Protein AF-A0A1V5GRF0-F1 (afdb_monomer_lite)

Sequence (786 aa):
MNFKKTIAGISALSMLLSASAVSAVNAFAADEETTNYTDKTINAYLYSNDNVDTMTARFYNDKPNIPYLRISEFYKKWLDQDLEITNKNDGTYDVKVPFGTVGTFDVEKDTIHSDDVGKFFIPEDDANSTSAASDLFIREEEAEEKAVDMTFDFGAYNIDFLGDENDIWLPAPTLCDLFAGTDKQSLYLDGSMYFCGYLLSDYSRLSIPQTQEHITNLIEDFKDGRPADLIKYNYDEFCFLMDSGYGYPGRIPFNDLMKEKGFDAMLEEGNETTKKIKELLNSTDLYEYCAGLELLNGYFFDGGHTSFLPIPYTYDANFEILDGEFAAKVDEVIEGLGELKDNVDLKLEEKNLEASIIGVENARKAMAETADYTEELSSSVYYEKGDVAVLMFDTFVIDLDSWDGYYHNGAELPEDEVTDFYKAVQKADSNPAIKKLVFDVATNTGGNMMTAMYMMNLIKGLNSVSLKNTSVMAGDSEDGLITDDFKTDRNFDKVIDEKDDAIKFDLQYGVITSKMSFSCGNWFPSLCKDNNIVVIGERSGGGSCAVDLSVLPDGMIYSYSTGITLVDSKGESIDLGIQPDYENVKIAEDGSKDFSETFNFDNISKIFDEFYGNTTTTPAETETTTTTTTTSATTSTTTSSTNTSTDTTTTTTAATSTKSEETTTAAATAKAEDKTIGTNDEITKMVEKDYFVKTGKNAASSETNVNKDGTLTVELKDENGNVIDKYTVDPETGKGTDADGNEVDLPQTGINSLGTAGAAVGAVMLMLAGAAAVHGSGVLRKKEND

Structure (mmCIF, N/CA/C/O backbone):
data_AF-A0A1V5GRF0-F1
#
_entry.id   AF-A0A1V5GRF0-F1
#
loop_
_atom_site.group_PDB
_atom_site.id
_atom_site.type_symbol
_atom_site.label_atom_id
_atom_site.label_alt_id
_atom_site.label_comp_id
_atom_site.label_asym_id
_atom_site.label_entity_id
_atom_site.label_seq_id
_atom_site.pdbx_PDB_ins_code
_atom_site.Cartn_x
_atom_site.Cartn_y
_atom_site.Cartn_z
_atom_site.occupancy
_atom_site.B_iso_or_equiv
_atom_site.auth_seq_id
_atom_site.auth_comp_id
_atom_site.auth_asym_id
_atom_site.auth_atom_id
_atom_site.pdbx_PDB_model_num
ATOM 1 N N . MET A 1 1 ? -23.897 -12.452 33.810 1.00 24.33 1 MET A N 1
ATOM 2 C CA . MET A 1 1 ? -25.138 -11.965 34.457 1.00 24.33 1 MET A CA 1
ATOM 3 C C . MET A 1 1 ? -25.567 -10.787 33.602 1.00 24.33 1 MET A C 1
ATOM 5 O O . MET A 1 1 ? -24.957 -9.738 33.713 1.00 24.33 1 MET A O 1
ATOM 9 N N . ASN A 1 2 ? -26.458 -11.036 32.636 1.00 25.25 2 ASN A N 1
ATOM 10 C CA . ASN A 1 2 ? -26.746 -10.132 31.517 1.00 25.25 2 ASN A CA 1
ATOM 11 C C . ASN A 1 2 ? -27.544 -8.922 32.008 1.00 25.25 2 ASN A C 1
ATOM 13 O O . ASN A 1 2 ? -28.731 -9.051 32.317 1.00 25.25 2 ASN A O 1
ATOM 17 N N . PHE A 1 3 ? -26.889 -7.768 32.101 1.00 30.88 3 PHE A N 1
ATOM 18 C CA . PHE A 1 3 ? -27.584 -6.489 32.167 1.00 30.88 3 PHE A CA 1
ATOM 19 C C . PHE A 1 3 ? -27.999 -6.119 30.739 1.00 30.88 3 PHE A C 1
ATOM 21 O O . PHE A 1 3 ? -27.215 -6.250 29.807 1.00 30.88 3 PHE A O 1
ATOM 28 N N . LYS A 1 4 ? -29.279 -5.784 30.568 1.00 34.84 4 LYS A N 1
ATOM 29 C CA . LYS A 1 4 ? -29.923 -5.515 29.278 1.00 34.84 4 LYS A CA 1
ATOM 30 C C . LYS A 1 4 ? -29.198 -4.368 28.549 1.00 34.84 4 LYS A C 1
ATOM 32 O O . LYS A 1 4 ? -29.119 -3.284 29.117 1.00 34.84 4 LYS A O 1
ATOM 37 N N . LYS A 1 5 ? -28.711 -4.616 27.324 1.00 49.50 5 LYS A N 1
ATOM 38 C CA . LYS A 1 5 ? -28.012 -3.646 26.448 1.00 49.50 5 LYS A CA 1
ATOM 39 C C . LYS A 1 5 ? -28.940 -2.616 25.774 1.00 49.50 5 LYS A C 1
ATOM 41 O O . LYS A 1 5 ? -28.470 -1.691 25.127 1.00 49.50 5 LYS A O 1
ATOM 46 N N . THR A 1 6 ? -30.256 -2.722 25.956 1.00 40.47 6 THR A N 1
ATOM 47 C CA . THR A 1 6 ? -31.239 -1.735 25.485 1.00 40.47 6 THR A CA 1
ATOM 48 C C . THR A 1 6 ? -31.558 -0.729 26.594 1.00 40.47 6 THR A C 1
ATOM 50 O O . THR A 1 6 ? -32.255 -1.059 27.562 1.00 40.47 6 THR A O 1
ATOM 53 N N . ILE A 1 7 ? -31.070 0.510 26.468 1.00 41.66 7 ILE A N 1
ATOM 54 C CA . ILE A 1 7 ? -31.485 1.614 27.345 1.00 41.66 7 ILE A CA 1
ATOM 55 C C . ILE A 1 7 ? -32.864 2.079 26.870 1.00 41.66 7 ILE A C 1
ATOM 57 O O . ILE A 1 7 ? -32.999 2.850 25.923 1.00 41.66 7 ILE A O 1
ATOM 61 N N . ALA A 1 8 ? -33.915 1.588 27.525 1.00 27.28 8 ALA A N 1
ATOM 62 C CA . ALA A 1 8 ? -35.257 2.121 27.341 1.00 27.28 8 ALA A CA 1
ATOM 63 C C . ALA A 1 8 ? -35.342 3.518 27.982 1.00 27.28 8 ALA A C 1
ATOM 65 O O . ALA A 1 8 ? -35.420 3.621 29.202 1.00 27.28 8 ALA A O 1
ATOM 66 N N . GLY A 1 9 ? -35.301 4.548 27.131 1.00 30.11 9 GLY A N 1
ATOM 67 C CA . GLY A 1 9 ? -35.938 5.863 27.258 1.00 30.11 9 GLY A CA 1
ATOM 68 C C . GLY A 1 9 ? -35.888 6.609 28.593 1.00 30.11 9 GLY A C 1
ATOM 69 O O . GLY A 1 9 ? -36.528 6.200 29.554 1.00 30.11 9 GLY A O 1
ATOM 70 N N . ILE A 1 10 ? -35.278 7.801 28.593 1.00 26.56 10 ILE A N 1
ATOM 71 C CA . ILE A 1 10 ? -35.920 9.069 29.001 1.00 26.56 10 ILE A CA 1
ATOM 72 C C . ILE A 1 10 ? -35.031 10.243 28.550 1.00 26.56 10 ILE A C 1
ATOM 74 O O . ILE A 1 10 ? -33.880 10.397 28.945 1.00 26.56 10 ILE A O 1
ATOM 78 N N . SER A 1 11 ? -35.625 11.103 27.729 1.00 29.52 11 SER A N 1
ATOM 79 C CA . SER A 1 11 ? -35.162 12.426 27.311 1.00 29.52 11 SER A CA 1
ATOM 80 C C . SER A 1 11 ? -34.732 13.334 28.477 1.00 29.52 11 SER A C 1
ATOM 82 O O . SER A 1 11 ? -35.531 13.568 29.387 1.00 29.52 11 SER A O 1
ATOM 84 N N . ALA A 1 12 ? -33.549 13.955 28.391 1.00 24.69 12 ALA A N 1
ATOM 85 C CA . ALA A 1 12 ? -33.164 15.089 29.234 1.00 24.69 12 ALA A CA 1
ATOM 86 C C . ALA A 1 12 ? -32.648 16.267 28.388 1.00 24.69 12 ALA A C 1
ATOM 88 O O . ALA A 1 12 ? -31.563 16.258 27.820 1.00 24.69 12 ALA A O 1
ATOM 89 N N . LEU A 1 13 ? -33.499 17.288 28.328 1.00 26.36 13 LEU A N 1
ATOM 90 C CA . LEU A 1 13 ? -33.303 18.609 27.747 1.00 26.36 13 LEU A CA 1
ATOM 91 C C . LEU A 1 13 ? -32.262 19.405 28.565 1.00 26.36 13 LEU A C 1
ATOM 93 O O . LEU A 1 13 ? -32.567 19.828 29.681 1.00 26.36 13 LEU A O 1
ATOM 97 N N . SER A 1 14 ? -31.066 19.664 28.032 1.00 26.70 14 SER A N 1
ATOM 98 C CA . SER A 1 14 ? -30.090 20.590 28.632 1.00 26.70 14 SER A CA 1
ATOM 99 C C . SER A 1 14 ? -30.271 22.005 28.064 1.00 26.70 14 SER A C 1
ATOM 101 O O . SER A 1 14 ? -29.641 22.428 27.100 1.00 26.70 14 SER A O 1
ATOM 103 N N . MET A 1 15 ? -31.187 22.764 28.674 1.00 26.50 15 MET A N 1
ATOM 104 C CA . MET A 1 15 ? -31.340 24.205 28.438 1.00 26.50 15 MET A CA 1
ATOM 105 C C . MET A 1 15 ? -30.363 25.021 29.302 1.00 26.50 15 MET A C 1
ATOM 107 O O . MET A 1 15 ? -30.151 24.726 30.477 1.00 26.50 15 MET A O 1
ATOM 111 N N . LEU A 1 16 ? -29.824 26.079 28.688 1.00 27.34 16 LEU A N 1
ATOM 112 C CA . LEU A 1 16 ? -28.874 27.074 29.192 1.00 27.34 16 LEU A CA 1
ATOM 113 C C . LEU A 1 16 ? -29.014 27.464 30.679 1.00 27.34 16 LEU A C 1
ATOM 115 O O . LEU A 1 16 ? -30.077 27.881 31.141 1.00 27.34 16 LEU A O 1
ATOM 119 N N . LEU A 1 17 ? -27.878 27.507 31.382 1.00 27.00 17 LEU A N 1
ATOM 120 C CA . LEU A 1 17 ? -27.732 28.197 32.665 1.00 27.00 17 LEU A CA 1
ATOM 121 C C . LEU A 1 17 ? -27.311 29.659 32.449 1.00 27.00 17 LEU A C 1
ATOM 123 O O . LEU A 1 17 ? -26.164 29.947 32.121 1.00 27.00 17 LEU A O 1
ATOM 127 N N . SER A 1 18 ? -28.216 30.596 32.744 1.00 30.03 18 SER A N 1
ATOM 128 C CA . SER A 1 18 ? -27.858 31.976 33.088 1.00 30.03 18 SER A CA 1
ATOM 129 C C . SER A 1 18 ? -28.407 32.347 34.472 1.00 30.03 18 SER A C 1
ATOM 131 O O . SER A 1 18 ? -29.613 32.457 34.664 1.00 30.03 18 SER A O 1
ATOM 133 N N . ALA A 1 19 ? -27.475 32.532 35.407 1.00 32.53 19 ALA A N 1
ATOM 134 C CA . ALA A 1 19 ? -27.480 33.354 36.622 1.00 32.53 19 ALA A CA 1
ATOM 135 C C . ALA A 1 19 ? -28.738 33.487 37.530 1.00 32.53 19 ALA A C 1
ATOM 137 O O . ALA A 1 19 ? -29.709 34.175 37.227 1.00 32.53 19 ALA A O 1
ATOM 138 N N . SER A 1 20 ? -28.515 33.076 38.790 1.00 30.84 20 SER A N 1
ATOM 139 C CA . SER A 1 20 ? -28.946 33.695 40.065 1.00 30.84 20 SER A CA 1
ATOM 140 C C . SER A 1 20 ? -30.422 33.648 40.509 1.00 30.84 20 SER A C 1
ATOM 142 O O . SER A 1 20 ? -31.242 34.435 40.056 1.00 30.84 20 SER A O 1
ATOM 144 N N . ALA A 1 21 ? -30.715 32.845 41.546 1.00 29.75 21 ALA A N 1
ATOM 145 C CA . ALA A 1 21 ? -31.135 33.297 42.890 1.00 29.75 21 ALA A CA 1
ATOM 146 C C . ALA A 1 21 ? -31.731 32.147 43.735 1.00 29.75 21 ALA A C 1
ATOM 148 O O . ALA A 1 21 ? -32.480 31.303 43.262 1.00 29.75 21 ALA A O 1
ATOM 149 N N . VAL A 1 22 ? -31.384 32.156 45.022 1.00 36.62 22 VAL A N 1
ATOM 150 C CA . VAL A 1 22 ? -31.718 31.190 46.081 1.00 36.62 22 VAL A CA 1
ATOM 151 C C . VAL A 1 22 ? -33.215 31.162 46.419 1.00 36.62 22 VAL A C 1
ATOM 153 O O . VAL A 1 22 ? -33.793 32.225 46.641 1.00 36.62 22 VAL A O 1
ATOM 156 N N . SER A 1 23 ? -33.799 29.968 46.612 1.00 29.86 23 SER A N 1
ATOM 157 C CA . SER A 1 23 ? -34.695 29.621 47.741 1.00 29.86 23 SER A CA 1
ATOM 158 C C . SER A 1 23 ? -35.017 28.121 47.764 1.00 29.86 23 SER A C 1
ATOM 160 O O . SER A 1 23 ? -35.458 27.550 46.775 1.00 29.86 23 SER A O 1
ATOM 162 N N . ALA A 1 24 ? -34.787 27.498 48.920 1.00 35.72 24 ALA A N 1
ATOM 163 C CA . ALA A 1 24 ? -35.065 26.097 49.218 1.00 35.72 24 ALA A CA 1
ATOM 164 C C . ALA A 1 24 ? -36.568 25.755 49.165 1.00 35.72 24 ALA A C 1
ATOM 166 O O . ALA A 1 24 ? -37.392 26.615 49.473 1.00 35.72 24 ALA A O 1
ATOM 167 N N . VAL A 1 25 ? -36.903 24.483 48.890 1.00 29.58 25 VAL A N 1
ATOM 168 C CA . VAL A 1 25 ? -37.642 23.569 49.796 1.00 29.58 25 VAL A CA 1
ATOM 169 C C . VAL A 1 25 ? -38.044 22.266 49.067 1.00 29.58 25 VAL A C 1
ATOM 171 O O . VAL A 1 25 ? -38.706 22.290 48.038 1.00 29.58 25 VAL A O 1
ATOM 174 N N . ASN A 1 26 ? -37.710 21.155 49.735 1.00 31.19 26 ASN A N 1
ATOM 175 C CA . ASN A 1 26 ? -38.215 19.776 49.652 1.00 31.19 26 ASN A CA 1
ATOM 176 C C . ASN A 1 26 ? -37.754 18.837 48.527 1.00 31.19 26 ASN A C 1
ATOM 178 O O . ASN A 1 26 ? -38.315 18.769 47.439 1.00 31.19 26 ASN A O 1
ATOM 182 N N . ALA A 1 27 ? -36.805 17.995 48.943 1.00 34.72 27 ALA A N 1
ATOM 183 C CA . ALA A 1 27 ? -36.467 16.697 48.396 1.00 34.72 27 ALA A CA 1
ATOM 184 C C . ALA A 1 27 ? -37.699 15.803 48.169 1.00 34.72 27 ALA A C 1
ATOM 186 O O . ALA A 1 27 ? -38.419 15.459 49.109 1.00 34.72 27 ALA A O 1
ATOM 187 N N . PHE A 1 28 ? -37.859 15.361 46.927 1.00 31.52 28 PHE A N 1
ATOM 188 C CA . PHE A 1 28 ? -38.250 13.993 46.628 1.00 31.52 28 PHE A CA 1
ATOM 189 C C . PHE A 1 28 ? -36.996 13.323 46.076 1.00 31.52 28 PHE A C 1
ATOM 191 O O . PHE A 1 28 ? -36.531 13.686 45.002 1.00 31.52 28 PHE A O 1
ATOM 198 N N . ALA A 1 29 ? -36.419 12.405 46.849 1.00 33.91 29 ALA A N 1
ATOM 199 C CA . ALA A 1 29 ? -35.436 11.473 46.326 1.00 33.91 29 ALA A CA 1
ATOM 200 C C . ALA A 1 29 ? -36.184 10.542 45.362 1.00 33.91 29 ALA A C 1
ATOM 202 O O . ALA A 1 29 ? -36.873 9.618 45.795 1.00 33.91 29 ALA A O 1
ATOM 203 N N . ALA A 1 30 ? -36.140 10.869 44.073 1.00 33.84 30 ALA A N 1
ATOM 204 C CA . ALA A 1 30 ? -36.127 9.834 43.058 1.00 33.84 30 ALA A CA 1
ATOM 205 C C . ALA A 1 30 ? -34.784 9.119 43.228 1.00 33.84 30 ALA A C 1
ATOM 207 O O . ALA A 1 30 ? -33.770 9.794 43.409 1.00 33.84 30 ALA A O 1
ATOM 208 N N . ASP A 1 31 ? -34.790 7.789 43.267 1.00 35.00 31 ASP A N 1
ATOM 209 C CA . ASP A 1 31 ? -33.559 7.020 43.126 1.00 35.00 31 ASP A CA 1
ATOM 210 C C . ASP A 1 31 ? -32.894 7.493 41.824 1.00 35.00 31 ASP A C 1
ATOM 212 O O . ASP A 1 31 ? -33.415 7.251 40.736 1.00 35.00 31 ASP A O 1
ATOM 216 N N . GLU A 1 32 ? -31.803 8.255 41.938 1.00 40.16 32 GLU A N 1
ATOM 217 C CA . GLU A 1 32 ? -30.884 8.483 40.830 1.00 40.16 32 GLU A CA 1
ATOM 218 C C . GLU A 1 32 ? -30.309 7.104 40.497 1.00 40.16 32 GLU A C 1
ATOM 220 O O . GLU A 1 32 ? -29.390 6.626 41.165 1.00 40.16 32 GLU A O 1
ATOM 225 N N . GLU A 1 33 ? -30.887 6.422 39.504 1.00 46.53 33 GLU A N 1
ATOM 226 C CA . GLU A 1 33 ? -30.139 5.408 38.770 1.00 46.53 33 GLU A CA 1
ATOM 227 C C . GLU A 1 33 ? -28.896 6.122 38.247 1.00 46.53 33 GLU A C 1
ATOM 229 O O . GLU A 1 33 ? -28.969 6.966 37.356 1.00 46.53 33 GLU A O 1
ATOM 234 N N . THR A 1 34 ? -27.760 5.866 38.892 1.00 52.75 34 THR A N 1
ATOM 235 C CA . THR A 1 34 ? -26.471 6.409 38.483 1.00 52.75 34 THR A CA 1
ATOM 236 C C . THR A 1 34 ? -26.253 6.011 37.033 1.00 52.75 34 THR A C 1
ATOM 238 O O . THR A 1 34 ? -26.085 4.821 36.753 1.00 52.75 34 THR A O 1
ATOM 241 N N . THR A 1 35 ? -26.276 6.985 36.123 1.00 67.25 35 THR A N 1
ATOM 242 C CA . THR A 1 35 ? -25.890 6.769 34.731 1.00 67.25 35 THR A CA 1
ATOM 243 C C . THR A 1 35 ? -24.515 6.106 34.729 1.00 67.25 35 THR A C 1
ATOM 245 O O . THR A 1 35 ? -23.584 6.565 35.394 1.00 67.25 35 THR A O 1
ATOM 248 N N . ASN A 1 36 ? -24.386 4.979 34.034 1.00 88.56 36 ASN A N 1
ATOM 249 C CA . ASN A 1 36 ? -23.150 4.195 33.980 1.00 88.56 36 ASN A CA 1
ATOM 250 C C . ASN A 1 36 ? -22.114 4.785 33.006 1.00 88.56 36 ASN A C 1
ATOM 252 O O . ASN A 1 36 ? -21.173 4.092 32.629 1.00 88.56 36 ASN A O 1
ATOM 256 N N . TYR A 1 37 ? -22.300 6.041 32.600 1.00 91.88 37 TYR A N 1
ATOM 257 C CA . TYR A 1 37 ? -21.474 6.753 31.642 1.00 91.88 37 TYR A CA 1
ATOM 258 C C . TYR A 1 37 ? -21.412 8.251 31.954 1.00 91.88 37 TYR A C 1
ATOM 260 O O . TYR A 1 37 ? -22.230 8.788 32.709 1.00 91.88 37 TYR A O 1
ATOM 268 N N . THR A 1 38 ? -20.450 8.922 31.323 1.00 94.56 38 THR A N 1
ATOM 269 C CA . THR A 1 38 ? -20.291 10.378 31.287 1.00 94.56 38 THR A CA 1
ATOM 270 C C . THR A 1 38 ? -20.214 10.849 29.839 1.00 94.56 38 THR A C 1
ATOM 272 O O . THR A 1 38 ? -19.383 10.356 29.081 1.00 94.56 38 THR A O 1
ATOM 275 N N . ASP A 1 39 ? -21.033 11.834 29.477 1.00 95.12 39 ASP A N 1
ATOM 276 C CA . ASP A 1 39 ? -20.946 12.506 28.178 1.00 95.12 39 ASP A CA 1
ATOM 277 C C . ASP A 1 39 ? -19.970 13.691 28.276 1.00 95.12 39 ASP A C 1
ATOM 279 O O . ASP A 1 39 ? -20.007 14.468 29.237 1.00 95.12 39 ASP A O 1
ATOM 283 N N . LYS A 1 40 ? -19.090 13.832 27.284 1.00 96.19 40 LYS A N 1
ATOM 284 C CA . LYS A 1 40 ? -18.165 14.957 27.127 1.00 96.19 40 LYS A CA 1
ATOM 285 C C . LYS A 1 40 ? -18.324 15.557 25.736 1.00 96.19 40 LYS A C 1
ATOM 287 O O . LYS A 1 40 ? -18.511 14.842 24.757 1.00 96.19 40 LYS A O 1
ATOM 292 N N . THR A 1 41 ? -18.206 16.874 25.654 1.00 97.75 41 THR A N 1
ATOM 293 C CA . THR A 1 41 ? -18.035 17.561 24.374 1.00 97.75 41 THR A CA 1
ATOM 294 C C . THR A 1 41 ? -16.576 17.444 23.957 1.00 97.75 41 THR A C 1
ATOM 296 O O . THR A 1 41 ? -15.696 17.807 24.740 1.00 97.75 41 THR A O 1
ATOM 299 N N . ILE A 1 42 ? -16.339 16.943 22.750 1.00 97.62 42 ILE A N 1
ATOM 300 C CA . ILE A 1 42 ? -15.018 16.856 22.123 1.00 97.62 42 ILE A CA 1
ATOM 301 C C . ILE A 1 42 ? -14.964 17.761 20.894 1.00 97.62 42 ILE A C 1
ATOM 303 O O . ILE A 1 42 ? -16.007 18.092 20.320 1.00 97.62 42 ILE A O 1
ATOM 307 N N . ASN A 1 43 ? -13.759 18.164 20.497 1.00 97.81 43 ASN A N 1
ATOM 308 C CA . ASN A 1 43 ? -13.556 18.886 19.245 1.00 97.81 43 ASN A CA 1
ATOM 309 C C . ASN A 1 43 ? -13.685 17.923 18.062 1.00 97.81 43 ASN A C 1
ATOM 311 O O . ASN A 1 43 ? -13.293 16.759 18.157 1.00 97.81 43 ASN A O 1
ATOM 315 N N . ALA A 1 44 ? -14.213 18.431 16.954 1.00 97.44 44 ALA A N 1
ATOM 316 C CA . ALA A 1 44 ? -14.255 17.756 15.668 1.00 97.44 44 ALA A CA 1
ATOM 317 C C . ALA A 1 44 ? -13.653 18.679 14.607 1.00 97.44 44 ALA A C 1
ATOM 319 O O . ALA A 1 44 ? -14.258 19.685 14.240 1.00 97.44 44 ALA A O 1
ATOM 320 N N . TYR A 1 45 ? -12.454 18.353 14.140 1.00 95.62 45 TYR A N 1
ATOM 321 C CA . TYR A 1 45 ? -11.785 19.078 13.069 1.00 95.62 45 TYR A CA 1
ATOM 322 C C . TYR A 1 45 ? -12.276 18.530 11.726 1.00 95.62 45 TYR A C 1
ATOM 324 O O . TYR A 1 45 ? -12.163 17.335 11.461 1.00 95.62 45 TYR A O 1
ATOM 332 N N . LEU A 1 46 ? -12.886 19.387 10.910 1.00 93.81 46 LEU A N 1
ATOM 333 C CA . LEU A 1 46 ? -13.575 19.009 9.676 1.00 93.81 46 LEU A CA 1
ATOM 334 C C . LEU A 1 46 ? -12.713 19.366 8.467 1.00 93.81 46 LEU A C 1
ATOM 336 O O . LEU A 1 46 ? -12.836 20.459 7.907 1.00 93.81 46 LEU A O 1
ATOM 340 N N . TYR A 1 47 ? -11.833 18.445 8.081 1.00 88.31 47 TYR A N 1
ATOM 341 C CA . TYR A 1 47 ? -10.897 18.541 6.957 1.00 88.31 47 TYR A CA 1
ATOM 342 C C . TYR A 1 47 ? -9.900 19.709 7.043 1.00 88.31 47 TYR A C 1
ATOM 344 O O . TYR A 1 47 ? -9.024 19.838 6.200 1.00 88.31 47 TYR A O 1
ATOM 352 N N . SER A 1 48 ? -9.957 20.556 8.064 1.00 87.50 48 SER A N 1
ATOM 353 C CA . SER A 1 48 ? -9.045 21.683 8.237 1.00 87.50 48 SER A CA 1
ATOM 354 C C . SER A 1 48 ? -8.801 21.944 9.716 1.00 87.50 48 SER A C 1
ATOM 356 O O . SER A 1 48 ? -9.654 21.644 10.556 1.00 87.50 48 SER A O 1
ATOM 358 N N . ASN A 1 49 ? -7.634 22.502 10.041 1.00 86.12 49 ASN A N 1
ATOM 359 C CA . ASN A 1 49 ? -7.320 22.935 11.406 1.00 86.12 49 ASN A CA 1
ATOM 360 C C . ASN A 1 49 ? -8.173 24.140 11.834 1.00 86.12 49 ASN A C 1
ATOM 362 O O . ASN A 1 49 ? -8.434 24.318 13.023 1.00 86.12 49 ASN A O 1
ATOM 366 N N . ASP A 1 50 ? -8.643 24.934 10.868 1.00 91.12 50 ASP A N 1
ATOM 367 C CA . ASP A 1 50 ? -9.439 26.140 11.108 1.00 91.12 50 ASP A CA 1
ATOM 368 C C . ASP A 1 50 ? -10.952 25.865 11.112 1.00 91.12 50 ASP A C 1
ATOM 370 O O . ASP A 1 50 ? -11.739 26.670 11.620 1.00 91.12 50 ASP A O 1
ATOM 374 N N . ASN A 1 51 ? -11.380 24.723 10.566 1.00 93.31 51 ASN A N 1
ATOM 375 C CA . ASN A 1 51 ? -12.780 24.313 10.525 1.00 93.31 51 ASN A CA 1
ATOM 376 C C . ASN A 1 51 ? -13.101 23.366 11.687 1.00 93.31 51 ASN A C 1
ATOM 378 O O . ASN A 1 51 ? -13.113 22.145 11.534 1.00 93.31 51 ASN A O 1
ATOM 382 N N . VAL A 1 52 ? -13.338 23.946 12.862 1.00 95.88 52 VAL A N 1
ATOM 383 C CA . VAL A 1 52 ? -13.585 23.195 14.099 1.00 95.88 52 VAL A CA 1
ATOM 384 C C . VAL A 1 52 ? -15.057 23.264 14.488 1.00 95.88 52 VAL A C 1
ATOM 386 O O . VAL A 1 52 ? -15.620 24.345 14.673 1.00 95.88 52 VAL A O 1
ATOM 389 N N . ASP A 1 53 ? -15.658 22.097 14.679 1.00 96.50 53 ASP A N 1
ATOM 390 C CA . ASP A 1 53 ? -16.968 21.908 15.294 1.00 96.50 53 ASP A CA 1
ATOM 391 C C . ASP A 1 53 ? -16.819 21.078 16.584 1.00 96.50 53 ASP A C 1
ATOM 393 O O . ASP A 1 53 ? -15.719 20.837 17.087 1.00 96.50 53 ASP A O 1
ATOM 397 N N . THR A 1 54 ? -17.935 20.651 17.159 1.00 97.25 54 THR A N 1
ATOM 398 C CA . THR A 1 54 ? -17.982 19.826 18.362 1.00 97.25 54 THR A CA 1
ATOM 399 C C . THR A 1 54 ? -18.843 18.591 18.153 1.00 97.25 54 THR A C 1
ATOM 401 O O . THR A 1 54 ? -19.774 18.599 17.343 1.00 97.25 54 THR A O 1
ATOM 404 N N . MET A 1 55 ? -18.536 17.540 18.911 1.00 96.81 55 MET A N 1
ATOM 405 C CA . MET A 1 55 ? -19.318 16.305 18.972 1.00 96.81 55 MET A CA 1
ATOM 406 C C . MET A 1 55 ? -19.519 15.846 20.415 1.00 96.81 55 MET A C 1
ATOM 408 O O . MET A 1 55 ? -18.755 16.219 21.313 1.00 96.81 55 MET A O 1
ATOM 412 N N . THR A 1 56 ? -20.543 15.024 20.656 1.00 96.25 56 THR A N 1
ATOM 413 C CA . THR A 1 56 ? -20.741 14.378 21.963 1.00 96.25 56 THR A CA 1
ATOM 414 C C . THR A 1 56 ? -20.096 12.996 21.986 1.00 96.25 56 THR A C 1
ATOM 416 O O . THR A 1 56 ? -20.543 12.089 21.291 1.00 96.25 56 THR A O 1
ATOM 419 N N . ALA A 1 57 ? -19.097 12.812 22.848 1.00 97.44 57 ALA A N 1
ATOM 420 C CA . ALA A 1 57 ? -18.496 11.512 23.129 1.00 97.44 57 ALA A CA 1
ATOM 421 C C . ALA A 1 57 ? -18.935 10.985 24.494 1.00 97.44 57 ALA A C 1
ATOM 423 O O . ALA A 1 57 ? -18.868 11.688 25.507 1.00 97.44 57 ALA A O 1
ATOM 424 N N . ARG A 1 58 ? -19.362 9.726 24.530 1.00 96.31 58 ARG A N 1
ATOM 425 C CA . ARG A 1 58 ? -19.781 9.031 25.745 1.00 96.31 58 ARG A CA 1
ATOM 426 C C . ARG A 1 58 ? -18.681 8.105 26.247 1.00 96.31 58 ARG A C 1
ATOM 428 O O . ARG A 1 58 ? -18.157 7.301 25.490 1.00 96.31 58 ARG A O 1
ATOM 435 N N . PHE A 1 59 ? -18.382 8.180 27.539 1.00 95.56 59 PHE A N 1
ATOM 436 C CA . PHE A 1 59 ? -17.388 7.342 28.212 1.00 95.56 59 PHE A CA 1
ATOM 437 C C . PHE A 1 59 ? -18.072 6.500 29.283 1.00 95.56 59 PHE A C 1
ATOM 439 O O . PHE A 1 59 ? -18.679 7.049 30.206 1.00 95.56 59 PHE A O 1
ATOM 446 N N . TYR A 1 60 ? -17.986 5.178 29.174 1.00 93.31 60 TYR A N 1
ATOM 447 C CA . TYR A 1 60 ? -18.619 4.260 30.121 1.00 93.31 60 TYR A CA 1
ATOM 448 C C . TYR A 1 60 ? -17.726 4.006 31.335 1.00 93.31 60 TYR A C 1
ATOM 450 O O . TYR A 1 60 ? -16.504 3.985 31.234 1.00 93.31 60 TYR A O 1
ATOM 458 N N . ASN A 1 61 ? -18.324 3.798 32.508 1.00 91.81 61 ASN A N 1
ATOM 459 C CA . ASN A 1 61 ? -17.574 3.647 33.760 1.00 91.81 61 ASN A CA 1
ATOM 460 C C . ASN A 1 61 ? -16.669 2.402 33.781 1.00 91.81 61 ASN A C 1
ATOM 462 O O . ASN A 1 61 ? -15.681 2.385 34.512 1.00 91.81 61 ASN A O 1
ATOM 466 N N . ASP A 1 62 ? -17.017 1.356 33.028 1.00 91.19 62 ASP A N 1
ATOM 467 C CA . ASP A 1 62 ? -16.217 0.138 32.858 1.00 91.19 62 ASP A CA 1
ATOM 468 C C . ASP A 1 62 ? -15.154 0.255 31.753 1.00 91.19 62 ASP A C 1
ATOM 470 O O . ASP A 1 62 ? -14.227 -0.551 31.743 1.00 91.19 62 ASP A O 1
ATOM 474 N N . LYS A 1 63 ? -15.269 1.255 30.865 1.00 93.25 63 LYS A N 1
ATOM 475 C CA . LYS A 1 63 ? -14.336 1.546 29.761 1.00 93.25 63 LYS A CA 1
ATOM 476 C C . LYS A 1 63 ? -14.086 3.064 29.631 1.00 93.25 63 LYS A C 1
ATOM 478 O O . LYS A 1 63 ? -14.473 3.673 28.630 1.00 93.25 63 LYS A O 1
ATOM 483 N N . PRO A 1 64 ? -13.530 3.721 30.666 1.00 94.81 64 PRO A N 1
ATOM 484 C CA . PRO A 1 64 ? -13.455 5.181 30.741 1.00 94.81 64 PRO A CA 1
ATOM 485 C C . PRO A 1 64 ? -12.544 5.846 29.700 1.00 94.81 64 PRO A C 1
ATOM 487 O O . PRO A 1 64 ? -12.618 7.069 29.562 1.00 94.81 64 PRO A O 1
ATOM 490 N N . ASN A 1 65 ? -11.701 5.088 28.995 1.00 95.25 65 ASN A N 1
ATOM 491 C CA . ASN A 1 65 ? -10.779 5.594 27.976 1.00 95.25 65 ASN A CA 1
ATOM 492 C C . ASN A 1 65 ? -11.264 5.348 26.541 1.00 95.25 65 ASN A C 1
ATOM 494 O O . ASN A 1 65 ? -10.630 5.829 25.609 1.00 95.25 65 ASN A O 1
ATOM 498 N N . ILE A 1 66 ? -12.390 4.648 26.353 1.00 96.75 66 ILE A N 1
ATOM 499 C CA . ILE A 1 66 ? -12.940 4.352 25.024 1.00 96.75 66 ILE A CA 1
ATOM 500 C C . ILE A 1 66 ? -14.124 5.286 24.746 1.00 96.75 66 ILE A C 1
ATOM 502 O O . ILE A 1 66 ? -15.160 5.161 25.409 1.00 96.75 66 ILE A O 1
ATOM 506 N N . PRO A 1 67 ? -13.999 6.243 23.809 1.00 97.25 67 PRO A N 1
ATOM 507 C CA . PRO A 1 67 ? -15.099 7.126 23.439 1.00 97.25 67 PRO A CA 1
ATOM 508 C C . PRO A 1 67 ? -16.126 6.381 22.582 1.00 97.25 67 PRO A C 1
ATOM 510 O O . PRO A 1 67 ? -15.770 5.691 21.633 1.00 97.25 67 PRO A O 1
ATOM 513 N N . TYR A 1 68 ? -17.407 6.576 22.874 1.00 97.81 68 TYR A N 1
ATOM 514 C CA . TYR A 1 68 ? -18.509 6.115 22.035 1.00 97.81 68 TYR A CA 1
ATOM 515 C C . TYR A 1 68 ? -19.176 7.314 21.370 1.00 97.81 68 TYR A C 1
ATOM 517 O O . TYR A 1 68 ? -19.494 8.298 22.047 1.00 97.81 68 TYR A O 1
ATOM 525 N N . LEU A 1 69 ? -19.421 7.219 20.066 1.00 98.00 69 LEU A N 1
ATOM 526 C CA . LEU A 1 69 ? -20.093 8.242 19.269 1.00 98.00 69 LEU A CA 1
ATOM 527 C C . LEU A 1 69 ? -21.401 7.701 18.707 1.00 98.00 69 LEU A C 1
ATOM 529 O O . LEU A 1 69 ? -21.536 6.510 18.427 1.00 98.00 69 LEU A O 1
ATOM 533 N N . ARG A 1 70 ? -22.356 8.607 18.515 1.00 97.44 70 ARG A N 1
ATOM 534 C CA . ARG A 1 70 ? -23.566 8.325 17.748 1.00 97.44 70 ARG A CA 1
ATOM 535 C C . ARG A 1 70 ? -23.232 8.164 16.277 1.00 97.44 70 ARG A C 1
ATOM 537 O O . ARG A 1 70 ? -22.588 9.046 15.708 1.00 97.44 70 ARG A O 1
ATOM 544 N N . ILE A 1 71 ? -23.740 7.105 15.651 1.00 97.06 71 ILE A N 1
ATOM 545 C CA . ILE A 1 71 ? -23.502 6.880 14.221 1.00 97.06 71 ILE A CA 1
ATOM 546 C C . ILE A 1 71 ? -24.106 7.996 13.366 1.00 97.06 71 ILE A C 1
ATOM 548 O O . ILE A 1 71 ? -23.488 8.409 12.391 1.00 97.06 71 ILE A O 1
ATOM 552 N N . SER A 1 72 ? -25.267 8.544 13.754 1.00 96.50 72 SER A N 1
ATOM 553 C CA . SER A 1 72 ? -25.898 9.631 12.996 1.00 96.50 72 SER A CA 1
ATOM 554 C C . SER A 1 72 ? -25.081 10.924 13.044 1.00 96.50 72 SER A C 1
ATOM 556 O O . SER A 1 72 ? -24.907 11.584 12.022 1.00 96.50 72 SER A O 1
ATOM 558 N N . GLU A 1 73 ? -24.537 11.271 14.215 1.00 96.94 73 GLU A N 1
ATOM 559 C CA . GLU A 1 73 ? -23.712 12.466 14.397 1.00 96.94 73 GLU A CA 1
ATOM 560 C C . GLU A 1 73 ? -22.376 12.318 13.668 1.00 96.94 73 GLU A C 1
ATOM 562 O O . GLU A 1 73 ? -21.978 13.235 12.952 1.00 96.94 73 GLU A O 1
ATOM 567 N N . PHE A 1 74 ? -21.723 11.157 13.794 1.00 97.31 74 PHE A N 1
ATOM 568 C CA . PHE A 1 74 ? -20.495 10.844 13.066 1.00 97.31 74 PHE A CA 1
ATOM 569 C C . PHE A 1 74 ? -20.701 10.956 11.550 1.00 97.31 74 PHE A C 1
ATOM 571 O O . PHE A 1 74 ? -20.004 11.732 10.900 1.00 97.31 74 PHE A O 1
ATOM 578 N N . TYR A 1 75 ? -21.707 10.269 10.997 1.00 94.94 75 TYR A N 1
ATOM 579 C CA . TYR A 1 75 ? -21.970 10.259 9.554 1.00 94.94 75 TYR A CA 1
ATOM 580 C C . TYR A 1 75 ? -22.306 11.660 9.026 1.00 94.94 75 TYR A C 1
ATOM 582 O O . TYR A 1 75 ? -21.849 12.061 7.954 1.00 94.94 75 TYR A O 1
ATOM 590 N N . LYS A 1 76 ? -23.030 12.459 9.823 1.00 94.94 76 LYS A N 1
ATOM 591 C CA . LYS A 1 76 ? -23.326 13.856 9.494 1.00 94.94 76 LYS A CA 1
ATOM 592 C C . LYS A 1 76 ? -22.073 14.729 9.452 1.00 94.94 76 LYS A C 1
ATOM 594 O O . LYS A 1 76 ? -21.994 15.602 8.597 1.00 94.94 76 LYS A O 1
ATOM 599 N N . LYS A 1 77 ? -21.094 14.533 10.340 1.00 95.06 77 LYS A N 1
ATOM 600 C CA . LYS A 1 77 ? -19.811 15.262 10.271 1.00 95.06 77 LYS A CA 1
ATOM 601 C C . LYS A 1 77 ? -18.925 14.773 9.130 1.00 95.06 77 LYS A C 1
ATOM 603 O O . LYS A 1 77 ? -18.217 15.577 8.533 1.00 95.06 77 LYS A O 1
ATOM 608 N N . TRP A 1 78 ? -19.001 13.483 8.821 1.00 92.50 78 TRP A N 1
ATOM 609 C CA . TRP A 1 78 ? -18.200 12.852 7.785 1.00 92.50 78 TRP A CA 1
ATOM 610 C C . TRP A 1 78 ? -18.613 13.287 6.373 1.00 92.50 78 TRP A C 1
ATOM 612 O O . TRP A 1 78 ? -17.769 13.772 5.619 1.00 92.50 78 TRP A O 1
ATOM 622 N N . LEU A 1 79 ? -19.906 13.182 6.036 1.00 89.94 79 LEU A N 1
ATOM 623 C CA . LEU A 1 79 ? -20.420 13.391 4.671 1.00 89.94 79 LEU A CA 1
ATOM 624 C C . LEU A 1 79 ? -21.418 14.552 4.528 1.00 89.94 79 LEU A C 1
ATOM 626 O O . LEU A 1 79 ? -21.946 14.770 3.443 1.00 89.94 79 LEU A O 1
ATOM 630 N N . ASP A 1 80 ? -21.721 15.286 5.602 1.00 90.75 80 ASP A N 1
ATOM 631 C CA . ASP A 1 80 ? -22.812 16.279 5.640 1.00 90.75 80 ASP A CA 1
ATOM 632 C C . ASP A 1 80 ? -24.186 15.705 5.224 1.00 90.75 80 ASP A C 1
ATOM 634 O O . ASP A 1 80 ? -25.090 16.411 4.771 1.00 90.75 80 ASP A O 1
ATOM 638 N N . GLN A 1 81 ? -24.393 14.408 5.453 1.00 91.56 81 GLN A N 1
ATOM 639 C CA . GLN A 1 81 ? -25.615 13.680 5.113 1.00 91.56 81 GLN A CA 1
ATOM 640 C C . GLN A 1 81 ? -26.275 13.073 6.357 1.00 91.56 81 GLN A C 1
ATOM 642 O O . GLN A 1 81 ? -25.605 12.731 7.327 1.00 91.56 81 GLN A O 1
ATOM 647 N N . ASP A 1 82 ? -27.601 12.947 6.331 1.00 93.38 82 ASP A N 1
ATOM 648 C CA . ASP A 1 82 ? -28.366 12.347 7.427 1.00 93.38 82 ASP A CA 1
ATOM 649 C C . ASP A 1 82 ? -28.635 10.858 7.154 1.00 93.38 82 ASP A C 1
ATOM 651 O O . ASP A 1 82 ? -29.009 10.480 6.041 1.00 93.38 82 ASP A O 1
ATOM 655 N N . LEU A 1 83 ? -28.504 10.026 8.190 1.00 94.38 83 LEU A N 1
ATOM 656 C CA . LEU A 1 83 ? -28.905 8.616 8.159 1.00 94.38 83 LEU A CA 1
ATOM 657 C C . LEU A 1 83 ? -30.392 8.452 8.501 1.00 94.38 83 LEU A C 1
ATOM 659 O O . LEU A 1 83 ? -30.920 9.123 9.390 1.00 94.38 83 LEU A O 1
ATOM 663 N N . GLU A 1 84 ? -31.064 7.498 7.852 1.00 95.25 84 GLU A N 1
ATOM 664 C CA . GLU A 1 84 ? -32.398 7.042 8.261 1.00 95.25 84 GLU A CA 1
ATOM 665 C C . GLU A 1 84 ? -32.245 5.823 9.186 1.00 95.25 84 GLU A C 1
ATOM 667 O O . GLU A 1 84 ? -31.932 4.726 8.729 1.00 95.25 84 GLU A O 1
ATOM 672 N N . ILE A 1 85 ? -32.460 6.017 10.495 1.00 96.56 85 ILE A N 1
ATOM 673 C CA . ILE A 1 85 ? -32.330 4.965 11.517 1.00 96.56 85 ILE A CA 1
ATOM 674 C C . ILE A 1 85 ? -33.713 4.542 12.019 1.00 96.56 85 ILE A C 1
ATOM 676 O O . ILE A 1 85 ? -34.494 5.357 12.513 1.00 96.56 85 ILE A O 1
ATOM 680 N N . THR A 1 86 ? -34.012 3.246 11.933 1.00 95.69 86 THR A N 1
ATOM 681 C CA . THR A 1 86 ? -35.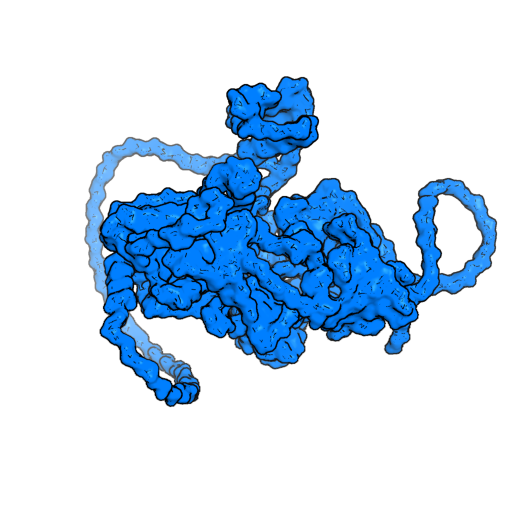258 2.641 12.416 1.00 95.69 86 THR A CA 1
ATOM 682 C C . THR A 1 86 ? -34.974 1.628 13.521 1.00 95.69 86 THR A C 1
ATOM 684 O O . THR A 1 86 ? -34.540 0.510 13.255 1.00 95.69 86 THR A O 1
ATOM 687 N N . ASN A 1 87 ? -35.288 1.988 14.768 1.00 95.75 87 ASN A N 1
ATOM 688 C CA . ASN A 1 87 ? -35.260 1.063 15.903 1.00 95.75 87 ASN A CA 1
ATOM 689 C C . ASN A 1 87 ? -36.447 0.081 15.831 1.00 95.75 87 ASN A C 1
ATOM 691 O O . ASN A 1 87 ? -37.615 0.486 15.897 1.00 95.75 87 ASN A O 1
ATOM 695 N N . LYS A 1 88 ? -36.164 -1.222 15.729 1.00 94.25 88 LYS A N 1
ATOM 696 C CA . LYS A 1 88 ? -37.184 -2.286 15.648 1.00 94.25 88 LYS A CA 1
ATOM 697 C C . LYS A 1 88 ? -37.795 -2.656 17.004 1.00 94.25 88 LYS A C 1
ATOM 699 O O . LYS A 1 88 ? -38.790 -3.378 17.053 1.00 94.25 88 LYS A O 1
ATOM 704 N N . ASN A 1 89 ? -37.294 -2.078 18.096 1.00 90.75 89 ASN A N 1
ATOM 705 C CA . ASN A 1 89 ? -37.701 -2.310 19.487 1.00 90.75 89 ASN A CA 1
ATOM 706 C C . ASN A 1 89 ? -37.458 -3.746 19.983 1.00 90.75 89 ASN A C 1
ATOM 708 O O . ASN A 1 89 ? -38.117 -4.203 20.920 1.00 90.75 89 ASN A O 1
ATOM 712 N N . ASP A 1 90 ? -36.516 -4.455 19.368 1.00 92.06 90 ASP A N 1
ATOM 713 C CA . ASP A 1 90 ? -36.114 -5.822 19.716 1.00 92.06 90 ASP A CA 1
ATOM 714 C C . ASP A 1 90 ? -34.590 -5.976 19.870 1.00 92.06 90 ASP A C 1
ATOM 716 O O . ASP A 1 90 ? -34.093 -7.096 19.896 1.00 92.06 90 ASP A O 1
ATOM 720 N N . GLY A 1 91 ? -33.863 -4.856 19.990 1.00 92.00 91 GLY A N 1
ATOM 721 C CA . GLY A 1 91 ? -32.398 -4.835 20.014 1.00 92.00 91 GLY A CA 1
ATOM 722 C C . GLY A 1 91 ? -31.759 -4.685 18.633 1.00 92.00 91 GLY A C 1
ATOM 723 O O . GLY A 1 91 ? -30.538 -4.588 18.548 1.00 92.00 91 GLY A O 1
ATOM 724 N N . THR A 1 92 ? -32.560 -4.613 17.565 1.00 96.81 92 THR A N 1
ATOM 725 C CA . THR A 1 92 ? -32.060 -4.389 16.207 1.00 96.81 92 THR A CA 1
ATOM 726 C C . THR A 1 92 ? -32.462 -3.027 15.636 1.00 96.81 92 THR A C 1
ATOM 728 O O . THR A 1 92 ? -33.512 -2.463 15.969 1.00 96.81 92 THR A O 1
ATOM 731 N N . TYR A 1 93 ? -31.609 -2.492 14.768 1.00 97.88 93 TYR A N 1
ATOM 732 C CA . TYR A 1 93 ? -31.763 -1.200 14.110 1.00 97.88 93 TYR A CA 1
ATOM 733 C C . TYR A 1 93 ? -31.500 -1.366 12.618 1.00 97.88 93 TYR A C 1
ATOM 735 O O . TYR A 1 93 ? -30.483 -1.939 12.242 1.00 97.88 93 TYR A O 1
ATOM 743 N N . ASP A 1 94 ? -32.387 -0.839 11.777 1.00 96.94 94 ASP A N 1
ATOM 744 C CA . ASP A 1 94 ? -32.085 -0.660 10.356 1.00 96.94 94 ASP A CA 1
ATOM 745 C C . ASP A 1 94 ? -31.523 0.739 10.149 1.00 96.94 94 ASP A C 1
ATOM 747 O O . ASP A 1 94 ? -32.185 1.729 10.468 1.00 96.94 94 ASP A O 1
ATOM 751 N N . VAL A 1 95 ? -30.309 0.808 9.623 1.00 96.50 95 VAL A N 1
ATOM 752 C CA . VAL A 1 95 ? -29.608 2.037 9.270 1.00 96.50 95 VAL A CA 1
ATOM 753 C C . VAL A 1 95 ? -29.549 2.089 7.759 1.00 96.50 95 VAL A C 1
ATOM 755 O O . VAL A 1 95 ? -28.903 1.261 7.125 1.00 96.50 95 VAL A O 1
ATOM 758 N N . LYS A 1 96 ? -30.242 3.049 7.166 1.00 94.31 96 LYS A N 1
ATOM 759 C CA . LYS A 1 96 ? -30.237 3.246 5.724 1.00 94.31 96 LYS A CA 1
ATOM 760 C C . LYS A 1 96 ? -29.353 4.433 5.376 1.00 94.31 96 LYS A C 1
ATOM 762 O O . LYS A 1 96 ? -29.618 5.558 5.813 1.00 94.31 96 LYS A O 1
ATOM 767 N N . VAL A 1 97 ? -28.327 4.160 4.577 1.00 90.56 97 VAL A N 1
ATOM 768 C CA . VAL A 1 97 ? -27.452 5.191 4.013 1.00 90.56 97 VAL A CA 1
ATOM 769 C C . VAL A 1 97 ? -28.144 5.880 2.829 1.00 90.56 97 VAL A C 1
ATOM 771 O O . VAL A 1 97 ? -29.015 5.277 2.190 1.00 90.56 97 VAL A O 1
ATOM 774 N N . PRO A 1 98 ? -27.796 7.137 2.504 1.00 84.88 98 PRO A N 1
ATOM 775 C CA . PRO A 1 98 ? -28.438 7.897 1.428 1.00 84.88 98 PRO A CA 1
ATOM 776 C C . PRO A 1 98 ? -28.432 7.204 0.058 1.00 84.88 98 PRO A C 1
ATOM 778 O O . PRO A 1 98 ? -29.431 7.287 -0.657 1.00 84.88 98 PRO A O 1
ATOM 781 N N . PHE A 1 99 ? -27.384 6.432 -0.254 1.00 75.19 99 PHE A N 1
ATOM 782 C CA . PHE A 1 99 ? -27.267 5.647 -1.490 1.00 75.19 99 PHE A CA 1
ATOM 783 C C . PHE A 1 99 ? -28.138 4.367 -1.520 1.00 75.19 99 PHE A C 1
ATOM 785 O O . PHE A 1 99 ? -28.182 3.633 -2.503 1.00 75.19 99 PHE A O 1
ATOM 792 N N . GLY A 1 100 ? -28.934 4.120 -0.473 1.00 67.81 100 GLY A N 1
ATOM 793 C CA . GLY A 1 100 ? -30.105 3.243 -0.541 1.00 67.81 100 GLY A CA 1
ATOM 794 C C . GLY A 1 100 ? -29.903 1.789 -0.120 1.00 67.81 100 GLY A C 1
ATOM 795 O O . GLY A 1 100 ? -30.892 1.052 -0.123 1.00 67.81 100 GLY A O 1
ATOM 796 N N . THR A 1 101 ? -28.698 1.382 0.289 1.00 87.31 101 THR A N 1
ATOM 797 C CA . THR A 1 101 ? -28.503 0.105 0.996 1.00 87.31 101 THR A CA 1
ATOM 798 C C . THR A 1 101 ? -28.791 0.250 2.499 1.00 87.31 101 THR A C 1
ATOM 800 O O . THR A 1 101 ? -28.903 1.362 3.029 1.00 87.31 101 THR A O 1
ATOM 803 N N . VAL A 1 102 ? -29.004 -0.875 3.181 1.00 93.75 102 VAL A N 1
ATOM 804 C CA . VAL A 1 102 ? -29.414 -0.929 4.590 1.00 93.75 102 VAL A CA 1
ATOM 805 C C . VAL A 1 102 ? -28.476 -1.844 5.359 1.00 93.75 102 VAL A C 1
ATOM 807 O O . VAL A 1 102 ? -28.354 -3.019 5.033 1.00 93.75 102 VAL A O 1
ATOM 810 N N . GLY A 1 103 ? -27.889 -1.311 6.426 1.00 95.31 103 GLY A N 1
ATOM 811 C CA . GLY A 1 103 ? -27.198 -2.086 7.443 1.00 95.31 103 GLY A CA 1
ATOM 812 C C . GLY A 1 103 ? -28.139 -2.384 8.608 1.00 95.31 103 GLY A C 1
ATOM 813 O O . GLY A 1 103 ? -28.709 -1.470 9.206 1.00 95.31 103 GLY A O 1
ATOM 814 N N . THR A 1 104 ? -28.308 -3.655 8.958 1.00 97.12 104 THR A N 1
ATOM 815 C CA . THR A 1 104 ? -28.987 -4.085 10.181 1.00 97.12 104 THR A CA 1
ATOM 816 C C . THR A 1 104 ? -27.966 -4.266 11.302 1.00 97.12 104 THR A C 1
ATOM 818 O O . THR A 1 104 ? -27.132 -5.168 11.264 1.00 97.12 104 THR A O 1
ATOM 821 N N . PHE A 1 105 ? -28.075 -3.434 12.333 1.00 97.69 105 PHE A N 1
ATOM 822 C CA . PHE A 1 105 ? -27.264 -3.497 13.546 1.00 97.69 105 PHE A CA 1
ATOM 823 C C . PHE A 1 105 ? -28.032 -4.259 14.623 1.00 97.69 105 PHE A C 1
ATOM 825 O O . PHE A 1 105 ? -29.183 -3.932 14.910 1.00 97.69 105 PHE A O 1
ATOM 832 N N . ASP A 1 106 ? -27.400 -5.244 15.250 1.00 97.69 106 ASP A N 1
ATOM 833 C CA . ASP A 1 106 ? -27.919 -5.962 16.417 1.00 97.69 106 ASP A CA 1
ATOM 834 C C . ASP A 1 106 ? -27.054 -5.598 17.627 1.00 97.69 106 ASP A C 1
ATOM 836 O O . ASP A 1 106 ? -25.913 -6.041 17.728 1.00 97.69 106 ASP A O 1
ATOM 840 N N . VAL A 1 107 ? -27.581 -4.780 18.543 1.00 96.75 107 VAL A N 1
ATOM 841 C CA . VAL A 1 107 ? -26.833 -4.324 19.733 1.00 96.75 107 VAL A CA 1
ATOM 842 C C . VAL A 1 107 ? -26.849 -5.345 20.872 1.00 96.75 107 VAL A C 1
ATOM 844 O O . VAL A 1 107 ? -26.221 -5.137 21.905 1.00 96.75 107 VAL A O 1
ATOM 847 N N . GLU A 1 108 ? -27.608 -6.438 20.743 1.00 94.38 108 GLU A N 1
ATOM 848 C CA . GLU A 1 108 ? -27.563 -7.540 21.709 1.00 94.38 108 GLU A CA 1
ATOM 849 C C . GLU A 1 108 ? -26.488 -8.565 21.350 1.00 94.38 108 GLU A C 1
ATOM 851 O O . GLU A 1 108 ? -25.927 -9.188 22.257 1.00 94.38 108 GLU A O 1
ATOM 856 N N . LYS A 1 109 ? -26.224 -8.744 20.051 1.00 96.56 109 LYS A N 1
ATOM 857 C CA . LYS A 1 109 ? -25.161 -9.614 19.530 1.00 96.56 109 LYS A CA 1
ATOM 858 C C . LYS A 1 109 ? -23.891 -8.876 19.112 1.00 96.56 109 LYS A C 1
ATOM 860 O O . LYS A 1 109 ? -22.899 -9.543 18.865 1.00 96.56 109 LYS A O 1
ATOM 865 N N . ASP A 1 110 ? -23.943 -7.550 19.027 1.00 97.88 110 ASP A N 1
ATOM 866 C CA . ASP A 1 110 ? -22.862 -6.701 18.526 1.00 97.88 110 ASP A CA 1
ATOM 867 C C . ASP A 1 110 ? -22.474 -7.078 17.083 1.00 97.88 110 ASP A C 1
ATOM 869 O O . ASP A 1 110 ? -21.325 -7.368 16.765 1.00 97.88 110 ASP A O 1
ATOM 873 N N . THR A 1 111 ? -23.471 -7.132 16.193 1.00 96.88 111 THR A N 1
ATOM 874 C CA . THR A 1 111 ? -23.264 -7.500 14.782 1.00 96.88 111 THR A CA 1
ATOM 875 C C . THR A 1 111 ? -23.799 -6.445 13.826 1.00 96.88 111 THR A C 1
ATOM 877 O O . THR A 1 111 ? -24.840 -5.845 14.103 1.00 96.88 111 THR A O 1
ATOM 880 N N . ILE A 1 112 ? -23.153 -6.288 12.669 1.00 95.38 112 ILE A N 1
ATOM 881 C CA . ILE A 1 112 ? -23.654 -5.486 11.540 1.00 95.38 112 ILE A CA 1
ATOM 882 C C . ILE A 1 112 ? -23.829 -6.407 10.341 1.00 95.38 112 ILE A C 1
ATOM 884 O O . ILE A 1 112 ? -22.887 -7.093 9.961 1.00 95.38 112 ILE A O 1
ATOM 888 N N . HIS A 1 113 ? -25.008 -6.407 9.732 1.00 95.06 113 HIS A N 1
ATOM 889 C CA . HIS A 1 113 ? -25.290 -7.141 8.502 1.00 95.06 113 HIS A CA 1
ATOM 890 C C . HIS A 1 113 ? -25.751 -6.191 7.400 1.00 95.06 113 HIS A C 1
ATOM 892 O O . HIS A 1 113 ? -26.572 -5.319 7.664 1.00 95.06 113 HIS A O 1
ATOM 898 N N . SER A 1 114 ? -25.266 -6.373 6.175 1.00 92.56 114 SER A N 1
ATOM 899 C CA . SER A 1 114 ? -25.793 -5.719 4.973 1.00 92.56 114 SER A CA 1
ATOM 900 C C . SER A 1 114 ? -25.834 -6.736 3.837 1.00 92.56 114 SER A C 1
ATOM 902 O O . SER A 1 114 ? -24.933 -7.567 3.725 1.00 92.56 114 SER A O 1
ATOM 904 N N . ASP A 1 115 ? -26.850 -6.636 2.979 1.00 89.94 115 ASP A N 1
ATOM 905 C CA . ASP A 1 115 ? -26.924 -7.394 1.721 1.00 89.94 115 ASP A CA 1
ATOM 906 C C . ASP A 1 115 ? -25.895 -6.883 0.685 1.00 89.94 115 ASP A C 1
ATOM 908 O O . ASP A 1 115 ? -25.654 -7.530 -0.334 1.00 89.94 115 ASP A O 1
ATOM 912 N N . ASP A 1 116 ? -25.318 -5.701 0.933 1.00 86.25 116 ASP A N 1
ATOM 913 C CA . ASP A 1 116 ? -24.249 -5.086 0.148 1.00 86.25 116 ASP A CA 1
ATOM 914 C C . ASP A 1 116 ? -23.368 -4.231 1.077 1.00 86.25 116 ASP A C 1
ATOM 916 O O . ASP A 1 116 ? -23.686 -3.069 1.363 1.00 86.25 116 ASP A O 1
ATOM 920 N N . VAL A 1 117 ? -22.317 -4.829 1.648 1.00 82.00 117 VAL A N 1
ATOM 921 C CA . VAL A 1 117 ? -21.382 -4.114 2.542 1.00 82.00 117 VAL A CA 1
ATOM 922 C C . VAL A 1 117 ? -20.494 -3.129 1.789 1.00 82.00 117 VAL A C 1
ATOM 924 O O . VAL A 1 117 ? -20.195 -2.071 2.340 1.00 82.00 117 VAL A O 1
ATOM 927 N N . GLY A 1 118 ? -20.168 -3.422 0.523 1.00 76.19 118 GLY A N 1
ATOM 928 C CA . GLY A 1 118 ? -19.385 -2.541 -0.342 1.00 76.19 118 GLY A CA 1
ATOM 929 C C . GLY A 1 118 ? -20.039 -1.171 -0.478 1.00 76.19 118 GLY A C 1
ATOM 930 O O . GLY A 1 118 ? -19.381 -0.162 -0.287 1.00 76.19 118 GLY A O 1
ATOM 931 N N . LYS A 1 119 ? -21.364 -1.118 -0.661 1.00 81.25 119 LYS A N 1
ATOM 932 C CA . LYS A 1 119 ? -22.117 0.150 -0.753 1.00 81.25 119 LYS A CA 1
ATOM 933 C C . LYS A 1 119 ? -22.555 0.748 0.580 1.00 81.25 119 LYS A C 1
ATOM 935 O O . LYS A 1 119 ? -23.095 1.853 0.594 1.00 81.25 119 LYS A O 1
ATOM 940 N N . PHE A 1 120 ? -22.433 0.011 1.685 1.00 88.94 120 PHE A N 1
ATOM 941 C CA . PHE A 1 120 ? -22.920 0.475 2.988 1.00 88.94 120 PHE A CA 1
ATOM 942 C C . PHE A 1 120 ? -21.887 1.330 3.723 1.00 88.94 120 PHE A C 1
ATOM 944 O O . PHE A 1 120 ? -22.258 2.295 4.390 1.00 88.94 120 PHE A O 1
ATOM 951 N N . PHE A 1 121 ? -20.609 0.973 3.609 1.00 87.12 121 PHE A N 1
ATOM 952 C CA . PHE A 1 121 ? -19.529 1.584 4.383 1.00 87.12 121 PHE A CA 1
ATOM 953 C C . PHE A 1 121 ? -18.782 2.708 3.657 1.00 87.12 121 PHE A C 1
ATOM 955 O O . PHE A 1 121 ? -18.157 3.531 4.324 1.00 87.12 121 PHE A O 1
ATOM 962 N N . ILE A 1 122 ? -18.887 2.791 2.326 1.00 81.56 122 ILE A N 1
ATOM 963 C CA . ILE A 1 122 ? -18.176 3.794 1.519 1.00 81.56 122 ILE A CA 1
ATOM 964 C C . ILE A 1 122 ? -19.089 4.961 1.095 1.00 81.56 122 ILE A C 1
ATOM 966 O O . ILE A 1 122 ? -20.308 4.786 0.980 1.00 81.56 122 ILE A O 1
ATOM 970 N N . PRO A 1 123 ? -18.530 6.160 0.840 1.00 81.44 123 PRO A N 1
ATOM 971 C CA . PRO A 1 123 ? -19.277 7.288 0.283 1.00 81.44 123 PRO A CA 1
ATOM 972 C C . PRO A 1 123 ? -19.894 6.987 -1.095 1.00 81.44 123 PRO A C 1
ATOM 974 O O . PRO A 1 123 ? -19.351 6.211 -1.875 1.00 81.44 123 PRO A O 1
ATOM 977 N N . GLU A 1 124 ? -21.002 7.660 -1.435 1.00 77.94 124 GLU A N 1
ATOM 978 C CA . GLU A 1 124 ? -21.655 7.531 -2.754 1.00 77.94 124 GLU A CA 1
ATOM 979 C C . GLU A 1 124 ? -20.713 7.888 -3.912 1.00 77.94 124 GLU A C 1
ATOM 981 O O . GLU A 1 124 ? -20.759 7.242 -4.958 1.00 77.94 124 GLU A O 1
ATOM 986 N N . ASP A 1 125 ? -19.869 8.903 -3.722 1.00 73.69 125 ASP A N 1
ATOM 987 C CA . ASP A 1 125 ? -18.917 9.342 -4.740 1.00 73.69 125 ASP A CA 1
ATOM 988 C C . ASP A 1 125 ? -17.878 8.248 -5.017 1.00 73.69 125 ASP A C 1
ATOM 990 O O . ASP A 1 125 ? -17.615 7.972 -6.178 1.00 73.69 125 ASP A O 1
ATOM 994 N N . ASP A 1 126 ? -17.378 7.557 -3.987 1.00 72.75 126 ASP A N 1
ATOM 995 C CA . ASP A 1 126 ? -16.466 6.413 -4.125 1.00 72.75 126 ASP A CA 1
ATOM 996 C C . ASP A 1 126 ? -17.170 5.207 -4.771 1.00 72.75 126 ASP A C 1
ATOM 998 O O . ASP A 1 126 ? -16.607 4.567 -5.652 1.00 72.75 126 ASP A O 1
ATOM 1002 N N . ALA A 1 127 ? -18.421 4.923 -4.388 1.00 68.44 127 ALA A N 1
ATOM 1003 C CA . ALA A 1 127 ? -19.200 3.806 -4.934 1.00 68.44 127 ALA A CA 1
ATOM 1004 C C . ALA A 1 127 ? -19.591 3.979 -6.413 1.00 68.44 127 ALA A C 1
ATOM 1006 O O . ALA A 1 127 ? -19.881 2.999 -7.095 1.00 68.44 127 ALA A O 1
ATOM 1007 N N . ASN A 1 128 ? -19.682 5.222 -6.895 1.00 62.69 128 ASN A N 1
ATOM 1008 C CA . ASN A 1 128 ? -20.026 5.536 -8.286 1.00 62.69 128 ASN A CA 1
ATOM 1009 C C . ASN A 1 128 ? -18.831 6.057 -9.095 1.00 62.69 128 ASN A C 1
ATOM 1011 O O . ASN A 1 128 ? -18.962 6.284 -10.299 1.00 62.69 128 ASN A O 1
ATOM 1015 N N . SER A 1 129 ? -17.692 6.281 -8.444 1.00 54.22 129 SER A N 1
ATOM 1016 C CA . SER A 1 129 ? -16.442 6.675 -9.074 1.00 54.22 129 SER A CA 1
ATOM 1017 C C . SER A 1 129 ? -15.855 5.458 -9.778 1.00 54.22 129 SER A C 1
ATOM 1019 O O . SER A 1 129 ? -15.347 4.545 -9.133 1.00 54.22 129 SER A O 1
ATOM 1021 N N . THR A 1 130 ? -15.787 5.491 -11.106 1.00 51.34 130 THR A N 1
ATOM 1022 C CA . THR A 1 130 ? -14.636 4.876 -11.773 1.00 51.34 130 THR A CA 1
ATOM 1023 C C . THR A 1 130 ? -13.398 5.644 -11.288 1.00 51.34 130 THR A C 1
ATOM 1025 O O . THR A 1 130 ? -13.493 6.860 -11.132 1.00 51.34 130 THR A O 1
ATOM 1028 N N . SER A 1 131 ? -12.279 4.978 -10.957 1.00 51.44 131 SER A N 1
ATOM 1029 C CA . SER A 1 131 ? -11.113 5.608 -10.291 1.00 51.44 131 SER A CA 1
ATOM 1030 C C . SER A 1 131 ? -10.811 7.013 -10.847 1.00 51.44 131 SER A C 1
ATOM 1032 O O . SER A 1 131 ? -10.965 7.216 -12.046 1.00 51.44 131 SER A O 1
ATOM 1034 N N . ALA A 1 132 ? -10.367 7.994 -10.048 1.00 45.44 132 ALA A N 1
ATOM 1035 C CA . ALA A 1 132 ? -10.180 9.388 -10.511 1.00 45.44 132 ALA A CA 1
ATOM 1036 C C . ALA A 1 132 ? -9.337 9.552 -11.807 1.00 45.44 132 ALA A C 1
ATOM 1038 O O . ALA A 1 132 ? -9.360 10.607 -12.434 1.00 45.44 132 ALA A O 1
ATOM 1039 N N . ALA A 1 133 ? -8.615 8.508 -12.233 1.00 48.28 133 ALA A N 1
ATOM 1040 C CA . ALA A 1 133 ? -7.869 8.442 -13.486 1.00 48.28 133 ALA A CA 1
ATOM 1041 C C . ALA A 1 133 ? -8.495 7.606 -14.628 1.00 48.28 133 ALA A C 1
ATOM 1043 O O . ALA A 1 133 ? -8.021 7.693 -15.760 1.00 48.28 133 ALA A O 1
ATOM 1044 N N . SER A 1 134 ? -9.573 6.861 -14.382 1.00 53.59 134 SER A N 1
ATOM 1045 C CA . SER A 1 134 ? -10.361 6.104 -15.377 1.00 53.59 134 SER A CA 1
ATOM 1046 C C . SER A 1 134 ? -11.108 6.971 -16.414 1.00 53.59 134 SER A C 1
ATOM 1048 O O . SER A 1 134 ? -11.671 6.450 -17.381 1.00 53.59 134 SER A O 1
ATOM 1050 N N . ASP A 1 135 ? -11.100 8.294 -16.235 1.00 63.53 135 ASP A N 1
ATOM 1051 C CA . ASP A 1 135 ? -11.594 9.275 -17.209 1.00 63.53 135 ASP A CA 1
ATOM 1052 C C . ASP A 1 135 ? -10.469 10.071 -17.900 1.00 63.53 135 ASP A C 1
ATOM 1054 O O . ASP A 1 135 ? -10.744 10.956 -18.716 1.00 63.53 135 ASP A O 1
ATOM 1058 N N . LEU A 1 136 ? -9.205 9.719 -17.627 1.00 80.00 136 LEU A N 1
ATOM 1059 C CA . LEU A 1 136 ? -8.014 10.327 -18.222 1.00 80.00 136 LEU A CA 1
ATOM 1060 C C . LEU A 1 136 ? -7.565 9.511 -19.450 1.00 80.00 136 LEU A C 1
ATOM 1062 O O . LEU A 1 136 ? -8.312 9.337 -20.412 1.00 80.00 136 LEU A O 1
ATOM 1066 N N . PHE A 1 137 ? -6.329 9.002 -19.442 1.00 85.81 137 PHE A N 1
ATOM 1067 C CA . PHE A 1 137 ? -5.762 8.220 -20.546 1.00 85.81 137 PHE A CA 1
ATOM 1068 C C . PHE A 1 137 ? -6.056 6.720 -20.470 1.00 85.81 137 PHE A C 1
ATOM 1070 O O . PHE A 1 137 ? -5.689 5.983 -21.386 1.00 85.81 137 PHE A O 1
ATOM 1077 N N . ILE A 1 138 ? -6.689 6.247 -19.401 1.00 87.38 138 ILE A N 1
ATOM 1078 C CA . ILE A 1 138 ? -7.173 4.877 -19.255 1.00 87.38 138 ILE A CA 1
ATOM 1079 C C . ILE A 1 138 ? -8.663 4.932 -18.962 1.00 87.38 138 ILE A C 1
ATOM 1081 O O . ILE A 1 138 ? -9.102 5.837 -18.271 1.00 87.38 138 ILE A O 1
ATOM 1085 N N . ARG A 1 139 ? -9.430 3.987 -19.500 1.00 84.38 139 ARG A N 1
ATOM 1086 C CA . ARG A 1 139 ? -10.846 3.807 -19.198 1.00 84.38 139 ARG A CA 1
ATOM 1087 C C . ARG A 1 139 ? -11.114 2.349 -18.906 1.00 84.38 139 ARG A C 1
ATOM 1089 O O . ARG A 1 139 ? -11.018 1.517 -19.810 1.00 84.38 139 ARG A O 1
ATOM 1096 N N . GLU A 1 140 ? -11.448 2.071 -17.659 1.00 77.25 140 GLU A N 1
ATOM 1097 C CA . GLU A 1 140 ? -11.947 0.773 -17.219 1.00 77.25 140 GLU A CA 1
ATOM 1098 C C . GLU A 1 140 ? -13.357 0.573 -17.789 1.00 77.25 140 GLU A C 1
ATOM 1100 O O . GLU A 1 140 ? -14.155 1.512 -17.876 1.00 77.25 140 GLU A O 1
ATOM 1105 N N . GLU A 1 141 ? -13.651 -0.627 -18.277 1.00 73.19 141 GLU A N 1
ATOM 1106 C CA . GLU A 1 141 ? -15.008 -0.969 -18.695 1.00 73.19 141 GLU A CA 1
ATOM 1107 C C . GLU A 1 141 ? -15.828 -1.335 -17.453 1.00 73.19 141 GLU A C 1
ATOM 1109 O O . GLU A 1 141 ? -15.364 -2.107 -16.619 1.00 73.19 141 GLU A O 1
ATOM 1114 N N . GLU A 1 142 ? -17.040 -0.777 -17.322 1.00 61.75 142 GLU A N 1
ATOM 1115 C CA . GLU A 1 142 ? -17.922 -1.052 -16.179 1.00 61.75 142 GLU A CA 1
ATOM 1116 C C . GLU A 1 142 ? -18.127 -2.566 -16.005 1.00 61.75 142 GLU A C 1
ATOM 1118 O O . GLU A 1 142 ? -18.815 -3.217 -16.802 1.00 61.75 142 GLU A O 1
ATOM 1123 N N . ALA A 1 143 ? -17.557 -3.122 -14.938 1.00 60.09 143 ALA A N 1
ATOM 1124 C CA . ALA A 1 143 ? -17.906 -4.447 -14.460 1.00 60.09 143 ALA A CA 1
ATOM 1125 C C . ALA A 1 143 ? -19.202 -4.361 -13.635 1.00 60.09 143 ALA A C 1
ATOM 1127 O O . ALA A 1 143 ? -19.410 -3.417 -12.874 1.00 60.09 143 ALA A O 1
ATOM 1128 N N . GLU A 1 144 ? -20.094 -5.352 -13.761 1.00 58.94 144 GLU A N 1
ATOM 1129 C CA . GLU A 1 144 ? -21.215 -5.477 -12.823 1.00 58.94 144 GLU A CA 1
ATOM 1130 C C . GLU A 1 144 ? -20.653 -5.791 -11.428 1.00 58.94 144 GLU A C 1
ATOM 1132 O O . GLU A 1 144 ? -20.292 -6.936 -11.143 1.00 58.94 144 GLU A O 1
ATOM 1137 N N . GLU A 1 145 ? -20.600 -4.789 -10.546 1.00 64.00 145 GLU A N 1
ATOM 1138 C CA . GLU A 1 145 ? -20.286 -5.020 -9.138 1.00 64.00 145 GLU A CA 1
ATOM 1139 C C . GLU A 1 145 ? -21.338 -5.932 -8.510 1.00 64.00 145 GLU A C 1
ATOM 1141 O O . GLU A 1 145 ? -22.541 -5.635 -8.458 1.00 64.00 145 GLU A O 1
ATOM 1146 N N . LYS A 1 146 ? -20.873 -7.072 -8.008 1.00 70.31 146 LYS A N 1
ATOM 1147 C CA . LYS A 1 146 ? -21.719 -8.020 -7.302 1.00 70.31 146 LYS A CA 1
ATOM 1148 C C . LYS A 1 146 ? -21.897 -7.548 -5.863 1.00 70.31 146 LYS A C 1
ATOM 1150 O O . LYS A 1 146 ? -20.920 -7.386 -5.144 1.00 70.31 146 LYS A O 1
ATOM 1155 N N . ALA A 1 147 ? -23.150 -7.414 -5.436 1.00 78.50 147 ALA A N 1
ATOM 1156 C CA . ALA A 1 147 ? -23.473 -7.133 -4.042 1.00 78.50 147 ALA A CA 1
ATOM 1157 C C . ALA A 1 147 ? -22.843 -8.179 -3.105 1.00 78.50 147 ALA A C 1
ATOM 1159 O O . ALA A 1 147 ? -22.934 -9.392 -3.354 1.00 78.50 147 ALA A O 1
ATOM 1160 N N . VAL A 1 148 ? -22.225 -7.690 -2.032 1.00 79.50 148 VAL A N 1
ATOM 1161 C CA . VAL A 1 148 ? -21.571 -8.509 -1.011 1.00 79.50 148 VAL A CA 1
ATOM 1162 C C . VAL A 1 148 ? -22.471 -8.607 0.217 1.00 79.50 148 VAL A C 1
ATOM 1164 O O . VAL A 1 148 ? -22.519 -7.692 1.037 1.00 79.50 148 VAL A O 1
ATOM 1167 N N . ASP A 1 149 ? -23.163 -9.738 0.346 1.00 87.19 149 ASP A N 1
ATOM 1168 C CA . ASP A 1 149 ? -23.938 -10.092 1.540 1.00 87.19 149 ASP A CA 1
ATOM 1169 C C . ASP A 1 149 ? -22.986 -10.565 2.644 1.00 87.19 149 ASP A C 1
ATOM 1171 O O . ASP A 1 149 ? -22.281 -11.569 2.486 1.00 87.19 149 ASP A O 1
ATOM 1175 N N . MET A 1 150 ? -22.950 -9.831 3.758 1.00 88.06 150 MET A N 1
ATOM 1176 C CA . MET A 1 150 ? -22.042 -10.126 4.859 1.00 88.06 150 MET A CA 1
ATOM 1177 C C . MET A 1 150 ? -22.596 -9.715 6.225 1.00 88.06 150 MET A C 1
ATOM 1179 O O . MET A 1 150 ? -23.426 -8.815 6.355 1.00 88.06 150 MET A O 1
ATOM 1183 N N . THR A 1 151 ? -22.132 -10.412 7.267 1.00 92.06 151 THR A N 1
ATOM 1184 C CA . THR A 1 151 ? -22.322 -10.055 8.677 1.00 92.06 151 THR A CA 1
ATOM 1185 C C . THR A 1 151 ? -20.969 -9.966 9.379 1.00 92.06 151 THR A C 1
ATOM 1187 O O . THR A 1 151 ? -20.232 -10.949 9.408 1.00 92.06 151 THR A O 1
ATOM 1190 N N . PHE A 1 152 ? -20.684 -8.824 9.997 1.00 92.19 152 PHE A N 1
ATOM 1191 C CA . PHE A 1 152 ? -19.554 -8.629 10.903 1.00 92.19 152 PHE A CA 1
ATOM 1192 C C . PHE A 1 152 ? -19.980 -8.924 12.340 1.00 92.19 152 PHE A C 1
ATOM 1194 O O . PHE A 1 152 ? -20.993 -8.393 12.802 1.00 92.19 152 PHE A O 1
ATOM 1201 N N . ASP A 1 153 ? -19.213 -9.764 13.038 1.00 95.00 153 ASP A N 1
ATOM 1202 C CA . ASP A 1 153 ? -19.439 -10.142 14.438 1.00 95.00 153 ASP A CA 1
ATOM 1203 C C . ASP A 1 153 ? -18.398 -9.478 15.344 1.00 95.00 153 ASP A C 1
ATOM 1205 O O . ASP A 1 153 ? -17.322 -10.019 15.587 1.00 95.00 153 ASP A O 1
ATOM 1209 N N . PHE A 1 154 ? -18.721 -8.281 15.832 1.00 96.75 154 PHE A N 1
ATOM 1210 C CA . PHE A 1 154 ? -17.878 -7.504 16.746 1.00 96.75 154 PHE A CA 1
ATOM 1211 C C . PHE A 1 154 ? -17.926 -8.071 18.170 1.00 96.75 154 PHE A C 1
ATOM 1213 O O . PHE A 1 154 ? -16.963 -7.952 18.934 1.00 96.75 154 PHE A O 1
ATOM 1220 N N . GLY A 1 155 ? -19.014 -8.768 18.512 1.00 96.94 155 GLY A N 1
ATOM 1221 C CA . GLY A 1 155 ? -19.184 -9.461 19.786 1.00 96.94 155 GLY A CA 1
ATOM 1222 C C . GLY A 1 155 ? -18.144 -10.560 19.999 1.00 96.94 155 GLY A C 1
ATOM 1223 O O . GLY A 1 155 ? -17.671 -10.742 21.125 1.00 96.94 155 GLY A O 1
ATOM 1224 N N . ALA A 1 156 ? -17.712 -11.234 18.927 1.00 96.19 156 ALA A N 1
ATOM 1225 C CA . ALA A 1 156 ? -16.600 -12.190 18.955 1.00 96.19 156 ALA A CA 1
ATOM 1226 C C . ALA A 1 156 ? -15.279 -11.572 19.456 1.00 96.19 156 ALA A C 1
ATOM 1228 O O . ALA A 1 156 ? -14.463 -12.278 20.052 1.00 96.19 156 ALA A O 1
ATOM 1229 N N . TYR A 1 157 ? -15.113 -10.257 19.291 1.00 97.19 157 TYR A N 1
ATOM 1230 C CA . TYR A 1 157 ? -13.937 -9.492 19.706 1.00 97.19 157 TYR A CA 1
ATOM 1231 C C . TYR A 1 157 ? -14.181 -8.667 20.977 1.00 97.19 157 TYR A C 1
ATOM 1233 O O . TYR A 1 157 ? -13.287 -7.977 21.432 1.00 97.19 157 TYR A O 1
ATOM 1241 N N . ASN A 1 158 ? -15.339 -8.771 21.639 1.00 96.31 158 ASN A N 1
ATOM 1242 C CA . ASN A 1 158 ? -15.712 -7.933 22.796 1.00 96.31 158 ASN A CA 1
ATOM 1243 C C . ASN A 1 158 ? -15.844 -6.428 22.485 1.00 96.31 158 ASN A C 1
ATOM 1245 O O . ASN A 1 158 ? -15.695 -5.592 23.384 1.00 96.31 158 ASN A O 1
ATOM 1249 N N . ILE A 1 159 ? -16.146 -6.081 21.236 1.00 97.00 159 ILE A N 1
ATOM 1250 C CA . ILE A 1 159 ? -16.464 -4.713 20.829 1.00 97.00 159 ILE A CA 1
ATOM 1251 C C . ILE A 1 159 ? -17.981 -4.550 20.954 1.00 97.00 159 ILE A C 1
ATOM 1253 O O . ILE A 1 159 ? -18.751 -5.162 20.221 1.00 97.00 159 ILE A O 1
ATOM 1257 N N . ASP A 1 160 ? -18.409 -3.772 21.948 1.00 95.00 160 ASP A N 1
ATOM 1258 C CA . ASP A 1 160 ? -19.820 -3.635 22.312 1.00 95.00 160 ASP A CA 1
ATOM 1259 C C . ASP A 1 160 ? -20.510 -2.521 21.511 1.00 95.00 160 ASP A C 1
ATOM 1261 O O . ASP A 1 160 ? -19.976 -1.419 21.374 1.00 95.00 160 ASP A O 1
ATOM 1265 N N . PHE A 1 161 ? -21.754 -2.753 21.094 1.00 95.50 161 PHE A N 1
ATOM 1266 C CA . PHE A 1 161 ? -22.656 -1.724 20.576 1.00 95.50 161 PHE A CA 1
ATOM 1267 C C . PHE A 1 161 ? -23.732 -1.386 21.595 1.00 95.50 161 PHE A C 1
ATOM 1269 O O . PHE A 1 161 ? -24.183 -2.229 22.376 1.00 95.50 161 PHE A O 1
ATOM 1276 N N . LEU A 1 162 ? -24.176 -0.131 21.592 1.00 93.81 162 LEU A N 1
ATOM 1277 C CA . LEU A 1 162 ? -25.187 0.338 22.533 1.00 93.81 162 LEU A CA 1
ATOM 1278 C C . LEU A 1 162 ? -26.269 1.118 21.799 1.00 93.81 162 LEU A C 1
ATOM 1280 O O . LEU A 1 162 ? -25.985 1.992 20.993 1.00 93.81 162 LEU A O 1
ATOM 1284 N N . GLY A 1 163 ? -27.527 0.801 22.081 1.00 90.69 163 GLY A N 1
ATOM 1285 C CA . GLY A 1 163 ? -28.674 1.425 21.428 1.00 90.69 163 GLY A CA 1
ATOM 1286 C C . GLY A 1 163 ? -29.482 2.300 22.381 1.00 90.69 163 GLY A C 1
ATOM 1287 O O . GLY A 1 163 ? -29.703 1.933 23.542 1.00 90.69 163 GLY A O 1
ATOM 1288 N N . ASP A 1 164 ? -29.966 3.438 21.881 1.00 88.31 164 ASP A N 1
ATOM 1289 C CA . ASP A 1 164 ? -31.027 4.221 22.519 1.00 88.31 164 ASP A CA 1
ATOM 1290 C C . ASP A 1 164 ? -32.277 4.315 21.618 1.00 88.31 164 ASP A C 1
ATOM 1292 O O . ASP A 1 164 ? -32.396 3.611 20.612 1.00 88.31 164 ASP A O 1
ATOM 1296 N N . GLU A 1 165 ? -33.283 5.102 22.010 1.00 85.50 165 GLU A N 1
ATOM 1297 C CA . GLU A 1 165 ? -34.539 5.209 21.249 1.00 85.50 165 GLU A CA 1
ATOM 1298 C C . GLU A 1 165 ? -34.340 5.737 19.820 1.00 85.50 165 GLU A C 1
ATOM 1300 O O . GLU A 1 165 ? -35.143 5.410 18.948 1.00 85.50 165 GLU A O 1
ATOM 1305 N N . ASN A 1 166 ? -33.295 6.536 19.583 1.00 86.25 166 ASN A N 1
ATOM 1306 C CA . ASN A 1 166 ? -33.106 7.270 18.333 1.00 86.25 166 ASN A CA 1
ATOM 1307 C C . ASN A 1 166 ? -31.845 6.858 17.570 1.00 86.25 166 ASN A C 1
ATOM 1309 O O . ASN A 1 166 ? -31.759 7.150 16.382 1.00 86.25 166 ASN A O 1
ATOM 1313 N N . ASP A 1 167 ? -30.870 6.239 18.237 1.00 95.00 167 ASP A N 1
ATOM 1314 C CA . ASP A 1 167 ? -29.538 6.068 17.662 1.00 95.00 167 ASP A CA 1
ATOM 1315 C C . ASP A 1 167 ? -28.783 4.849 18.204 1.00 95.00 167 ASP A C 1
ATOM 1317 O O . ASP A 1 167 ? -29.204 4.189 19.163 1.00 95.00 167 ASP A O 1
ATOM 1321 N N . ILE A 1 168 ? -27.631 4.601 17.587 1.00 96.62 168 ILE A N 1
ATOM 1322 C CA . ILE A 1 168 ? -26.662 3.570 17.936 1.00 96.62 168 ILE A CA 1
ATOM 1323 C C . ILE A 1 168 ? -25.345 4.255 18.304 1.00 96.62 168 ILE A C 1
ATOM 1325 O O . ILE A 1 168 ? -24.919 5.214 17.663 1.00 96.62 168 ILE A O 1
ATOM 1329 N N . TRP A 1 169 ? -24.711 3.757 19.355 1.00 96.38 169 TRP A N 1
ATOM 1330 C CA . TRP A 1 169 ? -23.436 4.210 19.881 1.00 96.38 169 TRP A CA 1
ATOM 1331 C C . TRP A 1 169 ? -22.390 3.128 19.651 1.00 96.38 169 TRP A C 1
ATOM 1333 O O . TRP A 1 169 ? -22.537 2.011 20.158 1.00 96.38 169 TRP A O 1
ATOM 1343 N N . LEU A 1 170 ? -21.338 3.479 18.917 1.00 97.69 170 LEU A N 1
ATOM 1344 C CA . LEU A 1 170 ? -20.186 2.622 18.641 1.00 97.69 170 LEU A CA 1
ATOM 1345 C C . LEU A 1 170 ? -18.907 3.297 19.151 1.00 97.69 170 LEU A C 1
ATOM 1347 O O . LEU A 1 170 ? -18.871 4.531 19.228 1.00 97.69 170 LEU A O 1
ATOM 1351 N N . PRO A 1 171 ? -17.857 2.526 19.479 1.00 97.81 171 PRO A N 1
ATOM 1352 C CA . PRO A 1 171 ? -16.533 3.081 19.718 1.00 97.81 171 PRO A CA 1
ATOM 1353 C C . PRO A 1 171 ? -16.065 3.968 18.556 1.00 97.81 171 PRO A C 1
ATOM 1355 O O . PRO A 1 171 ? -16.240 3.615 17.389 1.00 97.81 171 PRO A O 1
ATOM 1358 N N . ALA A 1 172 ? -15.474 5.123 18.868 1.00 97.50 172 ALA A N 1
ATOM 1359 C CA . ALA A 1 172 ? -15.016 6.062 17.845 1.00 97.50 172 ALA A CA 1
ATOM 1360 C C . ALA A 1 172 ? -13.956 5.460 16.904 1.00 97.50 172 ALA A C 1
ATOM 1362 O O . ALA A 1 172 ? -14.119 5.645 15.701 1.00 97.50 172 ALA A O 1
ATOM 1363 N N . PRO A 1 173 ? -12.928 4.724 17.387 1.00 95.31 173 PRO A N 1
ATOM 1364 C CA . PRO A 1 173 ? -11.950 4.086 16.501 1.00 95.31 173 PRO A CA 1
ATOM 1365 C C . PRO A 1 173 ? -12.609 3.115 15.511 1.00 95.31 173 PRO A C 1
ATOM 1367 O O . PRO A 1 173 ? -12.444 3.287 14.308 1.00 95.31 173 PRO A O 1
ATOM 1370 N N . THR A 1 174 ? -13.512 2.245 15.984 1.00 95.50 174 THR A N 1
ATOM 1371 C CA . THR A 1 174 ? -14.250 1.318 15.110 1.00 95.50 174 THR A CA 1
ATOM 1372 C C . THR A 1 174 ? -15.078 2.059 14.061 1.00 95.50 174 THR A C 1
ATOM 1374 O O . THR A 1 174 ? -15.155 1.623 12.919 1.00 95.50 174 THR A O 1
ATOM 1377 N N . LEU A 1 175 ? -15.691 3.201 14.399 1.00 95.50 175 LEU A N 1
ATOM 1378 C CA . LEU A 1 175 ? -16.389 4.020 13.400 1.00 95.50 175 LEU A CA 1
ATOM 1379 C C . LEU A 1 175 ? -15.443 4.600 12.348 1.00 95.50 175 LEU A C 1
ATOM 1381 O O . LEU A 1 175 ? -15.818 4.642 11.180 1.00 95.50 175 LEU A O 1
ATOM 1385 N N . CYS A 1 176 ? -14.244 5.023 12.751 1.00 94.00 176 CYS A N 1
ATOM 1386 C CA . CYS A 1 176 ? -13.231 5.548 11.836 1.00 94.00 176 CYS A CA 1
ATOM 1387 C C . CYS A 1 176 ? -12.725 4.483 10.856 1.00 94.00 176 CYS A C 1
ATOM 1389 O O . CYS A 1 176 ? -12.387 4.812 9.721 1.00 94.00 176 CYS A O 1
ATOM 1391 N N . ASP A 1 177 ? -12.661 3.226 11.296 1.00 89.56 177 ASP A N 1
ATOM 1392 C CA . ASP A 1 177 ? -12.247 2.096 10.462 1.00 89.56 177 ASP A CA 1
ATOM 1393 C C . ASP A 1 177 ? -13.372 1.584 9.560 1.00 89.56 177 ASP A C 1
ATOM 1395 O O . ASP A 1 177 ? -13.121 1.235 8.411 1.00 89.56 177 ASP A O 1
ATOM 1399 N N . LEU A 1 178 ? -14.617 1.563 10.048 1.00 88.81 178 LEU A N 1
ATOM 1400 C CA . LEU A 1 178 ? -15.759 1.093 9.262 1.00 88.81 178 LEU A CA 1
ATOM 1401 C C . LEU A 1 178 ? -16.198 2.087 8.192 1.00 88.81 178 LEU A C 1
ATOM 1403 O O . LEU A 1 178 ? -16.574 1.674 7.105 1.00 88.81 178 LEU A O 1
ATOM 1407 N N . PHE A 1 179 ? -16.209 3.380 8.504 1.00 89.31 179 PHE A N 1
ATOM 1408 C CA . PHE A 1 179 ? -16.678 4.423 7.597 1.00 89.31 179 PHE A CA 1
ATOM 1409 C C . PHE A 1 179 ? -15.488 5.228 7.085 1.00 89.31 179 PHE A C 1
ATOM 1411 O O . PHE A 1 179 ? -15.113 6.265 7.642 1.00 89.31 179 PHE A O 1
ATOM 1418 N N . ALA A 1 180 ? -14.896 4.714 6.012 1.00 84.25 180 ALA A N 1
ATOM 1419 C CA . ALA A 1 180 ? -13.755 5.303 5.340 1.00 84.25 180 ALA A CA 1
ATOM 1420 C C . ALA A 1 180 ? -13.955 5.268 3.819 1.00 84.25 180 ALA A C 1
ATOM 1422 O O . ALA A 1 180 ? -14.525 4.334 3.263 1.00 84.25 180 ALA A O 1
ATOM 1423 N N . GLY A 1 181 ? -13.478 6.315 3.156 1.00 76.31 181 GLY A N 1
ATOM 1424 C CA . GLY A 1 181 ? -13.361 6.416 1.706 1.00 76.31 181 GLY A CA 1
ATOM 1425 C C . GLY A 1 181 ? -12.030 7.060 1.330 1.00 76.31 181 GLY A C 1
ATOM 1426 O O . GLY A 1 181 ? -11.316 7.580 2.195 1.00 76.31 181 GLY A O 1
ATOM 1427 N N . THR A 1 182 ? -11.716 7.063 0.041 1.00 69.31 182 THR A N 1
ATOM 1428 C CA . THR A 1 182 ? -10.430 7.507 -0.525 1.00 69.31 182 THR A CA 1
ATOM 1429 C C . THR A 1 182 ? -10.070 8.927 -0.075 1.00 69.31 182 THR A C 1
ATOM 1431 O O . THR A 1 182 ? -8.972 9.173 0.419 1.00 69.31 182 THR A O 1
ATOM 1434 N N . ASP A 1 183 ? -11.032 9.852 -0.145 1.00 72.69 183 ASP A N 1
ATOM 1435 C CA . ASP A 1 183 ? -10.880 11.262 0.257 1.00 72.69 183 ASP A CA 1
ATOM 1436 C C . ASP A 1 183 ? -11.713 11.643 1.489 1.00 72.69 183 ASP A C 1
ATOM 1438 O O . ASP A 1 183 ? -11.972 12.826 1.760 1.00 72.69 183 ASP A O 1
ATOM 1442 N N . LYS A 1 184 ? -12.206 10.635 2.206 1.00 85.44 184 LYS A N 1
ATOM 1443 C CA . LYS A 1 184 ? -13.170 10.772 3.299 1.00 85.44 184 LYS A CA 1
ATOM 1444 C C . LYS A 1 184 ? -12.778 9.810 4.410 1.00 85.44 184 LYS A C 1
ATOM 1446 O O . LYS A 1 184 ? -13.407 8.781 4.614 1.00 85.44 184 LYS A O 1
ATOM 1451 N N . GLN A 1 185 ? -11.737 10.154 5.146 1.00 88.50 185 GLN A N 1
ATOM 1452 C CA . GLN A 1 185 ? -11.221 9.377 6.267 1.00 88.50 185 GLN A CA 1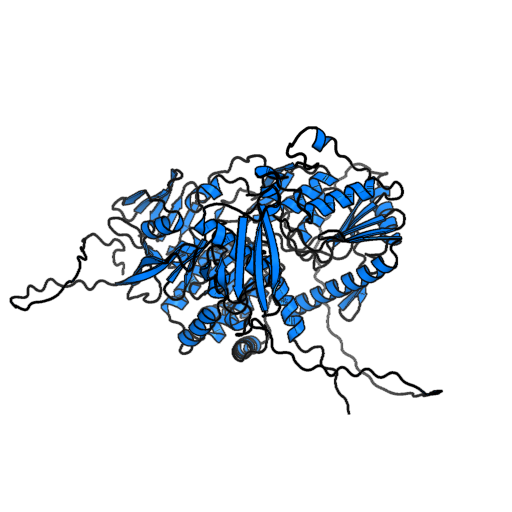
ATOM 1453 C C . GLN A 1 185 ? -11.532 10.067 7.597 1.00 88.50 185 GLN A C 1
ATOM 1455 O O . GLN A 1 185 ? -11.935 11.233 7.648 1.00 88.50 185 GLN A O 1
ATOM 1460 N N . SER A 1 186 ? -11.342 9.349 8.700 1.00 93.31 186 SER A N 1
ATOM 1461 C CA . SER A 1 186 ? -11.411 9.946 10.029 1.00 93.31 186 SER A CA 1
ATOM 1462 C C . SER A 1 186 ? -10.501 9.236 11.028 1.00 93.31 186 SER A C 1
ATOM 1464 O O . SER A 1 186 ? -9.985 8.151 10.763 1.00 93.31 186 SER A O 1
ATOM 1466 N N . LEU A 1 187 ? -10.256 9.896 12.157 1.00 93.88 187 LEU A N 1
ATOM 1467 C CA . LEU A 1 187 ? -9.431 9.414 13.256 1.00 93.88 187 LEU A CA 1
ATOM 1468 C C . LEU A 1 187 ? -9.906 10.043 14.570 1.00 93.88 187 LEU A C 1
ATOM 1470 O O . LEU A 1 187 ? -10.141 11.250 14.632 1.00 93.88 187 LEU A O 1
ATOM 1474 N N . TYR A 1 188 ? -9.972 9.252 15.639 1.00 94.81 188 TYR A N 1
ATOM 1475 C CA . TYR A 1 188 ? -10.027 9.769 17.006 1.00 94.81 188 TYR A CA 1
ATOM 1476 C C . TYR A 1 188 ? -8.627 9.732 17.620 1.00 94.81 188 TYR A C 1
ATOM 1478 O O . TYR A 1 188 ? -8.038 8.658 17.722 1.00 94.81 188 TYR A O 1
ATOM 1486 N N . LEU A 1 189 ? -8.107 10.880 18.057 1.00 93.38 189 LEU A N 1
ATOM 1487 C CA . LEU A 1 189 ? -6.803 10.965 18.716 1.00 93.38 189 LEU A CA 1
ATOM 1488 C C . LEU A 1 189 ? -6.772 12.115 19.722 1.00 93.38 189 LEU A C 1
ATOM 1490 O O . LEU A 1 189 ? -7.407 13.147 19.508 1.00 93.38 189 LEU A O 1
ATOM 1494 N N . ASP A 1 190 ? -6.064 11.931 20.838 1.00 91.12 190 ASP A N 1
ATOM 1495 C CA . ASP A 1 190 ? -5.816 12.964 21.857 1.00 91.12 190 ASP A CA 1
ATOM 1496 C C . ASP A 1 190 ? -7.085 13.721 22.313 1.00 91.12 190 ASP A C 1
ATOM 1498 O O . ASP A 1 190 ? -7.089 14.926 22.572 1.00 91.12 190 ASP A O 1
ATOM 1502 N N . GLY A 1 191 ? -8.210 13.003 22.417 1.00 92.81 191 GLY A N 1
ATOM 1503 C CA . GLY A 1 191 ? -9.485 13.565 22.871 1.00 92.81 191 GLY A CA 1
ATOM 1504 C C . GLY A 1 191 ? -10.282 14.331 21.812 1.00 92.81 191 GLY A C 1
ATOM 1505 O O . GLY A 1 191 ? -11.281 14.963 22.167 1.00 92.81 191 GLY A O 1
ATOM 1506 N N . SER A 1 192 ? -9.872 14.280 20.543 1.00 95.81 192 SER A N 1
ATOM 1507 C CA . SER A 1 192 ? -10.517 14.974 19.425 1.00 95.81 192 SER A CA 1
ATOM 1508 C C . SER A 1 192 ? -10.826 14.029 18.265 1.00 95.81 192 SER A C 1
ATOM 1510 O O . SER A 1 192 ? -10.134 13.038 18.045 1.00 95.81 192 SER A O 1
ATOM 1512 N N . MET A 1 193 ? -11.873 14.359 17.511 1.00 97.31 193 MET A N 1
ATOM 1513 C CA . MET A 1 193 ? -12.149 13.762 16.207 1.00 97.31 193 MET A CA 1
ATOM 1514 C C . MET A 1 193 ? -11.493 14.588 15.107 1.00 97.31 193 MET A C 1
ATOM 1516 O O . MET A 1 193 ? -11.611 15.814 15.090 1.00 97.31 193 MET A O 1
ATOM 1520 N N . TYR A 1 194 ? -10.878 13.906 14.156 1.00 95.12 194 TYR A N 1
ATOM 1521 C CA . TYR A 1 194 ? -10.342 14.470 12.929 1.00 95.12 194 TYR A CA 1
ATOM 1522 C C . TYR A 1 194 ? -11.048 13.798 11.762 1.00 95.12 194 TYR A C 1
ATOM 1524 O O . TYR A 1 194 ? -10.995 12.580 11.627 1.00 95.12 194 TYR A O 1
ATOM 1532 N N . PHE A 1 195 ? -11.717 14.582 10.930 1.00 94.00 195 PHE A N 1
ATOM 1533 C CA . PHE A 1 195 ? -12.196 14.152 9.622 1.00 94.00 195 PHE A CA 1
ATOM 1534 C C . PHE A 1 195 ? -11.188 14.673 8.610 1.00 94.00 195 PHE A C 1
ATOM 1536 O O . PHE A 1 195 ? -10.894 15.866 8.597 1.00 94.00 195 PHE A O 1
ATOM 1543 N N . CYS A 1 196 ? -10.604 13.785 7.825 1.00 86.50 196 CYS A N 1
ATOM 1544 C CA . CYS A 1 196 ? -9.467 14.075 6.963 1.00 86.50 196 CYS A CA 1
ATOM 1545 C C . CYS A 1 196 ? -9.693 13.503 5.563 1.00 86.50 196 CYS A C 1
ATOM 1547 O O . CYS A 1 196 ? -10.587 12.694 5.328 1.00 86.50 196 CYS A O 1
ATOM 1549 N N . GLY A 1 197 ? -8.901 13.961 4.604 1.00 70.19 197 GLY A N 1
ATOM 1550 C CA . GLY A 1 197 ? -8.988 13.536 3.212 1.00 70.19 197 GLY A CA 1
ATOM 1551 C C . GLY A 1 197 ? -7.651 13.750 2.529 1.00 70.19 197 GLY A C 1
ATOM 1552 O O . GLY A 1 197 ? -6.845 14.553 2.995 1.00 70.19 197 GLY A O 1
ATOM 1553 N N . TYR A 1 198 ? -7.401 13.018 1.452 1.00 55.03 198 TYR A N 1
ATOM 1554 C CA . TYR A 1 198 ? -6.109 13.037 0.789 1.00 55.03 198 TYR A CA 1
ATOM 1555 C C . TYR A 1 198 ? -5.903 14.330 -0.018 1.00 55.03 198 TYR A C 1
ATOM 1557 O O . TYR A 1 198 ? -4.878 14.989 0.137 1.00 55.03 198 TYR A O 1
ATOM 1565 N N . LEU A 1 199 ? -6.899 14.735 -0.816 1.00 52.88 199 LEU A N 1
ATOM 1566 C CA . LEU A 1 199 ? -6.854 15.974 -1.614 1.00 52.88 199 LEU A CA 1
ATOM 1567 C C . LEU A 1 199 ? -7.492 17.179 -0.916 1.00 52.88 199 LEU A C 1
ATOM 1569 O O . LEU A 1 199 ? -7.169 18.330 -1.201 1.00 52.88 199 LEU A O 1
ATOM 1573 N N . LEU A 1 200 ? -8.452 16.923 -0.028 1.00 59.16 200 LEU A N 1
ATOM 1574 C CA . LEU A 1 200 ? -9.401 17.937 0.439 1.00 59.16 200 LEU A CA 1
ATOM 1575 C C . LEU A 1 200 ? -9.145 18.405 1.878 1.00 59.16 200 LEU A C 1
ATOM 1577 O O . LEU A 1 200 ? -10.048 18.986 2.481 1.00 59.16 200 LEU A O 1
ATOM 1581 N N . SER A 1 201 ? -7.955 18.150 2.441 1.00 70.12 201 SER A N 1
ATOM 1582 C CA . SER A 1 201 ? -7.666 18.439 3.848 1.00 70.12 201 SER A CA 1
ATOM 1583 C C . SER A 1 201 ? -6.293 19.062 4.126 1.00 70.12 201 SER A C 1
ATOM 1585 O O . SER A 1 201 ? -5.337 18.831 3.396 1.00 70.12 201 SER A O 1
ATOM 1587 N N . ASP A 1 202 ? -6.189 19.824 5.225 1.00 77.69 202 ASP A N 1
ATOM 1588 C CA . ASP A 1 202 ? -4.917 20.358 5.752 1.00 77.69 202 ASP A CA 1
ATOM 1589 C C . ASP A 1 202 ? -3.986 19.261 6.314 1.00 77.69 202 ASP A C 1
ATOM 1591 O O . ASP A 1 202 ? -2.810 19.517 6.580 1.00 77.69 202 ASP A O 1
ATOM 1595 N N . TYR A 1 203 ? -4.518 18.061 6.559 1.00 79.50 203 TYR A N 1
ATOM 1596 C CA . TYR A 1 203 ? -3.818 16.927 7.158 1.00 79.50 203 TYR A CA 1
ATOM 1597 C C . TYR A 1 203 ? -4.410 15.603 6.662 1.00 79.50 203 TYR A C 1
ATOM 1599 O O . TYR A 1 203 ? -5.571 15.521 6.269 1.00 79.50 203 TYR A O 1
ATOM 1607 N N . SER A 1 204 ? -3.628 14.531 6.736 1.00 81.25 204 SER A N 1
ATOM 1608 C CA . SER A 1 204 ? -4.084 13.176 6.425 1.00 81.25 204 SER A CA 1
ATOM 1609 C C . SER A 1 204 ? -4.265 12.347 7.694 1.00 81.25 204 SER A C 1
ATOM 1611 O O . SER A 1 204 ? -3.771 12.697 8.770 1.00 81.25 204 SER A O 1
ATOM 1613 N N . ARG A 1 205 ? -4.930 11.193 7.566 1.00 83.12 205 ARG A N 1
ATOM 1614 C CA . ARG A 1 205 ? -5.021 10.193 8.641 1.00 83.12 205 ARG A CA 1
ATOM 1615 C C . ARG A 1 205 ? -3.642 9.746 9.155 1.00 83.12 205 ARG A C 1
ATOM 1617 O O . ARG A 1 205 ? -3.523 9.394 10.322 1.00 83.12 205 ARG A O 1
ATOM 1624 N N . LEU A 1 206 ? -2.605 9.817 8.313 1.00 79.31 206 LEU A N 1
ATOM 1625 C CA . LEU A 1 206 ? -1.224 9.459 8.658 1.00 79.31 206 LEU A CA 1
ATOM 1626 C C . LEU A 1 206 ? -0.450 10.580 9.344 1.00 79.31 206 LEU A C 1
ATOM 1628 O O . LEU A 1 206 ? 0.371 10.312 10.215 1.00 79.31 206 LEU A O 1
ATOM 1632 N N . SER A 1 207 ? -0.673 11.834 8.946 1.00 80.00 207 SER A N 1
ATOM 1633 C CA . SER A 1 207 ? 0.138 12.938 9.459 1.00 80.00 207 SER A CA 1
ATOM 1634 C C . SER A 1 207 ? -0.225 13.309 10.896 1.00 80.00 207 SER A C 1
ATOM 1636 O O . SER A 1 207 ? 0.611 13.860 11.606 1.00 80.00 207 SER A O 1
ATOM 1638 N N . ILE A 1 208 ? -1.459 13.026 11.338 1.00 83.81 208 ILE A N 1
ATOM 1639 C CA . ILE A 1 208 ? -1.937 13.399 12.680 1.00 83.81 208 ILE A CA 1
ATOM 1640 C C . ILE A 1 208 ? -1.174 12.643 13.788 1.00 83.81 208 ILE A C 1
ATOM 1642 O O . ILE A 1 208 ? -0.615 13.313 14.665 1.00 83.81 208 ILE A O 1
ATOM 1646 N N . PRO A 1 209 ? -1.058 11.296 13.764 1.00 86.56 209 PRO A N 1
ATOM 1647 C CA . PRO A 1 209 ? -0.328 10.583 14.814 1.00 86.56 209 PRO A CA 1
ATOM 1648 C C . PRO A 1 209 ? 1.191 10.796 14.761 1.00 86.56 209 PRO A C 1
ATOM 1650 O O . PRO A 1 209 ? 1.895 10.550 15.731 1.00 86.56 209 PRO A O 1
ATOM 1653 N N . GLN A 1 210 ? 1.727 11.289 13.647 1.00 81.81 210 GLN A N 1
ATOM 1654 C CA . GLN A 1 210 ? 3.162 11.555 13.502 1.00 81.81 210 GLN A CA 1
ATOM 1655 C C . GLN A 1 210 ? 3.591 12.915 14.072 1.00 81.81 210 GLN A C 1
ATOM 1657 O O . GLN A 1 210 ? 4.770 13.266 14.025 1.00 81.81 210 GLN A O 1
ATOM 1662 N N . THR A 1 211 ? 2.660 13.712 14.604 1.00 81.44 211 THR A N 1
ATOM 1663 C CA . THR A 1 211 ? 3.007 15.010 15.187 1.00 81.44 211 THR A CA 1
ATOM 1664 C C . THR A 1 211 ? 3.853 14.850 16.451 1.00 81.44 211 THR A C 1
ATOM 1666 O O . THR A 1 211 ? 3.598 13.997 17.302 1.00 81.44 211 THR A O 1
ATOM 1669 N N . GLN A 1 212 ? 4.836 15.738 16.633 1.00 79.69 212 GLN A N 1
ATOM 1670 C CA . GLN A 1 212 ? 5.670 15.733 17.838 1.00 79.69 212 GLN A CA 1
ATOM 1671 C C . GLN A 1 212 ? 4.851 15.934 19.123 1.00 79.69 212 GLN A C 1
ATOM 1673 O O . GLN A 1 212 ? 5.227 15.437 20.187 1.00 79.69 212 GLN A O 1
ATOM 1678 N N . GLU A 1 213 ? 3.742 16.672 19.033 1.00 84.88 213 GLU A N 1
ATOM 1679 C CA . GLU A 1 213 ? 2.801 16.855 20.137 1.00 84.88 213 GLU A CA 1
ATOM 1680 C C . GLU A 1 213 ? 2.175 15.521 20.547 1.00 84.88 213 GLU A C 1
ATOM 1682 O O . GLU A 1 213 ? 2.298 15.148 21.715 1.00 84.88 213 GLU A O 1
ATOM 1687 N N . HIS A 1 214 ? 1.621 14.766 19.592 1.00 87.50 214 HIS A N 1
ATOM 1688 C CA . HIS A 1 214 ? 1.058 13.447 19.867 1.00 87.50 214 HIS A CA 1
ATOM 1689 C C . HIS A 1 214 ? 2.099 12.498 20.469 1.00 87.50 214 HIS A C 1
ATOM 1691 O O . HIS A 1 214 ? 1.867 11.925 21.529 1.00 87.50 214 HIS A O 1
ATOM 1697 N N . ILE A 1 215 ? 3.287 12.391 19.861 1.00 85.56 215 ILE A N 1
ATOM 1698 C CA . ILE A 1 215 ? 4.365 11.516 20.358 1.00 85.56 215 ILE A CA 1
ATOM 1699 C C . ILE A 1 215 ? 4.737 11.870 21.806 1.00 85.56 215 ILE A C 1
ATOM 1701 O O . ILE A 1 215 ? 4.935 10.990 22.645 1.00 85.56 215 ILE A O 1
ATOM 1705 N N . THR A 1 216 ? 4.812 13.165 22.122 1.00 85.12 216 THR A N 1
ATOM 1706 C CA . THR A 1 216 ? 5.127 13.635 23.478 1.00 85.12 216 THR A CA 1
ATOM 1707 C C . THR A 1 216 ? 4.012 13.286 24.465 1.00 85.12 216 THR A C 1
ATOM 1709 O O . THR A 1 216 ? 4.311 12.793 25.556 1.00 85.12 216 THR A O 1
ATOM 1712 N N . ASN A 1 217 ? 2.749 13.509 24.088 1.00 88.94 217 ASN A N 1
ATOM 1713 C CA . ASN A 1 217 ? 1.584 13.184 24.913 1.00 88.94 217 ASN A CA 1
ATOM 1714 C C . ASN A 1 217 ? 1.497 11.679 25.169 1.00 88.94 217 ASN A C 1
ATOM 1716 O O . ASN A 1 217 ? 1.378 11.267 26.315 1.00 88.94 217 ASN A O 1
ATOM 1720 N N . LEU A 1 218 ? 1.676 10.859 24.135 1.00 90.50 218 LEU A N 1
ATOM 1721 C CA . LEU A 1 218 ? 1.658 9.402 24.214 1.00 90.50 218 LEU A CA 1
ATOM 1722 C C . LEU A 1 218 ? 2.684 8.858 25.223 1.00 90.50 218 LEU A C 1
ATOM 1724 O O . LEU A 1 218 ? 2.356 8.022 26.068 1.00 90.50 218 LEU A O 1
ATOM 1728 N N . ILE A 1 219 ? 3.929 9.349 25.168 1.00 89.88 219 ILE A N 1
ATOM 1729 C CA . ILE A 1 219 ? 4.989 8.946 26.108 1.00 89.88 219 ILE A CA 1
ATOM 1730 C C . ILE A 1 219 ? 4.655 9.399 27.534 1.00 89.88 219 ILE A C 1
ATOM 1732 O O . ILE A 1 219 ? 4.838 8.635 28.484 1.00 89.88 219 ILE A O 1
ATOM 1736 N N . GLU A 1 220 ? 4.196 10.639 27.703 1.00 90.06 220 GLU A N 1
ATOM 1737 C CA . GLU A 1 220 ? 3.909 11.220 29.017 1.00 90.06 220 GLU A CA 1
ATOM 1738 C C . GLU A 1 220 ? 2.672 10.592 29.677 1.00 90.06 220 GLU A C 1
ATOM 1740 O O . GLU A 1 220 ? 2.710 10.295 30.875 1.00 90.06 220 GLU A O 1
ATOM 1745 N N . ASP A 1 221 ? 1.611 10.338 28.913 1.00 91.69 221 ASP A N 1
ATOM 1746 C CA . ASP A 1 221 ? 0.350 9.767 29.391 1.00 91.69 221 ASP A CA 1
ATOM 1747 C C . ASP A 1 221 ? 0.516 8.304 29.816 1.00 91.69 221 ASP A C 1
ATOM 1749 O O . ASP A 1 221 ? -0.124 7.857 30.772 1.00 91.69 221 ASP A O 1
ATOM 1753 N N . PHE A 1 222 ? 1.413 7.557 29.161 1.00 94.50 222 PHE A N 1
ATOM 1754 C CA . PHE A 1 222 ? 1.639 6.133 29.437 1.00 94.50 222 PHE A CA 1
ATOM 1755 C C . PHE A 1 222 ? 2.911 5.828 30.232 1.00 94.50 222 PHE A C 1
ATOM 1757 O O . PHE A 1 222 ? 3.193 4.657 30.498 1.00 94.50 222 PHE A O 1
ATOM 1764 N N . LYS A 1 223 ? 3.653 6.841 30.700 1.00 90.62 223 LYS A N 1
ATOM 1765 C CA . LYS A 1 223 ? 4.881 6.647 31.501 1.00 90.62 223 LYS A CA 1
ATOM 1766 C C . LYS A 1 223 ? 4.679 5.826 32.782 1.00 90.62 223 LYS A C 1
ATOM 1768 O O . LYS A 1 223 ? 5.616 5.185 33.251 1.00 90.62 223 LYS A O 1
ATOM 1773 N N . ASP A 1 224 ? 3.476 5.881 33.358 1.00 93.88 224 ASP A N 1
ATOM 1774 C CA . ASP A 1 224 ? 3.090 5.180 34.592 1.00 93.88 224 ASP A CA 1
ATOM 1775 C C . ASP A 1 224 ? 2.237 3.923 34.308 1.00 93.88 224 ASP A C 1
ATOM 1777 O O . ASP A 1 224 ? 1.740 3.276 35.235 1.00 93.88 224 ASP A O 1
ATOM 1781 N N . GLY A 1 225 ? 2.093 3.564 33.031 1.00 96.38 225 GLY A N 1
ATOM 1782 C CA . GLY A 1 225 ? 1.384 2.387 32.550 1.00 96.38 225 GLY A CA 1
ATOM 1783 C C . GLY A 1 225 ? 0.146 2.717 31.715 1.00 96.38 225 GLY A C 1
ATOM 1784 O O . GLY A 1 225 ? -0.634 3.611 32.043 1.00 96.38 225 GLY A O 1
ATOM 1785 N N . ARG A 1 226 ? -0.060 1.942 30.648 1.00 96.88 226 ARG A N 1
ATOM 1786 C CA . ARG A 1 226 ? -1.227 2.027 29.761 1.00 96.88 226 ARG A CA 1
ATOM 1787 C C . ARG A 1 226 ? -2.523 1.645 30.510 1.00 96.88 226 ARG A C 1
ATOM 1789 O O . ARG A 1 226 ? -2.508 0.692 31.300 1.00 96.88 226 ARG A O 1
ATOM 1796 N N . PRO A 1 227 ? -3.658 2.335 30.279 1.00 96.88 227 PRO A N 1
ATOM 1797 C CA . PRO A 1 227 ? -4.935 1.992 30.910 1.00 96.88 227 PRO A CA 1
ATOM 1798 C C . PRO A 1 227 ? -5.452 0.605 30.503 1.00 96.88 227 PRO A C 1
ATOM 1800 O O . PRO A 1 227 ? -5.448 0.252 29.330 1.00 96.88 227 PRO A O 1
ATOM 1803 N N . ALA A 1 228 ? -5.946 -0.180 31.465 1.00 96.88 228 ALA A N 1
ATOM 1804 C CA . ALA A 1 228 ? -6.320 -1.580 31.235 1.00 96.88 228 ALA A CA 1
ATOM 1805 C C . ALA A 1 228 ? -7.474 -1.779 30.232 1.00 96.88 228 ALA A C 1
ATOM 1807 O O . ALA A 1 228 ? -7.480 -2.758 29.488 1.00 96.88 228 ALA A O 1
ATOM 1808 N N . ASP A 1 229 ? -8.454 -0.876 30.219 1.00 96.81 229 ASP A N 1
ATOM 1809 C CA . ASP A 1 229 ? -9.556 -0.887 29.254 1.00 96.81 229 ASP A CA 1
ATOM 1810 C C . ASP A 1 229 ? -9.085 -0.509 27.846 1.00 96.81 229 ASP A C 1
ATOM 1812 O O . ASP A 1 229 ? -9.528 -1.135 26.887 1.00 96.81 229 ASP A O 1
ATOM 1816 N N . LEU A 1 230 ? -8.143 0.436 27.734 1.00 96.62 230 LEU A N 1
ATOM 1817 C CA . LEU A 1 230 ? -7.510 0.783 26.462 1.00 96.62 230 LEU A CA 1
ATOM 1818 C C . LEU A 1 230 ? -6.684 -0.378 25.911 1.00 96.62 230 LEU A C 1
ATOM 1820 O O . LEU A 1 230 ? -6.870 -0.729 24.758 1.00 96.62 230 LEU A O 1
ATOM 1824 N N . ILE A 1 231 ? -5.840 -1.020 26.730 1.00 98.06 231 ILE A N 1
ATOM 1825 C CA . ILE A 1 231 ? -5.049 -2.194 26.313 1.00 98.06 231 ILE A CA 1
ATOM 1826 C C . ILE A 1 231 ? -5.960 -3.278 25.736 1.00 98.06 231 ILE A C 1
ATOM 1828 O O . ILE A 1 231 ? -5.698 -3.791 24.650 1.00 98.06 231 ILE A O 1
ATOM 1832 N N . LYS A 1 232 ? -7.030 -3.620 26.469 1.00 97.69 232 LYS A N 1
ATOM 1833 C CA . LYS A 1 232 ? -7.968 -4.656 26.038 1.00 97.69 232 LYS A CA 1
ATOM 1834 C C . LYS A 1 232 ? -8.631 -4.278 24.714 1.00 97.69 232 LYS A C 1
ATOM 1836 O O . LYS A 1 232 ? -8.628 -5.091 23.800 1.00 97.69 232 LYS A O 1
ATOM 1841 N N . TYR A 1 233 ? -9.172 -3.066 24.625 1.00 97.81 233 TYR A N 1
ATOM 1842 C CA . TYR A 1 233 ? -9.862 -2.606 23.427 1.00 97.81 233 TYR A CA 1
ATOM 1843 C C . TYR A 1 233 ? -8.922 -2.511 22.215 1.00 97.81 233 TYR A C 1
ATOM 1845 O O . TYR A 1 233 ? -9.278 -3.014 21.158 1.00 97.81 233 TYR A O 1
ATOM 1853 N N . ASN A 1 234 ? -7.702 -1.979 22.383 1.00 96.50 234 ASN A N 1
ATOM 1854 C CA . ASN A 1 234 ? -6.673 -1.961 21.336 1.00 96.50 234 ASN A CA 1
ATOM 1855 C C . ASN A 1 234 ? -6.439 -3.357 20.766 1.00 96.50 234 ASN A C 1
ATOM 1857 O O . ASN A 1 234 ? -6.405 -3.533 19.556 1.00 96.50 234 ASN A O 1
ATOM 1861 N N . TYR A 1 235 ? -6.234 -4.343 21.642 1.00 98.19 235 TYR A N 1
ATOM 1862 C CA . TYR A 1 235 ? -5.929 -5.704 21.216 1.00 98.19 235 TYR A CA 1
ATOM 1863 C C . TYR A 1 235 ? -7.124 -6.369 20.524 1.00 98.19 235 TYR A C 1
ATOM 1865 O O . TYR A 1 235 ? -6.958 -7.006 19.487 1.00 98.19 235 TYR A O 1
ATOM 1873 N N . ASP A 1 236 ? -8.320 -6.196 21.085 1.00 97.81 236 ASP A N 1
ATOM 1874 C CA . ASP A 1 236 ? -9.578 -6.712 20.547 1.00 97.81 236 ASP A CA 1
ATOM 1875 C C . ASP A 1 236 ? -9.875 -6.145 19.141 1.00 97.81 236 ASP A C 1
ATOM 1877 O O . ASP A 1 236 ? -10.151 -6.902 18.210 1.00 97.81 236 ASP A O 1
ATOM 1881 N N . GLU A 1 237 ? -9.768 -4.824 18.968 1.00 95.94 237 GLU A N 1
ATOM 1882 C CA . GLU A 1 237 ? -9.966 -4.147 17.680 1.00 95.94 237 GLU A CA 1
ATOM 1883 C C . GLU A 1 237 ? -8.878 -4.500 16.673 1.00 95.94 237 GLU A C 1
ATOM 1885 O O . GLU A 1 237 ? -9.174 -4.765 15.511 1.00 95.94 237 GLU A O 1
ATOM 1890 N N . PHE A 1 238 ? -7.629 -4.607 17.120 1.00 96.31 238 PHE A N 1
ATOM 1891 C CA . PHE A 1 238 ? -6.543 -5.031 16.250 1.00 96.31 238 PHE A CA 1
ATOM 1892 C C . PHE A 1 238 ? -6.753 -6.458 15.725 1.00 96.31 238 PHE A C 1
ATOM 1894 O O . PHE A 1 238 ? -6.539 -6.711 14.542 1.00 96.31 238 PHE A O 1
ATOM 1901 N N . CYS A 1 239 ? -7.243 -7.382 16.561 1.00 96.69 239 CYS A N 1
ATOM 1902 C CA . CYS A 1 239 ? -7.628 -8.720 16.103 1.00 96.69 239 CYS A CA 1
ATOM 1903 C C . CYS A 1 239 ? -8.751 -8.656 15.062 1.00 96.69 239 CYS A C 1
ATOM 1905 O O . CYS A 1 239 ? -8.641 -9.304 14.025 1.00 96.69 239 CYS A O 1
ATOM 1907 N N . PHE A 1 240 ? -9.793 -7.852 15.301 1.00 93.94 240 PHE A N 1
ATOM 1908 C CA . PHE A 1 240 ? -10.890 -7.675 14.347 1.00 93.94 240 PHE A CA 1
ATOM 1909 C C . PHE A 1 240 ? -10.398 -7.155 12.988 1.00 93.94 240 PHE A C 1
ATOM 1911 O O . PHE A 1 240 ? -10.767 -7.713 11.954 1.00 93.94 240 PHE A O 1
ATOM 1918 N N . LEU A 1 241 ? -9.552 -6.121 12.972 1.00 91.19 241 LEU A N 1
ATOM 1919 C CA . LEU A 1 241 ? -9.046 -5.512 11.737 1.00 91.19 241 LEU A CA 1
ATOM 1920 C C . LEU A 1 241 ? -8.132 -6.471 10.968 1.00 91.19 241 LEU A C 1
ATOM 1922 O O . LEU A 1 241 ? -8.296 -6.648 9.763 1.00 91.19 241 LEU A O 1
ATOM 1926 N N . MET A 1 242 ? -7.233 -7.173 11.663 1.00 91.06 242 MET A N 1
ATOM 1927 C CA . MET A 1 242 ? -6.374 -8.177 11.030 1.00 91.06 242 MET A CA 1
ATOM 1928 C C . MET A 1 242 ? -7.172 -9.369 10.484 1.00 91.06 242 MET A C 1
ATOM 1930 O O . MET A 1 242 ? -6.830 -9.884 9.425 1.00 91.06 242 MET A O 1
ATOM 1934 N N . ASP A 1 243 ? -8.242 -9.798 11.157 1.00 90.25 243 ASP A N 1
ATOM 1935 C CA . ASP A 1 243 ? -9.051 -10.948 10.725 1.00 90.25 243 ASP A CA 1
ATOM 1936 C C . ASP A 1 243 ? -10.063 -10.609 9.624 1.00 90.25 243 ASP A C 1
ATOM 1938 O O . ASP A 1 243 ? -10.513 -11.501 8.905 1.00 90.25 243 ASP A O 1
ATOM 1942 N N . SER A 1 244 ? -10.433 -9.335 9.482 1.00 84.31 244 SER A N 1
ATOM 1943 C CA . SER A 1 244 ? -11.402 -8.885 8.475 1.00 84.31 244 SER A CA 1
ATOM 1944 C C . SER A 1 244 ? -10.756 -8.237 7.248 1.00 84.31 244 SER A C 1
ATOM 1946 O O . SER A 1 244 ? -11.320 -8.324 6.155 1.00 84.31 244 SER A O 1
ATOM 1948 N N . GLY A 1 245 ? -9.585 -7.616 7.413 1.00 81.69 245 GLY A N 1
ATOM 1949 C CA . GLY A 1 245 ? -8.910 -6.845 6.369 1.00 81.69 245 GLY A CA 1
ATOM 1950 C C . GLY A 1 245 ? -7.693 -7.527 5.736 1.00 81.69 245 GLY A C 1
ATOM 1951 O O . GLY A 1 245 ? -7.421 -7.298 4.554 1.00 81.69 245 GLY A O 1
ATOM 1952 N N . TYR A 1 246 ? -6.944 -8.353 6.478 1.00 86.12 246 TYR A N 1
ATOM 1953 C CA . TYR A 1 246 ? -5.662 -8.878 5.995 1.00 86.12 246 TYR A CA 1
ATOM 1954 C C . TYR A 1 246 ? -5.818 -9.881 4.843 1.00 86.12 246 TYR A C 1
ATOM 1956 O O . TYR A 1 246 ? -6.618 -10.811 4.897 1.00 86.12 246 TYR A O 1
ATOM 1964 N N . GLY A 1 247 ? -5.010 -9.714 3.795 1.00 80.94 247 GLY A N 1
ATOM 1965 C CA . GLY A 1 247 ? -5.142 -10.435 2.529 1.00 80.94 247 GLY A CA 1
ATOM 1966 C C . GLY A 1 247 ? -4.417 -11.766 2.415 1.00 80.94 247 GLY A C 1
ATOM 1967 O O . GLY A 1 247 ? -4.604 -12.474 1.430 1.00 80.94 247 GLY A O 1
ATOM 1968 N N . TYR A 1 248 ? -3.611 -12.143 3.407 1.00 82.00 248 TYR A N 1
ATOM 1969 C CA . TYR A 1 248 ? -2.868 -13.409 3.415 1.00 82.00 248 TYR A CA 1
ATOM 1970 C C . TYR A 1 248 ? -1.939 -13.616 2.188 1.00 82.00 248 TYR A C 1
ATOM 1972 O O . TYR A 1 248 ? -2.052 -14.653 1.520 1.00 82.00 248 TYR A O 1
ATOM 1980 N N . PRO A 1 249 ? -0.967 -12.711 1.922 1.00 75.62 249 PRO A N 1
ATOM 1981 C CA . PRO A 1 249 ? -0.033 -12.739 0.775 1.00 75.62 249 PRO A CA 1
ATOM 1982 C C . PRO A 1 249 ? 0.860 -13.997 0.670 1.00 75.62 249 PRO A C 1
ATOM 1984 O O . PRO A 1 249 ? 1.735 -14.110 -0.187 1.00 75.62 249 PRO A O 1
ATOM 1987 N N . GLY A 1 250 ? 0.721 -14.970 1.576 1.00 73.12 250 GLY A N 1
ATOM 1988 C CA . GLY A 1 250 ? 1.397 -16.268 1.482 1.00 73.12 250 GLY A CA 1
ATOM 1989 C C . GLY A 1 250 ? 2.894 -16.253 1.811 1.00 73.12 250 GLY A C 1
ATOM 1990 O O . GLY A 1 250 ? 3.541 -17.296 1.735 1.00 73.12 250 GLY A O 1
ATOM 1991 N N . ARG A 1 251 ? 3.450 -15.100 2.203 1.00 79.00 251 ARG A N 1
ATOM 1992 C CA . ARG A 1 251 ? 4.833 -14.964 2.696 1.00 79.00 251 ARG A CA 1
ATOM 1993 C C . ARG A 1 251 ? 4.977 -15.247 4.188 1.00 79.00 251 ARG A C 1
ATOM 1995 O O . ARG A 1 251 ? 6.067 -15.605 4.633 1.00 79.00 251 ARG A O 1
ATOM 2002 N N . ILE A 1 252 ? 3.890 -15.120 4.947 1.00 80.00 252 ILE A N 1
ATOM 2003 C CA . ILE A 1 252 ? 3.945 -15.257 6.398 1.00 80.00 252 ILE A CA 1
ATOM 2004 C C . ILE A 1 252 ? 4.043 -16.742 6.808 1.00 80.00 252 ILE A C 1
ATOM 2006 O O . ILE A 1 252 ? 3.300 -17.580 6.285 1.00 80.00 252 ILE A O 1
ATOM 2010 N N . PRO A 1 253 ? 4.913 -17.107 7.767 1.00 82.62 253 PRO A N 1
ATOM 2011 C CA . PRO A 1 253 ? 5.092 -18.499 8.206 1.00 82.62 253 PRO A CA 1
ATOM 2012 C C . PRO A 1 253 ? 3.831 -19.154 8.790 1.00 82.62 253 PRO A C 1
ATOM 2014 O O . PRO A 1 253 ? 3.716 -20.380 8.797 1.00 82.62 253 PRO A O 1
ATOM 2017 N N . PHE A 1 254 ? 2.872 -18.343 9.243 1.00 89.44 254 PHE A N 1
ATOM 2018 C CA . PHE A 1 254 ? 1.631 -18.783 9.885 1.00 89.44 254 PHE A CA 1
ATOM 2019 C C . PHE A 1 254 ? 0.372 -18.451 9.072 1.00 89.44 254 PHE A C 1
ATOM 2021 O O . PHE A 1 254 ? -0.712 -18.348 9.641 1.00 89.44 254 PHE A O 1
ATOM 2028 N N . ASN A 1 255 ? 0.502 -18.303 7.748 1.00 87.12 255 ASN A N 1
ATOM 2029 C CA . ASN A 1 255 ? -0.584 -17.846 6.871 1.00 87.12 255 ASN A CA 1
ATOM 2030 C C . ASN A 1 255 ? -1.841 -18.710 7.001 1.00 87.12 255 ASN A C 1
ATOM 2032 O O . ASN A 1 255 ? -2.931 -18.196 7.232 1.00 87.12 255 ASN A O 1
ATOM 2036 N N . ASP A 1 256 ? -1.667 -20.031 6.928 1.00 88.44 256 ASP A N 1
ATOM 2037 C CA . ASP A 1 256 ? -2.774 -20.985 7.020 1.00 88.44 256 ASP A CA 1
ATOM 2038 C C . ASP A 1 256 ? -3.432 -20.968 8.407 1.00 88.44 256 ASP A C 1
ATOM 2040 O O . ASP A 1 256 ? -4.653 -21.035 8.513 1.00 88.44 256 ASP A O 1
ATOM 2044 N N . LEU A 1 257 ? -2.631 -20.836 9.473 1.00 92.12 257 LEU A N 1
ATOM 2045 C CA . LEU A 1 257 ? -3.131 -20.774 10.847 1.00 92.12 257 LEU A CA 1
ATOM 2046 C C . LEU A 1 257 ? -3.969 -19.511 11.071 1.00 92.12 257 LEU A C 1
ATOM 2048 O O . LEU A 1 257 ? -5.062 -19.598 11.627 1.00 92.12 257 LEU A O 1
ATOM 2052 N N . MET A 1 258 ? -3.471 -18.359 10.618 1.00 90.62 258 MET A N 1
ATOM 2053 C CA . MET A 1 258 ? -4.181 -17.086 10.725 1.00 90.62 258 MET A CA 1
ATOM 2054 C C . MET A 1 258 ? -5.460 -17.097 9.886 1.00 90.62 258 MET A C 1
ATOM 2056 O O . MET A 1 258 ? -6.505 -16.684 10.371 1.00 90.62 258 MET A O 1
ATOM 2060 N N . LYS A 1 259 ? -5.415 -17.643 8.667 1.00 87.38 259 LYS A N 1
ATOM 2061 C CA . LYS A 1 259 ? -6.600 -17.770 7.810 1.00 87.38 259 LYS A CA 1
ATOM 2062 C C . LYS A 1 259 ? -7.665 -18.705 8.394 1.00 87.38 259 LYS A C 1
ATOM 2064 O O . LYS A 1 259 ? -8.853 -18.475 8.204 1.00 87.38 259 LYS A O 1
ATOM 2069 N N . GLU A 1 260 ? -7.264 -19.779 9.078 1.00 89.44 260 GLU A N 1
ATOM 2070 C CA . GLU A 1 260 ? -8.205 -20.744 9.666 1.00 89.44 260 GLU A CA 1
ATOM 2071 C C . GLU A 1 260 ? -8.791 -20.268 11.003 1.00 89.44 260 GLU A C 1
ATOM 2073 O O . GLU A 1 260 ? -9.953 -20.558 11.298 1.00 89.44 260 GLU A O 1
ATOM 2078 N N . LYS A 1 261 ? -7.990 -19.597 11.839 1.00 93.62 261 LYS A N 1
ATOM 2079 C CA . LYS A 1 261 ? -8.327 -19.360 13.254 1.00 93.62 261 LYS A CA 1
ATOM 2080 C C . LYS A 1 261 ? -8.238 -17.908 13.722 1.00 93.62 261 LYS A C 1
ATOM 2082 O O . LYS A 1 261 ? -8.594 -17.648 14.870 1.00 93.62 261 LYS A O 1
ATOM 2087 N N . GLY A 1 262 ? -7.761 -17.005 12.877 1.00 93.25 262 GLY A N 1
ATOM 2088 C CA . GLY A 1 262 ? -7.576 -15.596 13.199 1.00 93.25 262 GLY A CA 1
ATOM 2089 C C . GLY A 1 262 ? -6.246 -15.261 13.881 1.00 93.25 262 GLY A C 1
ATOM 2090 O O . GLY A 1 262 ? -5.425 -16.126 14.214 1.00 93.25 262 GLY A O 1
ATOM 2091 N N . PHE A 1 263 ? -6.033 -13.966 14.079 1.00 95.75 263 PHE A N 1
ATOM 2092 C CA . PHE A 1 263 ? -4.802 -13.337 14.541 1.00 95.75 263 PHE A CA 1
ATOM 2093 C C . PHE A 1 263 ? -4.467 -13.698 15.991 1.00 95.75 263 PHE A C 1
ATOM 2095 O O . PHE A 1 263 ? -3.328 -14.069 16.283 1.00 95.75 263 PHE A O 1
ATOM 2102 N N . ASP A 1 264 ? -5.456 -13.680 16.893 1.00 97.81 264 ASP A N 1
ATOM 2103 C CA . ASP A 1 264 ? -5.261 -14.064 18.302 1.00 97.81 264 ASP A CA 1
ATOM 2104 C C . ASP A 1 264 ? -4.747 -15.506 18.425 1.00 97.81 264 ASP A C 1
ATOM 2106 O O . ASP A 1 264 ? -3.788 -15.781 19.156 1.00 97.81 264 ASP A O 1
ATOM 2110 N N . ALA A 1 265 ? -5.357 -16.420 17.665 1.00 97.25 265 ALA A N 1
ATOM 2111 C CA . ALA A 1 265 ? -4.978 -17.825 17.644 1.00 97.25 265 ALA A CA 1
ATOM 2112 C C . ALA A 1 265 ? -3.621 -18.037 16.970 1.00 97.25 265 ALA A C 1
ATOM 2114 O O . ALA A 1 265 ? -2.853 -18.885 17.420 1.00 97.25 265 ALA A O 1
ATOM 2115 N N . MET A 1 266 ? -3.290 -17.263 15.931 1.00 96.25 266 MET A N 1
ATOM 2116 C CA . MET A 1 266 ? -1.955 -17.283 15.334 1.00 96.25 266 MET A CA 1
ATOM 2117 C C . MET A 1 266 ? -0.891 -16.924 16.370 1.00 96.25 266 MET A C 1
ATOM 2119 O O . MET A 1 266 ? 0.083 -17.664 16.528 1.00 96.25 266 MET A O 1
ATOM 2123 N N . LEU A 1 267 ? -1.105 -15.852 17.135 1.00 97.56 267 LEU A N 1
ATOM 2124 C CA . LEU A 1 267 ? -0.154 -15.458 18.166 1.00 97.56 267 LEU A CA 1
ATOM 2125 C C . LEU A 1 267 ? -0.050 -16.507 19.282 1.00 97.56 267 LEU A C 1
ATOM 2127 O O . LEU A 1 267 ? 1.054 -16.838 19.712 1.00 97.56 267 LEU A O 1
ATOM 2131 N N . GLU A 1 268 ? -1.175 -17.073 19.718 1.00 97.75 268 GLU A N 1
ATOM 2132 C CA . GLU A 1 268 ? -1.225 -18.072 20.793 1.00 97.75 268 GLU A CA 1
ATOM 2133 C C . GLU A 1 268 ? -0.657 -19.442 20.388 1.00 97.75 268 GLU A C 1
ATOM 2135 O O . GLU A 1 268 ? 0.012 -20.105 21.180 1.00 97.75 268 GLU A O 1
ATOM 2140 N N . GLU A 1 269 ? -0.941 -19.912 19.175 1.00 96.69 269 GLU A N 1
ATOM 2141 C CA . GLU A 1 269 ? -0.635 -21.278 18.740 1.00 96.69 269 GLU A CA 1
ATOM 2142 C C . GLU A 1 269 ? 0.628 -21.383 17.873 1.00 96.69 269 GLU A C 1
ATOM 2144 O O . GLU A 1 269 ? 1.160 -22.488 17.749 1.00 96.69 269 GLU A O 1
ATOM 2149 N N . GLY A 1 270 ? 1.121 -20.273 17.306 1.00 94.44 270 GLY A N 1
ATOM 2150 C CA . GLY A 1 270 ? 2.249 -20.242 16.368 1.00 94.44 270 GLY A CA 1
ATOM 2151 C C . GLY A 1 270 ? 3.538 -20.815 16.958 1.00 94.44 270 GLY A C 1
ATOM 2152 O O . GLY A 1 270 ? 3.944 -21.936 16.640 1.00 94.44 270 GLY A O 1
ATOM 2153 N N . ASN A 1 271 ? 4.197 -20.063 17.839 1.00 94.88 271 ASN A N 1
ATOM 2154 C CA . ASN A 1 271 ? 5.347 -20.529 18.609 1.00 94.88 271 ASN A CA 1
ATOM 2155 C C . ASN A 1 271 ? 5.523 -19.735 19.924 1.00 94.88 271 ASN A C 1
ATOM 2157 O O . ASN A 1 271 ? 4.695 -18.919 20.313 1.00 94.88 271 ASN A O 1
ATOM 2161 N N . GLU A 1 272 ? 6.600 -20.003 20.666 1.00 94.50 272 GLU A N 1
ATOM 2162 C CA . GLU A 1 272 ? 6.854 -19.311 21.942 1.00 94.50 272 GLU A CA 1
ATOM 2163 C C . GLU A 1 272 ? 7.150 -17.812 21.765 1.00 94.50 272 GLU A C 1
ATOM 2165 O O . GLU A 1 272 ? 6.848 -17.023 22.657 1.00 94.50 272 GLU A O 1
ATOM 2170 N N . THR A 1 273 ? 7.710 -17.406 20.622 1.00 94.19 273 THR A N 1
ATOM 2171 C CA . THR A 1 273 ? 7.961 -15.997 20.313 1.00 94.19 273 THR A CA 1
ATOM 2172 C C . THR A 1 273 ? 6.658 -15.279 19.964 1.00 94.19 273 THR A C 1
ATOM 2174 O O . THR A 1 273 ? 6.422 -14.204 20.503 1.00 94.19 273 THR A O 1
ATOM 2177 N N . THR A 1 274 ? 5.766 -15.872 19.163 1.00 96.06 274 THR A N 1
ATOM 2178 C CA . THR A 1 274 ? 4.454 -15.269 18.855 1.00 96.06 274 THR A CA 1
ATOM 2179 C C . THR A 1 274 ? 3.574 -15.143 20.101 1.00 96.06 274 THR A C 1
ATOM 2181 O O . THR A 1 274 ? 2.934 -14.111 20.304 1.00 96.06 274 THR A O 1
ATOM 2184 N N . LYS A 1 275 ? 3.622 -16.125 21.014 1.00 97.25 275 LYS A N 1
ATOM 2185 C CA . LYS A 1 275 ? 2.968 -16.014 22.331 1.00 97.25 275 LYS A CA 1
ATOM 2186 C C . LYS A 1 275 ? 3.526 -14.849 23.129 1.00 97.25 275 LYS A C 1
ATOM 2188 O O . LYS A 1 275 ? 2.780 -14.111 23.765 1.00 97.25 275 LYS A O 1
ATOM 2193 N N . LYS A 1 276 ? 4.847 -14.662 23.083 1.00 97.56 276 LYS A N 1
ATOM 2194 C CA . LYS A 1 276 ? 5.481 -13.542 23.767 1.00 97.56 276 LYS A CA 1
ATOM 2195 C C . LYS A 1 276 ? 5.088 -12.203 23.148 1.00 97.56 276 LYS A C 1
ATOM 2197 O O . LYS A 1 276 ? 4.842 -11.266 23.897 1.00 97.56 276 LYS A O 1
ATOM 2202 N N . ILE A 1 277 ? 4.947 -12.126 21.825 1.00 97.88 277 ILE A N 1
ATOM 2203 C CA . ILE A 1 277 ? 4.406 -10.944 21.139 1.00 97.88 277 ILE A CA 1
ATOM 2204 C C . ILE A 1 277 ? 3.001 -10.626 21.657 1.00 97.88 277 ILE A C 1
ATOM 2206 O O . ILE A 1 277 ? 2.745 -9.487 22.027 1.00 97.88 277 ILE A O 1
ATOM 2210 N N . LYS A 1 278 ? 2.114 -11.618 21.797 1.00 98.44 278 LYS A N 1
ATOM 2211 C CA . LYS A 1 278 ? 0.786 -11.411 22.402 1.00 98.44 278 LYS A CA 1
ATOM 2212 C C . LYS A 1 278 ? 0.850 -10.841 23.818 1.00 98.44 278 LYS A C 1
ATOM 2214 O O . LYS A 1 278 ? 0.088 -9.927 24.136 1.00 98.44 278 LYS A O 1
ATOM 2219 N N . GLU A 1 279 ? 1.751 -11.351 24.659 1.00 98.44 279 GLU A N 1
ATOM 2220 C CA . GLU A 1 279 ? 1.976 -10.797 26.002 1.00 98.44 279 GLU A CA 1
ATOM 2221 C C . GLU A 1 279 ? 2.425 -9.330 25.944 1.00 98.44 279 GLU A C 1
ATOM 2223 O O . GLU A 1 279 ? 1.924 -8.513 26.711 1.00 98.44 279 GLU A O 1
ATOM 2228 N N . LEU A 1 280 ? 3.340 -8.999 25.027 1.00 98.50 280 LEU A N 1
ATOM 2229 C CA . LEU A 1 280 ? 3.867 -7.648 24.829 1.00 98.50 280 LEU A CA 1
ATOM 2230 C C . LEU A 1 280 ? 2.791 -6.678 24.321 1.00 98.50 280 LEU A C 1
ATOM 2232 O O . LEU A 1 280 ? 2.634 -5.599 24.885 1.00 98.50 280 LEU A O 1
ATOM 2236 N N . LEU A 1 281 ? 1.978 -7.084 23.339 1.00 98.31 281 LEU A N 1
ATOM 2237 C CA . LEU A 1 281 ? 0.853 -6.287 22.827 1.00 98.31 281 LEU A CA 1
ATOM 2238 C C . LEU A 1 281 ? -0.160 -5.932 23.935 1.00 98.31 281 LEU A C 1
ATOM 2240 O O . LEU A 1 281 ? -0.754 -4.851 23.932 1.00 98.31 281 LEU A O 1
ATOM 2244 N N . ASN A 1 282 ? -0.300 -6.821 24.923 1.00 98.31 282 ASN A N 1
ATOM 2245 C CA . ASN A 1 282 ? -1.148 -6.649 26.102 1.00 98.31 282 ASN A CA 1
ATOM 2246 C C . ASN A 1 282 ? -0.415 -6.036 27.315 1.00 98.31 282 ASN A C 1
ATOM 2248 O O . ASN A 1 282 ? -0.967 -6.017 28.421 1.00 98.31 282 ASN A O 1
ATOM 2252 N N . SER A 1 283 ? 0.821 -5.550 27.155 1.00 98.06 283 SER A N 1
ATOM 2253 C CA . SER A 1 283 ? 1.584 -4.989 28.268 1.00 98.06 283 SER A CA 1
ATOM 2254 C C . SER A 1 283 ? 1.062 -3.617 28.691 1.00 98.06 283 SER A C 1
ATOM 2256 O O . SER A 1 283 ? 0.643 -2.786 27.878 1.00 98.06 283 SER A O 1
ATOM 2258 N N . THR A 1 284 ? 1.124 -3.374 30.002 1.00 97.88 284 THR A N 1
ATOM 2259 C CA . THR A 1 284 ? 0.948 -2.039 30.578 1.00 97.88 284 THR A CA 1
ATOM 2260 C C . THR A 1 284 ? 2.167 -1.155 30.342 1.00 97.88 284 THR A C 1
ATOM 2262 O O . THR A 1 284 ? 2.033 0.060 30.404 1.00 97.88 284 THR A O 1
ATOM 2265 N N . ASP A 1 285 ? 3.348 -1.733 30.117 1.00 97.50 285 ASP A N 1
ATOM 2266 C CA . ASP A 1 285 ? 4.568 -0.980 29.835 1.00 97.50 285 ASP A CA 1
ATOM 2267 C C . ASP A 1 285 ? 4.611 -0.575 28.353 1.00 97.50 285 ASP A C 1
ATOM 2269 O O . ASP A 1 285 ? 4.426 -1.403 27.460 1.00 97.50 285 ASP A O 1
ATOM 2273 N N . LEU A 1 286 ? 4.823 0.718 28.091 1.00 95.19 286 LEU A N 1
ATOM 2274 C CA . LEU A 1 286 ? 4.814 1.266 26.734 1.00 95.19 286 LEU A CA 1
ATOM 2275 C C . LEU A 1 286 ? 5.976 0.729 25.879 1.00 95.19 286 LEU A C 1
ATOM 2277 O O . LEU A 1 286 ? 5.789 0.501 24.687 1.00 95.19 286 LEU A O 1
ATOM 2281 N N . TYR A 1 287 ? 7.153 0.494 26.464 1.00 95.12 287 TYR A N 1
ATOM 2282 C CA . TYR A 1 287 ? 8.304 -0.029 25.723 1.00 95.12 287 TYR A CA 1
ATOM 2283 C C . TYR A 1 287 ? 8.078 -1.489 25.332 1.00 95.12 287 TYR A C 1
ATOM 2285 O O . TYR A 1 287 ? 8.360 -1.870 24.198 1.00 95.12 287 TYR A O 1
ATOM 2293 N N . GLU A 1 288 ? 7.517 -2.291 26.240 1.00 97.75 288 GLU A N 1
ATOM 2294 C CA . GLU A 1 288 ? 7.103 -3.664 25.938 1.00 97.75 288 GLU A CA 1
ATOM 2295 C C . GLU A 1 288 ? 6.033 -3.708 24.843 1.00 97.75 288 GLU A C 1
ATOM 2297 O O . GLU A 1 288 ? 6.147 -4.504 23.914 1.00 97.75 288 GLU A O 1
ATOM 2302 N N . TYR A 1 289 ? 5.031 -2.830 24.904 1.00 97.62 289 TYR A N 1
ATOM 2303 C CA . TYR A 1 289 ? 4.003 -2.729 23.868 1.00 97.62 289 TYR A CA 1
ATOM 2304 C C . TYR A 1 289 ? 4.585 -2.387 22.490 1.00 97.62 289 TYR A C 1
ATOM 2306 O O . TYR A 1 289 ? 4.318 -3.103 21.521 1.00 97.62 289 TYR A O 1
ATOM 2314 N N . CYS A 1 290 ? 5.431 -1.355 22.407 1.00 94.81 290 CYS A N 1
ATOM 2315 C CA . CYS A 1 290 ? 6.111 -0.986 21.165 1.00 94.81 290 CYS A CA 1
ATOM 2316 C C . CYS A 1 290 ? 7.017 -2.112 20.647 1.00 94.81 290 CYS A C 1
ATOM 2318 O O . CYS A 1 290 ? 7.036 -2.360 19.445 1.00 94.81 290 CYS A O 1
ATOM 2320 N N . ALA A 1 291 ? 7.706 -2.843 21.534 1.00 95.50 291 ALA A N 1
ATOM 2321 C CA . ALA A 1 291 ? 8.479 -4.026 21.153 1.00 95.50 291 ALA A CA 1
ATOM 2322 C C . ALA A 1 291 ? 7.586 -5.124 20.554 1.00 95.50 291 ALA A C 1
ATOM 2324 O O . ALA A 1 291 ? 7.977 -5.782 19.595 1.00 95.50 291 ALA A O 1
ATOM 2325 N N . GLY A 1 292 ? 6.379 -5.315 21.095 1.00 96.94 292 GLY A N 1
ATOM 2326 C CA . GLY A 1 292 ? 5.386 -6.239 20.546 1.00 96.94 292 GLY A CA 1
ATOM 2327 C C . GLY A 1 292 ? 4.988 -5.892 19.111 1.00 96.94 292 GLY A C 1
ATOM 2328 O O . GLY A 1 292 ? 4.978 -6.784 18.266 1.00 96.94 292 GLY A O 1
ATOM 2329 N N . LEU A 1 293 ? 4.710 -4.613 18.833 1.00 95.25 293 LEU A N 1
ATOM 2330 C CA . LEU A 1 293 ? 4.400 -4.131 17.481 1.00 95.25 293 LEU A CA 1
ATOM 2331 C C . LEU A 1 293 ? 5.589 -4.304 16.529 1.00 95.25 293 LEU A C 1
ATOM 2333 O O . LEU A 1 293 ? 5.424 -4.873 15.456 1.00 95.25 293 LEU A O 1
ATOM 2337 N N . GLU A 1 294 ? 6.790 -3.895 16.942 1.00 90.94 294 GLU A N 1
ATOM 2338 C CA . GLU A 1 294 ? 8.000 -4.002 16.115 1.00 90.94 294 GLU A CA 1
ATOM 2339 C C . GLU A 1 294 ? 8.308 -5.456 15.729 1.00 90.94 294 GLU A C 1
ATOM 2341 O O . GLU A 1 294 ? 8.615 -5.770 14.580 1.00 90.94 294 GLU A O 1
ATOM 2346 N N . LEU A 1 295 ? 8.152 -6.388 16.672 1.00 92.94 295 LEU A N 1
ATOM 2347 C CA . LEU A 1 295 ? 8.390 -7.807 16.420 1.00 92.94 295 LEU A CA 1
ATOM 2348 C C . LEU A 1 295 ? 7.445 -8.401 15.369 1.00 92.94 295 LEU A C 1
ATOM 2350 O O . LEU A 1 295 ? 7.836 -9.362 14.702 1.00 92.94 295 LEU A O 1
ATOM 2354 N N . LEU A 1 296 ? 6.236 -7.854 15.189 1.00 93.69 296 LEU A N 1
ATOM 2355 C CA . LEU A 1 296 ? 5.307 -8.321 14.156 1.00 93.69 296 LEU A CA 1
ATOM 2356 C C . LEU A 1 296 ? 5.872 -8.124 12.743 1.00 93.69 296 LEU A C 1
ATOM 2358 O O . LEU A 1 296 ? 5.594 -8.963 11.885 1.00 93.69 296 LEU A O 1
ATOM 2362 N N . ASN A 1 297 ? 6.718 -7.112 12.504 1.00 89.62 297 ASN A N 1
ATOM 2363 C CA . ASN A 1 297 ? 7.320 -6.856 11.187 1.00 89.62 297 ASN A CA 1
ATOM 2364 C C . ASN A 1 297 ? 8.056 -8.093 10.641 1.00 89.62 297 ASN A C 1
ATOM 2366 O O . ASN A 1 297 ? 7.963 -8.410 9.458 1.00 89.62 297 ASN A O 1
ATOM 2370 N N . GLY A 1 298 ? 8.720 -8.867 11.508 1.00 88.25 298 GLY A N 1
ATOM 2371 C CA . GLY A 1 298 ? 9.411 -10.097 11.105 1.00 88.25 298 GLY A CA 1
ATOM 2372 C C . GLY A 1 298 ? 8.476 -11.264 10.758 1.00 88.25 298 GLY A C 1
ATOM 2373 O O . GLY A 1 298 ? 8.871 -12.157 10.010 1.00 88.25 298 GLY A O 1
ATOM 2374 N N . TYR A 1 299 ? 7.251 -11.285 11.286 1.00 91.06 299 TYR A N 1
ATOM 2375 C CA . TYR A 1 299 ? 6.263 -12.347 11.032 1.00 91.06 299 TYR A CA 1
ATOM 2376 C C . TYR A 1 299 ? 5.304 -12.012 9.895 1.00 91.06 299 TYR A C 1
ATOM 2378 O O . TYR A 1 299 ? 4.734 -12.924 9.300 1.00 91.06 299 TYR A O 1
ATOM 2386 N N . PHE A 1 300 ? 5.158 -10.724 9.593 1.00 88.81 300 PHE A N 1
ATOM 2387 C CA . PHE A 1 300 ? 4.275 -10.198 8.559 1.00 88.81 300 PHE A CA 1
ATOM 2388 C C . PHE A 1 300 ? 5.012 -9.666 7.333 1.00 88.81 300 PHE A C 1
ATOM 2390 O O . PHE A 1 300 ? 4.380 -9.110 6.441 1.00 88.81 300 PHE A O 1
ATOM 2397 N N . PHE A 1 301 ? 6.330 -9.869 7.253 1.00 85.56 301 PHE A N 1
ATOM 2398 C CA . PHE A 1 301 ? 7.118 -9.436 6.109 1.00 85.56 301 PHE A CA 1
ATOM 2399 C C . PHE A 1 301 ? 6.600 -10.059 4.806 1.00 85.56 301 PHE A C 1
ATOM 2401 O O . PHE A 1 301 ? 6.830 -11.230 4.496 1.00 85.56 301 PHE A O 1
ATOM 2408 N N . ASP A 1 302 ? 5.933 -9.235 4.010 1.00 78.62 302 ASP A N 1
ATOM 2409 C CA . ASP A 1 302 ? 5.390 -9.566 2.696 1.00 78.62 302 ASP A CA 1
ATOM 2410 C C . ASP A 1 302 ? 6.128 -8.833 1.566 1.00 78.62 302 ASP A C 1
ATOM 2412 O O . ASP A 1 302 ? 5.731 -8.860 0.404 1.00 78.62 302 ASP A O 1
ATOM 2416 N N . GLY A 1 303 ? 7.299 -8.276 1.876 1.00 72.19 303 GLY A N 1
ATOM 2417 C CA . GLY A 1 303 ? 8.072 -7.402 0.996 1.00 72.19 303 GLY A CA 1
ATOM 2418 C C . GLY A 1 303 ? 7.995 -5.931 1.391 1.00 72.19 303 GLY A C 1
ATOM 2419 O O . GLY A 1 303 ? 8.739 -5.147 0.817 1.00 72.19 303 GLY A O 1
ATOM 2420 N N . GLY A 1 304 ? 7.168 -5.581 2.383 1.00 71.75 304 GLY A N 1
ATOM 2421 C CA . GLY A 1 304 ? 7.108 -4.237 2.968 1.00 71.75 304 GLY A CA 1
ATOM 2422 C C . GLY A 1 304 ? 5.761 -3.534 2.801 1.00 71.75 304 GLY A C 1
ATOM 2423 O O . GLY A 1 304 ? 5.673 -2.346 3.086 1.00 71.75 304 GLY A O 1
ATOM 2424 N N . HIS A 1 305 ? 4.719 -4.234 2.339 1.00 80.06 305 HIS A N 1
ATOM 2425 C CA . HIS A 1 305 ? 3.351 -3.708 2.313 1.00 80.06 305 HIS A CA 1
ATOM 2426 C C . HIS A 1 305 ? 2.727 -3.748 3.707 1.00 80.06 305 HIS A C 1
ATOM 2428 O O . HIS A 1 305 ? 2.055 -2.798 4.111 1.00 80.06 305 HIS A O 1
ATOM 2434 N N . THR A 1 306 ? 2.991 -4.816 4.461 1.00 85.81 306 THR A N 1
ATOM 2435 C CA . THR A 1 306 ? 2.621 -4.893 5.874 1.00 85.81 306 THR A CA 1
ATOM 2436 C C . THR A 1 306 ? 3.758 -4.394 6.747 1.00 85.81 306 THR A C 1
ATOM 2438 O O . THR A 1 306 ? 4.869 -4.924 6.697 1.00 85.81 306 THR A O 1
ATOM 2441 N N . SER A 1 307 ? 3.464 -3.381 7.556 1.00 85.25 307 SER A N 1
ATOM 2442 C CA . SER A 1 307 ? 4.406 -2.784 8.491 1.00 85.25 307 SER A CA 1
ATOM 2443 C C . SER A 1 307 ? 3.678 -2.232 9.705 1.00 85.25 307 SER A C 1
ATOM 2445 O O . SER A 1 307 ? 2.672 -1.539 9.588 1.00 85.25 307 SER A O 1
ATOM 2447 N N . PHE A 1 308 ? 4.243 -2.463 10.879 1.00 87.88 308 PHE A N 1
ATOM 2448 C CA . PHE A 1 308 ? 3.789 -1.909 12.146 1.00 87.88 308 PHE A CA 1
ATOM 2449 C C . PHE A 1 308 ? 4.777 -0.827 12.561 1.00 87.88 308 PHE A C 1
ATOM 2451 O O . PHE A 1 308 ? 5.976 -1.087 12.658 1.00 87.88 308 PHE A O 1
ATOM 2458 N N . LEU A 1 309 ? 4.282 0.394 12.759 1.00 80.38 309 LEU A N 1
ATOM 2459 C CA . LEU A 1 309 ? 5.088 1.581 13.029 1.00 80.38 309 LEU A CA 1
ATOM 2460 C C . LEU A 1 309 ? 4.815 2.069 14.455 1.00 80.38 309 LEU A C 1
ATOM 2462 O O . LEU A 1 309 ? 3.931 2.907 14.671 1.00 80.38 309 LEU A O 1
ATOM 2466 N N . PRO A 1 310 ? 5.568 1.572 15.452 1.00 77.88 310 PRO A N 1
ATOM 2467 C CA . PRO A 1 310 ? 5.543 2.160 16.780 1.00 77.88 310 PRO A CA 1
ATOM 2468 C C . PRO A 1 310 ? 6.160 3.565 16.715 1.00 77.88 310 PRO A C 1
ATOM 2470 O O . PRO A 1 310 ? 7.369 3.726 16.805 1.00 77.88 310 PRO A O 1
ATOM 2473 N N . ILE A 1 311 ? 5.339 4.604 16.558 1.00 75.38 311 ILE A N 1
ATOM 2474 C CA . ILE A 1 311 ? 5.790 5.975 16.242 1.00 75.38 311 ILE A CA 1
ATOM 2475 C C . ILE A 1 311 ? 6.888 6.496 17.196 1.00 75.38 311 ILE A C 1
ATOM 2477 O O . ILE A 1 311 ? 7.883 7.040 16.711 1.00 75.38 311 ILE A O 1
ATOM 2481 N N . PRO A 1 312 ? 6.803 6.292 18.530 1.00 66.19 312 PRO A N 1
ATOM 2482 C CA . PRO A 1 312 ? 7.870 6.710 19.449 1.00 66.19 312 PRO A CA 1
ATOM 2483 C C . PRO A 1 312 ? 9.191 5.938 19.295 1.00 66.19 312 PRO A C 1
ATOM 2485 O O . PRO A 1 312 ? 10.232 6.398 19.761 1.00 66.19 312 PRO A O 1
ATOM 2488 N N . TYR A 1 313 ? 9.151 4.744 18.699 1.00 61.94 313 TYR A N 1
ATOM 2489 C CA . TYR A 1 313 ? 10.329 3.944 18.359 1.00 61.94 313 TYR A CA 1
ATOM 2490 C C . TYR A 1 313 ? 10.979 4.434 17.061 1.00 61.94 313 TYR A C 1
ATOM 2492 O O . TYR A 1 313 ? 12.201 4.380 16.933 1.00 61.94 313 TYR A O 1
ATOM 2500 N N . THR A 1 314 ? 10.180 4.951 16.124 1.00 62.31 314 THR A N 1
ATOM 2501 C CA . THR A 1 314 ? 10.650 5.317 14.787 1.00 62.31 314 THR A CA 1
ATOM 2502 C C . THR A 1 314 ? 11.091 6.776 14.652 1.00 62.31 314 THR A C 1
ATOM 2504 O O . THR A 1 314 ? 11.945 7.029 13.814 1.00 62.31 314 THR A O 1
ATOM 2507 N N . TYR A 1 315 ? 10.590 7.734 15.446 1.00 62.41 315 TYR A N 1
ATOM 2508 C CA . TYR A 1 315 ? 10.872 9.172 15.246 1.00 62.41 315 TYR A CA 1
ATOM 2509 C C . TYR A 1 315 ? 11.411 9.893 16.494 1.00 62.41 315 TYR A C 1
ATOM 2511 O O . TYR A 1 315 ? 10.901 9.709 17.600 1.00 62.41 315 TYR A O 1
ATOM 2519 N N . ASP A 1 316 ? 12.403 10.774 16.309 1.00 47.69 316 ASP A N 1
ATOM 2520 C CA . ASP A 1 316 ? 12.774 11.811 17.282 1.00 47.69 316 ASP A CA 1
ATOM 2521 C C . ASP A 1 316 ? 12.181 13.193 16.915 1.00 47.69 316 ASP A C 1
ATOM 2523 O O . ASP A 1 316 ? 11.612 13.389 15.840 1.00 47.69 316 ASP A O 1
ATOM 2527 N N . ALA A 1 317 ? 12.338 14.175 17.814 1.00 37.84 317 ALA A N 1
ATOM 2528 C CA . ALA A 1 317 ? 11.792 15.530 17.674 1.00 37.84 317 ALA A CA 1
ATOM 2529 C C . ALA A 1 317 ? 12.323 16.363 16.488 1.00 37.84 317 ALA A C 1
ATOM 2531 O O . ALA A 1 317 ? 11.885 17.503 16.319 1.00 37.84 317 ALA A O 1
ATOM 2532 N N . ASN A 1 318 ? 13.244 15.827 15.683 1.00 38.28 318 ASN A N 1
ATOM 2533 C CA . ASN A 1 318 ? 13.810 16.455 14.490 1.00 38.28 318 ASN A CA 1
ATOM 2534 C C . ASN A 1 318 ? 13.567 15.642 13.206 1.00 38.28 318 ASN 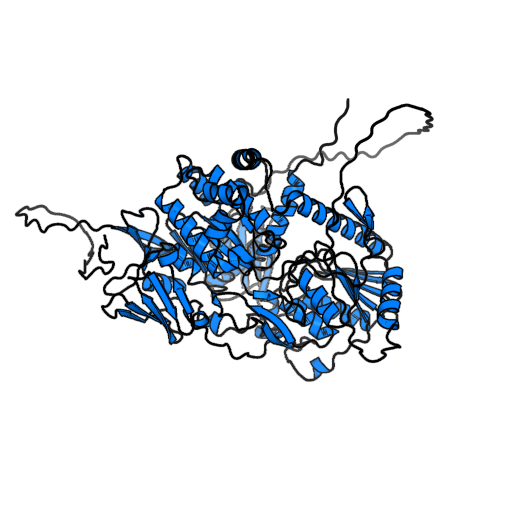A C 1
ATOM 2536 O O . ASN A 1 318 ? 14.193 15.942 12.192 1.00 38.28 318 ASN A O 1
ATOM 2540 N N . PHE A 1 319 ? 12.668 14.650 13.226 1.00 42.22 319 PHE A N 1
ATOM 2541 C CA . PHE A 1 319 ? 12.420 13.748 12.091 1.00 42.22 319 PHE A CA 1
ATOM 2542 C C . PHE A 1 319 ? 13.658 12.929 11.660 1.00 42.22 319 PHE A C 1
ATOM 2544 O O . PHE A 1 319 ? 13.712 12.446 10.528 1.00 42.22 319 PHE A O 1
ATOM 2551 N N . GLU A 1 320 ? 14.638 12.728 12.549 1.00 43.22 320 GLU A N 1
ATOM 2552 C CA . GLU A 1 320 ? 15.737 11.778 12.339 1.00 43.22 320 GLU A CA 1
ATOM 2553 C C . GLU A 1 320 ? 15.402 10.437 13.026 1.00 43.22 320 GLU A C 1
ATOM 2555 O O . GLU A 1 320 ? 14.922 10.401 14.161 1.00 43.22 320 GLU A O 1
ATOM 2560 N N . ILE A 1 321 ? 15.628 9.316 12.330 1.00 47.81 321 ILE A N 1
ATOM 2561 C CA . ILE A 1 321 ? 15.415 7.955 12.853 1.00 47.81 321 ILE A CA 1
ATOM 2562 C C . ILE A 1 321 ? 16.728 7.414 13.468 1.00 47.81 321 ILE A C 1
ATOM 2564 O O . ILE A 1 321 ? 17.792 7.563 12.866 1.00 47.81 321 ILE A O 1
ATOM 2568 N N . LEU A 1 322 ? 16.612 6.718 14.617 1.00 51.03 322 LEU A N 1
ATOM 2569 C CA . LEU A 1 322 ? 17.598 5.835 15.293 1.00 51.03 322 LEU A CA 1
ATOM 2570 C C . LEU A 1 322 ? 18.763 6.452 16.114 1.00 51.03 322 LEU A C 1
ATOM 2572 O O . LEU A 1 322 ? 19.910 6.051 15.931 1.00 51.03 322 LEU A O 1
ATOM 2576 N N . ASP A 1 323 ? 18.497 7.315 17.111 1.00 50.19 323 ASP A N 1
ATOM 2577 C CA . ASP A 1 323 ? 19.431 7.464 18.264 1.00 50.19 323 ASP A CA 1
ATOM 2578 C C . ASP A 1 323 ? 18.791 8.043 19.561 1.00 50.19 323 ASP A C 1
ATOM 2580 O O . ASP A 1 323 ? 19.364 8.876 20.270 1.00 50.19 323 ASP A O 1
ATOM 2584 N N . GLY A 1 324 ? 17.564 7.614 19.893 1.00 67.44 324 GLY A N 1
ATOM 2585 C CA . GLY A 1 324 ? 16.810 8.091 21.066 1.00 67.44 324 GLY A CA 1
ATOM 2586 C C . GLY A 1 324 ? 16.811 7.136 22.271 1.00 67.44 324 GLY A C 1
ATOM 2587 O O . GLY A 1 324 ? 16.827 5.916 22.120 1.00 67.44 324 GLY A O 1
ATOM 2588 N N . GLU A 1 325 ? 16.702 7.677 23.495 1.00 80.69 325 GLU A N 1
ATOM 2589 C CA . GLU A 1 325 ? 16.572 6.878 24.735 1.00 80.69 325 GLU A CA 1
ATOM 2590 C C . GLU A 1 325 ? 15.367 5.916 24.692 1.00 80.69 325 GLU A C 1
ATOM 2592 O O . GLU A 1 325 ? 15.408 4.847 25.299 1.00 80.69 325 GLU A O 1
ATOM 2597 N N . PHE A 1 326 ? 14.299 6.284 23.975 1.00 85.00 326 PHE A N 1
ATOM 2598 C CA . PHE A 1 326 ? 13.114 5.444 23.814 1.00 85.00 326 PHE A CA 1
ATOM 2599 C C . PHE A 1 326 ? 13.411 4.198 22.968 1.00 85.00 326 PHE A C 1
ATOM 2601 O O . PHE A 1 326 ? 13.156 3.085 23.426 1.00 85.00 326 PHE A O 1
ATOM 2608 N N . ALA A 1 327 ? 14.008 4.377 21.784 1.00 82.56 327 ALA A N 1
ATOM 2609 C CA . ALA A 1 327 ? 14.350 3.278 20.883 1.00 82.56 327 ALA A CA 1
ATOM 2610 C C . ALA A 1 327 ? 15.281 2.259 21.556 1.00 82.56 327 ALA A C 1
ATOM 2612 O O . ALA A 1 327 ? 14.995 1.065 21.552 1.00 82.56 327 ALA A O 1
ATOM 2613 N N . ALA A 1 328 ? 16.302 2.738 22.276 1.00 85.94 328 ALA A N 1
ATOM 2614 C CA . ALA A 1 328 ? 17.224 1.877 23.018 1.00 85.94 3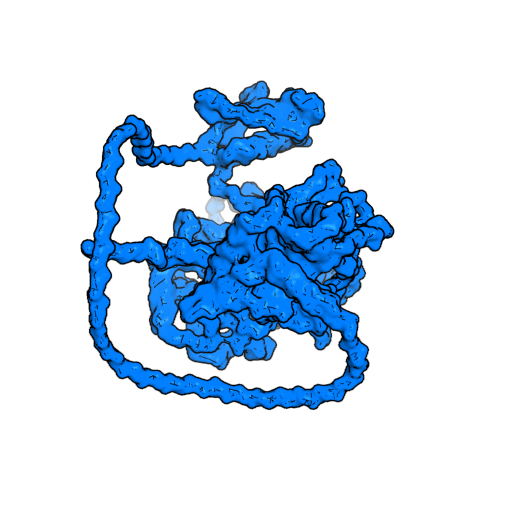28 ALA A CA 1
ATOM 2615 C C . ALA A 1 328 ? 16.530 0.992 24.074 1.00 85.94 328 ALA A C 1
ATOM 2617 O O . ALA A 1 328 ? 16.968 -0.130 24.323 1.00 85.94 328 ALA A O 1
ATOM 2618 N N . LYS A 1 329 ? 15.450 1.476 24.705 1.00 90.62 329 LYS A N 1
ATOM 2619 C CA . LYS A 1 329 ? 14.677 0.689 25.682 1.00 90.62 329 LYS A CA 1
ATOM 2620 C C . LYS A 1 329 ? 13.810 -0.370 25.011 1.00 90.62 329 LYS A C 1
ATOM 2622 O O . LYS A 1 329 ? 13.696 -1.469 25.542 1.00 90.62 329 LYS A O 1
ATOM 2627 N N . VAL A 1 330 ? 13.217 -0.055 23.861 1.00 91.75 330 VAL A N 1
ATOM 2628 C CA . VAL A 1 330 ? 12.477 -1.040 23.056 1.00 91.75 330 VAL A CA 1
ATOM 2629 C C . VAL A 1 330 ? 13.429 -2.131 22.558 1.00 91.75 330 VAL A C 1
ATOM 2631 O O . VAL A 1 330 ? 13.137 -3.315 22.722 1.00 91.75 330 VAL A O 1
ATOM 2634 N N . ASP A 1 331 ? 14.605 -1.748 22.056 1.00 89.19 331 ASP A N 1
ATOM 2635 C CA . ASP A 1 331 ? 15.641 -2.690 21.624 1.00 89.19 331 ASP A CA 1
ATOM 2636 C C . ASP A 1 331 ? 16.110 -3.590 22.775 1.00 89.19 331 ASP A C 1
ATOM 2638 O O . ASP A 1 331 ? 16.241 -4.796 22.585 1.00 89.19 331 ASP A O 1
ATOM 2642 N N . GLU A 1 332 ? 16.289 -3.055 23.991 1.00 93.69 332 GLU A N 1
ATOM 2643 C CA . GLU A 1 332 ? 16.637 -3.862 25.173 1.00 93.69 332 GLU A CA 1
ATOM 2644 C C . GLU A 1 332 ? 15.575 -4.938 25.468 1.00 93.69 332 GLU A C 1
ATOM 2646 O O . GLU A 1 332 ? 15.920 -6.075 25.809 1.00 93.69 332 GLU A O 1
ATOM 2651 N N . VAL A 1 333 ? 14.285 -4.616 25.300 1.00 95.56 333 VAL A N 1
ATOM 2652 C CA . VAL A 1 333 ? 13.192 -5.594 25.445 1.00 95.56 333 VAL A CA 1
ATOM 2653 C C . VAL A 1 333 ? 13.296 -6.681 24.374 1.00 95.56 333 VAL A C 1
ATOM 2655 O O . VAL A 1 333 ? 13.231 -7.867 24.710 1.00 95.56 333 VAL A O 1
ATOM 2658 N N . ILE A 1 334 ? 13.485 -6.297 23.107 1.00 93.06 334 ILE A N 1
ATOM 2659 C CA . ILE A 1 334 ? 13.596 -7.224 21.970 1.00 93.06 334 ILE A CA 1
ATOM 2660 C C . ILE A 1 334 ? 14.812 -8.144 22.136 1.00 93.06 334 ILE A C 1
ATOM 2662 O O . ILE A 1 334 ? 14.682 -9.368 22.060 1.00 93.06 334 ILE A O 1
ATOM 2666 N N . GLU A 1 335 ? 15.986 -7.584 22.432 1.00 91.75 335 GLU A N 1
ATOM 2667 C CA . GLU A 1 335 ? 17.223 -8.336 22.672 1.00 91.75 335 GLU A CA 1
ATOM 2668 C C . GLU A 1 335 ? 17.086 -9.300 23.860 1.00 91.75 335 GLU A C 1
ATOM 2670 O O . GLU A 1 335 ? 17.626 -10.413 23.838 1.00 91.75 335 GLU A O 1
ATOM 2675 N N . GLY A 1 336 ? 16.314 -8.911 24.879 1.00 93.88 336 GLY A N 1
ATOM 2676 C CA . GLY A 1 336 ? 16.002 -9.736 26.043 1.00 93.88 336 GLY A CA 1
ATOM 2677 C C . GLY A 1 336 ? 15.233 -11.024 25.725 1.00 93.88 336 GLY A C 1
ATOM 2678 O O . GLY A 1 336 ? 15.296 -11.971 26.517 1.00 93.88 336 GLY A O 1
ATOM 2679 N N . LEU A 1 337 ? 14.550 -11.106 24.576 1.00 91.56 337 LEU A N 1
ATOM 2680 C CA . LEU A 1 337 ? 13.827 -12.310 24.142 1.00 91.56 337 LEU A CA 1
ATOM 2681 C C . LEU A 1 337 ? 14.750 -13.409 23.598 1.00 91.56 337 LEU A C 1
ATOM 2683 O O . LEU A 1 337 ? 14.375 -14.585 23.601 1.00 91.56 337 LEU A O 1
ATOM 2687 N N . GLY A 1 338 ? 15.967 -13.055 23.176 1.00 89.19 338 GLY A N 1
ATOM 2688 C CA . GLY A 1 338 ? 16.918 -13.982 22.570 1.00 89.19 338 GLY A CA 1
ATOM 2689 C C . GLY A 1 338 ? 16.579 -14.329 21.116 1.00 89.19 338 GLY A C 1
ATOM 2690 O O . GLY A 1 338 ? 16.230 -13.466 20.322 1.00 89.19 338 GLY A O 1
ATOM 2691 N N . GLU A 1 339 ? 16.753 -15.598 20.741 1.00 88.50 339 GLU A N 1
ATOM 2692 C CA . GLU A 1 339 ? 16.536 -16.059 19.363 1.00 88.50 339 GLU A CA 1
ATOM 2693 C C . GLU A 1 339 ? 15.038 -16.083 19.018 1.00 88.50 339 GLU A C 1
ATOM 2695 O O . GLU A 1 339 ? 14.258 -16.818 19.632 1.00 88.50 339 GLU A O 1
ATOM 2700 N N . LEU A 1 340 ? 14.655 -15.292 18.015 1.00 91.00 340 LEU A N 1
ATOM 2701 C CA . LEU A 1 340 ? 13.320 -15.296 17.423 1.00 91.00 340 LEU A CA 1
ATOM 2702 C C . LEU A 1 340 ? 13.173 -16.524 16.510 1.00 91.00 340 LEU A C 1
ATOM 2704 O O . LEU A 1 340 ? 14.114 -16.904 15.813 1.00 91.00 340 LEU A O 1
ATOM 2708 N N . LYS A 1 341 ? 12.016 -17.189 16.556 1.00 90.25 341 LYS A N 1
ATOM 2709 C CA . LYS A 1 341 ? 11.764 -18.425 15.803 1.00 90.25 341 LYS A CA 1
ATOM 2710 C C . LYS A 1 341 ? 10.772 -18.188 14.687 1.00 90.25 341 LYS A C 1
ATOM 2712 O O . LYS A 1 341 ? 9.750 -17.560 14.916 1.00 90.25 341 LYS A O 1
ATOM 2717 N N . ASP A 1 342 ? 11.018 -18.804 13.535 1.00 89.31 342 ASP A N 1
ATOM 2718 C CA . ASP A 1 342 ? 10.082 -18.802 12.407 1.00 89.31 342 ASP A CA 1
ATOM 2719 C C . ASP A 1 342 ? 9.663 -17.378 11.989 1.00 89.31 342 ASP A C 1
ATOM 2721 O O . ASP A 1 342 ? 8.518 -17.155 11.616 1.00 89.31 342 ASP A O 1
ATOM 2725 N N . ASN A 1 343 ? 10.584 -16.413 12.077 1.00 89.75 343 ASN A N 1
ATOM 2726 C CA . ASN A 1 343 ? 10.433 -15.056 11.559 1.00 89.75 343 ASN A CA 1
ATOM 2727 C C . ASN A 1 343 ? 11.440 -14.799 10.432 1.00 89.75 343 ASN A C 1
ATOM 2729 O O . ASN A 1 343 ? 12.461 -15.482 10.309 1.00 89.75 343 ASN A O 1
ATOM 2733 N N . VAL A 1 344 ? 11.166 -13.778 9.629 1.00 87.69 344 VAL A N 1
ATOM 2734 C CA . VAL A 1 344 ? 12.125 -13.244 8.665 1.00 87.69 344 VAL A CA 1
ATOM 2735 C C . VAL A 1 344 ? 13.209 -12.463 9.407 1.00 87.69 344 VAL A C 1
ATOM 2737 O O . VAL A 1 344 ? 12.921 -11.653 10.292 1.00 87.69 344 VAL A O 1
ATOM 2740 N N . ASP A 1 345 ? 14.467 -12.701 9.034 1.00 87.31 345 ASP A N 1
ATOM 2741 C CA . ASP A 1 345 ? 15.595 -11.872 9.459 1.00 87.31 345 ASP A CA 1
ATOM 2742 C C . ASP A 1 345 ? 15.589 -10.577 8.637 1.00 87.31 345 ASP A C 1
ATOM 2744 O O . ASP A 1 345 ? 16.161 -10.507 7.547 1.00 87.31 345 ASP A O 1
ATOM 2748 N N . LEU A 1 346 ? 14.894 -9.562 9.155 1.00 83.31 346 LEU A N 1
ATOM 2749 C CA . LEU A 1 346 ? 14.729 -8.272 8.481 1.00 83.31 346 LEU A CA 1
ATOM 2750 C C . LEU A 1 346 ? 16.071 -7.588 8.193 1.00 83.31 346 LEU A C 1
ATOM 2752 O O . LEU A 1 346 ? 16.225 -6.997 7.131 1.00 83.31 346 LEU A O 1
ATOM 2756 N N . LYS A 1 347 ? 17.073 -7.742 9.073 1.00 82.12 347 LYS A N 1
ATOM 2757 C CA . LYS A 1 347 ? 18.419 -7.172 8.867 1.00 82.12 347 LYS A CA 1
ATOM 2758 C C . LYS A 1 347 ? 19.141 -7.851 7.707 1.00 82.12 347 LYS A C 1
ATOM 2760 O O . LYS A 1 347 ? 19.886 -7.214 6.963 1.00 82.12 347 LYS A O 1
ATOM 2765 N N . LEU A 1 348 ? 18.950 -9.161 7.549 1.00 85.81 348 LEU A N 1
ATOM 2766 C CA . LEU A 1 348 ? 19.483 -9.887 6.401 1.00 85.81 348 LEU A CA 1
ATOM 2767 C C . LEU A 1 348 ? 18.757 -9.506 5.105 1.00 85.81 348 LEU A C 1
ATOM 2769 O O . LEU A 1 348 ? 19.424 -9.321 4.086 1.00 85.81 348 LEU A O 1
ATOM 2773 N N . GLU A 1 349 ? 17.427 -9.380 5.129 1.00 83.75 349 GLU A N 1
ATOM 2774 C CA . GLU A 1 349 ? 16.655 -8.928 3.963 1.00 83.75 349 GLU A CA 1
ATOM 2775 C C . GLU A 1 349 ? 17.050 -7.507 3.539 1.00 83.75 349 GLU A C 1
ATOM 2777 O O . GLU A 1 349 ? 17.299 -7.287 2.355 1.00 83.75 349 GLU A O 1
ATOM 2782 N N . GLU A 1 350 ? 17.215 -6.585 4.488 1.00 80.56 350 GLU A N 1
ATOM 2783 C CA . GLU A 1 350 ? 17.695 -5.216 4.257 1.00 80.56 350 GLU A CA 1
ATOM 2784 C C . GLU A 1 350 ? 19.085 -5.212 3.611 1.00 80.56 350 GLU A C 1
ATOM 2786 O O . GLU A 1 350 ? 19.275 -4.653 2.531 1.00 80.56 350 GLU A O 1
ATOM 2791 N N . LYS A 1 351 ? 20.048 -5.947 4.183 1.00 84.88 351 LYS A N 1
ATOM 2792 C CA . LYS A 1 351 ? 21.391 -6.075 3.597 1.00 84.88 351 LYS A CA 1
ATOM 2793 C C . LYS A 1 351 ? 21.347 -6.644 2.172 1.00 84.88 351 LYS A C 1
ATOM 2795 O O . LYS A 1 351 ? 22.121 -6.236 1.302 1.00 84.88 351 LYS A O 1
ATOM 2800 N N . ASN A 1 352 ? 20.473 -7.619 1.923 1.00 87.56 352 ASN A N 1
ATOM 2801 C CA . ASN A 1 352 ? 20.299 -8.207 0.595 1.00 87.56 352 ASN A CA 1
ATOM 2802 C C . ASN A 1 352 ? 19.687 -7.208 -0.398 1.00 87.56 352 ASN A 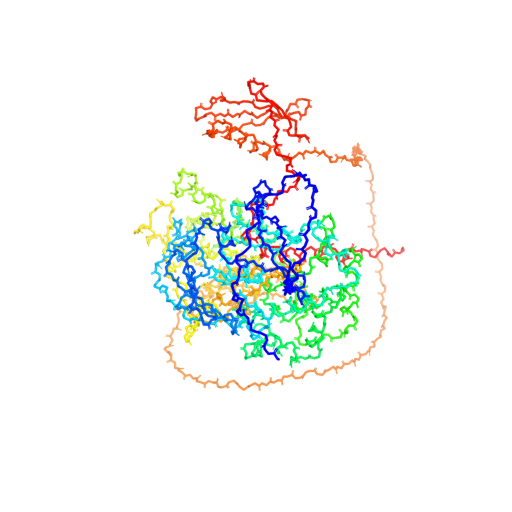C 1
ATOM 2804 O O . ASN A 1 352 ? 20.062 -7.220 -1.576 1.00 87.56 352 ASN A O 1
ATOM 2808 N N . LEU A 1 353 ? 18.763 -6.361 0.056 1.00 87.12 353 LEU A N 1
ATOM 2809 C CA . LEU A 1 353 ? 18.164 -5.280 -0.722 1.00 87.12 353 LEU A CA 1
ATOM 2810 C C . LEU A 1 353 ? 19.217 -4.227 -1.086 1.00 87.12 353 LEU A C 1
ATOM 2812 O O . LEU A 1 353 ? 19.432 -3.974 -2.272 1.00 87.12 353 LEU A O 1
ATOM 2816 N N . GLU A 1 354 ? 19.958 -3.718 -0.097 1.00 87.06 354 GLU A N 1
ATOM 2817 C CA . GLU A 1 354 ? 21.062 -2.763 -0.280 1.00 87.06 354 GLU A CA 1
ATOM 2818 C C . GLU A 1 354 ? 22.097 -3.260 -1.292 1.00 87.06 354 GLU A C 1
ATOM 2820 O O . GLU A 1 354 ? 22.516 -2.524 -2.188 1.00 87.06 354 GLU A O 1
ATOM 2825 N N . ALA A 1 355 ? 22.499 -4.531 -1.190 1.00 91.12 355 ALA A N 1
ATOM 2826 C CA . ALA A 1 355 ? 23.453 -5.127 -2.119 1.00 91.12 355 ALA A CA 1
ATOM 2827 C C . ALA A 1 355 ? 22.943 -5.110 -3.572 1.00 91.12 355 ALA A C 1
ATOM 2829 O O . ALA A 1 355 ? 23.744 -4.989 -4.502 1.00 91.12 355 ALA A O 1
ATOM 2830 N N . SER A 1 356 ? 21.625 -5.209 -3.767 1.00 94.50 356 SER A N 1
ATOM 2831 C CA . SER A 1 356 ? 20.978 -5.121 -5.083 1.00 94.50 356 SER A CA 1
ATOM 2832 C C . SER A 1 356 ? 21.003 -3.692 -5.606 1.00 94.50 356 SER A C 1
ATOM 2834 O O . SER A 1 356 ? 21.458 -3.477 -6.725 1.00 94.50 356 SER A O 1
ATOM 2836 N N . ILE A 1 357 ? 20.609 -2.720 -4.775 1.00 91.31 357 ILE A N 1
ATOM 2837 C CA . ILE A 1 357 ? 20.619 -1.289 -5.115 1.00 91.31 357 ILE A CA 1
ATOM 2838 C C . ILE A 1 357 ? 22.027 -0.859 -5.539 1.00 91.31 357 ILE A C 1
ATOM 2840 O O . ILE A 1 357 ? 22.223 -0.364 -6.648 1.00 91.31 357 ILE A O 1
ATOM 2844 N N . ILE A 1 358 ? 23.036 -1.137 -4.707 1.00 93.38 358 ILE A N 1
ATOM 2845 C CA . ILE A 1 358 ? 24.436 -0.788 -4.991 1.00 93.38 358 ILE A CA 1
ATOM 2846 C C . ILE A 1 358 ? 24.920 -1.465 -6.281 1.00 93.38 358 ILE A C 1
ATOM 2848 O O . ILE A 1 358 ? 25.611 -0.846 -7.096 1.00 93.38 358 ILE A O 1
ATOM 2852 N N . GLY A 1 359 ? 24.577 -2.741 -6.474 1.00 96.44 359 GLY A N 1
ATOM 2853 C CA . GLY A 1 359 ? 24.934 -3.500 -7.671 1.00 96.44 359 GLY A CA 1
ATOM 2854 C C . GLY A 1 359 ? 24.344 -2.896 -8.948 1.00 96.44 359 GLY A C 1
ATOM 2855 O O . GLY A 1 359 ? 25.074 -2.692 -9.923 1.00 96.44 359 GLY A O 1
ATOM 2856 N N . VAL A 1 360 ? 23.052 -2.563 -8.920 1.00 97.25 360 VAL A N 1
ATOM 2857 C CA . VAL A 1 360 ? 22.322 -1.921 -10.022 1.00 97.25 360 VAL A CA 1
ATOM 2858 C C . VAL A 1 360 ? 22.899 -0.542 -10.324 1.00 97.25 360 VAL A C 1
ATOM 2860 O O . VAL A 1 360 ? 23.254 -0.277 -11.470 1.00 97.25 360 VAL A O 1
ATOM 2863 N N . GLU A 1 361 ? 23.081 0.320 -9.323 1.00 96.44 361 GLU A N 1
ATOM 2864 C CA . GLU A 1 361 ? 23.620 1.670 -9.528 1.00 96.44 361 GLU A CA 1
ATOM 2865 C C . GLU A 1 361 ? 25.014 1.660 -10.161 1.00 96.44 361 GLU A C 1
ATOM 2867 O O . GLU A 1 361 ? 25.314 2.464 -11.048 1.00 96.44 361 GLU A O 1
ATOM 2872 N N . ASN A 1 362 ? 25.889 0.756 -9.714 1.00 97.38 362 ASN A N 1
ATOM 2873 C CA . ASN A 1 362 ? 27.226 0.614 -10.287 1.00 97.38 362 ASN A CA 1
ATOM 2874 C C . ASN A 1 362 ? 27.162 0.166 -11.753 1.00 97.38 362 ASN A C 1
ATOM 2876 O O . ASN A 1 362 ? 27.921 0.664 -12.587 1.00 97.38 362 ASN A O 1
ATOM 2880 N N . ALA A 1 363 ? 26.245 -0.746 -12.077 1.00 98.31 363 ALA A N 1
ATOM 2881 C CA . ALA A 1 363 ? 26.065 -1.250 -13.430 1.00 98.31 363 ALA A CA 1
ATOM 2882 C C . ALA A 1 363 ? 25.422 -0.203 -14.361 1.00 98.31 363 ALA A C 1
ATOM 2884 O O . ALA A 1 363 ? 25.890 -0.034 -15.487 1.00 98.31 363 ALA A O 1
ATOM 2885 N N . ARG A 1 364 ? 24.446 0.578 -13.876 1.00 97.38 364 ARG A N 1
ATOM 2886 C CA . ARG A 1 364 ? 23.863 1.740 -14.576 1.00 97.38 364 ARG A CA 1
ATOM 2887 C C . ARG A 1 364 ? 24.921 2.791 -14.911 1.00 97.38 364 ARG A C 1
ATOM 2889 O O . ARG A 1 364 ? 25.006 3.227 -16.057 1.00 97.38 364 ARG A O 1
ATOM 2896 N N . LYS A 1 365 ? 25.785 3.145 -13.949 1.00 97.19 365 LYS A N 1
ATOM 2897 C CA . LYS A 1 365 ? 26.913 4.074 -14.171 1.00 97.19 365 LYS A CA 1
ATOM 2898 C C . LYS A 1 365 ? 27.825 3.578 -15.299 1.00 97.19 365 LYS A C 1
ATOM 2900 O O . LYS A 1 365 ? 28.140 4.337 -16.211 1.00 97.19 365 LYS A O 1
ATOM 2905 N N . ALA A 1 366 ? 28.188 2.294 -15.284 1.00 97.12 366 ALA A N 1
ATOM 2906 C CA . ALA A 1 366 ? 29.002 1.695 -16.342 1.00 97.12 366 ALA A CA 1
ATOM 2907 C C . ALA A 1 366 ? 28.279 1.651 -17.703 1.00 97.12 366 ALA A C 1
ATOM 2909 O O . ALA A 1 366 ? 28.901 1.904 -18.734 1.00 97.12 366 ALA A O 1
ATOM 2910 N N . MET A 1 367 ? 26.973 1.365 -17.730 1.00 97.62 367 MET A N 1
ATOM 2911 C CA . MET A 1 367 ? 26.166 1.419 -18.953 1.00 97.62 367 MET A CA 1
ATOM 2912 C C . MET A 1 367 ? 26.200 2.825 -19.560 1.00 97.62 367 MET A C 1
ATOM 2914 O O . MET A 1 367 ? 26.551 2.962 -20.734 1.00 97.62 367 MET A O 1
ATOM 2918 N N . ALA A 1 368 ? 25.914 3.851 -18.753 1.00 97.38 368 ALA A N 1
ATOM 2919 C CA . ALA A 1 368 ? 25.876 5.250 -19.172 1.00 97.38 368 ALA A CA 1
ATOM 2920 C C . ALA A 1 368 ? 27.207 5.720 -19.783 1.00 97.38 368 ALA A C 1
ATOM 2922 O O . ALA A 1 368 ? 27.208 6.397 -20.807 1.00 97.38 368 ALA A O 1
ATOM 2923 N N . GLU A 1 369 ? 28.348 5.303 -19.222 1.00 97.56 369 GLU A N 1
ATOM 2924 C CA . GLU A 1 369 ? 29.680 5.612 -19.772 1.00 97.56 369 GLU A CA 1
ATOM 2925 C C . GLU A 1 369 ? 29.930 5.012 -21.163 1.00 97.56 369 GLU A C 1
ATOM 2927 O O . GLU A 1 369 ? 30.798 5.482 -21.903 1.00 97.56 369 GLU A O 1
ATOM 2932 N N . THR A 1 370 ? 29.209 3.947 -21.516 1.00 97.25 370 THR A N 1
ATOM 2933 C CA . THR A 1 370 ? 29.413 3.212 -22.768 1.00 97.25 370 THR A CA 1
ATOM 2934 C C . THR A 1 370 ? 28.327 3.443 -23.810 1.00 97.25 370 THR A C 1
ATOM 2936 O O . THR A 1 370 ? 28.477 2.907 -24.914 1.00 97.25 370 THR A O 1
ATOM 2939 N N . ALA A 1 371 ? 27.266 4.179 -23.473 1.00 97.88 371 ALA A N 1
ATOM 2940 C CA . ALA A 1 371 ? 26.172 4.512 -24.375 1.00 97.88 371 ALA A CA 1
ATOM 2941 C C . ALA A 1 371 ? 26.658 5.419 -25.519 1.00 97.88 371 ALA A C 1
ATOM 2943 O O . ALA A 1 371 ? 27.519 6.281 -25.331 1.00 97.88 371 ALA A O 1
ATOM 2944 N N . ASP A 1 372 ? 26.101 5.226 -26.714 1.00 98.00 372 ASP A N 1
ATOM 2945 C CA . ASP A 1 372 ? 26.351 6.109 -27.859 1.00 98.00 372 ASP A CA 1
ATOM 2946 C C . ASP A 1 372 ? 25.520 7.400 -27.751 1.00 98.00 372 ASP A C 1
ATOM 2948 O O . ASP A 1 372 ? 25.897 8.442 -28.295 1.00 98.00 372 ASP A O 1
ATOM 2952 N N . TYR A 1 373 ? 24.390 7.326 -27.044 1.00 98.06 373 TYR A N 1
ATOM 2953 C CA . TYR A 1 373 ? 23.470 8.428 -26.805 1.00 98.06 373 TYR A CA 1
ATOM 2954 C C . TYR A 1 373 ? 22.807 8.301 -25.430 1.00 98.06 373 TYR A C 1
ATOM 2956 O O . TYR A 1 373 ? 22.448 7.199 -25.017 1.00 98.06 373 TYR A O 1
ATOM 2964 N N . THR A 1 374 ? 22.609 9.445 -24.773 1.00 97.75 374 THR A N 1
ATOM 2965 C CA . THR A 1 374 ? 21.885 9.577 -23.505 1.00 97.75 374 THR A CA 1
ATOM 2966 C C . THR A 1 374 ? 20.993 10.812 -23.565 1.00 97.75 374 THR A C 1
ATOM 2968 O O . THR A 1 374 ? 21.410 11.854 -24.081 1.00 97.75 374 THR A O 1
ATOM 2971 N N . GLU A 1 375 ? 19.790 10.709 -23.014 1.00 97.50 375 GLU A N 1
ATOM 2972 C CA . GLU A 1 375 ? 18.846 11.809 -22.837 1.00 97.50 375 GLU A CA 1
ATOM 2973 C C . GLU A 1 375 ? 18.194 11.716 -21.459 1.00 97.50 375 GLU A C 1
ATOM 2975 O O . GLU A 1 375 ? 17.666 10.670 -21.086 1.00 97.50 375 GLU A O 1
ATOM 2980 N N . GLU A 1 376 ? 18.244 12.816 -20.714 1.00 96.62 376 GLU A N 1
ATOM 2981 C CA . GLU A 1 376 ? 17.431 13.004 -19.515 1.00 96.62 376 GLU A CA 1
ATOM 2982 C C . GLU A 1 376 ? 16.044 13.481 -19.958 1.00 96.62 376 GLU A C 1
ATOM 2984 O O . GLU A 1 376 ? 15.930 14.450 -20.716 1.00 96.62 376 GLU A O 1
ATOM 2989 N N . LEU A 1 377 ? 15.012 12.762 -19.526 1.00 94.19 377 LEU A N 1
ATOM 2990 C CA . LEU A 1 377 ? 13.609 13.128 -19.688 1.00 94.19 377 LEU A CA 1
ATOM 2991 C C . LEU A 1 377 ? 13.102 13.766 -18.379 1.00 94.19 377 LEU A C 1
ATOM 2993 O O . LEU A 1 377 ? 13.920 14.138 -17.535 1.00 94.19 377 LEU A O 1
ATOM 2997 N N . SER A 1 378 ? 11.792 13.962 -18.205 1.00 90.69 378 SER A N 1
ATOM 2998 C CA . SER A 1 378 ? 11.289 14.670 -17.015 1.00 90.69 378 SER A CA 1
ATOM 2999 C C . SER A 1 378 ? 11.498 13.874 -15.724 1.00 90.69 378 SER A C 1
ATOM 3001 O O . SER A 1 378 ? 11.889 14.437 -14.702 1.00 90.69 378 SER A O 1
ATOM 3003 N N . SER A 1 379 ? 11.288 12.562 -15.793 1.00 87.50 379 SER A N 1
ATOM 3004 C CA . SER A 1 379 ? 11.338 11.610 -14.673 1.00 87.50 379 SER A CA 1
ATOM 3005 C C . SER A 1 379 ? 12.230 10.397 -14.952 1.00 87.50 379 SER A C 1
ATOM 3007 O O . SER A 1 379 ? 12.532 9.603 -14.062 1.00 87.50 379 SER A O 1
ATOM 3009 N N . SER A 1 380 ? 12.651 10.241 -16.207 1.00 94.62 380 SER A N 1
ATOM 3010 C CA . SER A 1 380 ? 13.306 9.039 -16.717 1.00 94.62 380 SER A CA 1
ATOM 3011 C C . SER A 1 380 ? 14.626 9.356 -17.420 1.00 94.62 380 SER A C 1
ATOM 3013 O O . SER A 1 380 ? 14.909 10.497 -17.789 1.00 94.62 380 SER A O 1
ATOM 3015 N N . VAL A 1 381 ? 15.443 8.331 -17.669 1.00 97.44 381 VAL A N 1
ATOM 3016 C CA . VAL A 1 381 ? 16.667 8.467 -18.478 1.00 97.44 381 VAL A CA 1
ATOM 3017 C C . VAL A 1 381 ? 16.672 7.445 -19.605 1.00 97.44 381 VAL A C 1
ATOM 3019 O O . VAL A 1 381 ? 16.441 6.256 -19.387 1.00 97.44 381 VAL A O 1
ATOM 3022 N N . TYR A 1 382 ? 16.955 7.909 -20.818 1.00 98.56 382 TYR A N 1
ATOM 3023 C CA . TYR A 1 382 ? 16.969 7.101 -22.030 1.00 98.56 382 TYR A CA 1
ATOM 3024 C C . TYR A 1 382 ? 18.392 6.947 -22.574 1.00 98.56 382 TYR A C 1
ATOM 3026 O O . TYR A 1 382 ? 19.115 7.931 -22.745 1.00 98.56 382 TYR A O 1
ATOM 3034 N N . TYR A 1 383 ? 18.786 5.714 -22.887 1.00 98.62 383 TYR A N 1
ATOM 3035 C CA . TYR A 1 383 ? 20.107 5.364 -23.409 1.00 98.62 383 TYR A CA 1
ATOM 3036 C C . TYR A 1 383 ? 20.000 4.585 -24.719 1.00 98.62 383 TYR A C 1
ATOM 3038 O O . TYR A 1 383 ? 19.121 3.737 -24.862 1.00 98.62 383 TYR A O 1
ATOM 3046 N N . GLU A 1 384 ? 20.946 4.782 -25.640 1.00 98.31 384 GLU A N 1
ATOM 3047 C CA . GLU A 1 384 ? 21.078 3.957 -26.848 1.00 98.31 384 GLU A CA 1
ATOM 3048 C C . GLU A 1 384 ? 22.508 3.475 -27.060 1.00 98.31 384 GLU A C 1
ATOM 3050 O O . GLU A 1 384 ? 23.479 4.207 -26.835 1.00 98.31 384 GLU A O 1
ATOM 3055 N N . LYS A 1 385 ? 22.634 2.256 -27.587 1.00 98.44 385 LYS A N 1
ATOM 3056 C CA . LYS A 1 385 ? 23.870 1.755 -28.180 1.00 98.44 385 LYS A CA 1
ATOM 3057 C C . LYS A 1 385 ? 23.579 0.632 -29.165 1.00 98.44 385 LYS A C 1
ATOM 3059 O O . LYS A 1 385 ? 22.917 -0.349 -28.828 1.00 98.44 385 LYS A O 1
ATOM 3064 N N . GLY A 1 386 ? 24.145 0.727 -30.366 1.00 97.88 386 GLY A N 1
ATOM 3065 C CA . GLY A 1 386 ? 23.953 -0.302 -31.390 1.00 97.88 386 GLY A CA 1
ATOM 3066 C C . GLY A 1 386 ? 22.477 -0.480 -31.760 1.00 97.88 386 GLY A C 1
ATOM 3067 O O . GLY A 1 386 ? 21.872 0.440 -32.303 1.00 97.88 386 GLY A O 1
ATOM 3068 N N . ASP A 1 387 ? 21.921 -1.668 -31.506 1.00 98.56 387 ASP A N 1
ATOM 3069 C CA . ASP A 1 387 ? 20.517 -2.011 -31.778 1.00 98.56 387 ASP A CA 1
ATOM 3070 C C . ASP A 1 387 ? 19.604 -1.998 -30.540 1.00 98.56 387 ASP A C 1
ATOM 3072 O O . ASP A 1 387 ? 18.417 -2.332 -30.648 1.00 98.56 387 ASP A O 1
ATOM 3076 N N . VAL A 1 388 ? 20.144 -1.599 -29.385 1.00 98.81 388 VAL A N 1
ATOM 3077 C CA . VAL A 1 388 ? 19.469 -1.602 -28.084 1.00 98.81 388 VAL A CA 1
ATOM 3078 C C . VAL A 1 388 ? 19.261 -0.178 -27.579 1.00 98.81 388 VAL A C 1
ATOM 3080 O O . VAL A 1 388 ? 20.190 0.634 -27.560 1.00 98.81 388 VAL A O 1
ATOM 3083 N N . ALA A 1 389 ? 18.050 0.086 -27.102 1.00 98.81 389 ALA A N 1
ATOM 3084 C CA . ALA A 1 389 ? 17.706 1.225 -26.270 1.00 98.81 389 ALA A CA 1
ATOM 3085 C C . ALA A 1 389 ? 17.278 0.758 -24.870 1.00 98.81 389 ALA A C 1
ATOM 3087 O O . ALA A 1 389 ? 16.721 -0.333 -24.716 1.00 98.81 389 ALA A O 1
ATOM 3088 N N . VAL A 1 390 ? 17.532 1.583 -23.856 1.00 98.81 390 VAL A N 1
ATOM 3089 C CA . VAL A 1 390 ? 17.138 1.338 -22.462 1.00 98.81 390 VAL A CA 1
ATOM 3090 C C . VAL A 1 390 ? 16.448 2.585 -21.919 1.00 98.81 390 VAL A C 1
ATOM 3092 O O . VAL A 1 390 ? 17.024 3.669 -21.978 1.00 98.81 390 VAL A O 1
ATOM 3095 N N . LEU A 1 391 ? 15.238 2.429 -21.386 1.00 98.69 391 LEU A N 1
ATOM 3096 C CA . LEU A 1 391 ? 14.524 3.452 -20.625 1.00 98.69 391 LEU A CA 1
ATOM 3097 C C . LEU A 1 391 ? 14.566 3.081 -19.141 1.00 98.69 391 LEU A C 1
ATOM 3099 O O . LEU A 1 391 ? 14.057 2.030 -18.759 1.00 98.69 391 LEU A O 1
ATOM 3103 N N . MET A 1 392 ? 15.160 3.942 -18.324 1.00 97.38 392 MET A N 1
ATOM 3104 C CA . MET A 1 392 ? 15.277 3.786 -16.875 1.00 97.38 392 MET A CA 1
ATOM 3105 C C . MET A 1 392 ? 14.284 4.696 -16.157 1.00 97.38 392 MET A C 1
ATOM 3107 O O . MET A 1 392 ? 14.282 5.900 -16.416 1.00 97.38 392 MET A O 1
ATOM 3111 N N . PHE A 1 393 ? 13.507 4.125 -15.235 1.00 93.12 393 PHE A N 1
ATOM 3112 C CA . PHE A 1 393 ? 12.600 4.852 -14.346 1.00 93.12 393 PHE A CA 1
ATOM 3113 C C . PHE A 1 393 ? 12.391 4.078 -13.035 1.00 93.12 393 PHE A C 1
ATOM 3115 O O . PHE A 1 393 ? 12.267 2.850 -13.021 1.00 93.12 393 PHE A O 1
ATOM 3122 N N . ASP A 1 394 ? 12.351 4.798 -11.915 1.00 87.81 394 ASP A N 1
ATOM 3123 C CA . ASP A 1 394 ? 12.438 4.204 -10.573 1.00 87.81 394 ASP A CA 1
ATOM 3124 C C . ASP A 1 394 ? 11.101 4.189 -9.809 1.00 87.81 394 ASP A C 1
ATOM 3126 O O . ASP A 1 394 ? 11.033 3.724 -8.672 1.00 87.81 394 ASP A O 1
ATOM 3130 N N . THR A 1 395 ? 10.010 4.638 -10.426 1.00 87.00 395 THR A N 1
ATOM 3131 C CA . THR A 1 395 ? 8.665 4.532 -9.850 1.00 87.00 395 THR A CA 1
ATOM 3132 C C . THR A 1 395 ? 7.591 4.587 -10.937 1.00 87.00 395 THR A C 1
ATOM 3134 O O . THR A 1 395 ? 7.847 5.031 -12.052 1.00 87.00 395 THR A O 1
ATOM 3137 N N . PHE A 1 396 ? 6.396 4.087 -10.640 1.00 85.50 396 PHE A N 1
ATOM 3138 C CA . PHE A 1 396 ? 5.194 4.264 -11.454 1.00 85.50 396 PHE A CA 1
ATOM 3139 C C . PHE A 1 396 ? 4.393 5.441 -10.891 1.00 85.50 396 PHE A C 1
ATOM 3141 O O . PHE A 1 396 ? 3.337 5.249 -10.296 1.00 85.50 396 PHE A O 1
ATOM 3148 N N . VAL A 1 397 ? 4.906 6.661 -11.012 1.00 80.19 397 VAL A N 1
ATOM 3149 C CA . VAL A 1 397 ? 4.188 7.865 -10.568 1.00 80.19 397 VAL A CA 1
ATOM 3150 C C . VAL A 1 397 ? 3.385 8.454 -11.725 1.00 80.19 397 VAL A C 1
ATOM 3152 O O . VAL A 1 397 ? 3.589 8.128 -12.894 1.00 80.19 397 VAL A O 1
ATOM 3155 N N . ILE A 1 398 ? 2.360 9.211 -11.356 1.00 76.69 398 ILE A N 1
ATOM 3156 C CA . ILE A 1 398 ? 1.492 9.960 -12.250 1.00 76.69 398 ILE A CA 1
ATOM 3157 C C . ILE A 1 398 ? 1.109 11.255 -11.536 1.00 76.69 398 ILE A C 1
ATOM 3159 O O . ILE A 1 398 ? 0.723 11.230 -10.364 1.00 76.69 398 ILE A O 1
ATOM 3163 N N . ASP A 1 399 ? 1.194 12.379 -12.244 1.00 81.38 399 ASP A N 1
ATOM 3164 C CA . ASP A 1 399 ? 0.695 13.666 -11.754 1.00 81.38 399 ASP A CA 1
ATOM 3165 C C . ASP A 1 399 ? -0.801 13.810 -12.076 1.00 81.38 399 ASP A C 1
ATOM 3167 O O . ASP A 1 399 ? -1.190 14.368 -13.105 1.00 81.38 399 ASP A O 1
ATOM 3171 N N . LEU A 1 400 ? -1.645 13.242 -11.208 1.00 75.62 400 LEU A N 1
ATOM 3172 C CA . LEU A 1 400 ? -3.099 13.199 -11.406 1.00 75.62 400 LEU A CA 1
ATOM 3173 C C . LEU A 1 400 ? -3.715 14.586 -11.625 1.00 75.62 400 LEU A C 1
ATOM 3175 O O . LEU A 1 400 ? -4.576 14.722 -12.492 1.00 75.62 400 LEU A O 1
ATOM 3179 N N . ASP A 1 401 ? -3.248 15.609 -10.907 1.00 76.56 401 ASP A N 1
ATOM 3180 C CA . ASP A 1 401 ? -3.771 16.975 -11.021 1.00 76.56 401 ASP A CA 1
ATOM 3181 C C . ASP A 1 401 ? -3.462 17.570 -12.400 1.00 76.56 401 ASP A C 1
ATOM 3183 O O . ASP A 1 401 ? -4.328 18.168 -13.050 1.00 76.56 401 ASP A O 1
ATOM 3187 N N . SER A 1 402 ? -2.231 17.383 -12.886 1.00 84.44 402 SER A N 1
ATOM 3188 C CA . SER A 1 402 ? -1.847 17.836 -14.225 1.00 84.44 402 SER A CA 1
ATOM 3189 C C . SER A 1 402 ? -2.609 17.082 -15.316 1.00 84.44 402 SER A C 1
ATOM 3191 O O . SER A 1 402 ? -3.034 17.689 -16.306 1.00 84.44 402 SER A O 1
ATOM 3193 N N . TRP A 1 403 ? -2.830 15.776 -15.148 1.00 84.75 403 TRP A N 1
ATOM 3194 C CA . TRP A 1 403 ? -3.620 14.991 -16.097 1.00 84.75 403 TRP A CA 1
ATOM 3195 C C . TRP A 1 403 ? -5.101 15.386 -16.108 1.00 84.75 403 TRP A C 1
ATOM 3197 O O . TRP A 1 403 ? -5.660 15.541 -17.198 1.00 84.75 403 TRP A O 1
ATOM 3207 N N . ASP A 1 404 ? -5.725 15.625 -14.951 1.00 82.38 404 ASP A N 1
ATOM 3208 C CA . ASP A 1 404 ? -7.084 16.184 -14.874 1.00 82.38 404 ASP A CA 1
ATOM 3209 C C . ASP A 1 404 ? -7.152 17.536 -15.596 1.00 82.38 404 ASP A C 1
ATOM 3211 O O . ASP A 1 404 ? -7.992 17.762 -16.477 1.00 82.38 404 ASP A O 1
ATOM 3215 N N . GLY A 1 405 ? -6.175 18.406 -15.324 1.00 84.56 405 GLY A N 1
ATOM 3216 C CA . GLY A 1 405 ? -5.994 19.672 -16.021 1.00 84.56 405 GLY A CA 1
ATOM 3217 C C . GLY A 1 405 ? -5.964 19.511 -17.544 1.00 84.56 405 GLY A C 1
ATOM 3218 O O . GLY A 1 405 ? -6.627 20.267 -18.268 1.00 84.56 405 GLY A O 1
ATOM 3219 N N . TYR A 1 406 ? -5.231 18.517 -18.046 1.00 90.12 406 TYR A N 1
ATOM 3220 C CA . TYR A 1 406 ? -5.120 18.227 -19.473 1.00 90.12 406 TYR A CA 1
ATOM 3221 C C . TYR A 1 406 ? -6.451 17.769 -20.079 1.00 90.12 406 TYR A C 1
ATOM 3223 O O . TYR A 1 406 ? -6.886 18.323 -21.099 1.00 90.12 406 TYR A O 1
ATOM 3231 N N . TYR A 1 407 ? -7.117 16.788 -19.470 1.00 86.75 407 TYR A N 1
ATOM 3232 C CA . TYR A 1 407 ? -8.342 16.192 -20.013 1.00 86.75 407 TYR A CA 1
ATOM 3233 C C . TYR A 1 407 ? -9.565 17.102 -19.873 1.00 86.75 407 TYR A C 1
ATOM 3235 O O . TYR A 1 407 ? -10.354 17.211 -20.817 1.00 86.75 407 TYR A O 1
ATOM 3243 N N . HIS A 1 408 ? -9.691 17.825 -18.760 1.00 83.81 408 HIS A N 1
ATOM 3244 C CA . HIS A 1 408 ? -10.921 18.541 -18.412 1.00 83.81 408 HIS A CA 1
ATOM 3245 C C . HIS A 1 408 ? -10.800 20.065 -18.517 1.00 83.81 408 HIS A C 1
ATOM 3247 O O . HIS A 1 408 ? -11.773 20.734 -18.875 1.00 83.81 408 HIS A O 1
ATOM 3253 N N . ASN A 1 409 ? -9.605 20.623 -18.296 1.00 85.88 409 ASN A N 1
ATOM 3254 C CA . ASN A 1 409 ? -9.416 22.072 -18.139 1.00 85.88 409 ASN A CA 1
ATOM 3255 C C . ASN A 1 409 ? -8.578 22.722 -19.254 1.00 85.88 409 ASN A C 1
ATOM 3257 O O . ASN A 1 409 ? -8.349 23.931 -19.241 1.00 85.88 409 ASN A O 1
ATOM 3261 N N . GLY A 1 410 ? -8.159 21.945 -20.259 1.00 87.62 410 GLY A N 1
ATOM 3262 C CA . GLY A 1 410 ? -7.401 22.449 -21.405 1.00 87.62 410 GLY A CA 1
ATOM 3263 C C . GLY A 1 410 ? -5.960 22.848 -21.079 1.00 87.62 410 GLY A C 1
ATOM 3264 O O . GLY A 1 410 ? -5.386 23.637 -21.832 1.00 87.62 410 GLY A O 1
ATOM 3265 N N . ALA A 1 411 ? -5.393 22.320 -19.990 1.00 91.44 411 ALA A N 1
ATOM 3266 C CA . ALA A 1 411 ? -3.979 22.474 -19.660 1.00 91.44 411 ALA A CA 1
ATOM 3267 C C . ALA A 1 411 ? -3.072 21.785 -20.700 1.00 91.44 411 ALA A C 1
ATOM 3269 O O . ALA A 1 411 ? -3.545 21.099 -21.615 1.00 91.44 411 ALA A O 1
ATOM 3270 N N . GLU A 1 412 ? -1.761 22.003 -20.580 1.00 94.69 412 GLU A N 1
ATOM 3271 C CA . GLU A 1 412 ? -0.760 21.330 -21.412 1.00 94.69 412 GLU A CA 1
ATOM 3272 C C . GLU A 1 412 ? -0.635 19.845 -21.046 1.00 94.69 412 GLU A C 1
ATOM 3274 O O . GLU A 1 412 ? -1.045 19.427 -19.964 1.00 94.69 412 GLU A O 1
ATOM 3279 N N . LEU A 1 413 ? -0.116 19.038 -21.979 1.00 93.12 413 LEU A N 1
ATOM 3280 C CA . LEU A 1 413 ? 0.141 17.623 -21.720 1.00 93.12 413 LEU A CA 1
ATOM 3281 C C . LEU A 1 413 ? 1.187 17.513 -20.594 1.00 93.12 413 LEU A C 1
ATOM 3283 O O . LEU A 1 413 ? 2.234 18.153 -20.727 1.00 93.12 413 LEU A O 1
ATOM 3287 N N . PRO A 1 414 ? 0.937 16.727 -19.531 1.00 91.75 414 PRO A N 1
ATOM 3288 C CA . PRO A 1 414 ? 1.877 16.591 -18.423 1.00 91.75 414 PRO A CA 1
ATOM 3289 C C . PRO A 1 414 ? 3.228 16.043 -18.882 1.00 91.75 414 PRO A C 1
ATOM 3291 O O . PRO A 1 414 ? 3.312 15.324 -19.876 1.00 91.75 414 PRO A O 1
ATOM 3294 N N . GLU A 1 415 ? 4.293 16.378 -18.159 1.00 91.75 415 GLU A N 1
ATOM 3295 C CA . GLU A 1 415 ? 5.621 15.804 -18.381 1.00 91.75 415 GLU A CA 1
ATOM 3296 C C . GLU A 1 415 ? 6.005 14.910 -17.204 1.00 91.75 415 GLU A C 1
ATOM 3298 O O . GLU A 1 415 ? 6.746 15.310 -16.310 1.00 91.75 415 GLU A O 1
ATOM 3303 N N . ASP A 1 416 ? 5.510 13.680 -17.223 1.00 90.50 416 ASP A N 1
ATOM 3304 C CA . ASP A 1 416 ? 5.754 12.650 -16.210 1.00 90.50 416 ASP A CA 1
ATOM 3305 C C . ASP A 1 416 ? 6.150 11.299 -16.838 1.00 90.50 416 ASP A C 1
ATOM 3307 O O . ASP A 1 416 ? 6.342 11.191 -18.056 1.00 90.50 416 ASP A O 1
ATOM 3311 N N . GLU A 1 417 ? 6.236 10.253 -16.015 1.00 90.94 417 GLU A N 1
ATOM 3312 C CA . GLU A 1 417 ? 6.637 8.895 -16.395 1.00 90.94 417 GLU A CA 1
ATOM 3313 C C . GLU A 1 417 ? 5.798 8.318 -17.547 1.00 90.94 417 GLU A C 1
ATOM 3315 O O . GLU A 1 417 ? 6.325 7.620 -18.419 1.00 90.94 417 GLU A O 1
ATOM 3320 N N . VAL A 1 418 ? 4.493 8.613 -17.588 1.00 92.88 418 VAL A N 1
ATOM 3321 C CA . VAL A 1 418 ? 3.577 8.129 -18.634 1.00 92.88 418 VAL A CA 1
ATOM 3322 C C . VAL A 1 418 ? 3.963 8.728 -19.988 1.00 92.88 418 VAL A C 1
ATOM 3324 O O . VAL A 1 418 ? 4.062 8.015 -20.998 1.00 92.88 418 VAL A O 1
ATOM 3327 N N . THR A 1 419 ? 4.220 10.037 -20.025 1.00 94.75 419 THR A N 1
ATOM 3328 C CA . THR A 1 419 ? 4.616 10.714 -21.268 1.00 94.75 419 THR A CA 1
ATOM 3329 C C . THR A 1 419 ? 6.062 10.444 -21.663 1.00 94.75 419 THR A C 1
ATOM 3331 O O . THR A 1 419 ? 6.341 10.306 -22.857 1.00 94.75 419 THR A O 1
ATOM 3334 N N . ASP A 1 420 ? 6.968 10.294 -20.697 1.00 95.75 420 ASP A N 1
ATOM 3335 C CA . ASP A 1 420 ? 8.356 9.894 -20.923 1.00 95.75 420 ASP A CA 1
ATOM 3336 C C . ASP A 1 420 ? 8.427 8.511 -21.569 1.00 95.75 420 ASP A C 1
ATOM 3338 O O . ASP A 1 420 ? 9.133 8.323 -22.565 1.00 95.75 420 ASP A O 1
ATOM 3342 N N . PHE A 1 421 ? 7.625 7.561 -21.082 1.00 96.94 421 PHE A N 1
ATOM 3343 C CA . PHE A 1 421 ? 7.511 6.234 -21.677 1.00 96.94 421 PHE A CA 1
ATOM 3344 C C . PHE A 1 421 ? 7.027 6.296 -23.127 1.00 96.94 421 PHE A C 1
ATOM 3346 O O . PHE A 1 421 ? 7.646 5.709 -24.017 1.00 96.94 421 PHE A O 1
ATOM 3353 N N . TYR A 1 422 ? 5.953 7.045 -23.395 1.00 96.69 422 TYR A N 1
ATOM 3354 C CA . TYR A 1 422 ? 5.440 7.229 -24.755 1.00 96.69 422 TYR A CA 1
ATOM 3355 C C . TYR A 1 422 ? 6.498 7.835 -25.691 1.00 96.69 422 TYR A C 1
ATOM 3357 O O . TYR A 1 422 ? 6.765 7.284 -26.765 1.00 96.69 422 TYR A O 1
ATOM 3365 N N . LYS A 1 423 ? 7.160 8.921 -25.262 1.00 96.69 423 LYS A N 1
ATOM 3366 C CA . LYS A 1 423 ? 8.241 9.590 -26.007 1.00 96.69 423 LYS A CA 1
ATOM 3367 C C . LYS A 1 423 ? 9.395 8.623 -26.296 1.00 96.69 423 LYS A C 1
ATOM 3369 O O . LYS A 1 423 ? 9.881 8.574 -27.428 1.00 96.69 423 LYS A O 1
ATOM 3374 N N . ALA A 1 424 ? 9.806 7.821 -25.316 1.00 98.00 424 ALA A N 1
ATOM 3375 C CA . ALA A 1 424 ? 10.894 6.856 -25.452 1.00 98.00 424 ALA A CA 1
ATOM 3376 C C . ALA A 1 424 ? 10.568 5.725 -26.440 1.00 98.00 424 ALA A C 1
ATOM 3378 O O . ALA A 1 424 ? 11.398 5.397 -27.291 1.00 98.00 424 ALA A O 1
ATOM 3379 N N . VAL A 1 425 ? 9.355 5.160 -26.387 1.00 98.31 425 VAL A N 1
ATOM 3380 C CA . VAL A 1 425 ? 8.919 4.117 -27.333 1.00 98.31 425 VAL A CA 1
ATOM 3381 C C . VAL A 1 425 ? 8.881 4.664 -28.761 1.00 98.31 425 VAL A C 1
ATOM 3383 O O . VAL A 1 425 ? 9.432 4.042 -29.673 1.00 98.31 425 VAL A O 1
ATOM 3386 N N . GLN A 1 426 ? 8.304 5.854 -28.963 1.00 97.56 426 GLN A N 1
ATOM 3387 C CA . GLN A 1 426 ? 8.291 6.512 -30.274 1.00 97.56 426 GLN A CA 1
ATOM 3388 C C . GLN A 1 426 ? 9.700 6.791 -30.793 1.00 97.56 426 GLN A C 1
ATOM 3390 O O . GLN A 1 426 ? 9.991 6.580 -31.973 1.00 97.56 426 GLN A O 1
ATOM 3395 N N . LYS A 1 427 ? 10.586 7.263 -29.915 1.00 97.69 427 LYS A N 1
ATOM 3396 C CA . LYS A 1 427 ? 11.971 7.561 -30.261 1.00 97.69 427 LYS A CA 1
ATOM 3397 C C . LYS A 1 427 ? 12.712 6.311 -30.716 1.00 97.69 427 LYS A C 1
ATOM 3399 O O . LYS A 1 427 ? 13.275 6.330 -31.813 1.00 97.69 427 LYS A O 1
ATOM 3404 N N . ALA A 1 428 ? 12.648 5.237 -29.931 1.00 98.25 428 ALA A N 1
ATOM 3405 C CA . ALA A 1 428 ? 13.262 3.957 -30.260 1.00 98.25 428 ALA A CA 1
ATOM 3406 C C . ALA A 1 428 ? 12.757 3.417 -31.608 1.00 98.25 428 ALA A C 1
ATOM 3408 O O . ALA A 1 428 ? 13.562 3.043 -32.457 1.00 98.25 428 ALA A O 1
ATOM 3409 N N . ASP A 1 429 ? 11.443 3.447 -31.851 1.00 97.81 429 ASP A N 1
ATOM 3410 C CA . ASP A 1 429 ? 10.842 2.956 -33.100 1.00 97.81 429 ASP A CA 1
ATOM 3411 C C . ASP A 1 429 ? 11.224 3.816 -34.319 1.00 97.81 429 ASP A C 1
ATOM 3413 O O . ASP A 1 429 ? 11.482 3.308 -35.414 1.00 97.81 429 ASP A O 1
ATOM 3417 N N . SER A 1 430 ? 11.344 5.134 -34.124 1.00 97.31 430 SER A N 1
ATOM 3418 C CA . SER A 1 430 ? 11.750 6.064 -35.182 1.00 97.31 430 SER A CA 1
ATOM 3419 C C . SER A 1 430 ? 13.215 5.904 -35.609 1.00 97.31 430 SER A C 1
ATOM 3421 O O . SER A 1 430 ? 13.582 6.297 -36.724 1.00 97.31 430 SER A O 1
ATOM 3423 N N . ASN A 1 431 ? 14.059 5.325 -34.748 1.00 97.31 431 ASN A N 1
ATOM 3424 C CA . ASN A 1 431 ? 15.465 5.084 -35.029 1.00 97.31 431 ASN A CA 1
ATOM 3425 C C . ASN A 1 431 ? 15.645 3.715 -35.716 1.00 97.31 431 ASN A C 1
ATOM 3427 O O . ASN A 1 431 ? 15.574 2.674 -35.067 1.00 97.31 431 ASN A O 1
ATOM 3431 N N . PRO A 1 432 ? 15.969 3.659 -37.024 1.00 96.06 432 PRO A N 1
ATOM 3432 C CA . PRO A 1 432 ? 16.039 2.392 -37.750 1.00 96.06 432 PRO A CA 1
ATOM 3433 C C . PRO A 1 432 ? 17.155 1.454 -37.265 1.00 96.06 432 PRO A C 1
ATOM 3435 O O . PRO A 1 432 ? 17.106 0.266 -37.598 1.00 96.06 432 PRO A O 1
ATOM 3438 N N . ALA A 1 433 ? 18.154 1.965 -36.533 1.00 97.31 433 ALA A N 1
ATOM 3439 C CA . ALA A 1 433 ? 19.200 1.149 -35.920 1.00 97.31 433 ALA A CA 1
ATOM 3440 C C . ALA A 1 433 ? 18.682 0.378 -34.700 1.00 97.31 433 ALA A C 1
ATOM 3442 O O . ALA A 1 433 ? 19.090 -0.763 -34.497 1.00 97.31 433 ALA A O 1
ATOM 3443 N N . ILE A 1 434 ? 17.753 0.967 -33.946 1.00 98.50 434 ILE A N 1
ATOM 3444 C CA . ILE A 1 434 ? 17.182 0.369 -32.746 1.00 98.50 434 ILE A CA 1
ATOM 3445 C C . ILE A 1 434 ? 16.121 -0.655 -33.143 1.00 98.50 434 ILE A C 1
ATOM 3447 O O . ILE A 1 434 ? 15.299 -0.452 -34.043 1.00 98.50 434 ILE A O 1
ATOM 3451 N N . LYS A 1 435 ? 16.196 -1.818 -32.503 1.00 98.38 435 LYS A N 1
ATOM 3452 C CA . LYS A 1 435 ? 15.268 -2.942 -32.692 1.00 98.38 435 LYS A CA 1
ATOM 3453 C C . LYS A 1 435 ? 14.765 -3.494 -31.363 1.00 98.38 435 LYS A C 1
ATOM 3455 O O . LYS A 1 435 ? 13.788 -4.237 -31.347 1.00 98.38 435 LYS A O 1
ATOM 3460 N N . LYS A 1 436 ? 15.448 -3.157 -30.269 1.00 98.62 436 LYS A N 1
ATOM 3461 C CA . LYS A 1 436 ? 15.274 -3.733 -28.939 1.00 98.62 436 LYS A CA 1
ATOM 3462 C C . LYS A 1 436 ? 15.146 -2.588 -27.945 1.00 98.62 436 LYS A C 1
ATOM 3464 O O . LYS A 1 436 ? 16.048 -1.758 -27.870 1.00 98.62 436 LYS A O 1
ATOM 3469 N N . LEU A 1 437 ? 14.046 -2.541 -27.205 1.00 98.81 437 LEU A N 1
ATOM 3470 C CA . LEU A 1 437 ? 13.817 -1.567 -26.144 1.00 98.81 437 LEU A CA 1
ATOM 3471 C C . LEU A 1 437 ? 13.675 -2.298 -24.811 1.00 98.81 437 LEU A C 1
ATOM 3473 O O . LEU A 1 437 ? 12.854 -3.204 -24.675 1.00 98.81 437 LEU A O 1
ATOM 3477 N N . VAL A 1 438 ? 14.491 -1.911 -23.837 1.00 98.81 438 VAL A N 1
ATOM 3478 C CA . VAL A 1 438 ? 14.472 -2.467 -22.484 1.00 98.81 438 VAL A CA 1
ATOM 3479 C C . VAL A 1 438 ? 13.956 -1.429 -21.501 1.00 98.81 438 VAL A C 1
ATOM 3481 O O . VAL A 1 438 ? 14.402 -0.286 -21.523 1.00 98.81 438 VAL A O 1
ATOM 3484 N N . PHE A 1 439 ? 13.068 -1.846 -20.610 1.00 98.69 439 PHE A N 1
ATOM 3485 C CA . PHE A 1 439 ? 12.614 -1.057 -19.472 1.00 98.69 439 PHE A CA 1
ATOM 3486 C C . PHE A 1 439 ? 13.402 -1.476 -18.232 1.00 98.69 439 PHE A C 1
ATOM 3488 O O . PHE A 1 439 ? 13.338 -2.627 -17.801 1.00 98.69 439 PHE A O 1
ATOM 3495 N N . ASP A 1 440 ? 14.198 -0.574 -17.681 1.00 98.50 440 ASP A N 1
ATOM 3496 C CA . ASP A 1 440 ? 14.918 -0.807 -16.437 1.00 98.50 440 ASP A CA 1
ATOM 3497 C C . ASP A 1 440 ? 14.050 -0.378 -15.254 1.00 98.50 440 ASP A C 1
ATOM 3499 O O . ASP A 1 440 ? 13.901 0.812 -14.984 1.00 98.50 440 ASP A O 1
ATOM 3503 N N . VAL A 1 441 ? 13.517 -1.381 -14.551 1.00 97.62 441 VAL A N 1
ATOM 3504 C CA . VAL A 1 441 ? 12.736 -1.231 -13.317 1.00 97.62 441 VAL A CA 1
ATOM 3505 C C . VAL A 1 441 ? 13.481 -1.834 -12.120 1.00 97.62 441 VAL A C 1
ATOM 3507 O O . VAL A 1 441 ? 12.877 -2.209 -11.113 1.00 97.62 441 VAL A O 1
ATOM 3510 N N . ALA A 1 442 ? 14.807 -1.976 -12.213 1.00 96.56 442 ALA A N 1
ATOM 3511 C CA . ALA A 1 442 ? 15.609 -2.729 -11.253 1.00 96.56 442 ALA A CA 1
ATOM 3512 C C . ALA A 1 442 ? 15.641 -2.102 -9.855 1.00 96.56 442 ALA A C 1
ATOM 3514 O O . ALA A 1 442 ? 15.824 -2.830 -8.887 1.00 96.56 442 ALA A O 1
ATOM 3515 N N . THR A 1 443 ? 15.428 -0.795 -9.729 1.00 92.62 443 THR A N 1
ATOM 3516 C CA . THR A 1 443 ? 15.224 -0.092 -8.448 1.00 92.62 443 THR A CA 1
ATOM 3517 C C . THR A 1 443 ? 13.824 0.503 -8.332 1.00 92.62 443 THR A C 1
ATOM 3519 O O . THR A 1 443 ? 13.598 1.382 -7.508 1.00 92.62 443 THR A O 1
ATOM 3522 N N . ASN A 1 444 ? 12.881 0.019 -9.148 1.00 90.25 444 ASN A N 1
ATOM 3523 C CA . ASN A 1 444 ? 11.528 0.544 -9.173 1.00 90.25 444 ASN A CA 1
ATOM 3524 C C . ASN A 1 444 ? 10.698 0.029 -7.999 1.00 90.25 444 ASN A C 1
ATOM 3526 O O . ASN A 1 444 ? 10.467 -1.171 -7.851 1.00 90.25 444 ASN A O 1
ATOM 3530 N N . THR A 1 445 ? 10.209 0.957 -7.194 1.00 83.69 445 THR A N 1
ATOM 3531 C CA . THR A 1 445 ? 9.546 0.675 -5.921 1.00 83.69 445 THR A CA 1
ATOM 3532 C C . THR A 1 445 ? 8.031 0.496 -6.035 1.00 83.69 445 THR A C 1
ATOM 3534 O O . THR A 1 445 ? 7.337 0.357 -5.030 1.00 83.69 445 THR A O 1
ATOM 3537 N N . GLY A 1 446 ? 7.508 0.483 -7.262 1.00 86.19 446 GLY A N 1
ATOM 3538 C CA . GLY A 1 446 ? 6.085 0.424 -7.552 1.00 86.19 446 GLY A CA 1
ATOM 3539 C C . GLY A 1 446 ? 5.468 1.801 -7.717 1.00 86.19 446 GLY A C 1
ATOM 3540 O O . GLY A 1 446 ? 6.126 2.727 -8.187 1.00 86.19 446 GLY A O 1
ATOM 3541 N N . GLY A 1 447 ? 4.180 1.907 -7.401 1.00 82.38 447 GLY A N 1
ATOM 3542 C CA . GLY A 1 447 ? 3.376 3.102 -7.631 1.00 82.38 447 GLY A CA 1
ATOM 3543 C C . GLY A 1 447 ? 2.015 2.746 -8.224 1.00 82.38 447 GLY A C 1
ATOM 3544 O O . GLY A 1 447 ? 1.413 1.737 -7.866 1.00 82.38 447 GLY A O 1
ATOM 3545 N N . ASN A 1 448 ? 1.533 3.573 -9.139 1.00 81.56 448 ASN A N 1
ATOM 3546 C CA . ASN A 1 448 ? 0.200 3.508 -9.704 1.00 81.56 448 ASN A CA 1
ATOM 3547 C C . ASN A 1 448 ? 0.038 2.373 -10.737 1.00 81.56 448 ASN A C 1
ATOM 3549 O O . ASN A 1 448 ? 0.782 2.275 -11.716 1.00 81.56 448 ASN A O 1
ATOM 3553 N N . MET A 1 449 ? -0.985 1.538 -10.534 1.00 84.19 449 MET A N 1
ATOM 3554 C CA . MET A 1 449 ? -1.339 0.410 -11.403 1.00 84.19 449 MET A CA 1
ATOM 3555 C C . MET A 1 449 ? -1.672 0.846 -12.841 1.00 84.19 449 MET A C 1
ATOM 3557 O O . MET A 1 449 ? -1.256 0.192 -13.801 1.00 84.19 449 MET A O 1
ATOM 3561 N N . MET A 1 450 ? -2.357 1.983 -13.008 1.00 82.69 450 MET A N 1
ATOM 3562 C CA . MET A 1 450 ? -2.806 2.487 -14.312 1.00 82.69 450 MET A CA 1
ATOM 3563 C C . MET A 1 450 ? -1.641 2.871 -15.221 1.00 82.69 450 MET A C 1
ATOM 3565 O O . MET A 1 450 ? -1.718 2.676 -16.434 1.00 82.69 450 MET A O 1
ATOM 3569 N N . THR A 1 451 ? -0.531 3.343 -14.648 1.00 88.69 451 THR A N 1
ATOM 3570 C CA . THR A 1 451 ? 0.700 3.618 -15.397 1.00 88.69 451 THR A CA 1
ATOM 3571 C C . THR A 1 451 ? 1.222 2.333 -16.051 1.00 88.69 451 THR A C 1
ATOM 3573 O O . THR A 1 451 ? 1.479 2.311 -17.255 1.00 88.69 451 THR A O 1
ATOM 3576 N N . ALA A 1 452 ? 1.298 1.226 -15.302 1.00 91.88 452 ALA A N 1
ATOM 3577 C CA . ALA A 1 452 ? 1.724 -0.070 -15.837 1.00 91.88 452 ALA A CA 1
ATOM 3578 C C . ALA A 1 452 ? 0.734 -0.632 -16.878 1.00 91.88 452 ALA A C 1
ATOM 3580 O O . ALA A 1 452 ? 1.157 -1.159 -17.913 1.00 91.88 452 ALA A O 1
ATOM 3581 N N . MET A 1 453 ? -0.575 -0.479 -16.646 1.00 92.31 453 MET A N 1
ATOM 3582 C CA . MET A 1 453 ? -1.625 -0.872 -17.597 1.00 92.31 453 MET A CA 1
ATOM 3583 C C . MET A 1 453 ? -1.511 -0.102 -18.917 1.00 92.31 453 MET A C 1
ATOM 3585 O O . MET A 1 453 ? -1.517 -0.718 -19.985 1.00 92.31 453 MET A O 1
ATOM 3589 N N . TYR A 1 454 ? -1.335 1.224 -18.862 1.00 94.12 454 TYR A N 1
ATOM 3590 C CA . TYR A 1 454 ? -1.111 2.057 -20.044 1.00 94.12 454 TYR A CA 1
ATOM 3591 C C . TYR A 1 454 ? 0.124 1.615 -20.822 1.00 94.12 454 TYR A C 1
ATOM 3593 O O . TYR A 1 454 ? 0.038 1.384 -22.031 1.00 94.12 454 TYR A O 1
ATOM 3601 N N . MET A 1 455 ? 1.252 1.434 -20.128 1.00 95.75 455 MET A N 1
ATOM 3602 C CA . MET A 1 455 ? 2.499 0.983 -20.740 1.00 95.75 455 MET A CA 1
ATOM 3603 C C . MET A 1 455 ? 2.284 -0.332 -21.495 1.00 95.75 455 MET A C 1
ATOM 3605 O O . MET A 1 455 ? 2.574 -0.404 -22.689 1.00 95.75 455 MET A O 1
ATOM 3609 N N . MET A 1 456 ? 1.697 -1.346 -20.850 1.00 96.81 456 MET A N 1
ATOM 3610 C CA . MET A 1 456 ? 1.440 -2.654 -21.466 1.00 96.81 456 MET A CA 1
ATOM 3611 C C . MET A 1 456 ? 0.432 -2.593 -22.618 1.00 96.81 456 MET A C 1
ATOM 3613 O O . MET A 1 456 ? 0.599 -3.291 -23.625 1.00 96.81 456 MET A O 1
ATOM 3617 N N . ASN A 1 457 ? -0.586 -1.742 -22.523 1.00 95.88 457 ASN A N 1
ATOM 3618 C CA . ASN A 1 457 ? -1.527 -1.520 -23.614 1.00 95.88 457 ASN A CA 1
ATOM 3619 C C . ASN A 1 457 ? -0.836 -0.873 -24.824 1.00 95.88 457 ASN A C 1
ATOM 3621 O O . ASN A 1 457 ? -1.034 -1.330 -25.949 1.00 95.88 457 ASN A O 1
ATOM 3625 N N . LEU A 1 458 ? 0.051 0.100 -24.602 1.00 96.56 458 LEU A N 1
ATOM 3626 C CA . LEU A 1 458 ? 0.814 0.764 -25.659 1.00 96.56 458 LEU A CA 1
ATOM 3627 C C . LEU A 1 458 ? 1.756 -0.201 -26.400 1.00 96.56 458 LEU A C 1
ATOM 3629 O O . LEU A 1 458 ? 1.803 -0.185 -27.630 1.00 96.56 458 LEU A O 1
ATOM 3633 N N . ILE A 1 459 ? 2.504 -1.045 -25.677 1.00 96.44 459 ILE A N 1
ATOM 3634 C CA . ILE A 1 459 ? 3.548 -1.893 -26.290 1.00 96.44 459 ILE A CA 1
ATOM 3635 C C . ILE A 1 459 ? 3.059 -3.279 -26.731 1.00 96.44 459 ILE A C 1
ATOM 3637 O O . ILE A 1 459 ? 3.648 -3.886 -27.628 1.00 96.44 459 ILE A O 1
ATOM 3641 N N . LYS A 1 460 ? 1.992 -3.810 -26.121 1.00 94.94 460 LYS A N 1
ATOM 3642 C CA . LYS A 1 460 ? 1.477 -5.164 -26.398 1.00 94.94 460 LYS A CA 1
ATOM 3643 C C . LYS A 1 460 ? 0.003 -5.214 -26.775 1.00 94.94 460 LYS A C 1
ATOM 3645 O O . LYS A 1 460 ? -0.445 -6.271 -27.216 1.00 94.94 460 LYS A O 1
ATOM 3650 N N . GLY A 1 461 ? -0.735 -4.115 -26.639 1.00 94.06 461 GLY A N 1
ATOM 3651 C CA . GLY A 1 461 ? -2.184 -4.113 -26.830 1.00 94.06 461 GLY A CA 1
ATOM 3652 C C . GLY A 1 461 ? -2.937 -4.870 -25.737 1.00 94.06 461 GLY A C 1
ATOM 3653 O O . GLY A 1 461 ? -4.034 -5.351 -26.005 1.00 94.06 461 GLY A O 1
ATOM 3654 N N . LEU A 1 462 ? -2.344 -5.019 -24.545 1.00 94.38 462 LEU A N 1
ATOM 3655 C CA . LEU A 1 462 ? -2.992 -5.661 -23.401 1.00 94.38 462 LEU A CA 1
ATOM 3656 C C . LEU A 1 462 ? -4.188 -4.822 -22.943 1.00 94.38 462 LEU A C 1
ATOM 3658 O O . LEU A 1 462 ? -4.007 -3.671 -22.571 1.00 94.38 462 LEU A O 1
ATOM 3662 N N . ASN A 1 463 ? -5.387 -5.392 -22.969 1.00 92.56 463 ASN A N 1
ATOM 3663 C CA . ASN A 1 463 ? -6.656 -4.709 -22.695 1.00 92.56 463 ASN A CA 1
ATOM 3664 C C . ASN A 1 463 ? -7.414 -5.284 -21.491 1.00 92.56 463 ASN A C 1
ATOM 3666 O O . ASN A 1 463 ? -8.550 -4.898 -21.254 1.00 92.56 463 ASN A O 1
ATOM 3670 N N . SER A 1 464 ? -6.805 -6.228 -20.779 1.00 91.81 464 SER A N 1
ATOM 3671 C CA . SER A 1 464 ? -7.377 -6.855 -19.595 1.00 91.81 464 SER A CA 1
ATOM 3672 C C . SER A 1 464 ? -6.261 -7.247 -18.635 1.00 91.81 464 SER A C 1
ATOM 3674 O O . SER A 1 464 ? -5.230 -7.766 -19.080 1.00 91.81 464 SER A O 1
ATOM 3676 N N . VAL A 1 465 ? -6.469 -7.056 -17.339 1.00 90.38 465 VAL A N 1
ATOM 3677 C CA . VAL A 1 465 ? -5.587 -7.569 -16.282 1.00 90.38 465 VAL A CA 1
ATOM 3678 C C . VAL A 1 465 ? -6.378 -8.390 -15.275 1.00 90.38 465 VAL A C 1
ATOM 3680 O O . VAL A 1 465 ? -7.589 -8.239 -15.153 1.00 90.38 465 VAL A O 1
ATOM 3683 N N . SER A 1 466 ? -5.692 -9.285 -14.569 1.00 88.12 466 SER A N 1
ATOM 3684 C CA . SER A 1 466 ? -6.296 -10.099 -13.518 1.00 88.12 466 SER A CA 1
ATOM 3685 C C . SER A 1 466 ? -5.798 -9.660 -12.148 1.00 88.12 466 SER A C 1
ATOM 3687 O O . SER A 1 466 ? -4.599 -9.458 -11.945 1.00 88.12 466 SER A O 1
ATOM 3689 N N . LEU A 1 467 ? -6.733 -9.562 -11.212 1.00 86.19 467 LEU A N 1
ATOM 3690 C CA . LEU A 1 467 ? -6.519 -9.305 -9.796 1.00 86.19 467 LEU A CA 1
ATOM 3691 C C . LEU A 1 467 ? -7.154 -10.436 -9.004 1.00 86.19 467 LEU A C 1
ATOM 3693 O O . LEU A 1 467 ? -8.076 -11.097 -9.473 1.00 86.19 467 LEU A O 1
ATOM 3697 N N . LYS A 1 468 ? -6.701 -10.657 -7.780 1.00 82.75 468 LYS A N 1
ATOM 3698 C CA . LYS A 1 468 ? -7.385 -11.536 -6.842 1.00 82.75 468 LYS A CA 1
ATOM 3699 C C . LYS A 1 468 ? -7.922 -10.719 -5.685 1.00 82.75 468 LYS A C 1
ATOM 3701 O O . LYS A 1 468 ? -7.195 -9.909 -5.140 1.00 82.75 468 LYS A O 1
ATOM 3706 N N . ASN A 1 469 ? -9.163 -10.948 -5.298 1.00 78.12 469 ASN A N 1
ATOM 3707 C CA . ASN A 1 469 ? -9.783 -10.384 -4.122 1.00 78.12 469 ASN A CA 1
ATOM 3708 C C . ASN A 1 469 ? -10.128 -11.512 -3.151 1.00 78.12 469 ASN A C 1
ATOM 3710 O O . ASN A 1 469 ? -11.019 -12.321 -3.402 1.00 78.12 469 ASN A O 1
ATOM 3714 N N . THR A 1 470 ? -9.364 -11.584 -2.069 1.00 70.94 470 THR A N 1
ATOM 3715 C CA . THR A 1 470 ? -9.568 -12.508 -0.946 1.00 70.94 470 THR A CA 1
ATOM 3716 C C . THR A 1 470 ? -9.961 -11.769 0.328 1.00 70.94 470 THR A C 1
ATOM 3718 O O . THR A 1 470 ? -9.751 -12.284 1.426 1.00 70.94 470 THR A O 1
ATOM 3721 N N . SER A 1 471 ? -10.424 -10.521 0.201 1.00 64.75 471 SER A N 1
ATOM 3722 C CA . SER A 1 471 ? -10.838 -9.722 1.347 1.00 64.75 471 SER A CA 1
ATOM 3723 C C . SER A 1 471 ? -12.198 -10.209 1.816 1.00 64.75 471 SER A C 1
ATOM 3725 O O . SER A 1 471 ? -13.142 -10.280 1.025 1.00 64.75 471 SER A O 1
ATOM 3727 N N . VAL A 1 472 ? -12.317 -10.480 3.117 1.00 58.59 472 VAL A N 1
ATOM 3728 C CA . VAL A 1 472 ? -13.608 -10.798 3.735 1.00 58.59 472 VAL A CA 1
ATOM 3729 C C . VAL A 1 472 ? -14.575 -9.643 3.455 1.00 58.59 472 VAL A C 1
ATOM 3731 O O . VAL A 1 472 ? -15.652 -9.875 2.922 1.00 58.59 472 VAL A O 1
ATOM 3734 N N . MET A 1 473 ? -14.139 -8.393 3.644 1.00 54.62 473 MET A N 1
ATOM 3735 C CA . MET A 1 473 ? -14.930 -7.176 3.398 1.00 54.62 473 MET A CA 1
ATOM 3736 C C . MET A 1 473 ? -15.497 -7.043 1.971 1.00 54.62 473 MET A C 1
ATOM 3738 O O . MET A 1 473 ? -16.500 -6.360 1.782 1.00 54.62 473 MET A O 1
ATOM 3742 N N . ALA A 1 474 ? -14.888 -7.683 0.970 1.00 53.28 474 ALA A N 1
ATOM 3743 C CA . ALA A 1 474 ? -15.283 -7.553 -0.433 1.00 53.28 474 ALA A CA 1
ATOM 3744 C C . ALA A 1 474 ? -16.012 -8.784 -1.000 1.00 53.28 474 ALA A C 1
ATOM 3746 O O . ALA A 1 474 ? -16.326 -8.814 -2.188 1.00 53.28 474 ALA A O 1
ATOM 3747 N N . GLY A 1 475 ? -16.316 -9.779 -0.159 1.00 50.22 475 GLY A N 1
ATOM 3748 C CA . GLY A 1 475 ? -17.120 -10.936 -0.540 1.00 50.22 475 GLY A CA 1
ATOM 3749 C C . GLY A 1 475 ? -16.379 -11.912 -1.437 1.00 50.22 475 GLY A C 1
ATOM 3750 O O . GLY A 1 475 ? -16.419 -11.793 -2.658 1.00 50.22 475 GLY A O 1
ATOM 3751 N N . ASP A 1 476 ? -15.775 -12.935 -0.833 1.00 51.78 476 ASP A N 1
ATOM 3752 C CA . ASP A 1 476 ? -15.127 -14.036 -1.552 1.00 51.78 476 ASP A CA 1
ATOM 3753 C C . ASP A 1 476 ? -16.033 -14.591 -2.679 1.00 51.78 476 ASP A C 1
ATOM 3755 O O . ASP A 1 476 ? -17.095 -15.180 -2.436 1.00 51.78 476 ASP A O 1
ATOM 3759 N N . SER A 1 477 ? -15.607 -14.450 -3.940 1.00 47.00 477 SER A N 1
ATOM 3760 C CA . SER A 1 477 ? -16.055 -15.352 -5.006 1.00 47.00 477 SER A CA 1
ATOM 3761 C C . SER A 1 477 ? -15.325 -16.694 -4.850 1.00 47.00 477 SER A C 1
ATOM 3763 O O . SER A 1 477 ? -14.236 -16.753 -4.289 1.00 47.00 477 SER A O 1
ATOM 3765 N N . GLU A 1 478 ? -15.912 -17.804 -5.317 1.00 47.06 478 GLU A N 1
ATOM 3766 C CA . GLU A 1 478 ? -15.388 -19.168 -5.080 1.00 47.06 478 GLU A CA 1
ATOM 3767 C C . GLU A 1 478 ? -13.935 -19.410 -5.578 1.00 47.06 478 GLU A C 1
ATOM 3769 O O . GLU A 1 478 ? -13.335 -20.421 -5.208 1.00 47.06 478 GLU A O 1
ATOM 3774 N N . ASP A 1 479 ? -13.346 -18.496 -6.362 1.00 56.03 479 ASP A N 1
ATOM 3775 C CA . ASP A 1 479 ? -11.925 -18.444 -6.749 1.00 56.03 479 ASP A CA 1
ATOM 3776 C C . ASP A 1 479 ? -11.206 -17.108 -6.428 1.00 56.03 479 ASP A C 1
ATOM 3778 O O . ASP A 1 479 ? -9.968 -17.060 -6.456 1.00 56.03 479 ASP A O 1
ATOM 3782 N N . GLY A 1 480 ? -11.949 -16.051 -6.079 1.00 70.12 480 GLY A N 1
ATOM 3783 C CA . GLY A 1 480 ? -11.449 -14.709 -5.776 1.00 70.12 480 GLY A CA 1
ATOM 3784 C C . GLY A 1 480 ? -10.895 -13.947 -6.982 1.00 70.12 480 GLY A C 1
ATOM 3785 O O . GLY A 1 480 ? -10.333 -12.881 -6.788 1.00 70.12 480 GLY A O 1
ATOM 3786 N N . LEU A 1 481 ? -10.971 -14.460 -8.215 1.00 81.44 481 LEU A N 1
ATOM 3787 C CA . LEU A 1 481 ? -10.337 -13.814 -9.373 1.00 81.44 481 LEU A CA 1
ATOM 3788 C C . LEU A 1 481 ? -11.248 -12.729 -9.970 1.00 81.44 481 LEU A C 1
ATOM 3790 O O . LEU A 1 481 ? -12.389 -12.999 -10.342 1.00 81.44 481 LEU A O 1
ATOM 3794 N N . ILE A 1 482 ? -10.718 -11.518 -10.102 1.00 79.50 482 ILE A N 1
ATOM 3795 C CA . ILE A 1 482 ? -11.323 -10.362 -10.765 1.00 79.50 482 ILE A CA 1
ATOM 3796 C C . ILE A 1 482 ? -10.559 -10.110 -12.067 1.00 79.50 482 ILE A C 1
ATOM 3798 O O . ILE A 1 482 ? -9.345 -10.304 -12.142 1.00 79.50 482 ILE A O 1
ATOM 3802 N N . THR A 1 483 ? -11.275 -9.740 -13.125 1.00 84.19 483 THR A N 1
ATOM 3803 C CA . THR A 1 483 ? -10.673 -9.307 -14.389 1.00 84.19 483 THR A CA 1
ATOM 3804 C C . THR A 1 483 ? -11.145 -7.899 -14.683 1.00 84.19 483 THR A C 1
ATOM 3806 O O . THR A 1 483 ? -12.350 -7.685 -14.793 1.00 84.19 483 THR A O 1
ATOM 3809 N N . ASP A 1 484 ? -10.189 -6.993 -14.846 1.00 83.38 484 ASP A N 1
ATOM 3810 C CA . ASP A 1 484 ? -10.449 -5.602 -15.184 1.00 83.38 484 ASP A CA 1
ATOM 3811 C C . ASP A 1 484 ? -10.129 -5.402 -16.659 1.00 83.38 484 ASP A C 1
ATOM 3813 O O . ASP A 1 484 ? -8.968 -5.469 -17.085 1.00 83.38 484 ASP A O 1
ATOM 3817 N N . ASP A 1 485 ? -11.181 -5.199 -17.446 1.00 88.38 485 ASP A N 1
ATOM 3818 C CA . ASP A 1 485 ? -11.086 -4.829 -18.851 1.00 88.38 485 ASP A CA 1
ATOM 3819 C C . ASP A 1 485 ? -10.895 -3.313 -18.966 1.00 88.38 485 ASP A C 1
ATOM 3821 O O . ASP A 1 485 ? -11.531 -2.529 -18.263 1.00 88.38 485 ASP A O 1
ATOM 3825 N N . PHE A 1 486 ? -10.023 -2.876 -19.873 1.00 89.88 486 PHE A N 1
ATOM 3826 C CA . PHE A 1 486 ? -9.714 -1.461 -20.035 1.00 89.88 486 PHE A CA 1
ATOM 3827 C C . PHE A 1 486 ? -9.293 -1.091 -21.459 1.00 89.88 486 PHE A C 1
ATOM 3829 O O . PHE A 1 486 ? -8.812 -1.898 -22.263 1.00 89.88 486 PHE A O 1
ATOM 3836 N N . LYS A 1 487 ? -9.441 0.196 -21.764 1.00 91.00 487 LYS A N 1
ATOM 3837 C CA . LYS A 1 487 ? -8.947 0.853 -22.977 1.00 91.00 487 LYS A CA 1
ATOM 3838 C C . LYS A 1 487 ? -8.069 2.032 -22.607 1.00 91.00 487 LYS A C 1
ATOM 3840 O O . LYS A 1 487 ? -8.162 2.542 -21.498 1.00 91.00 487 LYS A O 1
ATOM 3845 N N . THR A 1 488 ? -7.241 2.487 -23.537 1.00 92.50 488 THR A N 1
ATOM 3846 C CA . THR A 1 488 ? -6.406 3.666 -23.312 1.00 92.50 488 THR A CA 1
ATOM 3847 C C . THR A 1 488 ? -6.453 4.619 -24.491 1.00 92.50 488 THR A C 1
ATOM 3849 O O . THR A 1 488 ? -6.588 4.195 -25.640 1.00 92.50 488 THR A O 1
ATOM 3852 N N . ASP A 1 489 ? -6.324 5.907 -24.192 1.00 93.75 489 ASP A N 1
ATOM 3853 C CA . ASP A 1 489 ? -5.943 6.918 -25.170 1.00 93.75 489 ASP A CA 1
ATOM 3854 C C . ASP A 1 489 ? -4.420 6.832 -25.330 1.00 93.75 489 ASP A C 1
ATOM 3856 O O . ASP A 1 489 ? -3.650 7.361 -24.528 1.00 93.75 489 ASP A O 1
ATOM 3860 N N . ARG A 1 490 ? -3.976 6.075 -26.336 1.00 94.00 490 ARG A N 1
ATOM 3861 C CA . ARG A 1 490 ? -2.554 5.775 -26.574 1.00 94.00 490 ARG A CA 1
ATOM 3862 C C . ARG A 1 490 ? -1.806 6.937 -27.197 1.00 94.00 490 ARG A C 1
ATOM 3864 O O . ARG A 1 490 ? -0.578 6.908 -27.260 1.00 94.00 490 ARG A O 1
ATOM 3871 N N . ASN A 1 491 ? -2.539 7.883 -27.767 1.00 93.81 491 ASN A N 1
ATOM 3872 C CA . ASN A 1 491 ? -1.980 8.981 -28.537 1.00 93.81 491 ASN A CA 1
ATOM 3873 C C . ASN A 1 491 ? -2.165 10.342 -27.843 1.00 93.81 491 ASN A C 1
ATOM 3875 O O . ASN A 1 491 ? -1.585 11.338 -28.283 1.00 93.81 491 ASN A O 1
ATOM 3879 N N . PHE A 1 492 ? -2.908 10.341 -26.735 1.00 94.50 492 PHE A N 1
ATOM 3880 C CA . PHE A 1 492 ? -3.280 11.481 -25.915 1.00 94.50 492 PHE A CA 1
ATOM 3881 C C . PHE A 1 492 ? -4.089 12.543 -26.682 1.00 94.50 492 PHE A C 1
ATOM 3883 O O . PHE A 1 492 ? -3.978 13.726 -26.364 1.00 94.50 492 PHE A O 1
ATOM 3890 N N . ASP A 1 493 ? -4.902 12.182 -27.688 1.00 94.31 493 ASP A N 1
ATOM 3891 C CA . ASP A 1 493 ? -5.799 13.129 -28.391 1.00 94.31 493 ASP A CA 1
ATOM 3892 C C . ASP A 1 493 ? -7.155 13.340 -27.701 1.00 94.31 493 ASP A C 1
ATOM 3894 O O . ASP A 1 493 ? -8.022 14.051 -28.227 1.00 94.31 493 ASP A O 1
ATOM 3898 N N . LYS A 1 494 ? -7.294 12.820 -26.480 1.00 92.19 494 LYS A N 1
ATOM 3899 C CA . LYS A 1 494 ? -8.457 12.888 -25.587 1.00 92.19 494 LYS A CA 1
ATOM 3900 C C . LYS A 1 494 ? -9.642 12.065 -26.080 1.00 92.19 494 LYS A C 1
ATOM 3902 O O . LYS A 1 494 ? -10.768 12.251 -25.609 1.00 92.19 494 LYS A O 1
ATOM 3907 N N . VAL A 1 495 ? -9.425 11.187 -27.060 1.00 91.06 495 VAL A N 1
ATOM 3908 C CA . VAL A 1 495 ? -10.475 10.377 -27.671 1.00 91.06 495 VAL A CA 1
ATOM 3909 C C . VAL A 1 495 ? -9.972 8.957 -27.875 1.00 91.06 495 VAL A C 1
ATOM 3911 O O . VAL A 1 495 ? -9.214 8.691 -28.792 1.00 91.06 495 VAL A O 1
ATOM 3914 N N . ILE A 1 496 ? -10.512 8.026 -27.089 1.00 90.88 496 ILE A N 1
ATOM 3915 C CA . ILE A 1 496 ? -10.294 6.595 -27.311 1.00 90.88 496 ILE A CA 1
ATOM 3916 C C . ILE A 1 496 ? -11.054 6.169 -28.574 1.00 90.88 496 ILE A C 1
ATOM 3918 O O . ILE A 1 496 ? -12.286 6.038 -28.559 1.00 90.88 496 ILE A O 1
ATOM 3922 N N . ASP A 1 497 ? -10.330 5.970 -29.673 1.00 93.00 497 ASP A N 1
ATOM 3923 C CA . ASP A 1 497 ? -10.876 5.579 -30.968 1.00 93.00 497 ASP A CA 1
ATOM 3924 C C . ASP A 1 497 ? -9.961 4.627 -31.763 1.00 93.00 497 ASP A C 1
ATOM 3926 O O . ASP A 1 497 ? -8.974 4.068 -31.293 1.00 93.00 497 ASP A O 1
ATOM 3930 N N . GLU A 1 498 ? -10.335 4.376 -33.014 1.00 93.44 498 GLU A N 1
ATOM 3931 C CA . GLU A 1 498 ? -9.607 3.499 -33.934 1.00 93.44 498 GLU A CA 1
ATOM 3932 C C . GLU A 1 498 ? -8.169 3.960 -34.249 1.00 93.44 498 GLU A C 1
ATOM 3934 O O . GLU A 1 498 ? -7.387 3.176 -34.799 1.00 93.44 498 GLU A O 1
ATOM 3939 N N . LYS A 1 499 ? -7.796 5.209 -33.923 1.00 95.12 499 LYS A N 1
ATOM 3940 C CA . LYS A 1 499 ? -6.415 5.699 -34.033 1.00 95.12 499 LYS A CA 1
ATOM 3941 C C . LYS A 1 499 ? -5.514 5.100 -32.959 1.00 95.12 499 LYS A C 1
ATOM 3943 O O . LYS A 1 499 ? -4.351 4.836 -33.265 1.00 95.12 499 LYS A O 1
ATOM 3948 N N . ASP A 1 500 ? -6.037 4.801 -31.774 1.00 94.31 500 ASP A N 1
ATOM 3949 C CA . ASP A 1 500 ? -5.276 4.143 -30.707 1.00 94.31 500 ASP A CA 1
ATOM 3950 C C . ASP A 1 500 ? -4.929 2.704 -31.091 1.00 94.31 500 ASP A C 1
ATOM 3952 O O . ASP A 1 500 ? -3.775 2.271 -31.013 1.00 94.31 500 ASP A O 1
ATOM 3956 N N . ASP A 1 501 ? -5.900 1.972 -31.637 1.00 89.56 501 ASP A N 1
ATOM 3957 C CA . ASP A 1 501 ? -5.703 0.610 -32.147 1.00 89.56 501 ASP A CA 1
ATOM 3958 C C . ASP A 1 501 ? -4.713 0.538 -33.323 1.00 89.56 501 ASP A C 1
ATOM 3960 O O . ASP A 1 501 ? -4.114 -0.513 -33.595 1.00 89.56 501 ASP A O 1
ATOM 3964 N N . ALA A 1 502 ? -4.544 1.648 -34.047 1.00 91.44 502 ALA A N 1
ATOM 3965 C CA . ALA A 1 502 ? -3.628 1.750 -35.175 1.00 91.44 502 ALA A CA 1
ATOM 3966 C C . ALA A 1 502 ? -2.163 1.954 -34.754 1.00 91.44 502 ALA A C 1
ATOM 3968 O O . ALA A 1 502 ? -1.276 1.686 -35.573 1.00 91.44 502 ALA A O 1
ATOM 3969 N N . ILE A 1 503 ? -1.895 2.389 -33.517 1.00 92.81 503 ILE A N 1
ATOM 3970 C CA . ILE A 1 503 ? -0.530 2.544 -33.001 1.00 92.81 503 ILE A CA 1
ATOM 3971 C C . ILE A 1 503 ? 0.121 1.169 -32.865 1.00 92.81 503 ILE A C 1
ATOM 3973 O O . ILE A 1 503 ? -0.372 0.284 -32.166 1.00 92.81 503 ILE A O 1
ATOM 3977 N N . LYS A 1 504 ? 1.244 0.993 -33.565 1.00 92.00 504 LYS A N 1
ATOM 3978 C CA . LYS A 1 504 ? 2.085 -0.204 -33.520 1.00 92.00 504 LYS A CA 1
ATOM 3979 C C . LYS A 1 504 ? 3.538 0.205 -33.662 1.00 92.00 504 LYS A C 1
ATOM 3981 O O . LYS A 1 504 ? 3.852 1.018 -34.528 1.00 92.00 504 LYS A O 1
ATOM 3986 N N . PHE A 1 505 ? 4.393 -0.430 -32.878 1.00 95.31 505 PHE A N 1
ATOM 3987 C CA . PHE A 1 505 ? 5.836 -0.244 -32.924 1.00 95.31 505 PHE A CA 1
ATOM 3988 C C . PHE A 1 505 ? 6.499 -1.560 -33.348 1.00 95.31 505 PHE A C 1
ATOM 3990 O O . PHE A 1 505 ? 6.061 -2.642 -32.949 1.00 95.31 505 PHE A O 1
ATOM 3997 N N . ASP A 1 506 ? 7.531 -1.480 -34.183 1.00 94.44 506 ASP A N 1
ATOM 3998 C CA . ASP A 1 506 ? 8.307 -2.621 -34.684 1.00 94.44 506 ASP A CA 1
ATOM 3999 C C . ASP A 1 506 ? 9.562 -2.822 -33.823 1.00 94.44 506 ASP A C 1
ATOM 4001 O O . ASP A 1 506 ? 10.706 -2.718 -34.281 1.00 94.44 506 ASP A O 1
ATOM 4005 N N . LEU A 1 507 ? 9.324 -3.076 -32.534 1.00 98.12 507 LEU A N 1
ATOM 4006 C CA . LEU A 1 507 ? 10.346 -3.267 -31.509 1.00 98.12 507 LEU A CA 1
ATOM 4007 C C . LEU A 1 507 ? 10.152 -4.604 -30.789 1.00 98.12 507 LEU A C 1
ATOM 4009 O O . LEU A 1 507 ? 9.038 -5.075 -30.560 1.00 98.12 507 LEU A O 1
ATOM 4013 N N . GLN A 1 508 ? 11.265 -5.204 -30.390 1.00 98.50 508 GLN A N 1
ATOM 4014 C CA . GLN A 1 508 ? 11.290 -6.229 -29.356 1.00 98.50 508 GLN A CA 1
ATOM 4015 C C . GLN A 1 508 ? 11.406 -5.544 -27.996 1.00 98.50 508 GLN A C 1
ATOM 4017 O O . GLN A 1 508 ? 12.151 -4.573 -27.862 1.00 98.50 508 GLN A O 1
ATOM 4022 N N . TYR A 1 509 ? 10.731 -6.082 -26.983 1.00 98.75 509 TYR A N 1
ATOM 4023 C CA . TYR A 1 509 ? 10.726 -5.506 -25.638 1.00 98.75 509 TYR A CA 1
ATOM 4024 C C . TYR A 1 509 ? 11.457 -6.394 -24.633 1.00 98.75 509 TYR A C 1
ATOM 4026 O O . TYR A 1 509 ? 11.547 -7.610 -24.814 1.00 98.75 509 TYR A O 1
ATOM 4034 N N . GLY A 1 510 ? 11.938 -5.807 -23.547 1.00 98.69 510 GLY A N 1
ATOM 4035 C CA . GLY A 1 510 ? 12.482 -6.529 -22.403 1.00 98.69 510 GLY A CA 1
ATOM 4036 C C . GLY A 1 510 ? 12.385 -5.690 -21.142 1.00 98.69 510 GLY A C 1
ATOM 4037 O O . GLY A 1 510 ? 12.158 -4.484 -21.216 1.00 98.69 510 GLY A O 1
ATOM 4038 N N . VAL A 1 511 ? 12.571 -6.317 -19.989 1.00 98.81 511 VAL A N 1
ATOM 4039 C CA . VAL A 1 511 ? 12.556 -5.632 -18.696 1.00 98.81 511 VAL A CA 1
ATOM 4040 C C . VAL A 1 511 ? 13.684 -6.145 -17.805 1.00 98.81 511 VAL A C 1
ATOM 4042 O O . VAL A 1 511 ? 13.970 -7.346 -17.784 1.00 98.81 511 VAL A O 1
ATOM 4045 N N . ILE A 1 512 ? 14.350 -5.234 -17.094 1.00 98.88 512 ILE A N 1
ATOM 4046 C CA . ILE A 1 512 ? 15.368 -5.563 -16.089 1.00 98.88 512 ILE A CA 1
ATOM 4047 C C . ILE A 1 512 ? 14.766 -5.395 -14.699 1.00 98.88 512 ILE A C 1
ATOM 4049 O O . ILE A 1 512 ? 14.158 -4.369 -14.408 1.00 98.88 512 ILE A O 1
ATOM 4053 N N . THR A 1 513 ? 14.968 -6.389 -13.837 1.00 98.44 513 THR A N 1
ATOM 4054 C CA . THR A 1 513 ? 14.449 -6.403 -12.466 1.00 98.44 513 THR A CA 1
ATOM 4055 C C . THR A 1 513 ? 15.516 -6.829 -11.449 1.00 98.44 513 THR A C 1
ATOM 4057 O O . THR A 1 513 ? 16.544 -7.419 -11.807 1.00 98.44 513 THR A O 1
ATOM 4060 N N . SER A 1 514 ? 15.312 -6.465 -10.183 1.00 97.19 514 SER A N 1
ATOM 4061 C CA . SER A 1 514 ? 16.136 -6.888 -9.046 1.00 97.19 514 SER A CA 1
ATOM 4062 C C . SER A 1 514 ? 15.281 -7.065 -7.796 1.00 97.19 514 SER A C 1
ATOM 4064 O O . SER A 1 514 ? 14.106 -6.708 -7.804 1.00 97.19 514 SER A O 1
ATOM 4066 N N . LYS A 1 515 ? 15.875 -7.503 -6.680 1.00 91.81 515 LYS A N 1
ATOM 4067 C CA . LYS A 1 515 ? 15.191 -7.586 -5.378 1.00 91.81 515 LYS A CA 1
ATOM 4068 C C . LYS A 1 515 ? 14.501 -6.275 -4.942 1.00 91.81 515 LYS A C 1
ATOM 4070 O O . LYS A 1 515 ? 13.593 -6.343 -4.124 1.00 91.81 515 LYS A O 1
ATOM 4075 N N . MET A 1 516 ? 14.893 -5.113 -5.477 1.00 89.94 516 MET A N 1
ATOM 4076 C CA . MET A 1 516 ? 14.241 -3.819 -5.208 1.00 89.94 516 MET A CA 1
ATOM 4077 C C . MET A 1 516 ? 12.971 -3.576 -6.043 1.00 89.94 516 MET A C 1
ATOM 4079 O O . MET A 1 516 ? 12.156 -2.738 -5.681 1.00 89.94 516 MET A O 1
ATOM 4083 N N . SER A 1 517 ? 12.770 -4.315 -7.137 1.00 93.00 517 SER A N 1
ATOM 4084 C CA . SER A 1 517 ? 11.556 -4.232 -7.951 1.00 93.00 517 SER A CA 1
ATOM 4085 C C . SER A 1 517 ? 10.341 -4.722 -7.152 1.00 93.00 517 SER A C 1
ATOM 4087 O O . SER A 1 517 ? 10.170 -5.927 -6.959 1.00 93.00 517 SER A O 1
ATOM 4089 N N . PHE A 1 518 ? 9.510 -3.804 -6.673 1.00 86.12 518 PHE A N 1
ATOM 4090 C CA . PHE A 1 518 ? 8.489 -4.055 -5.648 1.00 86.12 518 PHE A CA 1
ATOM 4091 C C . PHE A 1 518 ? 7.116 -3.510 -6.070 1.00 86.12 518 PHE A C 1
ATOM 4093 O O . PHE A 1 518 ? 7.063 -2.580 -6.872 1.00 86.12 518 PHE A O 1
ATOM 4100 N N . SER A 1 519 ? 5.997 -4.064 -5.580 1.00 88.75 519 SER A N 1
ATOM 4101 C CA . SER A 1 519 ? 4.645 -3.562 -5.903 1.00 88.75 519 SER A CA 1
ATOM 4102 C C . SER A 1 519 ? 4.370 -3.562 -7.415 1.00 88.75 519 SER A C 1
ATOM 4104 O O . SER A 1 519 ? 4.587 -4.580 -8.078 1.00 88.75 519 SER A O 1
ATOM 4106 N N . CYS A 1 520 ? 3.960 -2.450 -8.025 1.00 89.56 520 CYS A N 1
ATOM 4107 C CA . CYS A 1 520 ? 3.861 -2.357 -9.489 1.00 89.56 520 CYS A CA 1
ATOM 4108 C C . CYS A 1 520 ? 5.202 -2.640 -10.205 1.00 89.56 520 CYS A C 1
ATOM 4110 O O . CYS A 1 520 ? 5.204 -3.175 -11.312 1.00 89.56 520 CYS A O 1
ATOM 4112 N N . GLY A 1 521 ? 6.347 -2.399 -9.556 1.00 91.38 521 GLY A N 1
ATOM 4113 C CA . GLY A 1 521 ? 7.677 -2.812 -10.016 1.00 91.38 521 GLY A CA 1
ATOM 4114 C C . GLY A 1 521 ? 7.899 -4.324 -9.986 1.00 91.38 521 GLY A C 1
ATOM 4115 O O . GLY A 1 521 ? 8.702 -4.832 -10.762 1.00 91.38 521 GLY A O 1
ATOM 4116 N N . ASN A 1 522 ? 7.159 -5.064 -9.159 1.00 93.19 522 ASN A N 1
ATOM 4117 C CA . ASN A 1 522 ? 7.086 -6.526 -9.183 1.00 93.19 522 ASN A CA 1
ATOM 4118 C C . ASN A 1 522 ? 6.075 -7.033 -10.228 1.00 93.19 522 ASN A C 1
ATOM 4120 O O . ASN A 1 522 ? 6.349 -7.991 -10.953 1.00 93.19 522 ASN A O 1
ATOM 4124 N N . TRP A 1 523 ? 4.924 -6.373 -10.337 1.00 93.88 523 TRP A N 1
ATOM 4125 C CA . TRP A 1 523 ? 3.849 -6.773 -11.243 1.00 93.88 523 TRP A CA 1
ATOM 4126 C C . TRP A 1 523 ? 4.164 -6.519 -12.716 1.00 93.88 523 TRP A C 1
ATOM 4128 O O . TRP A 1 523 ? 3.879 -7.371 -13.554 1.00 93.88 523 TRP A O 1
ATOM 4138 N N . PHE A 1 524 ? 4.822 -5.410 -13.056 1.00 96.88 524 PHE A N 1
ATOM 4139 C CA . PHE A 1 524 ? 5.174 -5.097 -14.442 1.00 96.88 524 PHE A CA 1
ATOM 4140 C C . PHE A 1 524 ? 6.066 -6.175 -15.100 1.00 96.88 524 PHE A C 1
ATOM 4142 O O . PHE A 1 524 ? 5.743 -6.613 -16.209 1.00 96.88 524 PHE A O 1
ATOM 4149 N N . PRO A 1 525 ? 7.113 -6.717 -14.438 1.00 97.75 525 PRO A N 1
ATOM 4150 C CA . PRO A 1 525 ? 7.794 -7.929 -14.892 1.00 97.75 525 PRO A CA 1
ATOM 4151 C C . PRO A 1 525 ? 6.875 -9.146 -15.068 1.00 97.75 525 PRO A C 1
ATOM 4153 O O . PRO A 1 525 ? 7.063 -9.893 -16.026 1.00 97.75 525 PRO A O 1
ATOM 4156 N N . SER A 1 526 ? 5.874 -9.346 -14.202 1.00 97.50 526 SER A N 1
ATOM 4157 C CA . SER A 1 526 ? 4.881 -10.424 -14.361 1.00 97.50 526 SER A CA 1
ATOM 4158 C C . SER A 1 526 ? 4.087 -10.261 -15.655 1.00 97.50 526 SER A C 1
ATOM 4160 O O . SER A 1 526 ? 4.067 -11.168 -16.489 1.00 97.50 526 SER A O 1
ATOM 4162 N N . LEU A 1 527 ? 3.524 -9.066 -15.870 1.00 97.50 527 LEU A N 1
ATOM 4163 C CA . LEU A 1 527 ? 2.789 -8.715 -17.087 1.00 97.50 527 LEU A CA 1
ATOM 4164 C C . LEU A 1 527 ? 3.657 -8.907 -18.335 1.00 97.50 527 LEU A C 1
ATOM 4166 O O . LEU A 1 527 ? 3.177 -9.401 -19.358 1.00 97.50 527 LEU A O 1
ATOM 4170 N N . CYS A 1 528 ? 4.944 -8.560 -18.255 1.00 98.12 528 CYS A N 1
ATOM 4171 C CA . CYS A 1 528 ? 5.909 -8.794 -19.323 1.00 98.12 528 CYS A CA 1
ATOM 4172 C C . CYS A 1 528 ? 6.038 -10.290 -19.656 1.00 98.12 528 CYS A C 1
ATOM 4174 O O . CYS A 1 528 ? 5.896 -10.661 -20.827 1.00 98.12 528 CYS A O 1
ATOM 4176 N N . LYS A 1 529 ? 6.236 -11.161 -18.656 1.00 97.00 529 LYS A N 1
ATOM 4177 C CA . LYS A 1 529 ? 6.330 -12.617 -18.883 1.00 97.00 529 LYS A CA 1
ATOM 4178 C C . LYS A 1 529 ? 5.067 -13.176 -19.520 1.00 97.00 529 LYS A C 1
ATOM 4180 O O . LYS A 1 529 ? 5.156 -13.886 -20.524 1.00 97.00 529 LYS A O 1
ATOM 4185 N N . ASP A 1 530 ? 3.911 -12.807 -18.978 1.00 96.56 530 ASP A N 1
ATOM 4186 C CA . ASP A 1 530 ? 2.602 -13.233 -19.479 1.00 96.56 530 ASP A CA 1
ATOM 4187 C C . ASP A 1 530 ? 2.380 -12.825 -20.946 1.00 96.56 530 ASP A C 1
ATOM 4189 O O . ASP A 1 530 ? 1.689 -13.512 -21.699 1.00 96.56 530 ASP A O 1
ATOM 4193 N N . ASN A 1 531 ? 3.039 -11.752 -21.393 1.00 96.94 531 ASN A N 1
ATOM 4194 C CA . ASN A 1 531 ? 2.930 -11.203 -22.744 1.00 96.94 531 ASN A CA 1
ATOM 4195 C C . ASN A 1 531 ? 4.155 -11.472 -23.643 1.00 96.94 531 ASN A C 1
ATOM 4197 O O . ASN A 1 531 ? 4.348 -10.796 -24.669 1.00 96.94 531 ASN A O 1
ATOM 4201 N N . ASN A 1 532 ? 4.957 -12.492 -23.306 1.00 96.69 532 ASN A N 1
ATOM 4202 C CA . ASN A 1 532 ? 6.138 -12.929 -24.059 1.00 96.69 532 ASN A CA 1
ATOM 4203 C C . ASN A 1 532 ? 7.149 -11.784 -24.287 1.00 96.69 532 ASN A C 1
ATOM 4205 O O . ASN A 1 532 ? 7.625 -11.566 -25.406 1.00 96.69 532 ASN A O 1
ATOM 4209 N N . ILE A 1 533 ? 7.431 -11.037 -23.220 1.00 98.50 533 ILE A N 1
ATOM 4210 C CA . ILE A 1 533 ? 8.511 -10.054 -23.101 1.00 98.50 533 ILE A CA 1
ATOM 4211 C C . ILE A 1 533 ? 9.575 -10.644 -22.172 1.00 98.50 533 ILE A C 1
ATOM 4213 O O . ILE A 1 533 ? 9.247 -11.161 -21.108 1.00 98.50 533 ILE A O 1
ATOM 4217 N N . VAL A 1 534 ? 10.846 -10.571 -22.575 1.00 98.56 534 VAL A N 1
ATOM 4218 C CA . VAL A 1 534 ? 11.954 -11.157 -21.807 1.00 98.56 534 VAL A CA 1
ATOM 4219 C C . VAL A 1 534 ? 12.209 -10.399 -20.501 1.00 98.56 534 VAL A C 1
ATOM 4221 O O . VAL A 1 534 ? 12.327 -9.173 -20.506 1.00 98.56 534 VAL A O 1
ATOM 4224 N N . VAL A 1 535 ? 12.358 -11.132 -19.396 1.00 98.75 535 VAL A N 1
ATOM 4225 C CA . VAL A 1 535 ? 12.761 -10.589 -18.087 1.00 98.75 535 VAL A CA 1
ATOM 4226 C C . VAL A 1 535 ? 14.204 -10.987 -17.765 1.00 98.75 535 VAL A C 1
ATOM 4228 O O . VAL A 1 535 ? 14.565 -12.164 -17.841 1.00 98.75 535 VAL A O 1
ATOM 4231 N N . ILE A 1 536 ? 15.035 -10.018 -17.379 1.00 98.75 536 ILE A N 1
ATOM 4232 C CA . ILE A 1 536 ? 16.482 -10.179 -17.150 1.00 98.75 536 ILE A CA 1
ATOM 4233 C C . ILE A 1 536 ? 16.844 -9.647 -15.754 1.00 98.75 536 ILE A C 1
ATOM 4235 O O . ILE A 1 536 ? 16.262 -8.667 -15.297 1.00 98.75 536 ILE A O 1
ATOM 4239 N N . GLY A 1 537 ? 17.829 -10.247 -15.085 1.00 98.38 537 GLY A N 1
ATOM 4240 C CA . GLY A 1 537 ? 18.422 -9.690 -13.865 1.00 98.38 537 GLY A CA 1
ATOM 4241 C C . GLY A 1 537 ? 18.317 -10.626 -12.671 1.00 98.38 537 GLY A C 1
ATOM 4242 O O . GLY A 1 537 ? 18.764 -11.768 -12.742 1.00 98.38 537 GLY A O 1
ATOM 4243 N N . GLU A 1 538 ? 17.776 -10.130 -11.566 1.00 98.06 538 GLU A N 1
ATOM 4244 C CA . GLU A 1 538 ? 17.558 -10.875 -10.322 1.00 98.06 538 GLU A CA 1
ATOM 4245 C C . GLU A 1 538 ? 16.058 -10.946 -10.014 1.00 98.06 538 GLU A C 1
ATOM 4247 O O . GLU A 1 538 ? 15.309 -10.069 -10.422 1.00 98.06 538 GLU A O 1
ATOM 4252 N N . ARG A 1 539 ? 15.608 -11.982 -9.292 1.00 96.81 539 ARG A N 1
ATOM 4253 C CA . ARG A 1 539 ? 14.219 -12.093 -8.820 1.00 96.81 539 ARG A CA 1
ATOM 4254 C C . ARG A 1 539 ? 13.733 -10.810 -8.138 1.00 96.81 539 ARG A C 1
ATOM 4256 O O . ARG A 1 539 ? 14.401 -10.305 -7.238 1.00 96.81 539 ARG A O 1
ATOM 4263 N N . SER A 1 540 ? 12.544 -10.353 -8.529 1.00 95.25 540 SER A N 1
ATOM 4264 C CA . SER A 1 540 ? 11.932 -9.148 -7.969 1.00 95.25 540 SER A CA 1
ATOM 4265 C C . SER A 1 540 ? 11.590 -9.272 -6.475 1.00 95.25 540 SER A C 1
ATOM 4267 O O . SER A 1 540 ? 11.527 -10.369 -5.910 1.00 95.25 540 SER A O 1
ATOM 4269 N N . GLY A 1 541 ? 11.390 -8.133 -5.813 1.00 87.75 541 GLY A N 1
ATOM 4270 C CA . GLY A 1 541 ? 11.146 -8.017 -4.373 1.00 87.75 541 GLY A CA 1
ATOM 4271 C C . GLY A 1 541 ? 9.800 -8.551 -3.900 1.00 87.75 541 GLY A C 1
ATOM 4272 O O . GLY A 1 541 ? 9.693 -8.970 -2.743 1.00 87.75 541 GLY A O 1
ATOM 4273 N N . GLY A 1 542 ? 8.800 -8.617 -4.784 1.00 88.19 542 GLY A N 1
ATOM 4274 C CA . GLY A 1 542 ? 7.443 -9.036 -4.439 1.00 88.19 542 GLY A CA 1
ATOM 4275 C C . GLY A 1 542 ? 6.530 -7.889 -4.029 1.00 88.19 542 GLY A C 1
ATOM 4276 O O . GLY A 1 542 ? 6.658 -6.796 -4.574 1.00 88.19 542 GLY A O 1
ATOM 4277 N N . GLY A 1 543 ? 5.636 -8.163 -3.072 1.00 83.56 543 GLY A N 1
ATOM 4278 C CA . GLY A 1 543 ? 4.608 -7.236 -2.598 1.00 83.56 543 GLY A CA 1
ATOM 4279 C C . GLY A 1 543 ? 3.577 -6.997 -3.681 1.00 83.56 543 GLY A C 1
ATOM 4280 O O . GLY A 1 543 ? 3.784 -6.190 -4.569 1.00 83.56 543 GLY A O 1
ATOM 4281 N N . SER A 1 544 ? 2.489 -7.742 -3.671 1.00 82.31 544 SER A N 1
ATOM 4282 C CA . SER A 1 544 ? 1.486 -7.708 -4.734 1.00 82.31 544 SER A CA 1
ATOM 4283 C C . SER A 1 544 ? 0.106 -7.330 -4.229 1.00 82.31 544 SER A C 1
ATOM 4285 O O . SER A 1 544 ? -0.752 -6.993 -5.032 1.00 82.31 544 SER A O 1
ATOM 4287 N N . CYS A 1 545 ? -0.105 -7.294 -2.918 1.00 81.62 545 CYS A N 1
ATOM 4288 C CA . CYS A 1 545 ? -1.350 -6.801 -2.349 1.00 81.62 545 CYS A CA 1
ATOM 4289 C C . CYS A 1 545 ? -1.488 -5.278 -2.459 1.00 81.62 545 CYS A C 1
ATOM 4291 O O . CYS A 1 545 ? -0.504 -4.549 -2.351 1.00 81.62 545 CYS A O 1
ATOM 4293 N N . ALA A 1 546 ? -2.715 -4.791 -2.612 1.00 79.88 546 ALA A N 1
ATOM 4294 C CA . ALA A 1 546 ? -3.039 -3.409 -2.314 1.00 79.88 546 ALA A CA 1
ATOM 4295 C C . ALA A 1 546 ? -2.829 -3.167 -0.816 1.00 79.88 546 ALA A C 1
ATOM 4297 O O . ALA A 1 546 ? -3.116 -4.035 0.016 1.00 79.88 546 ALA A O 1
ATOM 4298 N N . VAL A 1 547 ? -2.314 -1.989 -0.491 1.00 80.19 547 VAL A N 1
ATOM 4299 C CA . VAL A 1 547 ? -1.981 -1.597 0.876 1.00 80.19 547 VAL A CA 1
ATOM 4300 C C . VAL A 1 547 ? -3.111 -0.755 1.429 1.00 80.19 547 VAL A C 1
ATOM 4302 O O . VAL A 1 547 ? -3.527 0.204 0.782 1.00 80.19 547 VAL A O 1
ATOM 4305 N N . ASP A 1 548 ? -3.552 -1.084 2.635 1.00 78.62 548 ASP A N 1
ATOM 4306 C CA . ASP A 1 548 ? -4.383 -0.196 3.436 1.00 78.62 548 ASP A CA 1
ATOM 4307 C C . ASP A 1 548 ? -3.624 0.248 4.687 1.00 78.62 548 ASP A C 1
ATOM 4309 O O . ASP A 1 548 ? -2.614 -0.347 5.086 1.00 78.62 548 ASP A O 1
ATOM 4313 N N . LEU A 1 549 ? -4.076 1.356 5.258 1.00 79.00 549 LEU A N 1
ATOM 4314 C CA . LEU A 1 549 ? -3.442 2.052 6.361 1.00 79.00 549 LEU A CA 1
ATOM 4315 C C . LEU A 1 549 ? -4.454 2.265 7.475 1.00 79.00 549 LEU A C 1
ATOM 4317 O O . LEU A 1 549 ? -5.511 2.868 7.287 1.00 79.00 549 LEU A O 1
ATOM 4321 N N . SER A 1 550 ? -4.071 1.852 8.673 1.00 84.44 550 SER A N 1
ATOM 4322 C CA . SER A 1 550 ? -4.913 1.955 9.853 1.00 84.44 550 SER A CA 1
ATOM 4323 C C . SER A 1 550 ? -4.139 2.531 11.028 1.00 84.44 550 SER A C 1
ATOM 4325 O O . SER A 1 550 ? -2.906 2.585 11.059 1.00 84.44 550 SER A O 1
ATOM 4327 N N . VAL A 1 551 ? -4.901 3.014 12.001 1.00 89.06 551 VAL A N 1
ATOM 4328 C CA . VAL A 1 551 ? -4.374 3.639 13.210 1.00 89.06 551 VAL A CA 1
ATOM 4329 C C . VAL A 1 551 ? -5.041 2.958 14.390 1.00 89.06 551 VAL A C 1
ATOM 4331 O O . VAL A 1 551 ? -6.266 2.939 14.469 1.00 89.06 551 VAL A O 1
ATOM 4334 N N . LEU A 1 552 ? -4.242 2.388 15.287 1.00 93.06 552 LEU A N 1
ATOM 4335 C CA . LEU A 1 552 ? -4.740 1.822 16.536 1.00 93.06 552 LEU A CA 1
ATOM 4336 C C . LEU A 1 552 ? -5.306 2.942 17.431 1.00 93.06 552 LEU A C 1
ATOM 4338 O O . LEU A 1 552 ? -4.876 4.089 17.314 1.00 93.06 552 LEU A O 1
ATOM 4342 N N . PRO A 1 553 ? -6.225 2.645 18.365 1.00 92.25 553 PRO A N 1
ATOM 4343 C CA . PRO A 1 553 ? -6.848 3.657 19.233 1.00 92.25 553 PRO A CA 1
ATOM 4344 C C . PRO A 1 553 ? -5.897 4.532 20.048 1.00 92.25 553 PRO A C 1
ATOM 4346 O O . PRO A 1 553 ? -6.296 5.601 20.508 1.00 92.25 553 PRO A O 1
ATOM 4349 N N . ASP A 1 554 ? -4.663 4.080 20.263 1.00 91.06 554 ASP A N 1
ATOM 4350 C CA . ASP A 1 554 ? -3.607 4.846 20.922 1.00 91.06 554 ASP A CA 1
ATOM 4351 C C . ASP A 1 554 ? -2.708 5.640 19.960 1.00 91.06 554 ASP A C 1
ATOM 4353 O O . ASP A 1 554 ? -1.731 6.234 20.402 1.00 91.06 554 ASP A O 1
ATOM 4357 N N . GLY A 1 555 ? -3.035 5.684 18.668 1.00 89.62 555 GLY A N 1
ATOM 4358 C CA . GLY A 1 555 ? -2.322 6.457 17.652 1.00 89.62 555 GLY A CA 1
ATOM 4359 C C . GLY A 1 555 ? -1.229 5.698 16.910 1.00 89.62 555 GLY A C 1
ATOM 4360 O O . GLY A 1 555 ? -0.658 6.239 15.968 1.00 89.62 555 GLY A O 1
ATOM 4361 N N . MET A 1 556 ? -0.932 4.448 17.275 1.00 89.81 556 MET A N 1
ATOM 4362 C CA . MET A 1 556 ? 0.077 3.666 16.553 1.00 89.81 556 MET A CA 1
ATOM 4363 C C . MET A 1 556 ? -0.382 3.380 15.122 1.00 89.81 556 MET A C 1
ATOM 4365 O O . MET A 1 556 ? -1.514 2.952 14.903 1.00 89.81 556 MET A O 1
ATOM 4369 N N . ILE A 1 557 ? 0.502 3.592 14.150 1.00 86.56 557 ILE A N 1
ATOM 4370 C CA . ILE A 1 557 ? 0.192 3.401 12.730 1.00 86.56 557 ILE A CA 1
ATOM 4371 C C . ILE A 1 557 ? 0.602 1.995 12.311 1.00 86.56 557 ILE A C 1
ATOM 4373 O O . ILE A 1 557 ? 1.641 1.478 12.729 1.00 86.56 557 ILE A O 1
ATOM 4377 N N . TYR A 1 558 ? -0.184 1.391 11.432 1.00 87.06 558 TYR A N 1
ATOM 4378 C CA . TYR A 1 558 ? 0.251 0.225 10.685 1.00 87.06 558 TYR A CA 1
ATOM 4379 C C . TYR A 1 558 ? -0.318 0.246 9.270 1.00 87.06 558 TYR A C 1
ATOM 4381 O O . TYR A 1 558 ? -1.407 0.762 9.017 1.00 87.06 558 TYR A O 1
ATOM 4389 N N . SER A 1 559 ? 0.449 -0.307 8.342 1.00 86.12 559 SER A N 1
ATOM 4390 C CA . SER A 1 559 ? -0.009 -0.671 7.011 1.00 86.12 559 SER A CA 1
ATOM 4391 C C . SER A 1 559 ? -0.158 -2.180 6.942 1.00 86.12 559 SER A C 1
ATOM 4393 O O . SER A 1 559 ? 0.572 -2.916 7.613 1.00 86.12 559 SER A O 1
ATOM 4395 N N . TYR A 1 560 ? -1.081 -2.661 6.124 1.00 84.75 560 TYR A N 1
ATOM 4396 C CA . TYR A 1 560 ? -1.250 -4.090 5.926 1.00 84.75 560 TYR A CA 1
ATOM 4397 C C . TYR A 1 560 ? -1.676 -4.407 4.498 1.00 84.75 560 TYR A C 1
ATOM 4399 O O . TYR A 1 560 ? -2.375 -3.642 3.832 1.00 84.75 560 TYR A O 1
ATOM 4407 N N . SER A 1 561 ? -1.223 -5.565 4.026 1.00 86.19 561 SER A N 1
ATOM 4408 C CA . SER A 1 561 ? -1.677 -6.140 2.766 1.00 86.19 561 SER A CA 1
ATOM 4409 C C . SER A 1 561 ? -3.152 -6.502 2.869 1.00 86.19 561 SER A C 1
ATOM 4411 O O . SER A 1 561 ? -3.524 -7.356 3.674 1.00 86.19 561 SER A O 1
ATOM 4413 N N . THR A 1 562 ? -3.983 -5.872 2.045 1.00 82.88 562 THR A N 1
ATOM 4414 C CA . THR A 1 562 ? -5.409 -6.198 1.915 1.00 82.88 562 THR A CA 1
ATOM 4415 C C . THR A 1 562 ? -5.619 -7.426 1.036 1.00 82.88 562 THR A C 1
ATOM 4417 O O . THR A 1 562 ? -4.698 -7.912 0.379 1.00 82.88 562 THR A O 1
ATOM 4420 N N . GLY A 1 563 ? -6.855 -7.926 0.979 1.00 76.75 563 GLY A N 1
ATOM 4421 C CA . GLY A 1 563 ? -7.214 -9.043 0.107 1.00 76.75 563 GLY A CA 1
ATOM 4422 C C . GLY A 1 563 ? -7.150 -8.767 -1.397 1.00 76.75 563 GLY A C 1
ATOM 4423 O O . GLY A 1 563 ? -7.195 -9.728 -2.161 1.00 76.75 563 GLY A O 1
ATOM 4424 N N . ILE A 1 564 ? -7.022 -7.514 -1.848 1.00 80.75 564 ILE A N 1
ATOM 4425 C CA . ILE A 1 564 ? -6.826 -7.204 -3.272 1.00 80.75 564 ILE A CA 1
ATOM 4426 C C . ILE A 1 564 ? -5.357 -7.446 -3.611 1.00 80.75 564 ILE A C 1
ATOM 4428 O O . ILE A 1 564 ? -4.482 -6.844 -3.009 1.00 80.75 564 ILE A O 1
ATOM 4432 N N . THR A 1 565 ? -5.073 -8.327 -4.562 1.00 83.00 565 THR A N 1
ATOM 4433 C CA . THR A 1 565 ? -3.730 -8.824 -4.869 1.00 83.00 565 THR A CA 1
ATOM 4434 C C . THR A 1 565 ? -3.501 -8.852 -6.375 1.00 83.00 565 THR A C 1
ATOM 4436 O O . THR A 1 565 ? -4.266 -9.467 -7.116 1.00 83.00 565 THR A O 1
ATOM 4439 N N . LEU A 1 566 ? -2.430 -8.210 -6.835 1.00 86.75 566 LEU A N 1
ATOM 4440 C CA . LEU A 1 566 ? -1.909 -8.339 -8.191 1.00 86.75 566 LEU A CA 1
ATOM 4441 C C . LEU A 1 566 ? -1.469 -9.796 -8.399 1.00 86.75 566 LEU A C 1
ATOM 4443 O O . LEU A 1 566 ? -0.759 -10.364 -7.571 1.00 86.75 566 LEU A O 1
ATOM 4447 N N . VAL A 1 567 ? -1.884 -10.412 -9.500 1.00 89.25 567 VAL A N 1
ATOM 4448 C CA . VAL A 1 567 ? -1.599 -11.823 -9.809 1.00 89.25 567 VAL A CA 1
ATOM 4449 C C . VAL A 1 567 ? -1.046 -11.969 -11.221 1.00 89.25 567 VAL A C 1
ATOM 4451 O O . VAL A 1 567 ? -1.053 -11.022 -12.012 1.00 89.25 567 VAL A O 1
ATOM 4454 N N . ASP A 1 568 ? -0.529 -13.156 -11.529 1.00 91.81 568 ASP A N 1
ATOM 4455 C CA . ASP A 1 568 ? -0.183 -13.511 -12.903 1.00 91.81 568 ASP A CA 1
ATOM 4456 C C . ASP A 1 568 ? -1.436 -13.817 -13.747 1.00 91.81 568 ASP A C 1
ATOM 4458 O O . ASP A 1 568 ? -2.564 -13.886 -13.249 1.00 91.81 568 ASP A O 1
ATOM 4462 N N . SER A 1 569 ? -1.239 -14.055 -15.044 1.00 90.06 569 SER A N 1
ATOM 4463 C CA . SER A 1 569 ? -2.307 -14.416 -15.991 1.00 90.06 569 SER A CA 1
ATOM 4464 C C . SER A 1 569 ? -3.104 -15.686 -15.646 1.00 90.06 569 SER A C 1
ATOM 4466 O O . SER A 1 569 ? -4.116 -15.969 -16.292 1.00 90.06 569 SER A O 1
ATOM 4468 N N . LYS A 1 570 ? -2.669 -16.479 -14.658 1.00 89.38 570 LYS A N 1
ATOM 4469 C CA . LYS A 1 570 ? -3.361 -17.682 -14.168 1.00 89.38 570 LYS A CA 1
ATOM 4470 C C . LYS A 1 570 ? -4.056 -17.458 -12.825 1.00 89.38 570 LYS A C 1
ATOM 4472 O O . LYS A 1 570 ? -4.694 -18.388 -12.329 1.00 89.38 570 LYS A O 1
ATOM 4477 N N . GLY A 1 571 ? -3.938 -16.269 -12.237 1.00 87.44 571 GLY A N 1
ATOM 4478 C CA . GLY A 1 571 ? -4.458 -15.971 -10.907 1.00 87.44 571 GLY A CA 1
ATOM 4479 C C . GLY A 1 571 ? -3.570 -16.465 -9.762 1.00 87.44 571 GLY A C 1
ATOM 4480 O O . GLY A 1 571 ? -4.041 -16.574 -8.625 1.00 87.44 571 GLY A O 1
ATOM 4481 N N . GLU A 1 572 ? -2.309 -16.812 -10.035 1.00 87.88 572 GLU A N 1
ATOM 4482 C CA . GLU A 1 572 ? -1.344 -17.220 -9.013 1.00 87.88 572 GLU A CA 1
ATOM 4483 C C . GLU A 1 572 ? -0.728 -15.978 -8.343 1.00 87.88 572 GLU A C 1
ATOM 4485 O O . GLU A 1 572 ? -0.447 -14.971 -8.996 1.00 87.88 572 GLU A O 1
ATOM 4490 N N . SER A 1 573 ? -0.524 -16.039 -7.018 1.00 86.06 573 SER A N 1
ATOM 4491 C CA . SER A 1 573 ? 0.126 -14.945 -6.281 1.00 86.06 573 SER A CA 1
ATOM 4492 C C . SER A 1 573 ? 1.553 -14.752 -6.782 1.00 86.06 573 SER A C 1
ATOM 4494 O O . SER A 1 573 ? 2.334 -15.702 -6.894 1.00 86.06 573 SER A O 1
ATOM 4496 N N . ILE A 1 574 ? 1.898 -13.491 -7.017 1.00 90.25 574 ILE A N 1
ATOM 4497 C CA . ILE A 1 574 ? 3.245 -13.063 -7.388 1.00 90.25 574 ILE A CA 1
ATOM 4498 C C . ILE A 1 574 ? 3.974 -12.407 -6.217 1.00 90.25 574 ILE A C 1
ATOM 4500 O O . ILE A 1 574 ? 5.013 -11.768 -6.411 1.00 90.25 574 ILE A O 1
ATOM 4504 N N . ASP A 1 575 ? 3.469 -12.589 -4.992 1.00 87.38 575 ASP A N 1
ATOM 4505 C CA . ASP A 1 575 ? 4.083 -12.001 -3.813 1.00 87.38 575 ASP A CA 1
ATOM 4506 C C . ASP A 1 575 ? 5.512 -12.461 -3.679 1.00 87.38 575 ASP A C 1
ATOM 4508 O O . ASP A 1 575 ? 6.338 -11.632 -3.383 1.00 87.38 575 ASP A O 1
ATOM 4512 N N . LEU A 1 576 ? 5.882 -13.714 -3.959 1.00 88.19 576 LEU A N 1
ATOM 4513 C CA . LEU A 1 576 ? 7.266 -14.218 -3.830 1.00 88.19 576 LEU A CA 1
ATOM 4514 C C . LEU A 1 576 ? 8.286 -13.635 -4.828 1.00 88.19 576 LEU A C 1
ATOM 4516 O O . LEU A 1 576 ? 9.452 -14.045 -4.812 1.00 88.19 576 LEU A O 1
ATOM 4520 N N . GLY A 1 577 ? 7.874 -12.690 -5.667 1.00 92.25 577 GLY A N 1
ATOM 4521 C CA . GLY A 1 577 ? 8.721 -12.107 -6.691 1.00 92.25 577 GLY A CA 1
ATOM 4522 C C . GLY A 1 577 ? 8.767 -12.943 -7.968 1.00 92.25 577 GLY A C 1
ATOM 4523 O O . GLY A 1 577 ? 8.685 -14.175 -7.961 1.00 92.25 577 GLY A O 1
ATOM 4524 N N . ILE A 1 578 ? 8.951 -12.253 -9.081 1.00 96.00 578 ILE A N 1
ATOM 4525 C CA . ILE A 1 578 ? 9.034 -12.779 -10.433 1.00 96.00 578 ILE A CA 1
ATOM 4526 C C . ILE A 1 578 ? 10.451 -13.261 -10.708 1.00 96.00 578 ILE A C 1
ATOM 4528 O O . ILE A 1 578 ? 11.418 -12.502 -10.678 1.00 96.00 578 ILE A O 1
ATOM 4532 N N . GLN A 1 579 ? 10.572 -14.552 -11.009 1.00 97.19 579 GLN A N 1
ATOM 4533 C CA . GLN A 1 579 ? 11.819 -15.145 -11.475 1.00 97.19 579 GLN A CA 1
ATOM 4534 C C . GLN A 1 579 ? 12.116 -14.686 -12.922 1.00 97.19 579 GLN A C 1
ATOM 4536 O O . GLN A 1 579 ? 11.292 -14.953 -13.810 1.00 97.19 579 GLN A O 1
ATOM 4541 N N . PRO A 1 580 ? 13.286 -14.074 -13.201 1.00 98.06 580 PRO A N 1
ATOM 4542 C CA . PRO A 1 580 ? 13.671 -13.675 -14.551 1.00 98.06 580 PRO A CA 1
ATOM 4543 C C . PRO A 1 580 ? 13.821 -14.877 -15.485 1.00 98.06 580 PRO A C 1
ATOM 4545 O O . PRO A 1 580 ? 14.138 -15.984 -15.045 1.00 98.06 580 PRO A O 1
ATOM 4548 N N . ASP A 1 581 ? 13.641 -14.656 -16.786 1.00 98.56 581 ASP A N 1
ATOM 4549 C CA . ASP A 1 581 ? 13.972 -15.652 -17.814 1.00 98.56 581 ASP A CA 1
ATOM 4550 C C . ASP A 1 581 ? 15.490 -15.838 -17.930 1.00 98.56 581 ASP A C 1
ATOM 4552 O O . ASP A 1 581 ? 15.972 -16.944 -18.180 1.00 98.56 581 ASP A O 1
ATOM 4556 N N . TYR A 1 582 ? 16.239 -14.759 -17.689 1.00 98.06 582 TYR A N 1
ATOM 4557 C CA . TYR A 1 582 ? 17.697 -14.741 -17.658 1.00 98.06 582 TYR A CA 1
ATOM 4558 C C . TYR A 1 582 ? 18.194 -14.193 -16.320 1.00 98.06 582 TYR A C 1
ATOM 4560 O O . TYR A 1 582 ? 18.399 -12.990 -16.158 1.00 98.06 582 TYR A O 1
ATOM 4568 N N . GLU A 1 583 ? 18.420 -15.096 -15.365 1.00 96.50 583 GLU A N 1
ATOM 4569 C CA . GLU A 1 583 ? 19.059 -14.767 -14.090 1.00 96.50 583 GLU A CA 1
ATOM 4570 C C . GLU A 1 583 ? 20.582 -14.705 -14.271 1.00 96.50 583 GLU A C 1
ATOM 4572 O O . GLU A 1 583 ? 21.262 -15.731 -14.352 1.00 96.50 583 GLU A O 1
ATOM 4577 N N . ASN A 1 584 ? 21.118 -13.492 -14.426 1.00 95.56 584 ASN A N 1
ATOM 4578 C CA . ASN A 1 584 ? 22.513 -13.264 -14.822 1.00 95.56 584 ASN A CA 1
ATOM 4579 C C . ASN A 1 584 ? 23.315 -12.385 -13.851 1.00 95.56 584 ASN A C 1
ATOM 4581 O O . ASN A 1 584 ? 24.448 -12.009 -14.161 1.00 95.56 584 ASN A O 1
ATOM 4585 N N . VAL A 1 585 ? 22.753 -12.107 -12.675 1.00 97.56 585 VAL A N 1
ATOM 4586 C CA . VAL A 1 585 ? 23.427 -11.394 -11.587 1.00 97.56 585 VAL A CA 1
ATOM 4587 C C . VAL A 1 585 ? 24.394 -12.339 -10.886 1.00 97.56 585 VAL A C 1
ATOM 4589 O O . VAL A 1 585 ? 24.042 -13.459 -10.514 1.00 97.56 585 VAL A O 1
ATOM 4592 N N . LYS A 1 586 ? 25.641 -11.903 -10.704 1.00 97.12 586 LYS A N 1
ATOM 4593 C CA . LYS A 1 586 ? 26.645 -12.688 -9.975 1.00 97.12 586 LYS A CA 1
ATOM 4594 C C . LYS A 1 586 ? 26.640 -12.263 -8.514 1.00 97.12 586 LYS A C 1
ATOM 4596 O O . LYS A 1 586 ? 26.744 -11.077 -8.222 1.00 97.12 586 LYS A O 1
ATOM 4601 N N . ILE A 1 587 ? 26.577 -13.233 -7.608 1.00 95.75 587 ILE A N 1
ATOM 4602 C CA . ILE A 1 587 ? 26.615 -12.995 -6.162 1.00 95.75 587 ILE A CA 1
ATOM 4603 C C . ILE A 1 587 ? 27.981 -13.439 -5.634 1.00 95.75 587 ILE A C 1
ATOM 4605 O O . ILE A 1 587 ? 28.398 -14.581 -5.853 1.00 95.75 587 ILE A O 1
ATOM 4609 N N . ALA A 1 588 ? 28.698 -12.531 -4.976 1.00 94.50 588 ALA A N 1
ATOM 4610 C CA . ALA A 1 588 ? 29.984 -12.813 -4.347 1.00 94.50 588 ALA A CA 1
ATOM 4611 C C . ALA A 1 588 ? 29.816 -13.460 -2.960 1.00 94.50 588 ALA A C 1
ATOM 4613 O O . ALA A 1 588 ? 28.740 -13.440 -2.366 1.00 94.50 588 ALA A O 1
ATOM 4614 N N . GLU A 1 589 ? 30.902 -14.014 -2.409 1.00 93.19 589 GLU A N 1
ATOM 4615 C CA . GLU A 1 589 ? 30.883 -14.669 -1.087 1.00 93.19 589 GLU A CA 1
ATOM 4616 C C . GLU A 1 589 ? 30.477 -13.728 0.063 1.00 93.19 589 GLU A C 1
ATOM 4618 O O . GLU A 1 589 ? 29.957 -14.194 1.075 1.00 93.19 589 GLU A O 1
ATOM 4623 N N . ASP A 1 590 ? 30.701 -12.417 -0.070 1.00 91.75 590 ASP A N 1
ATOM 4624 C CA . ASP A 1 590 ? 30.330 -11.408 0.934 1.00 91.75 590 ASP A CA 1
ATOM 4625 C C . ASP A 1 590 ? 28.874 -10.912 0.819 1.00 91.75 590 ASP A C 1
ATOM 4627 O O . ASP A 1 590 ? 28.415 -10.135 1.668 1.00 91.75 590 ASP A O 1
ATOM 4631 N N . GLY A 1 591 ? 28.145 -11.398 -0.192 1.00 92.94 591 GLY A N 1
ATOM 4632 C CA . GLY A 1 591 ? 26.774 -11.013 -0.519 1.00 92.94 591 GLY A CA 1
ATOM 4633 C C . GLY A 1 591 ? 26.661 -9.845 -1.502 1.00 92.94 591 GLY A C 1
ATOM 4634 O O . GLY A 1 591 ? 25.545 -9.511 -1.891 1.00 92.94 591 GLY A O 1
ATOM 4635 N N . SER A 1 592 ? 27.771 -9.232 -1.932 1.00 95.38 592 SER A N 1
ATOM 4636 C CA . SER A 1 592 ? 27.724 -8.193 -2.968 1.00 95.38 592 SER A CA 1
ATOM 4637 C C . SER A 1 592 ? 27.244 -8.762 -4.307 1.00 95.38 592 SER A C 1
ATOM 4639 O O . SER A 1 592 ? 27.529 -9.914 -4.652 1.00 95.38 592 SER A O 1
ATOM 4641 N N . LYS A 1 593 ? 26.492 -7.950 -5.058 1.00 97.88 593 LYS A N 1
ATOM 4642 C CA . LYS A 1 593 ? 25.858 -8.351 -6.317 1.00 97.88 593 LYS A CA 1
ATOM 4643 C C . LYS A 1 593 ? 26.426 -7.559 -7.489 1.00 97.88 593 LYS A C 1
ATOM 4645 O O . LYS A 1 593 ? 26.559 -6.340 -7.428 1.00 97.88 593 LYS A O 1
ATOM 4650 N N . ASP A 1 594 ? 26.757 -8.265 -8.562 1.00 98.00 594 ASP A N 1
ATOM 4651 C CA . ASP A 1 594 ? 27.313 -7.713 -9.795 1.00 98.00 594 ASP A CA 1
ATOM 4652 C C . ASP A 1 594 ? 26.306 -7.864 -10.944 1.00 98.00 594 ASP A C 1
ATOM 4654 O O . ASP A 1 594 ? 26.057 -8.968 -11.438 1.00 98.00 594 ASP A O 1
ATOM 4658 N N . PHE A 1 595 ? 25.757 -6.720 -11.361 1.00 98.50 595 PHE A N 1
ATOM 4659 C CA . PHE A 1 595 ? 24.791 -6.568 -12.451 1.00 98.50 595 PHE A CA 1
ATOM 4660 C C . PHE A 1 595 ? 25.452 -6.140 -13.777 1.00 98.50 595 PHE A C 1
ATOM 4662 O O . PHE A 1 595 ? 24.759 -5.790 -14.732 1.00 98.50 595 PHE A O 1
ATOM 4669 N N . SER A 1 596 ? 26.787 -6.148 -13.880 1.00 97.94 596 SER A N 1
ATOM 4670 C CA . SER A 1 596 ? 27.504 -5.637 -15.062 1.00 97.94 596 SER A CA 1
ATOM 4671 C C . SER A 1 596 ? 27.085 -6.298 -16.377 1.00 97.94 596 SER A C 1
ATOM 4673 O O . SER A 1 596 ? 26.965 -5.614 -17.388 1.00 97.94 596 SER A O 1
ATOM 4675 N N . GLU A 1 597 ? 26.816 -7.607 -16.376 1.00 97.88 597 GLU A N 1
ATOM 4676 C CA . GLU A 1 597 ? 26.317 -8.324 -17.560 1.00 97.88 597 GLU A CA 1
ATOM 4677 C C . GLU A 1 597 ? 24.832 -8.042 -17.832 1.00 97.88 597 GLU A C 1
ATOM 4679 O O . GLU A 1 597 ? 24.393 -8.093 -18.981 1.00 97.88 597 GLU A O 1
ATOM 4684 N N . THR A 1 598 ? 24.046 -7.742 -16.797 1.00 98.44 598 THR A N 1
ATOM 4685 C CA . THR A 1 598 ? 22.631 -7.355 -16.912 1.00 98.44 598 THR A CA 1
ATOM 4686 C C . THR A 1 598 ? 22.494 -6.017 -17.632 1.00 98.44 598 THR A C 1
ATOM 4688 O O . THR A 1 598 ? 21.664 -5.887 -18.526 1.00 98.44 598 THR A O 1
ATOM 4691 N N . PHE A 1 599 ? 23.371 -5.063 -17.312 1.00 98.50 599 PHE A N 1
ATOM 4692 C CA . PHE A 1 599 ? 23.393 -3.706 -17.867 1.00 98.50 599 PHE A CA 1
ATOM 4693 C C . PHE A 1 599 ? 24.423 -3.520 -18.997 1.00 98.50 599 PHE A C 1
ATOM 4695 O O . PHE A 1 599 ? 24.960 -2.434 -19.211 1.00 98.50 599 PHE A O 1
ATOM 4702 N N . ASN A 1 600 ? 24.709 -4.578 -19.754 1.00 98.50 600 ASN A N 1
ATOM 4703 C CA . ASN A 1 600 ? 25.607 -4.514 -20.902 1.00 98.50 600 ASN A CA 1
ATOM 4704 C C . ASN A 1 600 ? 24.815 -4.594 -22.213 1.00 98.50 600 ASN A C 1
ATOM 4706 O O . ASN A 1 600 ? 24.190 -5.613 -22.490 1.00 98.50 600 ASN A O 1
ATOM 4710 N N . PHE A 1 601 ? 24.889 -3.554 -23.050 1.00 98.75 601 PHE A N 1
ATOM 4711 C CA . PHE A 1 601 ? 24.159 -3.488 -24.324 1.00 98.75 601 PHE A CA 1
ATOM 4712 C C . PHE A 1 601 ? 24.407 -4.685 -25.257 1.00 98.75 601 PHE A C 1
ATOM 4714 O O . PHE A 1 601 ? 23.454 -5.214 -25.825 1.00 98.75 601 PHE A O 1
ATOM 4721 N N . ASP A 1 602 ? 25.653 -5.154 -25.392 1.00 98.38 602 ASP A N 1
ATOM 4722 C CA . ASP A 1 602 ? 25.971 -6.297 -26.260 1.00 98.38 602 ASP A CA 1
ATOM 4723 C C . ASP A 1 602 ? 25.353 -7.589 -25.704 1.00 98.38 602 ASP A C 1
ATOM 4725 O O . ASP A 1 602 ? 24.841 -8.426 -26.454 1.00 98.38 602 ASP A O 1
ATOM 4729 N N . ASN A 1 603 ? 25.370 -7.750 -24.378 1.00 98.56 603 ASN A N 1
ATOM 4730 C CA . ASN A 1 603 ? 24.761 -8.904 -23.728 1.00 98.56 603 ASN A CA 1
ATOM 4731 C C . ASN A 1 603 ? 23.226 -8.861 -23.793 1.00 98.56 603 ASN A C 1
ATOM 4733 O O . ASN A 1 603 ? 22.611 -9.878 -24.102 1.00 98.56 603 ASN A O 1
ATOM 4737 N N . ILE A 1 604 ? 22.610 -7.693 -23.587 1.00 98.62 604 ILE A N 1
ATOM 4738 C CA . ILE A 1 604 ? 21.168 -7.477 -23.786 1.00 98.62 604 ILE A CA 1
ATOM 4739 C C . ILE A 1 604 ? 20.786 -7.841 -25.223 1.00 98.62 604 ILE A C 1
ATOM 4741 O O . ILE A 1 604 ? 19.870 -8.634 -25.439 1.00 98.62 604 ILE A O 1
ATOM 4745 N N . SER A 1 605 ? 21.526 -7.324 -26.208 1.00 98.50 605 SER A N 1
ATOM 4746 C CA . SER A 1 605 ? 21.284 -7.598 -27.626 1.00 98.50 605 SER A CA 1
ATOM 4747 C C . SER A 1 605 ? 21.298 -9.101 -27.919 1.00 98.50 605 SER A C 1
ATOM 4749 O O . SER A 1 605 ? 20.392 -9.616 -28.579 1.00 98.50 605 SER A O 1
ATOM 4751 N N . LYS A 1 606 ? 22.271 -9.823 -27.352 1.00 98.44 606 LYS A N 1
ATOM 4752 C CA . LYS A 1 606 ? 22.378 -11.281 -27.457 1.00 98.44 606 LYS A CA 1
ATOM 4753 C C . LYS A 1 606 ? 21.212 -12.014 -26.781 1.00 98.44 606 LYS A C 1
ATOM 4755 O O . LYS A 1 606 ? 20.690 -12.960 -27.363 1.00 98.44 606 LYS A O 1
ATOM 4760 N N . ILE A 1 607 ? 20.810 -11.606 -25.576 1.00 98.50 607 ILE A N 1
ATOM 4761 C CA . ILE A 1 607 ? 19.682 -12.215 -24.850 1.00 98.50 607 ILE A CA 1
ATOM 4762 C C . ILE A 1 607 ? 18.397 -12.107 -25.676 1.00 98.50 607 ILE A C 1
ATOM 4764 O O . ILE A 1 607 ? 17.671 -13.088 -25.816 1.00 98.50 607 ILE A O 1
ATOM 4768 N N . PHE A 1 608 ? 18.147 -10.947 -26.282 1.00 98.38 608 PHE A N 1
ATOM 4769 C CA . PHE A 1 608 ? 16.997 -10.750 -27.161 1.00 98.38 608 PHE A CA 1
ATOM 4770 C C . PHE A 1 608 ? 17.037 -11.674 -28.380 1.00 98.38 608 PHE A C 1
ATOM 4772 O O . PHE A 1 608 ? 16.031 -12.308 -28.698 1.00 98.38 608 PHE A O 1
ATOM 4779 N N . ASP A 1 609 ? 18.191 -11.794 -29.042 1.00 97.69 609 ASP A N 1
ATOM 4780 C CA . ASP A 1 609 ? 18.342 -12.694 -30.189 1.00 97.69 609 ASP A CA 1
ATOM 4781 C C . ASP A 1 609 ? 18.085 -14.158 -29.801 1.00 97.69 609 ASP A C 1
ATOM 4783 O O . ASP A 1 609 ? 17.461 -14.900 -30.560 1.00 97.69 609 ASP A O 1
ATOM 4787 N N . GLU A 1 610 ? 18.533 -14.586 -28.619 1.00 97.31 610 GLU A N 1
ATOM 4788 C CA . GLU A 1 610 ? 18.291 -15.938 -28.106 1.00 97.31 610 GLU A CA 1
ATOM 4789 C C . GLU A 1 610 ? 16.817 -16.172 -27.749 1.00 97.31 610 GLU A C 1
ATOM 4791 O O . GLU A 1 610 ? 16.246 -17.198 -28.134 1.00 97.31 610 GLU A O 1
ATOM 4796 N N . PHE A 1 611 ? 16.190 -15.228 -27.046 1.00 97.31 611 PHE A N 1
ATOM 4797 C CA . PHE A 1 611 ? 14.802 -15.338 -26.602 1.00 97.31 611 PHE A CA 1
ATOM 4798 C C . PHE A 1 611 ? 13.826 -15.297 -27.786 1.00 97.31 611 PHE A C 1
ATOM 4800 O O . PHE A 1 611 ? 13.019 -16.210 -27.970 1.00 97.31 611 PHE A O 1
ATOM 4807 N N . TYR A 1 612 ? 13.937 -14.284 -28.649 1.00 95.75 612 TYR A N 1
ATOM 4808 C CA . TYR A 1 612 ? 13.022 -14.085 -29.777 1.00 95.75 612 TYR A CA 1
ATOM 4809 C C . TYR A 1 612 ? 13.382 -14.930 -31.011 1.00 95.75 612 TYR A C 1
ATOM 4811 O O . TYR A 1 612 ? 12.497 -15.291 -31.796 1.00 95.75 612 TYR A O 1
ATOM 4819 N N . GLY A 1 613 ? 14.656 -15.298 -31.186 1.00 87.62 613 GLY A N 1
ATOM 4820 C CA . GLY A 1 613 ? 15.135 -16.109 -32.313 1.00 87.62 613 GLY A CA 1
ATOM 4821 C C . GLY A 1 613 ? 14.812 -17.605 -32.219 1.00 87.62 613 GLY A C 1
ATOM 4822 O O . GLY A 1 613 ? 14.834 -18.300 -33.237 1.00 87.62 613 GLY A O 1
ATOM 4823 N N . ASN A 1 614 ? 14.444 -18.118 -31.040 1.00 66.06 614 ASN A N 1
ATOM 4824 C CA . ASN A 1 614 ? 14.101 -19.533 -30.827 1.00 66.06 614 ASN A CA 1
ATOM 4825 C C . ASN A 1 614 ? 12.679 -19.937 -31.278 1.00 66.06 614 ASN A C 1
ATOM 4827 O O . ASN A 1 614 ? 12.239 -21.062 -31.040 1.00 66.06 614 ASN A O 1
ATOM 4831 N N . THR A 1 615 ? 11.964 -19.094 -32.024 1.00 50.78 615 THR A N 1
ATOM 4832 C CA . THR A 1 615 ? 10.578 -19.334 -32.480 1.00 50.78 615 THR A CA 1
ATOM 4833 C C . THR A 1 615 ? 10.426 -20.317 -33.659 1.00 50.78 615 THR A C 1
ATOM 4835 O O . THR A 1 615 ? 9.381 -20.365 -34.305 1.00 50.78 615 THR A O 1
ATOM 4838 N N . THR A 1 616 ? 11.413 -21.186 -33.926 1.00 41.00 616 THR A N 1
ATOM 4839 C CA . THR A 1 616 ? 11.316 -22.213 -34.988 1.00 41.00 616 THR A CA 1
ATOM 4840 C C . THR A 1 616 ? 11.481 -23.649 -34.482 1.00 41.00 616 THR A C 1
ATOM 4842 O O . THR A 1 616 ? 12.340 -24.366 -34.970 1.00 41.00 616 THR A O 1
ATOM 4845 N N . THR A 1 617 ? 10.642 -24.093 -33.540 1.00 32.38 617 THR A N 1
ATOM 4846 C CA . THR A 1 617 ? 10.051 -25.452 -33.516 1.00 32.38 617 THR A CA 1
ATOM 4847 C C . THR A 1 617 ? 9.115 -25.586 -32.315 1.00 32.38 617 THR A C 1
ATOM 4849 O O . THR A 1 617 ? 9.565 -25.859 -31.209 1.00 32.38 617 THR A O 1
ATOM 4852 N N . THR A 1 618 ? 7.808 -25.498 -32.549 1.00 30.53 618 THR A N 1
ATOM 4853 C CA . THR A 1 618 ? 6.801 -26.122 -31.681 1.00 30.53 618 THR A CA 1
ATOM 4854 C C . THR A 1 618 ? 6.452 -27.488 -32.281 1.00 30.53 618 THR A C 1
ATOM 4856 O O . THR A 1 618 ? 5.747 -27.538 -33.292 1.00 30.53 618 THR A O 1
ATOM 4859 N N . PRO A 1 619 ? 6.918 -28.624 -31.736 1.00 34.78 619 PRO A N 1
ATOM 4860 C CA . PRO A 1 619 ? 6.180 -29.869 -31.841 1.00 34.78 619 PRO A CA 1
ATOM 4861 C C . PRO A 1 619 ? 5.072 -29.855 -30.788 1.00 34.78 619 PRO A C 1
ATOM 4863 O O . PRO A 1 619 ? 5.295 -29.471 -29.644 1.00 34.78 619 PRO A O 1
ATOM 4866 N N . ALA A 1 620 ? 3.888 -30.273 -31.218 1.00 30.25 620 ALA A N 1
ATOM 4867 C CA . ALA A 1 620 ? 2.688 -30.390 -30.413 1.00 30.25 620 ALA A CA 1
ATOM 4868 C C . ALA A 1 620 ? 2.920 -31.053 -29.043 1.00 30.25 620 ALA A C 1
ATOM 4870 O O . ALA A 1 620 ? 3.626 -32.054 -28.917 1.00 30.25 620 ALA A O 1
ATOM 4871 N N . GLU A 1 621 ? 2.240 -30.465 -28.065 1.00 32.50 621 GLU A N 1
ATOM 4872 C CA . GLU A 1 621 ? 1.863 -30.976 -26.755 1.00 32.50 621 GLU A CA 1
ATOM 4873 C C . GLU A 1 621 ? 1.802 -32.513 -26.680 1.00 32.50 621 GLU A C 1
ATOM 4875 O O . GLU A 1 621 ? 1.113 -33.192 -27.446 1.00 32.50 621 GLU A O 1
ATOM 4880 N N . THR A 1 622 ? 2.538 -33.087 -25.733 1.00 27.22 622 THR A N 1
ATOM 4881 C CA . THR A 1 622 ? 2.237 -34.417 -25.203 1.00 27.22 622 THR A CA 1
ATOM 4882 C C . THR A 1 622 ? 2.470 -34.366 -23.703 1.00 27.22 622 THR A C 1
ATOM 4884 O O . THR A 1 622 ? 3.611 -34.285 -23.247 1.00 27.22 622 THR A O 1
ATOM 4887 N N . GLU A 1 623 ? 1.369 -34.392 -22.951 1.00 34.78 623 GLU A N 1
ATOM 4888 C CA . GLU A 1 623 ? 1.344 -34.552 -21.499 1.00 34.78 623 GLU A CA 1
ATOM 4889 C C . GLU A 1 623 ? 2.319 -35.649 -21.058 1.00 34.78 623 GLU A C 1
ATOM 4891 O O . GLU A 1 623 ? 2.209 -36.811 -21.456 1.00 34.78 623 GLU A O 1
ATOM 4896 N N . THR A 1 624 ? 3.275 -35.292 -20.204 1.00 24.48 624 THR A N 1
ATOM 4897 C CA . THR A 1 624 ? 3.999 -36.265 -19.385 1.00 24.48 624 THR A CA 1
ATOM 4898 C C . THR A 1 624 ? 4.007 -35.762 -17.951 1.00 24.48 624 THR A C 1
ATOM 4900 O O . THR A 1 624 ? 4.843 -34.958 -17.547 1.00 24.48 624 THR A O 1
ATOM 4903 N N . THR A 1 625 ? 3.038 -36.246 -17.179 1.00 30.16 625 THR A N 1
ATOM 4904 C CA . THR A 1 625 ? 2.963 -36.095 -15.727 1.00 30.16 625 THR A CA 1
ATOM 4905 C C . THR A 1 625 ? 4.252 -36.624 -15.099 1.00 30.16 625 THR A C 1
ATOM 4907 O O . THR A 1 625 ? 4.549 -37.814 -15.206 1.00 30.16 625 THR A O 1
ATOM 4910 N N . THR A 1 626 ? 5.016 -35.760 -14.429 1.00 25.94 626 THR A N 1
ATOM 4911 C CA . THR A 1 626 ? 6.141 -36.185 -13.586 1.00 25.94 626 THR A CA 1
ATOM 4912 C C . THR A 1 626 ? 5.907 -35.679 -12.171 1.00 25.94 626 THR A C 1
ATOM 4914 O O . THR A 1 626 ? 5.910 -34.484 -11.907 1.00 25.94 626 THR A O 1
ATOM 4917 N N . THR A 1 627 ? 5.650 -36.623 -11.272 1.00 26.53 627 THR A N 1
ATOM 4918 C CA . THR A 1 627 ? 5.511 -36.433 -9.829 1.00 26.53 627 THR A CA 1
ATOM 4919 C C . THR A 1 627 ? 6.843 -35.973 -9.230 1.00 26.53 627 THR A C 1
ATOM 4921 O O . THR A 1 627 ? 7.826 -36.712 -9.304 1.00 26.53 627 THR A O 1
ATOM 4924 N N . THR A 1 628 ? 6.882 -34.792 -8.610 1.00 27.06 628 THR A N 1
ATOM 4925 C CA . THR A 1 628 ? 8.056 -34.326 -7.856 1.00 27.06 628 THR A CA 1
ATOM 4926 C C . THR A 1 628 ? 7.930 -34.753 -6.398 1.00 27.06 628 THR A C 1
ATOM 4928 O O . THR A 1 628 ? 7.109 -34.242 -5.643 1.00 27.06 628 THR A O 1
ATOM 4931 N N . THR A 1 629 ? 8.752 -35.726 -6.014 1.00 24.12 629 THR A N 1
ATOM 4932 C CA . THR A 1 629 ? 8.946 -36.164 -4.631 1.00 24.12 629 THR A CA 1
ATOM 4933 C C . THR A 1 629 ? 9.904 -35.203 -3.927 1.00 24.12 629 THR A C 1
ATOM 4935 O O . THR A 1 629 ? 11.062 -35.074 -4.325 1.00 24.12 629 THR A O 1
ATOM 4938 N N . THR A 1 630 ? 9.438 -34.563 -2.858 1.00 24.84 630 THR A N 1
ATOM 4939 C CA . THR A 1 630 ? 10.219 -33.727 -1.938 1.00 24.84 630 THR A CA 1
ATOM 4940 C C . THR A 1 630 ? 11.400 -34.512 -1.359 1.00 24.84 630 THR A C 1
ATOM 4942 O O . THR A 1 630 ? 11.210 -35.584 -0.786 1.00 24.84 630 THR A O 1
ATOM 4945 N N . THR A 1 631 ? 12.626 -33.994 -1.481 1.00 25.80 631 THR A N 1
ATOM 4946 C CA . THR A 1 631 ? 13.784 -34.500 -0.723 1.00 25.80 631 THR A CA 1
ATOM 4947 C C . THR A 1 631 ? 14.470 -33.340 -0.014 1.00 25.80 631 THR A C 1
ATOM 4949 O O . THR A 1 631 ? 15.133 -32.519 -0.639 1.00 25.80 631 THR A O 1
ATOM 4952 N N . SER A 1 632 ? 14.298 -33.294 1.306 1.00 26.25 632 SER A N 1
ATOM 4953 C CA . SER A 1 632 ? 15.019 -32.428 2.236 1.00 26.25 632 SER A CA 1
ATOM 4954 C C . SER A 1 632 ? 16.506 -32.794 2.262 1.00 26.25 632 SER A C 1
ATOM 4956 O O . SER A 1 632 ? 16.851 -33.960 2.466 1.00 26.25 632 SER A O 1
ATOM 4958 N N . ALA A 1 633 ? 17.392 -31.810 2.101 1.00 23.20 633 ALA A N 1
ATOM 4959 C CA . ALA A 1 633 ? 18.831 -31.984 2.274 1.00 23.20 633 ALA A CA 1
ATOM 4960 C C . ALA A 1 633 ? 19.315 -31.207 3.506 1.00 23.20 633 ALA A C 1
ATOM 4962 O O . ALA A 1 633 ? 19.461 -29.990 3.494 1.00 23.20 633 ALA A O 1
ATOM 4963 N N . THR A 1 634 ? 19.566 -31.950 4.581 1.00 24.34 634 THR A N 1
ATOM 4964 C CA . THR A 1 634 ? 20.304 -31.525 5.774 1.00 24.34 634 THR A CA 1
ATOM 4965 C C . THR A 1 634 ? 21.788 -31.375 5.428 1.00 24.34 634 THR A C 1
ATOM 4967 O O . THR A 1 634 ? 22.370 -32.318 4.892 1.00 24.34 634 THR A O 1
ATOM 4970 N N . THR A 1 635 ? 22.432 -30.260 5.790 1.00 25.45 635 THR A N 1
ATOM 4971 C CA . THR A 1 635 ? 23.902 -30.152 5.737 1.00 25.45 635 THR A CA 1
ATOM 4972 C C . THR A 1 635 ? 24.466 -29.837 7.116 1.00 25.45 635 THR A C 1
ATOM 4974 O O . THR A 1 635 ? 24.159 -28.818 7.726 1.00 25.45 635 THR A O 1
ATOM 4977 N N . SER A 1 636 ? 25.273 -30.772 7.615 1.00 23.53 636 SER A N 1
ATOM 4978 C CA . SER A 1 636 ? 25.985 -30.715 8.886 1.00 23.53 636 SER A CA 1
ATOM 4979 C C . SER A 1 636 ? 27.270 -29.890 8.791 1.00 23.53 636 SER A C 1
ATOM 4981 O O . SER A 1 636 ? 28.021 -29.976 7.822 1.00 23.53 636 SER A O 1
ATOM 4983 N N . THR A 1 637 ? 27.548 -29.157 9.862 1.00 23.67 637 THR A N 1
ATOM 4984 C CA . THR A 1 637 ? 28.785 -28.434 10.169 1.00 23.67 637 THR A CA 1
ATOM 4985 C C . THR A 1 637 ? 30.002 -29.359 10.257 1.00 23.67 637 THR A C 1
ATOM 4987 O O . THR A 1 637 ? 29.943 -30.452 10.826 1.00 23.67 637 THR A O 1
ATOM 4990 N N . THR A 1 638 ? 31.166 -28.903 9.784 1.00 24.31 638 THR A N 1
ATOM 4991 C CA . THR A 1 638 ? 32.456 -29.417 10.275 1.00 24.31 638 THR A CA 1
ATOM 4992 C C . THR A 1 638 ? 33.531 -28.334 10.250 1.00 24.31 638 THR A C 1
ATOM 4994 O O . THR A 1 638 ? 33.916 -27.822 9.205 1.00 24.31 638 THR A O 1
ATOM 4997 N N . THR A 1 639 ? 34.022 -27.996 11.438 1.00 23.17 639 THR A N 1
ATOM 4998 C CA . THR A 1 639 ? 35.149 -27.099 11.704 1.00 23.17 639 THR A CA 1
ATOM 4999 C C . THR A 1 639 ? 36.475 -27.843 11.522 1.00 23.17 639 THR A C 1
ATOM 5001 O O . THR A 1 639 ? 36.611 -28.978 11.983 1.00 23.17 639 THR A O 1
ATOM 5004 N N . SER A 1 640 ? 37.500 -27.200 10.953 1.00 23.52 640 SER A N 1
ATOM 5005 C CA . SER A 1 640 ? 38.901 -27.519 11.270 1.00 23.52 640 SER A CA 1
ATOM 5006 C C . SER A 1 640 ? 39.848 -26.353 10.987 1.00 23.52 640 SER A C 1
ATOM 5008 O O . SER A 1 640 ? 39.982 -25.864 9.874 1.00 23.52 640 SER A O 1
ATOM 5010 N N . SER A 1 641 ? 40.518 -25.952 12.062 1.00 22.61 641 SER A N 1
ATOM 5011 C CA . SER A 1 641 ? 41.647 -25.032 12.191 1.00 22.61 641 SER A CA 1
ATOM 5012 C C . SER A 1 641 ? 42.934 -25.534 11.525 1.00 22.61 641 SER A C 1
ATOM 5014 O O . SER A 1 641 ? 43.206 -26.729 11.629 1.00 22.61 641 SER A O 1
ATOM 5016 N N . THR A 1 642 ? 43.800 -24.640 11.017 1.00 22.97 642 THR A N 1
ATOM 5017 C CA . THR A 1 642 ? 45.210 -24.451 11.473 1.00 22.97 642 THR A CA 1
ATOM 5018 C C . THR A 1 642 ? 46.020 -23.441 10.622 1.00 22.97 642 THR A C 1
ATOM 5020 O O . THR A 1 642 ? 46.302 -23.674 9.459 1.00 22.97 642 THR A O 1
ATOM 5023 N N . ASN A 1 643 ? 46.432 -22.339 11.265 1.00 23.86 643 ASN A N 1
ATOM 5024 C CA . ASN A 1 643 ? 47.811 -21.854 11.469 1.00 23.86 643 ASN A CA 1
ATOM 5025 C C . ASN A 1 643 ? 48.875 -21.776 10.330 1.00 23.86 643 ASN A C 1
ATOM 5027 O O . ASN A 1 643 ? 49.399 -22.791 9.884 1.00 23.86 643 ASN A O 1
ATOM 5031 N N . THR A 1 644 ? 49.366 -20.533 10.114 1.00 22.66 644 THR A N 1
ATOM 5032 C CA . THR A 1 644 ? 50.786 -20.086 10.269 1.00 22.66 644 THR A CA 1
ATOM 5033 C C . THR A 1 644 ? 51.555 -19.548 9.032 1.00 22.66 644 THR A C 1
ATOM 5035 O O . THR A 1 644 ? 52.003 -20.297 8.179 1.00 22.66 644 THR A O 1
ATOM 5038 N N . SER A 1 645 ? 51.848 -18.234 9.129 1.00 22.50 645 SER A N 1
ATOM 5039 C CA . SER A 1 645 ? 53.101 -17.479 8.855 1.00 22.50 645 SER A CA 1
ATOM 5040 C C . SER A 1 645 ? 53.528 -17.007 7.453 1.00 22.50 645 SER A C 1
ATOM 5042 O O . SER A 1 645 ? 53.849 -17.798 6.578 1.00 22.50 645 SER A O 1
ATOM 5044 N N . THR A 1 646 ? 53.709 -15.672 7.402 1.00 21.59 646 THR A N 1
ATOM 5045 C CA . THR A 1 646 ? 54.833 -14.868 6.855 1.00 21.59 646 THR A CA 1
ATOM 5046 C C . THR A 1 646 ? 55.347 -15.146 5.441 1.00 21.59 646 THR A C 1
ATOM 5048 O O . THR A 1 646 ? 55.961 -16.180 5.214 1.00 21.59 646 THR A O 1
ATOM 5051 N N . ASP A 1 647 ? 55.357 -14.118 4.581 1.00 24.20 647 ASP A N 1
ATOM 5052 C CA . ASP A 1 647 ? 56.578 -13.312 4.445 1.00 24.20 647 ASP A CA 1
ATOM 5053 C C . ASP A 1 647 ? 56.396 -11.964 3.727 1.00 24.20 647 ASP A C 1
ATOM 5055 O O . ASP A 1 647 ? 55.478 -11.728 2.948 1.00 24.20 647 ASP A O 1
ATOM 5059 N N . THR A 1 648 ? 57.326 -11.083 4.074 1.00 22.44 648 THR A N 1
ATOM 5060 C CA . THR A 1 648 ? 57.504 -9.665 3.732 1.00 22.44 648 THR A CA 1
ATOM 5061 C C . THR A 1 648 ? 58.110 -9.504 2.331 1.00 22.44 648 THR A C 1
ATOM 5063 O O . THR A 1 648 ? 58.936 -10.333 1.977 1.00 22.44 648 THR A O 1
ATOM 5066 N N . THR A 1 649 ? 57.845 -8.414 1.586 1.00 23.09 649 THR A N 1
ATOM 5067 C CA . THR A 1 649 ? 58.893 -7.577 0.933 1.00 23.09 649 THR A CA 1
ATOM 5068 C C . THR A 1 649 ? 58.331 -6.228 0.441 1.00 23.09 649 THR A C 1
ATOM 5070 O O . THR A 1 649 ? 57.449 -6.152 -0.406 1.00 23.09 649 THR A O 1
ATOM 5073 N N . THR A 1 650 ? 58.915 -5.162 0.981 1.00 21.78 650 THR A N 1
ATOM 5074 C CA . THR A 1 650 ? 58.842 -3.729 0.648 1.00 21.78 650 THR A CA 1
ATOM 5075 C C . THR A 1 650 ? 59.574 -3.401 -0.662 1.00 21.78 650 THR A C 1
ATOM 5077 O O . THR A 1 650 ? 60.667 -3.925 -0.837 1.00 21.78 650 THR A O 1
ATOM 5080 N N . THR A 1 651 ? 59.130 -2.440 -1.491 1.00 23.19 651 THR A N 1
ATOM 5081 C CA . THR A 1 651 ? 59.995 -1.307 -1.923 1.00 23.19 651 THR A CA 1
ATOM 5082 C C . THR A 1 651 ? 59.217 -0.135 -2.542 1.00 23.19 651 THR A C 1
ATOM 5084 O O . THR A 1 651 ? 58.424 -0.280 -3.463 1.00 23.19 651 THR A O 1
ATOM 5087 N N . THR A 1 652 ? 59.536 1.041 -2.013 1.00 22.47 652 THR A N 1
ATOM 5088 C CA . THR A 1 652 ? 59.227 2.429 -2.378 1.00 22.47 652 THR A CA 1
ATOM 5089 C C . THR A 1 652 ? 59.982 2.899 -3.629 1.00 22.47 652 THR A C 1
ATOM 5091 O O . THR A 1 652 ? 61.101 2.449 -3.852 1.00 22.47 652 THR A O 1
ATOM 5094 N N . THR A 1 653 ? 59.489 3.926 -4.338 1.00 23.39 653 THR A N 1
ATOM 5095 C CA . THR A 1 653 ? 60.308 5.089 -4.763 1.00 23.39 653 THR A CA 1
ATOM 5096 C C . THR A 1 653 ? 59.407 6.301 -5.029 1.00 23.39 653 THR A C 1
ATOM 5098 O O . THR A 1 653 ? 58.506 6.252 -5.858 1.00 23.39 653 THR A O 1
ATOM 5101 N N . ALA A 1 654 ? 59.687 7.393 -4.317 1.00 21.97 654 ALA A N 1
ATOM 5102 C CA . ALA A 1 654 ? 59.142 8.728 -4.524 1.00 21.97 654 ALA A CA 1
ATOM 5103 C C . ALA A 1 654 ? 60.095 9.570 -5.392 1.00 21.97 654 ALA A C 1
ATOM 5105 O O . ALA A 1 654 ? 61.311 9.389 -5.322 1.00 21.97 654 ALA A O 1
ATOM 5106 N N . ALA A 1 655 ? 59.559 10.550 -6.121 1.00 22.30 655 ALA A N 1
ATOM 5107 C CA . ALA A 1 655 ? 60.305 11.727 -6.559 1.00 22.30 655 ALA A CA 1
ATOM 5108 C C . ALA A 1 655 ? 59.380 12.952 -6.553 1.00 22.30 655 ALA A C 1
ATOM 5110 O O . ALA A 1 655 ? 58.361 12.993 -7.236 1.00 22.30 655 ALA A O 1
ATOM 5111 N N . THR A 1 656 ? 59.754 13.930 -5.735 1.00 20.84 656 THR A N 1
ATOM 5112 C CA . THR A 1 656 ? 59.090 15.215 -5.504 1.00 20.84 656 THR A CA 1
ATOM 5113 C C . THR A 1 656 ? 59.807 16.312 -6.296 1.00 20.84 656 THR A C 1
ATOM 5115 O O . THR A 1 656 ? 61.037 16.346 -6.304 1.00 20.84 656 THR A O 1
ATOM 5118 N N . SER A 1 657 ? 59.066 17.278 -6.844 1.00 23.20 657 SER A N 1
ATOM 5119 C CA . SER A 1 657 ? 59.540 18.662 -6.999 1.00 23.20 657 SER A CA 1
ATOM 5120 C C . SER A 1 657 ? 58.366 19.651 -6.976 1.00 23.20 657 SER A C 1
ATOM 5122 O O . SER A 1 657 ? 57.551 19.693 -7.891 1.00 23.20 657 SER A O 1
ATOM 5124 N N . THR A 1 658 ? 58.325 20.413 -5.883 1.00 21.36 658 THR A N 1
ATOM 5125 C CA . THR A 1 658 ? 57.589 21.653 -5.544 1.00 21.36 658 THR A CA 1
ATOM 5126 C C . THR A 1 658 ? 57.943 22.793 -6.528 1.00 21.36 658 THR A C 1
ATOM 5128 O O . THR A 1 658 ? 58.970 22.688 -7.192 1.00 21.36 658 THR A O 1
ATOM 5131 N N . LYS A 1 659 ? 57.271 23.945 -6.707 1.00 23.42 659 LYS A N 1
ATOM 5132 C CA . LYS A 1 659 ? 56.362 24.850 -5.952 1.00 23.42 659 LYS A CA 1
ATOM 5133 C C . LYS A 1 659 ? 55.895 25.903 -7.005 1.00 23.42 659 LYS A C 1
ATOM 5135 O O . LYS A 1 659 ? 56.671 26.151 -7.924 1.00 23.42 659 LYS A O 1
ATOM 5140 N N . SER A 1 660 ? 54.708 26.510 -7.064 1.00 22.16 660 SER A N 1
ATOM 5141 C CA . SER A 1 660 ? 53.986 27.503 -6.227 1.00 22.16 660 SER A CA 1
ATOM 5142 C C . SER A 1 660 ? 52.794 27.950 -7.125 1.00 22.16 660 SER A C 1
ATOM 5144 O O . SER A 1 660 ? 52.934 27.859 -8.340 1.00 22.16 660 SER A O 1
ATOM 5146 N N . GLU A 1 661 ? 51.658 28.529 -6.741 1.00 23.08 661 GLU A N 1
ATOM 5147 C CA . GLU A 1 661 ? 50.983 28.901 -5.491 1.00 23.08 661 GLU A CA 1
ATOM 5148 C C . GLU A 1 661 ? 49.903 29.899 -5.956 1.00 23.08 661 GLU A C 1
ATOM 5150 O O . GLU A 1 661 ? 50.248 30.986 -6.405 1.00 23.08 661 GLU A O 1
ATOM 5155 N N . GLU A 1 662 ? 48.621 29.542 -5.901 1.00 22.88 662 GLU A N 1
ATOM 5156 C CA . GLU A 1 662 ? 47.540 30.527 -5.805 1.00 22.88 662 GLU A CA 1
ATOM 5157 C C . GLU A 1 662 ? 46.502 29.959 -4.838 1.00 22.88 662 GLU A C 1
ATOM 5159 O O . GLU A 1 662 ? 45.781 29.003 -5.114 1.00 22.88 662 GLU A O 1
ATOM 5164 N N . THR A 1 663 ? 46.560 30.497 -3.627 1.00 21.42 663 THR A N 1
ATOM 5165 C CA . THR A 1 663 ? 45.753 30.128 -2.473 1.00 21.42 663 THR A CA 1
ATOM 5166 C C . THR A 1 663 ? 44.476 30.957 -2.507 1.00 21.42 663 THR A C 1
ATOM 5168 O O . THR A 1 663 ? 44.546 32.181 -2.416 1.00 21.42 663 THR A O 1
ATOM 5171 N N . THR A 1 664 ? 43.311 30.316 -2.559 1.00 23.34 664 THR A N 1
ATOM 5172 C CA . THR A 1 664 ? 42.070 30.908 -2.045 1.00 23.34 664 THR A CA 1
ATOM 5173 C C . THR A 1 664 ? 41.502 29.988 -0.976 1.00 23.34 664 THR A C 1
ATOM 5175 O O . THR A 1 664 ? 40.957 28.921 -1.229 1.00 23.34 664 THR A O 1
ATOM 5178 N N . THR A 1 665 ? 41.726 30.403 0.264 1.00 23.00 665 THR A N 1
ATOM 5179 C CA . THR A 1 665 ? 41.142 29.845 1.476 1.00 23.00 665 THR A CA 1
ATOM 5180 C C . THR A 1 665 ? 39.709 30.366 1.577 1.00 23.00 665 THR A C 1
ATOM 5182 O O . THR A 1 665 ? 39.520 31.572 1.722 1.00 23.00 665 THR A O 1
ATOM 5185 N N . ALA A 1 666 ? 38.707 29.492 1.538 1.00 24.53 666 ALA A N 1
ATOM 5186 C CA . ALA A 1 666 ? 37.372 29.804 2.037 1.00 24.53 666 ALA A CA 1
ATOM 5187 C C . ALA A 1 666 ? 37.134 28.931 3.269 1.00 24.53 666 ALA A C 1
ATOM 5189 O O . ALA A 1 666 ? 36.906 27.729 3.175 1.00 24.53 666 ALA A O 1
ATOM 5190 N N . ALA A 1 667 ? 37.281 29.547 4.439 1.00 23.22 667 ALA A N 1
ATOM 5191 C CA . ALA A 1 667 ? 36.798 28.990 5.687 1.00 23.22 667 ALA A CA 1
ATOM 5192 C C . ALA A 1 667 ? 35.268 28.903 5.599 1.00 23.22 667 ALA A C 1
ATOM 5194 O O . ALA A 1 667 ? 34.605 29.928 5.429 1.00 23.22 667 ALA A O 1
ATOM 5195 N N . ALA A 1 668 ? 34.721 27.692 5.704 1.00 26.55 668 ALA A N 1
ATOM 5196 C CA . ALA A 1 668 ? 33.298 27.485 5.916 1.00 26.55 668 ALA A CA 1
ATOM 5197 C C . ALA A 1 668 ? 32.932 28.119 7.263 1.00 26.55 668 ALA A C 1
ATOM 5199 O O . ALA A 1 668 ? 33.255 27.608 8.334 1.00 26.55 668 ALA A O 1
ATOM 5200 N N . THR A 1 669 ? 32.332 29.301 7.186 1.00 22.75 669 THR A N 1
ATOM 5201 C CA . THR A 1 669 ? 31.674 29.945 8.316 1.00 22.75 669 THR A CA 1
ATOM 5202 C C . THR A 1 669 ? 30.229 29.482 8.230 1.00 22.75 669 THR A C 1
ATOM 5204 O O . THR A 1 669 ? 29.582 29.755 7.222 1.00 22.75 669 THR A O 1
ATOM 5207 N N . ALA A 1 670 ? 29.753 28.739 9.231 1.00 27.11 670 ALA A N 1
ATOM 5208 C CA . ALA A 1 670 ? 28.344 28.391 9.366 1.00 27.11 670 ALA A CA 1
ATOM 5209 C C . ALA A 1 670 ? 27.503 29.674 9.244 1.00 27.11 670 ALA A C 1
ATOM 5211 O O . ALA A 1 670 ? 27.677 30.611 10.029 1.00 27.11 670 ALA A O 1
ATOM 5212 N N . LYS A 1 671 ? 26.667 29.746 8.206 1.00 23.17 671 LYS A N 1
ATOM 5213 C CA . LYS A 1 671 ? 25.699 30.823 8.008 1.00 23.17 671 LYS A CA 1
ATOM 5214 C C . LYS A 1 671 ? 24.403 30.349 8.663 1.00 23.17 671 LYS A C 1
ATOM 5216 O O . LYS A 1 671 ? 23.965 29.244 8.376 1.00 23.17 671 LYS A O 1
ATOM 5221 N N . ALA A 1 672 ? 23.871 31.151 9.581 1.00 27.28 672 ALA A N 1
ATOM 5222 C CA . ALA A 1 672 ? 22.575 30.912 10.203 1.00 27.28 672 ALA A CA 1
ATOM 5223 C C . ALA A 1 672 ? 21.495 30.734 9.121 1.00 27.28 672 ALA A C 1
ATOM 5225 O O . ALA A 1 672 ? 21.499 31.480 8.140 1.00 27.28 672 ALA A O 1
ATOM 5226 N N . GLU A 1 673 ? 20.630 29.741 9.301 1.00 34.81 673 GLU A N 1
ATOM 5227 C CA . GLU A 1 673 ? 19.423 29.518 8.503 1.00 34.81 673 GLU A CA 1
ATOM 5228 C C . GLU A 1 673 ? 18.507 30.749 8.617 1.00 34.81 673 GLU A C 1
ATOM 5230 O O . GLU A 1 673 ? 18.208 31.202 9.726 1.00 34.81 673 GLU A O 1
ATOM 5235 N N . ASP A 1 674 ? 18.121 31.329 7.476 1.00 42.06 674 ASP A N 1
ATOM 5236 C CA . ASP A 1 674 ? 17.141 32.421 7.413 1.00 42.06 674 ASP A CA 1
ATOM 5237 C C . ASP A 1 674 ? 15.754 31.850 7.738 1.00 42.06 674 ASP A C 1
ATOM 5239 O O . ASP A 1 674 ? 15.282 30.922 7.080 1.00 42.06 674 ASP A O 1
ATOM 5243 N N . LYS A 1 675 ? 15.098 32.404 8.762 1.00 53.88 675 LYS A N 1
ATOM 5244 C CA . LYS A 1 675 ? 13.738 32.035 9.173 1.00 53.88 675 LYS A CA 1
ATOM 5245 C C . LYS A 1 675 ? 12.722 32.643 8.206 1.00 53.88 675 LYS A C 1
ATOM 5247 O O . LYS A 1 675 ? 12.213 33.718 8.487 1.00 53.88 675 LYS A O 1
ATOM 5252 N N . THR A 1 676 ? 12.428 31.976 7.093 1.00 66.69 676 THR A N 1
ATOM 5253 C CA . THR A 1 676 ? 11.342 32.372 6.171 1.00 66.69 676 THR A CA 1
ATOM 5254 C C . THR A 1 676 ? 10.113 31.471 6.332 1.00 66.69 676 THR A C 1
ATOM 5256 O O . THR A 1 676 ? 10.249 30.329 6.765 1.00 66.69 676 THR A O 1
ATOM 5259 N N . ILE A 1 677 ? 8.914 31.976 6.016 1.00 60.91 677 ILE A N 1
ATOM 5260 C CA . ILE A 1 677 ? 7.633 31.242 6.105 1.00 60.91 677 ILE A CA 1
ATOM 5261 C C . ILE A 1 677 ? 7.415 30.248 4.951 1.00 60.91 677 ILE A C 1
ATOM 5263 O O . ILE A 1 677 ? 6.436 29.510 4.947 1.00 60.91 677 ILE A O 1
ATOM 5267 N N . GLY A 1 678 ? 8.307 30.262 3.961 1.00 65.50 678 GLY A N 1
ATOM 5268 C CA . GLY A 1 678 ? 8.278 29.425 2.768 1.00 65.50 678 GLY A CA 1
ATOM 5269 C C . GLY A 1 678 ? 9.301 29.904 1.737 1.00 65.50 678 GLY A C 1
ATOM 5270 O O . GLY A 1 678 ? 9.849 31.005 1.834 1.00 65.50 678 GLY A O 1
ATOM 5271 N N . THR A 1 679 ? 9.555 29.078 0.730 1.00 76.31 679 THR A N 1
ATOM 5272 C CA . THR A 1 679 ? 10.289 29.453 -0.483 1.00 76.31 679 THR A CA 1
ATOM 5273 C C . THR A 1 679 ? 9.570 30.577 -1.234 1.00 76.31 679 THR A C 1
ATOM 5275 O O . THR A 1 679 ? 8.379 30.829 -1.040 1.00 76.31 679 THR A O 1
ATOM 5278 N N . ASN A 1 680 ? 10.276 31.257 -2.144 1.00 76.06 680 ASN A N 1
ATOM 5279 C CA . ASN A 1 680 ? 9.661 32.308 -2.959 1.00 76.06 680 ASN A CA 1
ATOM 5280 C C . ASN A 1 680 ? 8.437 31.795 -3.733 1.00 76.06 680 ASN A C 1
ATOM 5282 O O . ASN A 1 680 ? 7.458 32.527 -3.845 1.00 76.06 680 ASN A O 1
ATOM 5286 N N . ASP A 1 681 ? 8.467 30.555 -4.224 1.00 70.31 681 ASP A N 1
ATOM 5287 C CA . ASP A 1 681 ? 7.359 29.961 -4.978 1.00 70.31 681 ASP A CA 1
ATOM 5288 C C . ASP A 1 681 ? 6.164 29.646 -4.069 1.00 70.31 681 ASP A C 1
ATOM 5290 O O . ASP A 1 681 ? 5.020 29.915 -4.431 1.00 70.31 681 ASP A O 1
ATOM 5294 N N . GLU A 1 682 ? 6.405 29.167 -2.847 1.00 65.31 682 GLU A N 1
ATOM 5295 C CA . GLU A 1 682 ? 5.349 28.953 -1.848 1.00 65.31 682 GLU A CA 1
ATOM 5296 C C . GLU A 1 682 ? 4.702 30.274 -1.423 1.00 65.31 682 GLU A C 1
ATOM 5298 O O . GLU A 1 682 ? 3.477 30.387 -1.417 1.00 65.31 682 GLU A O 1
ATOM 5303 N N . ILE A 1 683 ? 5.502 31.310 -1.160 1.00 75.12 683 ILE A N 1
ATOM 5304 C CA . ILE A 1 683 ? 4.988 32.648 -0.837 1.00 75.12 683 ILE A CA 1
ATOM 5305 C C . ILE A 1 683 ? 4.205 33.230 -2.025 1.00 75.12 683 ILE A C 1
ATOM 5307 O O . ILE A 1 683 ? 3.188 33.895 -1.831 1.00 75.12 683 ILE A O 1
ATOM 5311 N N . THR A 1 684 ? 4.627 32.942 -3.259 1.00 80.62 684 THR A N 1
ATOM 5312 C CA . THR A 1 684 ? 3.899 33.334 -4.476 1.00 80.62 684 THR A CA 1
ATOM 5313 C C . THR A 1 684 ? 2.517 32.687 -4.522 1.00 80.62 684 THR A C 1
ATOM 5315 O O . THR A 1 684 ? 1.523 33.393 -4.681 1.00 80.62 684 THR A O 1
ATOM 5318 N N . LYS A 1 685 ? 2.431 31.376 -4.271 1.00 73.94 685 LYS A N 1
ATOM 5319 C CA . LYS A 1 685 ? 1.154 30.646 -4.194 1.00 73.94 685 LYS A CA 1
ATOM 5320 C C . LYS A 1 685 ? 0.261 31.154 -3.058 1.00 73.94 685 LYS A C 1
ATOM 5322 O O . LYS A 1 685 ? -0.952 31.272 -3.225 1.00 73.94 685 LYS A O 1
ATOM 5327 N N . MET A 1 686 ? 0.839 31.507 -1.907 1.00 79.88 686 MET A N 1
ATOM 5328 C CA . MET A 1 686 ? 0.091 32.124 -0.802 1.00 79.88 686 MET A CA 1
ATOM 5329 C C . MET A 1 686 ? -0.502 33.479 -1.204 1.00 79.88 686 MET A C 1
ATOM 5331 O O . MET A 1 686 ? -1.646 33.770 -0.854 1.00 79.88 686 MET A O 1
ATOM 5335 N N . VAL A 1 687 ? 0.242 34.290 -1.963 1.00 82.81 687 VAL A N 1
ATOM 5336 C CA . VAL A 1 687 ? -0.251 35.562 -2.514 1.00 82.81 687 VAL A CA 1
ATOM 5337 C C . VAL A 1 687 ? -1.379 35.339 -3.524 1.00 82.81 687 VAL A C 1
ATOM 5339 O O . VAL A 1 687 ? -2.395 36.029 -3.457 1.00 82.81 687 VAL A O 1
ATOM 5342 N N . GLU A 1 688 ? -1.246 34.371 -4.432 1.00 71.44 688 GLU A N 1
ATOM 5343 C CA . GLU A 1 688 ? -2.305 34.026 -5.391 1.00 71.44 688 GLU A CA 1
ATOM 5344 C C . GLU A 1 688 ? -3.591 33.580 -4.682 1.00 71.44 688 GLU A C 1
ATOM 5346 O O . GLU A 1 688 ? -4.688 34.018 -5.041 1.00 71.44 688 GLU A O 1
ATOM 5351 N N . LYS A 1 689 ? -3.459 32.774 -3.621 1.00 69.25 689 LYS A N 1
ATOM 5352 C CA . LYS A 1 689 ? -4.583 32.336 -2.785 1.00 69.25 689 LYS A CA 1
ATOM 5353 C C . LYS A 1 689 ? -5.232 33.499 -2.035 1.00 69.25 689 LYS A C 1
ATOM 5355 O O . LYS A 1 689 ? -6.457 33.601 -2.043 1.00 69.25 689 LYS A O 1
ATOM 5360 N N . ASP A 1 690 ? -4.451 34.387 -1.417 1.00 78.62 690 ASP A N 1
ATOM 5361 C CA . ASP A 1 690 ? -4.985 35.585 -0.747 1.00 78.62 690 ASP A CA 1
ATOM 5362 C C . ASP A 1 690 ? -5.761 36.477 -1.732 1.00 78.62 690 ASP A C 1
ATOM 5364 O O . ASP A 1 690 ? -6.882 36.904 -1.437 1.00 78.62 690 ASP A O 1
ATOM 5368 N N . TYR A 1 691 ? -5.223 36.684 -2.938 1.00 81.12 691 TYR A N 1
ATOM 5369 C CA . TYR A 1 691 ? -5.897 37.428 -4.002 1.00 81.12 691 TYR A CA 1
ATOM 5370 C C . TYR A 1 691 ? -7.219 36.772 -4.426 1.00 81.12 691 TYR A C 1
ATOM 5372 O O . TYR A 1 691 ? -8.247 37.455 -4.538 1.00 81.12 691 TYR A O 1
ATOM 5380 N N . PHE A 1 692 ? -7.227 35.449 -4.610 1.00 61.06 692 PHE A N 1
ATOM 5381 C CA . PHE A 1 692 ? -8.439 34.695 -4.928 1.00 61.06 692 PHE A CA 1
ATOM 5382 C C . PHE A 1 692 ? -9.491 34.816 -3.823 1.00 61.06 692 PHE A C 1
ATOM 5384 O O . PHE A 1 692 ? -10.646 35.123 -4.113 1.00 61.06 692 PHE A O 1
ATOM 5391 N N . VAL A 1 693 ? -9.108 34.663 -2.554 1.00 61.50 693 VAL A N 1
ATOM 5392 C CA . VAL A 1 693 ? -10.029 34.781 -1.410 1.00 61.50 693 VAL A CA 1
ATOM 5393 C C . VAL A 1 693 ? -10.641 36.182 -1.325 1.00 61.50 693 VAL A C 1
ATOM 5395 O O . VAL A 1 693 ? -11.840 36.322 -1.075 1.00 61.50 693 VAL A O 1
ATOM 5398 N N . LYS A 1 694 ? -9.849 37.233 -1.566 1.00 73.25 694 LYS A N 1
ATOM 5399 C CA . LYS A 1 694 ? -10.321 38.625 -1.491 1.00 73.25 694 LYS A CA 1
ATOM 5400 C C . LYS A 1 694 ? -11.216 39.026 -2.659 1.00 73.25 694 LYS A C 1
ATOM 5402 O O . LYS A 1 694 ? -12.135 39.827 -2.477 1.00 73.25 694 LYS A O 1
ATOM 5407 N N . THR A 1 695 ? -10.942 38.518 -3.859 1.00 73.94 695 THR A N 1
ATOM 5408 C CA . THR A 1 695 ? -11.558 39.032 -5.094 1.00 73.94 695 THR A CA 1
ATOM 5409 C C . THR A 1 695 ? -12.485 38.042 -5.799 1.00 73.94 695 THR A C 1
ATOM 5411 O O . THR A 1 695 ? -13.294 38.460 -6.634 1.00 73.94 695 THR A O 1
ATOM 5414 N N . GLY A 1 696 ? -12.387 36.751 -5.477 1.00 60.88 696 GLY A N 1
ATOM 5415 C CA . GLY A 1 696 ? -13.050 35.648 -6.175 1.00 60.88 696 GLY A CA 1
ATOM 5416 C C . GLY A 1 696 ? -12.502 35.390 -7.583 1.00 60.88 696 GLY A C 1
ATOM 5417 O O . GLY A 1 696 ? -13.232 34.862 -8.421 1.00 60.88 696 GLY A O 1
ATOM 5418 N N . LYS A 1 697 ? -11.272 35.829 -7.889 1.00 67.81 697 LYS A N 1
ATOM 5419 C CA . LYS A 1 697 ? -10.648 35.725 -9.218 1.00 67.81 697 LYS A CA 1
ATOM 5420 C C . LYS A 1 697 ? -9.233 35.166 -9.132 1.00 67.81 697 LYS A C 1
ATOM 5422 O O . LYS A 1 697 ? -8.495 35.516 -8.222 1.00 67.81 697 LYS A O 1
ATOM 5427 N N . ASN A 1 698 ? -8.851 34.373 -10.130 1.00 70.88 698 ASN A N 1
ATOM 5428 C CA . ASN A 1 698 ? -7.484 33.880 -10.288 1.00 70.88 698 ASN A CA 1
ATOM 5429 C C . ASN A 1 698 ? -6.647 34.842 -11.139 1.00 70.88 698 ASN A C 1
ATOM 5431 O O . ASN A 1 698 ? -7.171 35.500 -12.045 1.00 70.88 698 ASN A O 1
ATOM 5435 N N . ALA A 1 699 ? -5.346 34.898 -10.859 1.00 77.25 699 ALA A N 1
ATOM 5436 C CA . ALA A 1 699 ? -4.370 35.463 -11.781 1.00 77.25 699 ALA A CA 1
ATOM 5437 C C . ALA A 1 699 ? -4.089 34.462 -12.913 1.00 77.25 699 ALA A C 1
ATOM 5439 O O . ALA A 1 699 ? -4.193 33.256 -12.715 1.00 77.25 699 ALA A O 1
ATOM 5440 N N . ALA A 1 700 ? -3.738 34.956 -14.101 1.00 70.12 700 ALA A N 1
ATOM 5441 C CA . ALA A 1 700 ? -3.311 34.095 -15.207 1.00 70.12 700 ALA A CA 1
ATOM 5442 C C . ALA A 1 700 ? -1.816 33.743 -15.118 1.00 70.12 700 ALA A C 1
ATOM 5444 O O . ALA A 1 700 ? -1.374 32.762 -15.705 1.00 70.12 700 ALA A O 1
ATOM 5445 N N . SER A 1 701 ? -1.024 34.572 -14.429 1.00 78.31 701 SER A N 1
ATOM 5446 C CA . SER A 1 701 ? 0.374 34.294 -14.078 1.00 78.3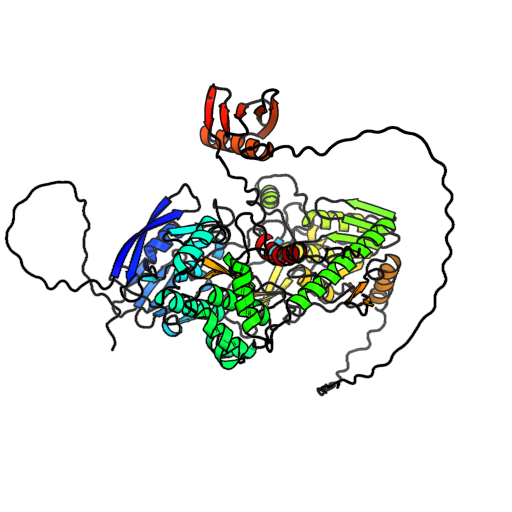1 701 SER A CA 1
ATOM 5447 C C . SER A 1 701 ? 0.844 35.206 -12.942 1.00 78.31 701 SER A C 1
ATOM 5449 O O . SER A 1 701 ? 0.288 36.291 -12.742 1.00 78.31 701 SER A O 1
ATOM 5451 N N . SER A 1 702 ? 1.903 34.797 -12.244 1.00 87.19 702 SER A N 1
ATOM 5452 C CA . SER A 1 702 ? 2.564 35.563 -11.184 1.00 87.19 702 SER A CA 1
ATOM 5453 C C . SER A 1 702 ? 4.069 35.682 -11.427 1.00 87.19 702 SER A C 1
ATOM 5455 O O . SER A 1 702 ? 4.691 34.756 -11.944 1.00 87.19 702 SER A O 1
ATOM 5457 N N . GLU A 1 703 ? 4.684 36.790 -11.017 1.00 87.62 703 GLU A N 1
ATOM 5458 C CA . GLU A 1 703 ? 6.141 36.968 -11.063 1.00 87.62 703 GLU A CA 1
ATOM 5459 C C . GLU A 1 703 ? 6.673 37.522 -9.738 1.00 87.62 703 GLU A C 1
ATOM 5461 O O . GLU A 1 703 ? 6.208 38.562 -9.264 1.00 87.62 703 GLU A O 1
ATOM 5466 N N . THR A 1 704 ? 7.686 36.859 -9.175 1.00 90.81 704 THR A N 1
ATOM 5467 C CA . THR A 1 704 ? 8.235 37.187 -7.852 1.00 90.81 704 THR A CA 1
ATOM 5468 C C . THR A 1 704 ? 9.643 37.749 -7.944 1.00 90.81 704 THR A C 1
ATOM 5470 O O . THR A 1 704 ? 10.533 37.181 -8.572 1.00 90.81 704 THR A O 1
ATOM 5473 N N . ASN A 1 705 ? 9.856 38.887 -7.287 1.00 86.62 705 ASN A N 1
ATOM 5474 C CA . ASN A 1 705 ? 11.123 39.605 -7.248 1.00 86.62 705 ASN A CA 1
ATOM 5475 C C . ASN A 1 705 ? 11.561 39.853 -5.802 1.00 86.62 705 ASN A C 1
ATOM 5477 O O . ASN A 1 705 ? 10.792 40.367 -4.993 1.00 86.62 705 ASN A O 1
ATOM 5481 N N . VAL A 1 706 ? 12.825 39.556 -5.494 1.00 87.44 706 VAL A N 1
ATOM 5482 C CA . VAL A 1 706 ? 13.422 39.842 -4.181 1.00 87.44 706 VAL A CA 1
ATOM 5483 C C . VAL A 1 706 ? 13.938 41.282 -4.149 1.00 87.44 706 VAL A C 1
ATOM 5485 O O . VAL A 1 706 ? 14.793 41.676 -4.951 1.00 87.44 706 VAL A O 1
ATOM 5488 N N . ASN A 1 707 ? 13.441 42.080 -3.209 1.00 83.81 707 ASN A N 1
ATOM 5489 C CA . ASN A 1 707 ? 13.863 43.462 -3.021 1.00 83.81 707 ASN A CA 1
ATOM 5490 C C . ASN A 1 707 ? 15.198 43.555 -2.271 1.00 83.81 707 ASN A C 1
ATOM 5492 O O . ASN A 1 707 ? 15.640 42.646 -1.573 1.00 83.81 707 ASN A O 1
ATOM 5496 N N . LYS A 1 708 ? 15.858 44.715 -2.378 1.00 77.88 708 LYS A N 1
ATOM 5497 C CA . LYS A 1 708 ? 17.152 44.967 -1.711 1.00 77.88 708 LYS A CA 1
ATOM 5498 C C . LYS A 1 708 ? 17.078 44.964 -0.182 1.00 77.88 708 LYS A C 1
ATOM 5500 O O . LYS A 1 708 ? 18.125 44.890 0.454 1.00 77.88 708 LYS A O 1
ATOM 5505 N N . ASP A 1 709 ? 15.885 45.132 0.378 1.00 74.69 709 ASP A N 1
ATOM 5506 C CA . ASP A 1 709 ? 15.616 45.117 1.815 1.00 74.69 709 ASP A CA 1
ATOM 5507 C C . ASP A 1 709 ? 15.177 43.739 2.335 1.00 74.69 709 ASP A C 1
ATOM 5509 O O . ASP A 1 709 ? 14.921 43.617 3.527 1.00 74.69 709 ASP A O 1
ATOM 5513 N N . GLY A 1 710 ? 15.142 42.716 1.472 1.00 76.06 710 GLY A N 1
ATOM 5514 C CA . GLY A 1 710 ? 14.776 41.346 1.832 1.00 76.06 710 GLY A CA 1
ATOM 5515 C C . GLY A 1 710 ? 13.292 41.020 1.666 1.00 76.06 710 GLY A C 1
ATOM 5516 O O . GLY A 1 710 ? 12.941 39.850 1.721 1.00 76.06 710 GLY A O 1
ATOM 5517 N N . THR A 1 711 ? 12.427 42.004 1.401 1.00 86.88 711 THR A N 1
ATOM 5518 C CA . THR A 1 711 ? 11.006 41.744 1.111 1.00 86.88 711 THR A CA 1
ATOM 5519 C C . THR A 1 711 ? 10.814 41.124 -0.276 1.00 86.88 711 THR A C 1
ATOM 5521 O O . THR A 1 711 ? 11.627 41.332 -1.182 1.00 86.88 711 THR A O 1
ATOM 5524 N N . LEU A 1 712 ? 9.720 40.392 -0.471 1.00 87.56 712 LEU A N 1
ATOM 5525 C CA . LEU A 1 712 ? 9.314 39.863 -1.770 1.00 87.56 712 LEU A CA 1
ATOM 5526 C C . LEU A 1 712 ? 8.234 40.741 -2.384 1.00 87.56 712 LEU A C 1
ATOM 5528 O O . LEU A 1 712 ? 7.272 41.126 -1.722 1.00 87.56 712 LEU A O 1
ATOM 5532 N N . THR A 1 713 ? 8.381 41.033 -3.670 1.00 94.19 713 THR A N 1
ATOM 5533 C CA . THR A 1 713 ? 7.329 41.631 -4.481 1.00 94.19 713 THR A CA 1
ATOM 5534 C C . THR A 1 713 ? 6.773 40.595 -5.442 1.00 94.19 713 THR A C 1
ATOM 5536 O O . THR A 1 713 ? 7.511 40.123 -6.303 1.00 94.19 713 THR A O 1
ATOM 5539 N N . VAL A 1 714 ? 5.478 40.304 -5.327 1.00 92.94 714 VAL A N 1
ATOM 5540 C CA . VAL A 1 714 ? 4.753 39.381 -6.211 1.00 92.94 714 VAL A CA 1
ATOM 5541 C C . VAL A 1 714 ? 3.799 40.188 -7.088 1.00 92.94 714 VAL A C 1
ATOM 5543 O O . VAL A 1 714 ? 2.936 40.900 -6.575 1.00 92.94 714 VAL A O 1
ATOM 5546 N N . GLU A 1 715 ? 3.970 40.121 -8.405 1.00 95.38 715 GLU A N 1
ATOM 5547 C CA . GLU A 1 715 ? 3.092 40.771 -9.385 1.00 95.38 715 GLU A CA 1
ATOM 5548 C C . GLU A 1 715 ? 2.162 39.742 -10.022 1.00 95.38 715 GLU A C 1
ATOM 5550 O O . GLU A 1 715 ? 2.625 38.823 -10.693 1.00 95.38 715 GLU A O 1
ATOM 5555 N N . LEU A 1 716 ? 0.855 39.925 -9.843 1.00 90.12 716 LEU A N 1
ATOM 5556 C CA . LEU A 1 716 ? -0.188 39.095 -10.444 1.00 90.12 716 LEU A CA 1
ATOM 5557 C C . LEU A 1 716 ? -0.612 39.707 -11.777 1.00 90.12 716 LEU A C 1
ATOM 5559 O O . LEU A 1 716 ? -0.815 40.922 -11.852 1.00 90.12 716 LEU A O 1
ATOM 5563 N N . LYS A 1 717 ? -0.759 38.900 -12.832 1.00 91.19 717 LYS A N 1
ATOM 5564 C CA . LYS A 1 717 ? -1.048 39.364 -14.200 1.00 91.19 717 LYS A CA 1
ATOM 5565 C C . LYS A 1 717 ? -2.290 38.703 -14.805 1.00 91.19 717 LYS A C 1
ATOM 5567 O O . LYS A 1 717 ? -2.620 37.563 -14.484 1.00 91.19 717 LYS A O 1
ATOM 5572 N N . ASP A 1 718 ? -2.974 39.426 -15.693 1.00 86.31 718 ASP A N 1
ATOM 5573 C CA . ASP A 1 718 ? -4.064 38.894 -16.524 1.00 86.31 718 ASP A CA 1
ATOM 5574 C C . ASP A 1 718 ? -3.548 38.102 -17.742 1.00 86.31 718 ASP A C 1
ATOM 5576 O O . ASP A 1 718 ? -2.351 38.067 -18.026 1.00 86.31 718 ASP A O 1
ATOM 5580 N N . GLU A 1 719 ? -4.468 37.496 -18.500 1.00 81.44 719 GLU A N 1
ATOM 5581 C CA . GLU A 1 719 ? -4.181 36.733 -19.730 1.00 81.44 719 GLU A CA 1
ATOM 5582 C C . GLU A 1 719 ? -3.460 37.556 -20.818 1.00 81.44 719 GLU A C 1
ATOM 5584 O O . GLU A 1 719 ? -2.866 36.998 -21.739 1.00 81.44 719 GLU A O 1
ATOM 5589 N N . ASN A 1 720 ? -3.497 38.891 -20.733 1.00 80.19 720 ASN A N 1
ATOM 5590 C CA . ASN A 1 720 ? -2.812 39.793 -21.662 1.00 80.19 720 ASN A CA 1
ATOM 5591 C C . ASN A 1 720 ? -1.435 40.241 -21.137 1.00 80.19 720 ASN A C 1
ATOM 5593 O O . ASN A 1 720 ? -0.775 41.063 -21.781 1.00 80.19 720 ASN A O 1
ATOM 5597 N N . GLY A 1 721 ? -1.005 39.737 -19.976 1.00 78.56 721 GLY A N 1
ATOM 5598 C CA . GLY A 1 721 ? 0.255 40.081 -19.322 1.00 78.56 721 GLY A CA 1
ATOM 5599 C C . GLY A 1 721 ? 0.248 41.429 -18.593 1.00 78.56 721 GLY A C 1
ATOM 5600 O O . GLY A 1 721 ? 1.320 41.924 -18.236 1.00 78.56 721 GLY A O 1
ATOM 5601 N N . ASN A 1 722 ? -0.916 42.052 -18.372 1.00 87.44 722 ASN A N 1
ATOM 5602 C CA . ASN A 1 722 ? -1.011 43.282 -17.583 1.00 87.44 722 ASN A CA 1
ATOM 5603 C C . ASN A 1 722 ? -1.043 42.951 -16.093 1.00 87.44 722 ASN A C 1
ATOM 5605 O O . ASN A 1 722 ? -1.787 42.067 -15.683 1.00 87.44 722 ASN A O 1
ATOM 5609 N N . VAL A 1 723 ? -0.304 43.707 -15.279 1.00 91.31 723 VAL A N 1
ATOM 5610 C CA . VAL A 1 723 ? -0.342 43.568 -13.816 1.00 91.31 723 VAL A CA 1
ATOM 5611 C C . VAL A 1 723 ? -1.722 43.980 -13.296 1.00 91.31 723 VAL A C 1
ATOM 5613 O O . VAL A 1 723 ? -2.145 45.121 -13.499 1.00 91.31 723 VAL A O 1
ATOM 5616 N N . ILE A 1 724 ? -2.410 43.043 -12.647 1.00 90.31 724 ILE A N 1
ATOM 5617 C CA . ILE A 1 724 ? -3.733 43.220 -12.036 1.00 90.31 724 ILE A CA 1
ATOM 5618 C C . ILE A 1 724 ? -3.658 43.467 -10.531 1.00 90.31 724 ILE A C 1
ATOM 5620 O O . ILE A 1 724 ? -4.549 44.126 -10.005 1.00 90.31 724 ILE A O 1
ATOM 5624 N N . ASP A 1 725 ? -2.605 42.993 -9.862 1.00 92.19 725 ASP A N 1
ATOM 5625 C CA . ASP A 1 725 ? -2.323 43.303 -8.460 1.00 92.19 725 ASP A CA 1
ATOM 5626 C C . ASP A 1 725 ? -0.830 43.126 -8.147 1.00 92.19 725 ASP A C 1
ATOM 5628 O O . ASP A 1 725 ? -0.084 42.499 -8.908 1.00 92.19 725 ASP A O 1
ATOM 5632 N N . LYS A 1 726 ? -0.377 43.706 -7.038 1.00 94.50 726 LYS A N 1
ATOM 5633 C CA . LYS A 1 726 ? 1.014 43.678 -6.594 1.00 94.50 726 LYS A CA 1
ATOM 5634 C C . LYS A 1 726 ? 1.098 43.604 -5.079 1.00 94.50 726 LYS A C 1
ATOM 5636 O O . LYS A 1 726 ? 0.707 44.531 -4.380 1.00 94.50 726 LYS A O 1
ATOM 5641 N N . TYR A 1 727 ? 1.742 42.558 -4.593 1.00 92.81 727 TYR A N 1
ATOM 5642 C CA . TYR A 1 727 ? 1.977 42.326 -3.177 1.00 92.81 727 TYR A CA 1
ATOM 5643 C C . TYR A 1 727 ? 3.419 42.662 -2.822 1.00 92.81 727 TYR A C 1
ATOM 5645 O O . TYR A 1 727 ? 4.333 42.407 -3.604 1.00 92.81 727 TYR A O 1
ATOM 5653 N N . THR A 1 728 ? 3.636 43.247 -1.646 1.00 94.00 728 THR A N 1
ATOM 5654 C CA . THR A 1 728 ? 4.963 43.377 -1.026 1.00 94.00 728 THR A CA 1
ATOM 5655 C C . THR A 1 728 ? 4.908 42.756 0.360 1.00 94.00 728 THR A C 1
ATOM 5657 O O . THR A 1 728 ? 4.224 43.292 1.228 1.00 94.00 728 THR A O 1
ATOM 5660 N N . VAL A 1 729 ? 5.592 41.628 0.550 1.00 89.88 729 VAL A N 1
ATOM 5661 C CA . VAL A 1 729 ? 5.504 40.787 1.753 1.00 89.88 729 VAL A CA 1
ATOM 5662 C C . VAL A 1 729 ? 6.880 40.544 2.362 1.00 89.88 729 VAL A C 1
ATOM 5664 O O . VAL A 1 729 ? 7.880 40.418 1.654 1.00 89.88 729 VAL A O 1
ATOM 5667 N N . ASP A 1 730 ? 6.940 40.512 3.686 1.00 87.31 730 ASP A N 1
ATOM 5668 C CA . ASP A 1 730 ? 8.115 40.094 4.440 1.00 87.31 730 ASP A CA 1
ATOM 5669 C C . ASP A 1 730 ? 8.167 38.556 4.465 1.00 87.31 730 ASP A C 1
ATOM 5671 O O . ASP A 1 730 ? 7.267 37.936 5.037 1.00 87.31 730 ASP A O 1
ATOM 5675 N N . PRO A 1 731 ? 9.181 37.921 3.850 1.00 78.06 731 PRO A N 1
ATOM 5676 C CA . PRO A 1 731 ? 9.263 36.469 3.796 1.00 78.06 731 PRO A CA 1
ATOM 5677 C C . PRO A 1 731 ? 9.521 35.826 5.162 1.00 78.06 731 PRO A C 1
ATOM 5679 O O . PRO A 1 731 ? 9.289 34.632 5.285 1.00 78.06 731 PRO A O 1
ATOM 5682 N N . GLU A 1 732 ? 9.973 36.559 6.187 1.00 79.50 732 GLU A N 1
ATOM 5683 C CA . GLU A 1 732 ? 10.154 36.007 7.540 1.00 79.50 732 GLU A CA 1
ATOM 5684 C C . GLU A 1 732 ? 8.859 35.959 8.347 1.00 79.50 732 GLU A C 1
ATOM 5686 O O . GLU A 1 732 ? 8.693 35.103 9.215 1.00 79.50 732 GLU A O 1
ATOM 5691 N N . THR A 1 733 ? 7.947 36.896 8.090 1.00 79.44 733 THR A N 1
ATOM 5692 C CA . THR A 1 733 ? 6.738 37.081 8.905 1.00 79.44 733 THR A CA 1
ATOM 5693 C C . THR A 1 733 ? 5.441 36.902 8.130 1.00 79.44 733 THR A C 1
ATOM 5695 O O . THR A 1 733 ? 4.375 37.012 8.725 1.00 79.44 733 THR A O 1
ATOM 5698 N N . GLY A 1 734 ? 5.489 36.701 6.808 1.00 76.81 734 GLY A N 1
ATOM 5699 C CA . GLY A 1 734 ? 4.334 36.639 5.899 1.00 76.81 734 GLY A CA 1
ATOM 5700 C C . GLY A 1 734 ? 3.464 37.894 5.849 1.00 76.81 734 GLY A C 1
ATOM 5701 O O . GLY A 1 734 ? 2.431 37.898 5.182 1.00 76.81 734 GLY A O 1
ATOM 5702 N N . LYS A 1 735 ? 3.854 38.965 6.545 1.00 85.81 735 LYS A N 1
ATOM 5703 C CA . LYS A 1 735 ? 3.086 40.207 6.642 1.00 85.81 735 LYS A CA 1
ATOM 5704 C C . LYS A 1 735 ? 3.494 41.179 5.550 1.00 85.81 735 LYS A C 1
ATOM 5706 O O . LYS A 1 735 ? 4.669 41.291 5.206 1.00 85.81 735 LYS A O 1
ATOM 5711 N N . GLY A 1 736 ? 2.539 41.927 5.017 1.00 89.81 736 GLY A N 1
ATOM 5712 C CA . GLY A 1 736 ? 2.800 42.834 3.909 1.00 89.81 736 GLY A CA 1
ATOM 5713 C C . GLY A 1 736 ? 1.629 43.723 3.536 1.00 89.81 736 GLY A C 1
ATOM 5714 O O . GLY A 1 736 ? 0.701 43.926 4.319 1.00 89.81 736 GLY A O 1
ATOM 5715 N N . THR A 1 737 ? 1.684 44.259 2.321 1.00 89.44 737 THR A N 1
ATOM 5716 C CA . THR A 1 737 ? 0.598 45.057 1.743 1.00 89.44 737 THR A CA 1
ATOM 5717 C C . THR A 1 737 ? 0.352 44.715 0.280 1.00 89.44 737 THR A C 1
ATOM 5719 O O . THR A 1 737 ? 1.305 44.428 -0.449 1.00 89.44 737 THR A O 1
ATOM 5722 N N . ASP A 1 738 ? -0.905 44.809 -0.151 1.00 86.38 738 ASP A N 1
ATOM 5723 C CA . ASP A 1 738 ? -1.300 44.752 -1.566 1.00 86.38 738 ASP A CA 1
ATOM 5724 C C . ASP A 1 738 ? -1.120 46.116 -2.273 1.00 86.38 738 ASP A C 1
ATOM 5726 O O . ASP A 1 738 ? -0.632 47.089 -1.678 1.00 86.38 738 ASP A O 1
ATOM 5730 N N . ALA A 1 739 ? -1.504 46.206 -3.552 1.00 82.81 739 ALA A N 1
ATOM 5731 C CA . ALA A 1 739 ? -1.323 47.414 -4.359 1.00 82.81 739 ALA A CA 1
ATOM 5732 C C . ALA A 1 739 ? -2.177 48.601 -3.878 1.00 82.81 739 ALA A C 1
ATOM 5734 O O . ALA A 1 739 ? -1.816 49.759 -4.119 1.00 82.81 739 ALA A O 1
ATOM 5735 N N . ASP A 1 740 ? -3.278 48.319 -3.179 1.00 80.56 740 ASP A N 1
ATOM 5736 C CA . ASP A 1 740 ? -4.186 49.303 -2.587 1.00 80.56 740 ASP A CA 1
ATOM 5737 C C . ASP A 1 740 ? -3.747 49.733 -1.172 1.00 80.56 740 ASP A C 1
ATOM 5739 O O . ASP A 1 740 ? -4.302 50.677 -0.598 1.00 80.56 740 ASP A O 1
ATOM 5743 N N . GLY A 1 741 ? -2.704 49.099 -0.628 1.00 78.81 741 GLY A N 1
ATOM 5744 C CA . GLY A 1 741 ? -2.156 49.373 0.696 1.00 78.81 741 GLY A CA 1
ATOM 5745 C C . GLY A 1 741 ? -2.937 48.716 1.834 1.00 78.81 741 GLY A C 1
ATOM 5746 O O . GLY A 1 741 ? -2.781 49.143 2.982 1.00 78.81 741 GLY A O 1
ATOM 5747 N N . ASN A 1 742 ? -3.776 47.715 1.546 1.00 79.94 742 ASN A N 1
ATOM 5748 C CA . ASN A 1 742 ? -4.416 46.915 2.587 1.00 79.94 742 ASN A CA 1
ATOM 5749 C C . ASN A 1 742 ? -3.401 45.953 3.202 1.00 79.94 742 ASN A C 1
ATOM 5751 O O . ASN A 1 742 ? -2.471 45.500 2.538 1.00 79.94 742 ASN A O 1
ATOM 5755 N N . GLU A 1 743 ? -3.602 45.634 4.478 1.00 82.88 743 GLU A N 1
ATOM 5756 C CA . GLU A 1 743 ? -2.762 44.681 5.198 1.00 82.88 743 GLU A CA 1
ATOM 5757 C C . GLU A 1 743 ? -2.942 43.264 4.630 1.00 82.88 743 GLU A C 1
ATOM 5759 O O . GLU A 1 743 ? -4.057 42.812 4.351 1.00 82.88 743 GLU A O 1
ATOM 5764 N N . VAL A 1 744 ? -1.819 42.579 4.445 1.00 81.56 744 VAL A N 1
ATOM 5765 C CA . VAL A 1 744 ? -1.726 41.177 4.036 1.00 81.56 744 VAL A CA 1
ATOM 5766 C C . VAL A 1 744 ? -1.062 40.423 5.180 1.00 81.56 744 VAL A C 1
ATOM 5768 O O . VAL A 1 744 ? -0.015 40.850 5.664 1.00 81.56 744 VAL A O 1
ATOM 5771 N N . ASP A 1 745 ? -1.667 39.318 5.604 1.00 83.69 745 ASP A N 1
ATOM 5772 C CA . ASP A 1 745 ? -1.123 38.411 6.618 1.00 83.69 745 ASP A CA 1
ATOM 5773 C C . ASP A 1 745 ? -1.199 36.996 6.044 1.00 83.69 745 ASP A C 1
ATOM 5775 O O . ASP A 1 745 ? -2.252 36.357 6.080 1.00 83.69 745 ASP A O 1
ATOM 5779 N N . LEU A 1 746 ? -0.118 36.561 5.393 1.00 69.81 746 LEU A N 1
ATOM 5780 C CA . LEU A 1 746 ? -0.068 35.251 4.754 1.00 69.81 746 LEU A CA 1
ATOM 5781 C C . LEU A 1 746 ? 0.002 34.146 5.820 1.00 69.81 746 LEU A C 1
ATOM 5783 O O . LEU A 1 746 ? 0.608 34.358 6.879 1.00 69.81 746 LEU A O 1
ATOM 5787 N N . PRO A 1 747 ? -0.582 32.962 5.554 1.00 58.88 747 PRO A N 1
ATOM 5788 C CA . PRO A 1 747 ? -0.507 31.829 6.465 1.00 58.88 747 PRO A CA 1
ATOM 5789 C C . PRO A 1 747 ? 0.943 31.550 6.862 1.00 58.88 747 PRO A C 1
ATOM 5791 O O . PRO A 1 747 ? 1.809 31.374 6.009 1.00 58.88 747 PRO A O 1
ATOM 5794 N N . GLN A 1 748 ? 1.211 31.522 8.166 1.00 52.25 748 GLN A N 1
ATOM 5795 C CA . GLN A 1 748 ? 2.518 31.150 8.700 1.00 52.25 748 GLN A CA 1
ATOM 5796 C C . GLN A 1 748 ? 2.606 29.626 8.681 1.00 52.25 748 GLN A C 1
ATOM 5798 O O . GLN A 1 748 ? 2.455 28.974 9.714 1.00 52.25 748 GLN A O 1
ATOM 5803 N N . THR A 1 749 ? 2.760 29.042 7.496 1.00 41.28 749 THR A N 1
ATOM 5804 C CA . THR A 1 749 ? 3.042 27.615 7.390 1.00 41.28 749 THR A CA 1
ATOM 5805 C C . THR A 1 749 ? 4.415 27.396 8.010 1.00 41.28 749 THR A C 1
ATOM 5807 O O . THR A 1 749 ? 5.431 27.808 7.455 1.00 41.28 749 THR A O 1
ATOM 5810 N N . GLY A 1 750 ? 4.459 26.802 9.205 1.00 32.03 750 GLY A N 1
ATOM 5811 C CA . GLY A 1 750 ? 5.687 26.167 9.668 1.00 32.03 750 GLY A CA 1
ATOM 5812 C C . GLY A 1 750 ? 6.153 25.233 8.554 1.00 32.03 750 GLY A C 1
ATOM 5813 O O . GLY A 1 750 ? 5.322 24.514 8.007 1.00 32.03 750 GLY A O 1
ATOM 5814 N N . ILE A 1 751 ? 7.426 25.348 8.169 1.00 27.84 751 ILE A N 1
ATOM 5815 C CA . ILE A 1 751 ? 8.100 24.562 7.126 1.00 27.84 751 ILE A CA 1
ATOM 5816 C C . ILE A 1 751 ? 7.481 23.161 7.036 1.00 27.84 751 ILE A C 1
ATOM 5818 O O . ILE A 1 751 ? 7.704 22.366 7.938 1.00 27.84 751 ILE A O 1
ATOM 5822 N N . ASN A 1 752 ? 6.694 22.890 5.991 1.00 27.81 752 ASN A N 1
ATOM 5823 C CA . ASN A 1 752 ? 6.194 21.558 5.645 1.00 27.81 752 ASN A CA 1
ATOM 5824 C C . ASN A 1 752 ? 5.885 21.517 4.141 1.00 27.81 752 ASN A C 1
ATOM 5826 O O . ASN A 1 752 ? 4.736 21.572 3.704 1.00 27.81 752 ASN A O 1
ATOM 5830 N N . SER A 1 753 ? 6.938 21.400 3.334 1.00 24.34 753 SER A N 1
ATOM 5831 C CA . SER A 1 753 ? 6.858 21.005 1.927 1.00 24.34 753 SER A CA 1
ATOM 5832 C C . SER A 1 753 ? 6.588 19.493 1.836 1.00 24.34 753 SER A C 1
ATOM 5834 O O . SER A 1 753 ? 7.467 18.719 1.461 1.00 24.34 753 SER A O 1
ATOM 5836 N N . LEU A 1 754 ? 5.405 19.049 2.265 1.00 26.23 754 LEU A N 1
ATOM 5837 C CA . LEU A 1 754 ? 5.014 17.627 2.271 1.00 26.23 754 LEU A CA 1
ATOM 5838 C C . LEU A 1 754 ? 3.549 17.402 1.854 1.00 26.23 754 LEU A C 1
ATOM 5840 O O . LEU A 1 754 ? 2.970 16.360 2.135 1.00 26.23 754 LEU A O 1
ATOM 5844 N N . GLY A 1 755 ? 2.952 18.368 1.149 1.00 25.53 755 GLY A N 1
ATOM 5845 C CA . GLY A 1 755 ? 1.564 18.300 0.677 1.00 25.53 755 GLY A CA 1
ATOM 5846 C C . GLY A 1 755 ? 1.366 17.820 -0.767 1.00 25.53 755 GLY A C 1
ATOM 5847 O O . GLY A 1 755 ? 0.319 18.103 -1.328 1.00 25.53 755 GLY A O 1
ATOM 5848 N N . THR A 1 756 ? 2.342 17.168 -1.415 1.00 23.50 756 THR A N 1
ATOM 5849 C CA . THR A 1 756 ? 2.253 16.835 -2.864 1.00 23.50 756 THR A CA 1
ATOM 5850 C C . THR A 1 756 ? 2.608 15.393 -3.253 1.00 23.50 756 THR A C 1
ATOM 5852 O O . THR A 1 756 ? 2.781 15.118 -4.431 1.00 23.50 756 THR A O 1
ATOM 5855 N N . ALA A 1 757 ? 2.698 14.437 -2.319 1.00 26.78 757 ALA A N 1
ATOM 5856 C CA . ALA A 1 757 ? 3.210 13.094 -2.653 1.00 26.78 757 ALA A CA 1
ATOM 5857 C C . ALA A 1 757 ? 2.506 11.908 -1.969 1.00 26.78 757 ALA A C 1
ATOM 5859 O O . ALA A 1 757 ? 3.083 10.830 -1.857 1.00 26.78 757 ALA A O 1
ATOM 5860 N N . GLY A 1 758 ? 1.282 12.054 -1.477 1.00 27.55 758 GLY A N 1
ATOM 5861 C CA . GLY A 1 758 ? 0.692 11.040 -0.600 1.00 27.55 758 GLY A CA 1
ATOM 5862 C C . GLY A 1 758 ? 0.454 9.633 -1.219 1.00 27.55 758 GLY A C 1
ATOM 5863 O O . GLY A 1 758 ? 0.443 8.660 -0.475 1.00 27.55 758 GLY A O 1
ATOM 5864 N N . ALA A 1 759 ? 0.282 9.485 -2.538 1.00 30.91 759 ALA A N 1
ATOM 5865 C CA . ALA A 1 759 ? -0.003 8.199 -3.190 1.00 30.91 759 ALA A CA 1
ATOM 5866 C C . ALA A 1 759 ? 1.276 7.369 -3.391 1.00 30.91 759 ALA A C 1
ATOM 5868 O O . ALA A 1 759 ? 1.234 6.145 -3.451 1.00 30.91 759 ALA A O 1
ATOM 5869 N N . ALA A 1 760 ? 2.430 8.042 -3.424 1.00 31.27 760 ALA A N 1
ATOM 5870 C CA . ALA A 1 760 ? 3.745 7.416 -3.416 1.00 31.27 760 ALA A CA 1
ATOM 5871 C C . ALA A 1 760 ? 4.277 7.238 -1.983 1.00 31.27 760 ALA A C 1
ATOM 5873 O O . ALA A 1 760 ? 5.021 6.305 -1.711 1.00 31.27 760 ALA A O 1
ATOM 5874 N N . VAL A 1 761 ? 3.870 8.090 -1.039 1.00 30.84 761 VAL A N 1
ATOM 5875 C CA . VAL A 1 761 ? 4.433 8.183 0.316 1.00 30.84 761 VAL A CA 1
ATOM 5876 C C . VAL A 1 761 ? 4.179 6.961 1.197 1.00 30.84 761 VAL A C 1
ATOM 5878 O O . VAL A 1 761 ? 5.057 6.640 1.981 1.00 30.84 761 VAL A O 1
ATOM 5881 N N . GLY A 1 762 ? 3.074 6.221 1.067 1.00 31.69 762 GLY A N 1
ATOM 5882 C CA . GLY A 1 762 ? 2.864 5.013 1.886 1.00 31.69 762 GLY A CA 1
ATOM 5883 C C . GLY A 1 762 ? 3.931 3.935 1.640 1.00 31.69 762 GLY A C 1
ATOM 5884 O O . GLY A 1 762 ? 4.559 3.443 2.574 1.00 31.69 762 GLY A O 1
ATOM 5885 N N . ALA A 1 763 ? 4.210 3.640 0.367 1.00 32.78 763 ALA A N 1
ATOM 5886 C CA . ALA A 1 763 ? 5.246 2.689 -0.034 1.00 32.78 763 ALA A CA 1
ATOM 5887 C C . ALA A 1 763 ? 6.655 3.312 0.030 1.00 32.78 763 ALA A C 1
ATOM 5889 O O . ALA A 1 763 ? 7.587 2.700 0.550 1.00 32.78 763 ALA A O 1
ATOM 5890 N N . VAL A 1 764 ? 6.818 4.558 -0.433 1.00 31.48 764 VAL A N 1
ATOM 5891 C CA . VAL A 1 764 ? 8.104 5.275 -0.413 1.00 31.48 764 VAL A CA 1
ATOM 5892 C C . VAL A 1 764 ? 8.566 5.561 1.018 1.00 31.48 764 VAL A C 1
ATOM 5894 O O . VAL A 1 764 ? 9.758 5.455 1.268 1.00 31.48 764 VAL A O 1
ATOM 5897 N N . MET A 1 765 ? 7.687 5.842 1.989 1.00 35.31 765 MET A N 1
ATOM 5898 C CA . MET A 1 765 ? 8.102 6.079 3.382 1.00 35.31 765 MET A CA 1
ATOM 5899 C C . MET A 1 765 ? 8.456 4.804 4.145 1.00 35.31 765 MET A C 1
ATOM 5901 O O . MET A 1 765 ? 9.372 4.852 4.960 1.00 35.31 765 MET A O 1
ATOM 5905 N N . LEU A 1 766 ? 7.825 3.662 3.855 1.00 38.53 766 LEU A N 1
ATOM 5906 C CA . LEU A 1 766 ? 8.242 2.370 4.422 1.00 38.53 766 LEU A CA 1
ATOM 5907 C C . LEU A 1 766 ? 9.612 1.929 3.876 1.00 38.53 766 LEU A C 1
ATOM 5909 O O . LEU A 1 766 ? 10.422 1.359 4.604 1.00 38.53 766 LEU A O 1
ATOM 5913 N N . MET A 1 767 ? 9.931 2.295 2.630 1.00 39.09 767 MET A N 1
ATOM 5914 C CA . MET A 1 767 ? 11.264 2.108 2.043 1.00 39.09 767 MET A CA 1
ATOM 5915 C C . MET A 1 767 ? 12.287 3.165 2.493 1.00 39.09 767 MET A C 1
ATOM 5917 O O . MET A 1 767 ? 13.459 2.832 2.672 1.00 39.09 767 MET A O 1
ATOM 5921 N N . LEU A 1 768 ? 11.872 4.414 2.736 1.00 33.56 768 LEU A N 1
ATOM 5922 C CA . LEU A 1 768 ? 12.721 5.446 3.341 1.00 33.56 768 LEU A CA 1
ATOM 5923 C C . LEU A 1 768 ? 13.022 5.142 4.812 1.00 33.56 768 LEU A C 1
ATOM 5925 O O . LEU A 1 768 ? 14.115 5.470 5.254 1.00 33.56 768 LEU A O 1
ATOM 5929 N N . ALA A 1 769 ? 12.131 4.475 5.553 1.00 34.50 769 ALA A N 1
ATOM 5930 C CA . ALA A 1 769 ? 12.428 3.976 6.897 1.00 34.50 769 ALA A CA 1
ATOM 5931 C C . ALA A 1 769 ? 13.561 2.930 6.871 1.00 34.50 769 ALA A C 1
ATOM 5933 O O . ALA A 1 769 ? 14.459 2.986 7.709 1.00 34.50 769 ALA A O 1
ATOM 5934 N N . GLY A 1 770 ? 13.593 2.067 5.845 1.00 30.31 770 GLY A N 1
ATOM 5935 C CA . GLY A 1 770 ? 14.733 1.188 5.564 1.00 30.31 770 GLY A CA 1
ATOM 5936 C C . GLY A 1 770 ? 15.996 1.965 5.171 1.00 30.31 770 GLY A C 1
ATOM 5937 O O . GLY A 1 770 ? 17.036 1.820 5.796 1.00 30.31 770 GLY A O 1
ATOM 5938 N N . ALA A 1 771 ? 15.924 2.877 4.197 1.00 29.28 771 ALA A N 1
ATOM 5939 C CA . ALA A 1 771 ? 17.094 3.633 3.729 1.00 29.28 771 ALA A CA 1
ATOM 5940 C C . ALA A 1 771 ? 17.661 4.642 4.761 1.00 29.28 771 ALA A C 1
ATOM 5942 O O . ALA A 1 771 ? 18.864 4.922 4.759 1.00 29.28 771 ALA A O 1
ATOM 5943 N N . ALA A 1 772 ? 16.832 5.178 5.662 1.00 29.44 772 ALA A N 1
ATOM 5944 C CA . ALA A 1 772 ? 17.248 6.053 6.759 1.00 29.44 772 ALA A CA 1
ATOM 5945 C C . ALA A 1 772 ? 17.983 5.276 7.868 1.00 29.44 772 ALA A C 1
ATOM 5947 O O . ALA A 1 772 ? 18.970 5.784 8.411 1.00 29.44 772 ALA A O 1
ATOM 5948 N N . ALA A 1 773 ? 17.598 4.020 8.134 1.00 34.09 773 ALA A N 1
ATOM 5949 C CA . ALA A 1 773 ? 18.306 3.133 9.062 1.00 34.09 773 ALA A CA 1
ATOM 5950 C C . ALA A 1 773 ? 19.757 2.838 8.615 1.00 34.09 773 ALA A C 1
ATOM 5952 O O . ALA A 1 773 ? 20.673 2.757 9.445 1.00 34.09 773 ALA A O 1
ATOM 5953 N N . VAL A 1 774 ? 20.014 2.809 7.301 1.00 33.47 774 VAL A N 1
ATOM 5954 C CA . VAL A 1 774 ? 21.357 2.639 6.708 1.00 33.47 774 VAL A CA 1
ATOM 5955 C C . VAL A 1 774 ? 22.274 3.842 6.951 1.00 33.47 774 VAL A C 1
ATOM 5957 O O . VAL A 1 774 ? 23.478 3.673 7.166 1.00 33.47 774 VAL A O 1
ATOM 5960 N N . HIS A 1 775 ? 21.740 5.068 6.960 1.00 27.92 775 HIS A N 1
ATOM 5961 C CA . HIS A 1 775 ? 22.550 6.265 7.220 1.00 27.92 775 HIS A CA 1
ATOM 5962 C C . HIS A 1 775 ? 22.895 6.426 8.715 1.00 27.92 775 HIS A C 1
ATOM 5964 O O . HIS A 1 775 ? 23.983 6.910 9.039 1.00 27.92 775 HIS A O 1
ATOM 5970 N N . GLY A 1 776 ? 22.017 5.965 9.617 1.00 31.16 776 GLY A N 1
ATOM 5971 C CA . GLY A 1 776 ? 22.196 6.031 11.075 1.00 31.16 776 GLY A CA 1
ATOM 5972 C C . GLY A 1 776 ? 23.059 4.916 11.691 1.00 31.16 776 GLY A C 1
ATOM 5973 O O . GLY A 1 776 ? 23.756 5.155 12.676 1.00 31.16 776 GLY A O 1
ATOM 5974 N N . SER A 1 777 ? 23.118 3.714 11.098 1.00 32.72 777 SER A N 1
ATOM 5975 C CA . SER A 1 777 ? 23.737 2.516 11.719 1.00 32.72 777 SER A CA 1
ATOM 5976 C C . SER A 1 777 ? 25.279 2.506 11.842 1.00 32.72 777 SER A C 1
ATOM 5978 O O . SER A 1 777 ? 25.886 1.506 12.236 1.00 32.72 777 SER A O 1
ATOM 5980 N N . GLY A 1 778 ? 25.969 3.619 11.567 1.00 31.72 778 GLY A N 1
ATOM 5981 C CA . GLY A 1 778 ? 27.370 3.804 11.975 1.00 31.72 778 GLY A CA 1
ATOM 5982 C C . GLY A 1 778 ? 28.416 2.931 11.257 1.00 31.72 778 GLY A C 1
ATOM 5983 O O . GLY A 1 778 ? 29.571 2.871 11.697 1.00 31.72 778 GLY A O 1
ATOM 5984 N N . VAL A 1 779 ? 28.081 2.305 10.122 1.00 34.81 779 VAL A N 1
ATOM 5985 C CA . VAL A 1 779 ? 28.995 1.438 9.341 1.00 34.81 779 VAL A CA 1
ATOM 5986 C C . VAL A 1 779 ? 30.136 2.219 8.649 1.00 34.81 779 VAL A C 1
ATOM 5988 O O . VAL A 1 779 ? 31.123 1.632 8.204 1.00 34.81 779 VAL A O 1
ATOM 5991 N N . LEU A 1 780 ? 30.116 3.558 8.678 1.00 30.64 780 LEU A N 1
ATOM 5992 C CA . LEU A 1 780 ? 31.227 4.422 8.244 1.00 30.64 780 LEU A CA 1
ATOM 5993 C C . LEU A 1 780 ? 32.004 5.076 9.400 1.00 30.64 780 LEU A C 1
ATOM 5995 O O . LEU A 1 780 ? 32.434 6.225 9.305 1.00 30.64 780 LEU A O 1
ATOM 5999 N N . ARG A 1 781 ? 32.314 4.340 10.474 1.00 31.41 781 ARG A N 1
ATOM 6000 C CA . ARG A 1 781 ? 33.497 4.679 11.287 1.00 31.41 781 ARG A CA 1
ATOM 6001 C C . ARG A 1 781 ? 34.723 3.950 10.754 1.00 31.41 781 ARG A C 1
ATOM 6003 O O . ARG A 1 781 ? 34.960 2.778 11.044 1.00 31.41 781 ARG A O 1
ATOM 6010 N N . LYS A 1 782 ? 35.566 4.686 10.017 1.00 31.41 782 LYS A N 1
ATOM 6011 C CA . LYS A 1 782 ? 36.985 4.333 9.877 1.00 31.41 782 LYS A CA 1
ATOM 6012 C C . LYS A 1 782 ? 37.523 4.045 11.277 1.00 31.41 782 LYS A C 1
ATOM 6014 O O . LYS A 1 782 ? 37.526 4.928 12.130 1.00 31.41 782 LYS A O 1
ATOM 6019 N N . LYS A 1 783 ? 38.011 2.823 11.499 1.00 30.66 783 LYS A N 1
ATOM 6020 C CA . LYS A 1 783 ? 38.962 2.564 12.579 1.00 30.66 783 LYS A CA 1
ATOM 6021 C C . LYS A 1 783 ? 40.162 3.481 12.352 1.00 30.66 783 LYS A C 1
ATOM 6023 O O . LYS A 1 783 ? 40.985 3.211 11.478 1.00 30.66 783 LYS A O 1
ATOM 6028 N N . GLU A 1 784 ? 40.251 4.559 13.119 1.00 33.12 784 GLU A N 1
ATOM 6029 C CA . GLU A 1 784 ? 41.544 5.134 13.463 1.00 33.12 784 GLU A CA 1
ATOM 6030 C C . GLU A 1 784 ? 42.277 4.062 14.277 1.00 33.12 784 GLU A C 1
ATOM 6032 O O . GLU A 1 784 ? 41.965 3.809 15.437 1.00 33.12 784 GLU A O 1
ATOM 6037 N N . ASN A 1 785 ? 43.181 3.340 13.618 1.00 34.16 785 ASN A N 1
ATOM 6038 C CA . ASN A 1 785 ? 44.282 2.697 14.318 1.00 34.16 785 ASN A CA 1
ATOM 6039 C C . ASN A 1 785 ? 45.397 3.747 14.441 1.00 34.16 785 ASN A C 1
ATOM 6041 O O . ASN A 1 785 ? 45.631 4.467 13.470 1.00 34.16 785 ASN A O 1
ATOM 6045 N N . ASP A 1 786 ? 46.027 3.791 15.619 1.00 32.25 786 ASP A N 1
ATOM 6046 C CA . ASP A 1 786 ? 47.167 4.640 16.021 1.00 32.25 786 ASP A CA 1
ATOM 6047 C C . ASP A 1 786 ? 48.162 5.050 14.916 1.00 32.25 786 ASP A C 1
ATOM 6049 O O . ASP A 1 786 ? 48.586 4.175 14.117 1.00 32.25 786 ASP A O 1
#

Radius of gyration: 30.92 Å; chains: 1; bounding box: 99×86×88 Å

pLDDT: mean 78.0, std 24.5, range [20.84, 98.88]

Secondary structure (DSSP, 8-state):
----SB-----------------------------SEEEEEEEEEESSSS-EEEEEEEEETTEEEEEEEEHHHHHHHHHS---EEEE-SSSEEEEE-TTS-EEEEETTTTEEEES-SHHHHS-HHHHH---TTTTTTEEE----PPP--EEEESGGGT---EE-SS-EEEEHHHHHHHS-BTTBEEEEETTEEEEE-SSS-SS-TTTTTTSHHHHHHHHHHHTT---HHHHHHHHHHHHHHHHHHB---S-STTHHHHHHH-HHHHHHHS-HHHHHHHHHHT-SSHHHHHHHHHHHHHHH-SSSSSEEE-HHHH--TTS--S--HHHHHHHHHHHHT-S--S---HHHHHHHHHHHHHHHHHHHHHHHHH-SEEEE-SS-EEEEETTEEEEE-S-B---HHHHHHHHHS-PPPP-SHHHHHHHHHHHHHH-TT--EEEEE-TT---B-HHHHHHHHHHHH---EEEEEE--GGG---SS-EEEEEEEE-SS-SS--SHHHHH-----EEEEEE-TT-BTHHHHHHHHHHHTT-EEEES---B--EEEEEEE-TTS-EEEEEEEEEEB-TTS-B-TT-PPPSEE--EE-TTS-EE-TTTT-HHHHHHHHHHHHHT-S----------------------------------------------------PPPPPP--SS-HHHHHHHHHHHHHHHHS---SEEEEEE-TTS-EEEEEE-TTS-EEEEEEE-TTT-EEE-TT--EEE-----S---SS-HHHHHHHHHHHHHHHHHHHS-TT------

Foldseek 3Di:
DDDDLEDEDDDDDDDDDDDDDDDDDDDDDDPPPPDQKDKDKFWEAQQEPPRIDIAIWIAGNVQRLWTKGWPQRVVCSQPVDGWDWDDPVPQWIWTADPVGWTWIARQVQRKIWTQALVVVQEDPCQVPDPDLCCLFFKNWDDDPQDGFTDMQGLVVLVFGWHDYPHTIIGTPQVSQVRRDDQQGGWADAPRHIYTHGQQRHPDHLQVVLLDPVLLVCLCVVLVVFDDQSQLSQLVSVVQSCCLQWFALLVPALCSVVCPVPTDVRCLVPVDPQSVLLVVQSSTRHLLSNLLSQQVVCQRAVLLQLWHWPPSNLAADPVRFGDDDPSVVSNVVNNVVVPDDPRTHPVVVLLVLLVLLVVQVVVLVVVLVVPFPDWDDFPAWIWTHDQQEIEIEHAELDDQSVQSCCVLPVVHDDDRDPLVSLLVRLVVQLVDPRHAEYEYEHAQHLYFDPVSLVLSCCLAQVDFKFKKFFPRNSSHDDPLRIDMIGMFGPNPSPSDGDVVSVVRYGNHAYAYEYHLNQEANSQLSVLSCVLRLHFYEEYFYVADFADKDWGARNSGTIIIHGGSIGGAHPVRHGCSVGDGGPYHDWDADPVRRIHCNLVSDPVSSVVVSCVSVVPPPDDDDDDDDDDDDDDDDDDDDDDDDDDDDDDDDDDDDDDDDDDDDDDDDDDDPDDDDDQQFLDDQVVLLVLVQVVCCVVPVDGAPDKDWDQDPVRWIKIFGHHPVRHGPKIWTARRNQRWTAIPVGDIGGGDSRDDDPPSRQVSPCSSVVSVVSSVSCVVRVPPPDDPPDD